Protein 2JQ6 (pdb70)

Radius of gyration: 27.89 Å; Cα contacts (8 Å, |Δi|>4): 117; chains: 1; bounding box: 76×50×39 Å

CATH classification: 1.10.238.10

Secondary structure (DSSP, 8-state):
--SSS----SS----TT-------S--------------S----GGGGTHHHHHHHHHHS--SSSEEEHHHHHHHHHHTT--HHHHHHHHHHH-SS--SEEEHHHHHHHHHHHHHHHTTS---S---TTSS-GGG----

Nearest PDB structures (foldseek):
  2jq6-assembly1_A  TM=6.817E-01  e=1.083E-19  Homo sapiens
  2kff-assembly1_A  TM=9.132E-01  e=2.568E-14  Homo sapiens
  4cid-assembly1_A-2  TM=9.019E-01  e=3.971E-10  Mus musculus
  2qpt-assembly1_A-2  TM=9.000E-01  e=1.420E-09  Mus musculus
  3fia-assembly1_A  TM=8.430E-01  e=4.004E-07  Homo sapiens

GO terms:
  GO:0055038 recycling endosome membrane (C, IDA)
  GO:0005929 cilium (C, IDA)
  GO:0020018 ciliary pocket membrane (C, IDA)
  GO:0060271 cilium assembly (P, IDA)
  GO:0060271 cilium assembly (P, IMP)
  GO:0006897 endocytosis (P, IMP)
  GO:0061512 protein localization to cilium (P, IMP)
  GO:0005515 protein binding (F, IPI)
  GO:0031267 small GTPase binding (F, IPI)
  GO:0051260 protein homooligomerization (P, IPI)
  GO:0010008 endosome membrane (C, TAS)
  GO:0042802 identical protein binding (F, IPI)
  GO:0045296 cadherin binding (F, HDA)
  GO:0035869 ciliary transition zone (C, IDA)
  GO:0005886 plasma membrane (C, IDA)
  GO:0031901 early endosome membrane (C, IDA)
  GO:0032456 endocytic recycling (P, IGI)
  GO:0070062 extracellular exosome (C, HDA)
  GO:0016020 membrane (C, HDA)
  GO:0032456 endocytic recycling (P, IMP)

Organism: Homo sapiens (NCBI:txid9606)

Solvent-accessible surface area: 10424 Å² total; per-residue (Å²): 98,108,164,78,66,144,85,139,129,140,75,142,102,141,112,71,78,58,200,85,70,92,169,134,81,113,210,63,178,77,173,84,140,85,99,77,143,81,117,154,112,152,123,27,85,1,58,129,34,40,93,54,0,31,96,41,1,138,98,43,74,30,77,133,41,57,0,70,4,69,21,3,73,118,21,1,76,109,21,180,43,74,123,104,28,12,22,44,0,31,108,12,0,0,55,72,132,76,46,60,0,33,44,27,2,3,0,0,3,17,19,10,14,72,30,32,129,142,72,95,113,0,94,73,88,52,28,97,119,20,22,1,74,72,14,177,159,166,184

InterPro domains:
  IPR000261 EH domain [PF12763] (444-531)
  IPR000261 EH domain [PS50031] (444-532)
  IPR000261 EH domain [SM00027] (438-531)
  IPR000261 EH domain [cd00052] (448-513)
  IPR002048 EF-hand domain [PS50222] (476-511)
  IPR011992 EF-hand domain pair [SSF47473] (443-531)
  IPR018247 EF-Hand 1, calcium-binding site [PS00018] (489-501)
  IPR027417 P-loop containing nucleoside triphosphate hydrolase [G3DSA:3.40.50.300] (61-285)
  IPR027417 P-loop containing nucleoside triphosphate hydrolase [SSF52540] (53-307)
  IPR030381 Dynamin-type guanine nucleotide-binding (G) domain [PS51718] (55-286)
  IPR031692 EH domain-containing protein, N-terminal [PF16880] (24-56)
  IPR040990 Domain of unknown function DUF5600 [PF18150] (288-394)
  IPR045063 Dynamin, N-terminal [PF00350] (61-221)

Foldseek 3Di:
DDDPDDDDDPDDDPDPPDDDDDDPDPDDDDDDDDDDDDDPPAAAPLVVCLVVLLVVQVVLPPDPAWRQQVSLLVVLVVLPDDVVLSVLLQCQLDVPNDRIAGSVSSSSSVVQSVVCVVVDGDPSDHDPNRDGPVPPDDD

Sequence (139 aa):
GPLGSESLMPSQVVKGGAFDGTMNGPFGHGYGEGAGEGIDDVEWVVGKDKPTYDEIFYTLSPVNGKITGANAKKEMVKSKLPNTVLGKIWKLADVDKDGLLDDEEFALANHLIKVKLEGHELPADLPPHLVPPSKRRHEGPLGSESLMPSQVVKGGAFDGTMNGPFGHGYGEGAGEGIDDVEWVVGKDKPTYDEIFYTLSPVNGKITGANAKKEMVKSKLPNTVLGKIWKLADVDKDGLLDDEEFALANHLIKVKLEGHELPADLPPHLVPPSKRRHEGPLGSESLMPSQVVKGGAFDGTMNGPFGHGYGEGAGEGIDDVEWVVGKDKPTYDEIFYTLSPVNGKITGANAKKEMVKSKLPNTVLGKIWKLADVDKDGLLDDEEFALANHLIKVKLEGHELPADLPPHLVPPSKRRHEGPLGSESLMPSQVVKGGAFDGTMNGPFGHGYGEGAGEGIDDVEWVVGKDKPTYDEIFYTLSPVNGKITGANAKKEMVKSKLPNTVLGKIWKLADVDKDGLLDDEEFALANHLIKVKLEGHELPADLPPHLVPPSKRRHEGPLGSESLMPSQVVKGGAFDGTMNGPFGHGYGEGAGEGIDDVEWVVGKDKPTYDEIFYTLSPVNGKITGANAKKEMVKSKLPNTVLGKIWKLADVDKDGLLDDEEFALANHLIKVKLEGHELPADLPPHLVPPSKRRHEGPLGSESLMPSQVVKGGAFDGTMNGPFGHGYGEGAGEGIDDVEWVVGKDKPTYDEIFYTLSPVNGKITGANAKKEMVKSKLPNTVLGKIWKLADVDKDGLLDDEEFALANHLIKVKLEGHELPADLPPHLVPPSKRRHEGPLGSESLMPSQVVKGGAFDGTMNGPFGHGYGEGAGEGIDDVEWVVGKDKPTYDEIFYTLSPVNGKITGANAKKEMVKSKLPNTVLGKIWKLADVDKDGLLDDEEFALANHLIKVKLEGHELPADLPPHLVPPSKRRHEGPLGSESLMPSQVVKGGAFDGTMNGPFGHGYGEGAGEGIDDVEWVVGKDKPTYDEIFYTLSPVNGKITGANAKKEMVKSKLPNTVLGKIWKLADVDKDGLLDDEEFALANHLIKVKLEGHELPADLPPHLVPPSKRRHEGPLGSESLMPSQVVKGGAFDGTMNGPFGHGYGEGAGEGIDDVEWVVGKDKPTYDEIFYTLSPVNGKITGANAKKEMVKSKLPNTVLGKIWKLADVDKDGLLDDEEFALANHLIKVKLEGHELPADLPPHLVPPSKRRHEGPLGSESLMPSQVVKGGAFDGTMNGPFGHGYGEGAGEGIDDVEWVVGKDKPTYDEIFYTLSPVNGKITGANAKKEMVKSKLPNTVLGKIWKLADVDKDGLLDDEEFALANHLIKVKLEGHELPADLPPHLVPPSKRRHE

Structure (mmCIF, N/CA/C/O backbone):
data_2JQ6
#
_entry.id   2JQ6
#
loop_
_entity.id
_entity.type
_entity.pdbx_description
1 polymer 'EH domain-containing protein 1'
2 non-polymer 'CALCIUM ION'
#
loop_
_atom_site.group_PDB
_atom_site.id
_atom_site.type_symbol
_atom_site.label_atom_id
_atom_site.label_alt_id
_atom_site.label_comp_id
_atom_site.label_asym_id
_atom_site.label_entity_id
_atom_site.label_seq_id
_atom_site.pdbx_PDB_ins_code
_atom_site.Cartn_x
_atom_site.Cartn_y
_atom_site.Cartn_z
_atom_site.occupancy
_atom_site.B_iso_or_equiv
_atom_site.auth_seq_id
_atom_site.auth_comp_id
_atom_site.auth_asym_id
_atom_site.auth_atom_id
_atom_site.pdbx_PDB_model_num
ATOM 1 N N . GLY A 1 1 ? -50.477 32.791 27.432 1.00 42.19 1 GLY A N 1
ATOM 2 C CA . GLY A 1 1 ? -50.575 31.851 26.289 1.00 42.07 1 GLY A CA 1
ATOM 3 C C . GLY A 1 1 ? -50.768 32.563 24.964 1.00 41.76 1 GLY A C 1
ATOM 4 O O . GLY A 1 1 ? -50.239 33.655 24.760 1.00 41.66 1 GLY A O 1
ATOM 10 N N . PRO A 1 2 ? -51.534 31.968 24.039 1.00 41.67 2 PRO A N 1
ATOM 11 C CA . PRO A 1 2 ? -51.729 32.503 22.697 1.00 41.44 2 PRO A CA 1
ATOM 12 C C . PRO A 1 2 ? -52.903 33.476 22.611 1.00 41.34 2 PRO A C 1
ATOM 13 O O . PRO A 1 2 ? -53.301 33.891 21.523 1.00 40.87 2 PRO A O 1
ATOM 24 N N . LEU A 1 3 ? -53.460 33.821 23.758 1.00 41.84 3 LEU A N 1
ATOM 25 C CA . LEU A 1 3 ? -54.533 34.803 23.820 1.00 41.87 3 LEU A CA 1
ATOM 26 C C . LEU A 1 3 ? -53.982 36.090 24.422 1.00 41.68 3 LEU A C 1
ATOM 27 O O . LEU A 1 3 ? -53.400 36.075 25.509 1.00 41.95 3 LEU A O 1
ATOM 43 N N . GLY A 1 4 ? -54.133 37.190 23.700 1.00 41.27 4 GLY A N 1
ATOM 44 C CA . GLY A 1 4 ? -53.597 38.459 24.160 1.00 41.12 4 GLY A CA 1
ATOM 45 C C . GLY A 1 4 ? -52.164 38.649 23.708 1.00 40.49 4 GLY A C 1
ATOM 46 O O . GLY A 1 4 ? -51.525 39.652 24.016 1.00 40.38 4 GLY A O 1
ATOM 50 N N . SER A 1 5 ? -51.669 37.661 22.983 1.00 40.15 5 SER A N 1
ATOM 51 C CA . SER A 1 5 ? -50.341 37.699 22.404 1.00 39.60 5 SER A CA 1
ATOM 52 C C . SER A 1 5 ? -50.239 36.613 21.344 1.00 38.96 5 SER A C 1
ATOM 53 O O . SER A 1 5 ? -50.617 35.467 21.586 1.00 38.91 5 SER A O 1
ATOM 61 N N . GLU A 1 6 ? -49.743 36.971 20.175 1.00 38.55 6 GLU A N 1
ATOM 62 C CA . GLU A 1 6 ? -49.650 36.024 19.080 1.00 37.99 6 GLU A CA 1
ATOM 63 C C . GLU A 1 6 ? -48.489 35.060 19.288 1.00 37.51 6 GLU A C 1
ATOM 64 O O . GLU A 1 6 ? -47.320 35.454 19.328 1.00 37.44 6 GLU A O 1
ATOM 76 N N . SER A 1 7 ? -48.826 33.790 19.423 1.00 37.24 7 SER A N 1
ATOM 77 C CA . SER A 1 7 ? -47.828 32.752 19.575 1.00 36.83 7 SER A CA 1
ATOM 78 C C . SER A 1 7 ? -47.342 32.318 18.200 1.00 36.34 7 SER A C 1
ATOM 79 O O . SER A 1 7 ? -48.008 31.553 17.501 1.00 36.22 7 SER A O 1
ATOM 87 N N . LEU A 1 8 ? -46.200 32.849 17.802 1.00 36.13 8 LEU A N 1
ATOM 88 C CA . LEU A 1 8 ? -45.638 32.548 16.498 1.00 35.73 8 LEU A CA 1
ATOM 89 C C . LEU A 1 8 ? -44.746 31.316 16.576 1.00 35.30 8 LEU A C 1
ATOM 90 O O . LEU A 1 8 ? -44.022 31.120 17.552 1.00 35.28 8 LEU A O 1
ATOM 106 N N . MET A 1 9 ? -44.822 30.478 15.556 1.00 35.03 9 MET A N 1
ATOM 107 C CA . MET A 1 9 ? -43.967 29.307 15.472 1.00 34.68 9 MET A CA 1
ATOM 108 C C . MET A 1 9 ? -42.541 29.742 15.145 1.00 34.45 9 MET A C 1
ATOM 109 O O . MET A 1 9 ? -42.351 30.706 14.399 1.00 34.50 9 MET A O 1
ATOM 123 N N . PRO A 1 10 ? -41.529 29.048 15.703 1.00 34.29 10 PRO A N 1
ATOM 124 C CA . PRO A 1 10 ? -40.113 29.366 15.478 1.00 34.15 10 PRO A CA 1
ATOM 125 C C . PRO A 1 10 ? -39.794 29.550 13.996 1.00 34.01 10 PRO A C 1
ATOM 126 O O . PRO A 1 10 ? -39.138 30.514 13.601 1.00 34.16 10 PRO A O 1
ATOM 137 N N . SER A 1 11 ? -40.269 28.626 13.179 1.00 33.80 11 SER A N 1
ATOM 138 C CA . SER A 1 11 ? -40.140 28.746 11.744 1.00 33.74 11 SER A CA 1
ATOM 139 C C . SER A 1 11 ? -41.511 29.017 11.142 1.00 33.54 11 SER A C 1
ATOM 140 O O . SER A 1 11 ? -42.402 28.169 11.196 1.00 33.25 11 SER A O 1
ATOM 148 N N . GLN A 1 12 ? -41.694 30.213 10.608 1.00 33.76 12 GLN A N 1
ATOM 149 C CA . GLN A 1 12 ? -42.976 30.595 10.049 1.00 33.69 12 GLN A CA 1
ATOM 150 C C . GLN A 1 12 ? -43.140 30.030 8.642 1.00 33.80 12 GLN A C 1
ATOM 151 O O . GLN A 1 12 ? -42.635 30.593 7.671 1.00 34.18 12 GLN A O 1
ATOM 165 N N . VAL A 1 13 ? -43.826 28.900 8.543 1.00 33.54 13 VAL A N 1
ATOM 166 C CA . VAL A 1 13 ? -44.086 28.275 7.255 1.00 33.70 13 VAL A CA 1
ATOM 167 C C . VAL A 1 13 ? -45.570 28.349 6.912 1.00 33.82 13 VAL A C 1
ATOM 168 O O . VAL A 1 13 ? -46.434 28.202 7.782 1.00 33.61 13 VAL A O 1
ATOM 181 N N . VAL A 1 14 ? -45.860 28.591 5.643 1.00 34.23 14 VAL A N 1
ATOM 182 C CA . VAL A 1 14 ? -47.235 28.728 5.195 1.00 34.47 14 VAL A CA 1
ATOM 183 C C . VAL A 1 14 ? -47.672 27.497 4.401 1.00 34.64 14 VAL A C 1
ATOM 184 O O . VAL A 1 14 ? -47.126 27.195 3.342 1.00 34.98 14 VAL A O 1
ATOM 197 N N . LYS A 1 15 ? -48.639 26.771 4.942 1.00 34.47 15 LYS A N 1
ATOM 198 C CA . LYS A 1 15 ? -49.200 25.616 4.253 1.00 34.70 15 LYS A CA 1
ATOM 199 C C . LYS A 1 15 ? -50.550 25.979 3.634 1.00 35.14 15 LYS A C 1
ATOM 200 O O . LYS A 1 15 ? -51.603 25.800 4.247 1.00 35.00 15 LYS A O 1
ATOM 219 N N . GLY A 1 16 ? -50.497 26.516 2.422 1.00 35.76 16 GLY A N 1
ATOM 220 C CA . GLY A 1 16 ? -51.695 26.988 1.753 1.00 36.30 16 GLY A CA 1
ATOM 221 C C . GLY A 1 16 ? -52.582 25.858 1.281 1.00 36.44 16 GLY A C 1
ATOM 222 O O . GLY A 1 16 ? -52.210 25.097 0.391 1.00 36.61 16 GLY A O 1
ATOM 226 N N . GLY A 1 17 ? -53.758 25.744 1.892 1.00 36.42 17 GLY A N 1
ATOM 227 C CA . GLY A 1 17 ? -54.714 24.725 1.499 1.00 36.64 17 GLY A CA 1
ATOM 228 C C . GLY A 1 17 ? -54.408 23.377 2.118 1.00 36.05 17 GLY A C 1
ATOM 229 O O . GLY A 1 17 ? -55.121 22.400 1.885 1.00 36.21 17 GLY A O 1
ATOM 233 N N . ALA A 1 18 ? -53.357 23.323 2.919 1.00 35.42 18 ALA A N 1
ATOM 234 C CA . ALA A 1 18 ? -52.931 22.079 3.522 1.00 34.89 18 ALA A CA 1
ATOM 235 C C . ALA A 1 18 ? -53.296 22.035 4.995 1.00 34.61 18 ALA A C 1
ATOM 236 O O . ALA A 1 18 ? -52.612 22.623 5.833 1.00 34.46 18 ALA A O 1
ATOM 243 N N . PHE A 1 19 ? -54.395 21.365 5.308 1.00 34.63 19 PHE A N 1
ATOM 244 C CA . PHE A 1 19 ? -54.773 21.127 6.693 1.00 34.46 19 PHE A CA 1
ATOM 245 C C . PHE A 1 19 ? -53.937 19.981 7.255 1.00 33.97 19 PHE A C 1
ATOM 246 O O . PHE A 1 19 ? -54.168 18.808 6.947 1.00 33.93 19 PHE A O 1
ATOM 263 N N . ASP A 1 20 ? -52.951 20.340 8.067 1.00 33.67 20 ASP A N 1
ATOM 264 C CA . ASP A 1 20 ? -51.931 19.402 8.511 1.00 33.27 20 ASP A CA 1
ATOM 265 C C . ASP A 1 20 ? -52.344 18.689 9.791 1.00 33.26 20 ASP A C 1
ATOM 266 O O . ASP A 1 20 ? -52.674 19.325 10.797 1.00 33.32 20 ASP A O 1
ATOM 275 N N . GLY A 1 21 ? -52.320 17.367 9.746 1.00 33.27 21 GLY A N 1
ATOM 276 C CA . GLY A 1 21 ? -52.621 16.581 10.918 1.00 33.35 21 GLY A CA 1
ATOM 277 C C . GLY A 1 21 ? -51.501 15.621 11.253 1.00 32.96 21 GLY A C 1
ATOM 278 O O . GLY A 1 21 ? -51.655 14.404 11.127 1.00 32.93 21 GLY A O 1
ATOM 282 N N . THR A 1 22 ? -50.361 16.170 11.650 1.00 32.73 22 THR A N 1
ATOM 283 C CA . THR A 1 22 ? -49.219 15.362 12.036 1.00 32.43 22 THR A CA 1
ATOM 284 C C . THR A 1 22 ? -49.486 14.642 13.358 1.00 32.62 22 THR A C 1
ATOM 285 O O . THR A 1 22 ? -49.599 15.270 14.414 1.00 32.89 22 THR A O 1
ATOM 296 N N . MET A 1 23 ? -49.601 13.324 13.289 1.00 32.58 23 MET A N 1
ATOM 297 C CA . MET A 1 23 ? -49.767 12.517 14.484 1.00 32.83 23 MET A CA 1
ATOM 298 C C . MET A 1 23 ? -48.435 12.394 15.207 1.00 32.76 23 MET A C 1
ATOM 299 O O . MET A 1 23 ? -47.555 11.641 14.790 1.00 32.54 23 MET A O 1
ATOM 313 N N . ASN A 1 24 ? -48.279 13.161 16.273 1.00 33.04 24 ASN A N 1
ATOM 314 C CA . ASN A 1 24 ? -47.025 13.191 17.012 1.00 33.09 24 ASN A CA 1
ATOM 315 C C . ASN A 1 24 ? -46.928 12.017 17.977 1.00 33.28 24 ASN A C 1
ATOM 316 O O . ASN A 1 24 ? -47.939 11.432 18.370 1.00 33.55 24 ASN A O 1
ATOM 327 N N . GLY A 1 25 ? -45.700 11.684 18.357 1.00 33.20 25 GLY A N 1
ATOM 328 C CA . GLY A 1 25 ? -45.462 10.609 19.301 1.00 33.45 25 GLY A CA 1
ATOM 329 C C . GLY A 1 25 ? -44.590 9.471 18.765 1.00 33.20 25 GLY A C 1
ATOM 330 O O . GLY A 1 25 ? -43.829 8.896 19.540 1.00 33.41 25 GLY A O 1
ATOM 334 N N . PRO A 1 26 ? -44.642 9.109 17.464 1.00 32.82 26 PRO A N 1
ATOM 335 C CA . PRO A 1 26 ? -43.702 8.147 16.898 1.00 32.65 26 PRO A CA 1
ATOM 336 C C . PRO A 1 26 ? -42.410 8.820 16.447 1.00 32.53 26 PRO A C 1
ATOM 337 O O . PRO A 1 26 ? -42.443 9.853 15.779 1.00 32.48 26 PRO A O 1
ATOM 348 N N . PHE A 1 27 ? -41.277 8.239 16.816 1.00 32.56 27 PHE A N 1
ATOM 349 C CA . PHE A 1 27 ? -39.982 8.799 16.450 1.00 32.53 27 PHE A CA 1
ATOM 350 C C . PHE A 1 27 ? -39.101 7.749 15.781 1.00 31.97 27 PHE A C 1
ATOM 351 O O . PHE A 1 27 ? -38.942 6.638 16.292 1.00 31.89 27 PHE A O 1
ATOM 368 N N . GLY A 1 28 ? -38.534 8.106 14.639 1.00 31.66 28 GLY A N 1
ATOM 369 C CA . GLY A 1 28 ? -37.657 7.200 13.915 1.00 31.19 28 GLY A CA 1
ATOM 370 C C . GLY A 1 28 ? -37.182 7.794 12.607 1.00 30.74 28 GLY A C 1
ATOM 371 O O . GLY A 1 28 ? -37.809 8.716 12.078 1.00 30.73 28 GLY A O 1
ATOM 375 N N . HIS A 1 29 ? -36.071 7.288 12.087 1.00 30.45 29 HIS A N 1
ATOM 376 C CA . HIS A 1 29 ? -35.525 7.781 10.833 1.00 30.07 29 HIS A CA 1
ATOM 377 C C . HIS A 1 29 ? -34.482 6.808 10.296 1.00 29.27 29 HIS A C 1
ATOM 378 O O . HIS A 1 29 ? -33.506 6.504 10.980 1.00 29.10 29 HIS A O 1
ATOM 393 N N . GLY A 1 30 ? -34.690 6.332 9.078 1.00 28.86 30 GLY A N 1
ATOM 394 C CA . GLY A 1 30 ? -33.753 5.405 8.472 1.00 28.15 30 GLY A CA 1
ATOM 395 C C . GLY A 1 30 ? -33.766 5.481 6.961 1.00 27.47 30 GLY A C 1
ATOM 396 O O . GLY A 1 30 ? -34.781 5.195 6.325 1.00 27.72 30 GLY A O 1
ATOM 400 N N . TYR A 1 31 ? -32.638 5.874 6.385 1.00 26.68 31 TYR A N 1
ATOM 401 C CA . TYR A 1 31 ? -32.516 5.978 4.937 1.00 26.02 31 TYR A CA 1
ATOM 402 C C . TYR A 1 31 ? -31.896 4.710 4.359 1.00 25.11 31 TYR A C 1
ATOM 403 O O . TYR A 1 31 ? -31.422 3.851 5.104 1.00 24.84 31 TYR A O 1
ATOM 421 N N . GLY A 1 32 ? -31.912 4.590 3.035 1.00 24.74 32 GLY A N 1
ATOM 422 C CA . GLY A 1 32 ? -31.345 3.422 2.391 1.00 23.92 32 GLY A CA 1
ATOM 423 C C . GLY A 1 32 ? -29.832 3.469 2.364 1.00 22.78 32 GLY A C 1
ATOM 424 O O . GLY A 1 32 ? -29.236 4.019 1.436 1.00 22.44 32 GLY A O 1
ATOM 428 N N . GLU A 1 33 ? -29.219 2.890 3.387 1.00 22.28 33 GLU A N 1
ATOM 429 C CA . GLU A 1 33 ? -27.770 2.893 3.527 1.00 21.23 33 GLU A CA 1
ATOM 430 C C . GLU A 1 33 ? -27.135 1.861 2.598 1.00 20.26 33 GLU A C 1
ATOM 431 O O . GLU A 1 33 ? -27.589 0.714 2.525 1.00 20.30 33 GLU A O 1
ATOM 443 N N . GLY A 1 34 ? -26.099 2.277 1.879 1.00 19.49 34 GLY A N 1
ATOM 444 C CA . GLY A 1 34 ? -25.411 1.374 0.978 1.00 18.59 34 GLY A CA 1
ATOM 445 C C . GLY A 1 34 ? -24.456 0.465 1.716 1.00 17.66 34 GLY A C 1
ATOM 446 O O . GLY A 1 34 ? -23.331 0.852 2.038 1.00 17.26 34 GLY A O 1
ATOM 450 N N . ALA A 1 35 ? -24.909 -0.746 1.991 1.00 17.42 35 ALA A N 1
ATOM 451 C CA . ALA A 1 35 ? -24.114 -1.713 2.727 1.00 16.65 35 ALA A CA 1
ATOM 452 C C . ALA A 1 35 ? -23.047 -2.337 1.840 1.00 15.41 35 ALA A C 1
ATOM 453 O O . ALA A 1 35 ? -23.358 -2.977 0.831 1.00 15.13 35 ALA A O 1
ATOM 460 N N . GLY A 1 36 ? -21.793 -2.135 2.211 1.00 14.76 36 GLY A N 1
ATOM 461 C CA . GLY A 1 36 ? -20.700 -2.727 1.475 1.00 13.60 36 GLY A CA 1
ATOM 462 C C . GLY A 1 36 ? -20.084 -3.881 2.231 1.00 12.94 36 GLY A C 1
ATOM 463 O O . GLY A 1 36 ? -19.325 -3.676 3.175 1.00 13.05 36 GLY A O 1
ATOM 467 N N . GLU A 1 37 ? -20.427 -5.096 1.831 1.00 12.42 37 GLU A N 1
ATOM 468 C CA . GLU A 1 37 ? -19.923 -6.287 2.489 1.00 11.86 37 GLU A CA 1
ATOM 469 C C . GLU A 1 37 ? -18.583 -6.709 1.892 1.00 10.71 37 GLU A C 1
ATOM 470 O O . GLU A 1 37 ? -18.052 -6.035 1.009 1.00 10.32 37 GLU A O 1
ATOM 482 N N . GLY A 1 38 ? -18.044 -7.826 2.369 1.00 10.28 38 GLY A N 1
ATOM 483 C CA . GLY A 1 38 ? -16.774 -8.298 1.864 1.00 9.25 38 GLY A CA 1
ATOM 484 C C . GLY A 1 38 ? -16.927 -9.050 0.568 1.00 8.49 38 GLY A C 1
ATOM 485 O O . GLY A 1 38 ? -16.801 -10.278 0.522 1.00 8.21 38 GLY A O 1
ATOM 489 N N . ILE A 1 39 ? -17.227 -8.309 -0.479 1.00 8.38 39 ILE A N 1
ATOM 490 C CA . ILE A 1 39 ? -17.208 -8.841 -1.826 1.00 7.80 39 ILE A CA 1
ATOM 491 C C . ILE A 1 39 ? -15.771 -9.166 -2.189 1.00 6.77 39 ILE A C 1
ATOM 492 O O . ILE A 1 39 ? -14.843 -8.584 -1.617 1.00 6.49 39 ILE A O 1
ATOM 508 N N . ASP A 1 40 ? -15.566 -10.099 -3.104 1.00 6.37 40 ASP A N 1
ATOM 509 C CA . ASP A 1 40 ? -14.215 -10.524 -3.424 1.00 5.59 40 ASP A CA 1
ATOM 510 C C . ASP A 1 40 ? -13.514 -9.485 -4.284 1.00 5.10 40 ASP A C 1
ATOM 511 O O . ASP A 1 40 ? -13.322 -9.669 -5.488 1.00 5.12 40 ASP A O 1
ATOM 520 N N . ASP A 1 41 ? -13.156 -8.380 -3.648 1.00 4.99 41 ASP A N 1
ATOM 521 C CA . ASP A 1 41 ? -12.409 -7.316 -4.303 1.00 4.67 41 ASP A CA 1
ATOM 522 C C . ASP A 1 41 ? -11.180 -6.953 -3.488 1.00 3.91 41 ASP A C 1
ATOM 523 O O . ASP A 1 41 ? -11.258 -6.174 -2.535 1.00 4.07 41 ASP A O 1
ATOM 532 N N . VAL A 1 42 ? -10.051 -7.532 -3.843 1.00 3.33 42 VAL A N 1
ATOM 533 C CA . VAL A 1 42 ? -8.805 -7.217 -3.175 1.00 2.69 42 VAL A CA 1
ATOM 534 C C . VAL A 1 42 ? -7.854 -6.503 -4.136 1.00 2.33 42 VAL A C 1
ATOM 535 O O . VAL A 1 42 ? -7.129 -7.126 -4.919 1.00 2.50 42 VAL A O 1
ATOM 548 N N . GLU A 1 43 ? -7.902 -5.180 -4.104 1.00 2.18 43 GLU A N 1
ATOM 549 C CA . GLU A 1 43 ? -7.061 -4.369 -4.963 1.00 2.01 43 GLU A CA 1
ATOM 550 C C . GLU A 1 43 ? -6.576 -3.122 -4.234 1.00 1.64 43 GLU A C 1
ATOM 551 O O . GLU A 1 43 ? -7.313 -2.146 -4.081 1.00 1.85 43 GLU A O 1
ATOM 563 N N . TRP A 1 44 ? -5.337 -3.174 -3.771 1.00 1.25 44 TRP A N 1
ATOM 564 C CA . TRP A 1 44 ? -4.702 -2.015 -3.171 1.00 0.97 44 TRP A CA 1
ATOM 565 C C . TRP A 1 44 ? -4.337 -1.027 -4.266 1.00 0.84 44 TRP A C 1
ATOM 566 O O . TRP A 1 44 ? -3.917 -1.411 -5.360 1.00 0.86 44 TRP A O 1
ATOM 587 N N . VAL A 1 45 ? -4.535 0.236 -3.941 1.00 0.83 45 VAL A N 1
ATOM 588 C CA . VAL A 1 45 ? -4.345 1.365 -4.841 1.00 0.83 45 VAL A CA 1
ATOM 589 C C . VAL A 1 45 ? -2.952 1.380 -5.512 1.00 0.65 45 VAL A C 1
ATOM 590 O O . VAL A 1 45 ? -2.721 2.124 -6.460 1.00 0.73 45 VAL A O 1
ATOM 603 N N . VAL A 1 46 ? -2.021 0.570 -5.029 1.00 0.48 46 VAL A N 1
ATOM 604 C CA . VAL A 1 46 ? -0.692 0.526 -5.627 1.00 0.34 46 VAL A CA 1
ATOM 605 C C . VAL A 1 46 ? -0.659 -0.324 -6.892 1.00 0.33 46 VAL A C 1
ATOM 606 O O . VAL A 1 46 ? 0.157 -0.080 -7.776 1.00 0.40 46 VAL A O 1
ATOM 619 N N . GLY A 1 47 ? -1.585 -1.261 -7.023 1.00 0.42 47 GLY A N 1
ATOM 620 C CA . GLY A 1 47 ? -1.616 -2.097 -8.213 1.00 0.54 47 GLY A CA 1
ATOM 621 C C . GLY A 1 47 ? -1.803 -1.288 -9.486 1.00 0.56 47 GLY A C 1
ATOM 622 O O . GLY A 1 47 ? -1.609 -1.793 -10.587 1.00 0.72 47 GLY A O 1
ATOM 626 N N . LYS A 1 48 ? -2.181 -0.025 -9.329 1.00 0.49 48 LYS A N 1
ATOM 627 C CA . LYS A 1 48 ? -2.424 0.849 -10.456 1.00 0.60 48 LYS A CA 1
ATOM 628 C C . LYS A 1 48 ? -1.393 1.972 -10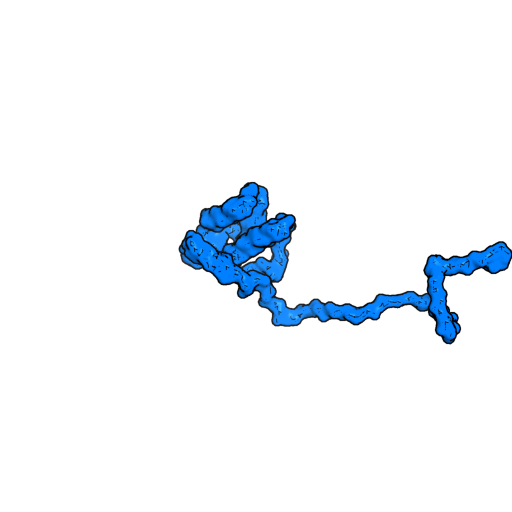.566 1.00 0.54 48 LYS A C 1
ATOM 629 O O . LYS A 1 48 ? -1.463 2.788 -11.488 1.00 0.67 48 LYS A O 1
ATOM 648 N N . ASP A 1 49 ? -0.445 2.021 -9.637 1.00 0.45 49 ASP A N 1
ATOM 649 C CA . ASP A 1 49 ? 0.599 3.050 -9.678 1.00 0.50 49 ASP A CA 1
ATOM 650 C C . ASP A 1 49 ? 1.976 2.431 -9.441 1.00 0.40 49 ASP A C 1
ATOM 651 O O . ASP A 1 49 ? 2.994 3.123 -9.416 1.00 0.40 49 ASP A O 1
ATOM 660 N N . LYS A 1 50 ? 1.996 1.109 -9.290 1.00 0.37 50 LYS A N 1
ATOM 661 C CA . LYS A 1 50 ? 3.231 0.361 -9.109 1.00 0.35 50 LYS A CA 1
ATOM 662 C C . LYS A 1 50 ? 4.219 0.645 -10.240 1.00 0.35 50 LYS A C 1
ATOM 663 O O . LYS A 1 50 ? 5.385 0.882 -9.963 1.00 0.35 50 LYS A O 1
ATOM 682 N N . PRO A 1 51 ? 3.778 0.631 -11.529 1.00 0.39 51 PRO A N 1
ATOM 683 C CA . PRO A 1 51 ? 4.629 0.992 -12.672 1.00 0.43 51 PRO A CA 1
ATOM 684 C C . PRO A 1 51 ? 5.505 2.222 -12.431 1.00 0.37 51 PRO A C 1
ATOM 685 O O . PRO A 1 51 ? 6.624 2.289 -12.928 1.00 0.36 51 PRO A O 1
ATOM 696 N N . THR A 1 52 ? 5.003 3.175 -11.655 1.00 0.36 52 THR A N 1
ATOM 697 C CA . THR A 1 52 ? 5.733 4.402 -11.382 1.00 0.36 52 THR A CA 1
ATOM 698 C C . THR A 1 52 ? 6.878 4.124 -10.412 1.00 0.29 52 THR A C 1
ATOM 699 O O . THR A 1 52 ? 8.034 4.486 -10.642 1.00 0.32 52 THR A O 1
ATOM 710 N N . TYR A 1 53 ? 6.557 3.428 -9.342 1.00 0.25 53 TYR A N 1
ATOM 711 C CA . TYR A 1 53 ? 7.528 3.170 -8.291 1.00 0.24 53 TYR A CA 1
ATOM 712 C C . TYR A 1 53 ? 8.495 2.090 -8.728 1.00 0.22 53 TYR A C 1
ATOM 713 O O . TYR A 1 53 ? 9.634 2.026 -8.275 1.00 0.24 53 TYR A O 1
ATOM 731 N N . ASP A 1 54 ? 8.022 1.266 -9.639 1.00 0.21 54 ASP A N 1
ATOM 732 C CA . ASP A 1 54 ? 8.769 0.118 -10.120 1.00 0.23 54 ASP A CA 1
ATOM 733 C C . ASP A 1 54 ? 9.745 0.559 -11.198 1.00 0.22 54 ASP A C 1
ATOM 734 O O . ASP A 1 54 ? 10.850 0.031 -11.313 1.00 0.23 54 ASP A O 1
ATOM 743 N N . GLU A 1 55 ? 9.346 1.560 -11.971 1.00 0.24 55 GLU A N 1
ATOM 744 C CA . GLU A 1 55 ? 10.233 2.121 -12.970 1.00 0.28 55 GLU A CA 1
ATOM 745 C C . GLU A 1 55 ? 11.361 2.866 -12.279 1.00 0.29 55 GLU A C 1
ATOM 746 O O . GLU A 1 55 ? 12.513 2.757 -12.689 1.00 0.35 55 GLU A O 1
ATOM 758 N N . ILE A 1 56 ? 11.046 3.579 -11.194 1.00 0.27 56 ILE A N 1
ATOM 759 C CA . ILE A 1 56 ? 12.080 4.245 -10.415 1.00 0.30 56 ILE A CA 1
ATOM 760 C C . ILE A 1 56 ? 12.932 3.194 -9.706 1.00 0.27 56 ILE A C 1
ATOM 761 O O . ILE A 1 56 ? 14.134 3.366 -9.523 1.00 0.30 56 ILE A O 1
ATOM 777 N N . PHE A 1 57 ? 12.288 2.089 -9.355 1.00 0.24 57 PHE A N 1
ATOM 778 C CA . PHE A 1 57 ? 12.948 0.937 -8.750 1.00 0.22 57 PHE A CA 1
ATOM 779 C C .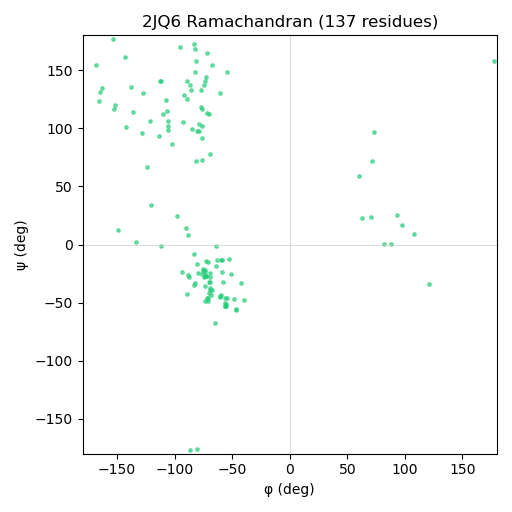 PHE A 1 57 ? 14.096 0.438 -9.632 1.00 0.24 57 PHE A C 1
ATOM 780 O O . PHE A 1 57 ? 15.228 0.297 -9.168 1.00 0.32 57 PHE A O 1
ATOM 797 N N . TYR A 1 58 ? 13.808 0.179 -10.906 1.00 0.26 58 TYR A N 1
ATOM 798 C CA . TYR A 1 58 ? 14.846 -0.242 -11.843 1.00 0.29 58 TYR A CA 1
ATOM 799 C C . TYR A 1 58 ? 15.728 0.941 -12.249 1.00 0.33 58 TYR A C 1
ATOM 800 O O . TYR A 1 58 ? 16.875 0.763 -12.667 1.00 0.37 58 TYR A O 1
ATOM 818 N N . THR A 1 59 ? 15.191 2.145 -12.108 1.00 0.33 59 THR A N 1
ATOM 819 C CA . THR A 1 59 ? 15.926 3.368 -12.409 1.00 0.38 59 THR A CA 1
ATOM 820 C C . THR A 1 59 ? 17.032 3.614 -11.376 1.00 0.38 59 THR A C 1
ATOM 821 O O . THR A 1 59 ? 18.107 4.129 -11.707 1.00 0.44 59 THR A O 1
ATOM 832 N N . LEU A 1 60 ? 16.789 3.209 -10.138 1.00 0.33 60 LEU A N 1
ATOM 833 C CA . LEU A 1 60 ? 17.794 3.318 -9.086 1.00 0.35 60 LEU A CA 1
ATOM 834 C C . LEU A 1 60 ? 18.744 2.126 -9.139 1.00 0.36 60 LEU A C 1
ATOM 835 O O . LEU A 1 60 ? 19.765 2.108 -8.457 1.00 0.45 60 LEU A O 1
ATOM 851 N N . SER A 1 61 ? 18.393 1.149 -9.979 1.00 0.33 61 SER A N 1
ATOM 852 C CA . SER A 1 61 ? 19.193 -0.058 -10.193 1.00 0.36 61 SER A CA 1
ATOM 853 C C . SER A 1 61 ? 19.108 -0.999 -8.994 1.00 0.33 61 SER A C 1
ATOM 854 O O . SER A 1 61 ? 19.822 -0.842 -8.003 1.00 0.37 61 SER A O 1
ATOM 862 N N . PRO A 1 62 ? 18.216 -1.995 -9.079 1.00 0.29 62 PRO A N 1
ATOM 863 C CA . PRO A 1 62 ? 18.050 -2.988 -8.032 1.00 0.31 62 PRO A CA 1
ATOM 864 C C . PRO A 1 62 ? 19.063 -4.124 -8.146 1.00 0.32 62 PRO A C 1
ATOM 865 O O . PRO A 1 62 ? 19.807 -4.215 -9.124 1.00 0.46 62 PRO A O 1
ATOM 876 N N . VAL A 1 63 ? 19.080 -4.984 -7.139 1.00 0.33 63 VAL A N 1
ATOM 877 C CA . VAL A 1 63 ? 19.974 -6.125 -7.107 1.00 0.42 63 VAL A CA 1
ATOM 878 C C . VAL A 1 63 ? 19.205 -7.351 -6.640 1.00 0.44 63 VAL A C 1
ATOM 879 O O . VAL A 1 63 ? 18.720 -7.382 -5.515 1.00 0.45 63 VAL A O 1
ATOM 892 N N . ASN A 1 64 ? 19.056 -8.328 -7.525 1.00 0.54 64 ASN A N 1
ATOM 893 C CA . ASN A 1 64 ? 18.436 -9.616 -7.194 1.00 0.63 64 ASN A CA 1
ATOM 894 C C . ASN A 1 64 ? 16.936 -9.472 -6.956 1.00 0.55 64 ASN A C 1
ATOM 895 O O . ASN A 1 64 ? 16.319 -10.287 -6.268 1.00 0.60 64 ASN A O 1
ATOM 906 N N . GLY A 1 65 ? 16.355 -8.429 -7.528 1.00 0.49 65 GLY A N 1
ATOM 907 C CA . GLY A 1 65 ? 14.915 -8.271 -7.502 1.00 0.50 65 GLY A CA 1
ATOM 908 C C . GLY A 1 65 ? 14.443 -7.426 -6.342 1.00 0.39 65 GLY A C 1
ATOM 909 O O . GLY A 1 65 ? 13.316 -7.578 -5.873 1.00 0.49 65 GLY A O 1
ATOM 913 N N . LYS A 1 66 ? 15.320 -6.562 -5.859 1.00 0.33 66 LYS A N 1
ATOM 914 C CA . LYS A 1 66 ? 14.986 -5.619 -4.800 1.00 0.26 66 LYS A CA 1
ATOM 915 C C . LYS A 1 66 ? 16.108 -4.601 -4.686 1.00 0.21 66 LYS A C 1
ATOM 916 O O . LYS A 1 66 ? 17.239 -4.879 -5.083 1.00 0.27 66 LYS A O 1
ATOM 935 N N . ILE A 1 67 ? 15.801 -3.414 -4.196 1.00 0.18 67 ILE A N 1
ATOM 936 C CA . ILE A 1 67 ? 16.829 -2.410 -4.014 1.00 0.20 67 ILE A CA 1
ATOM 937 C C . ILE A 1 67 ? 17.491 -2.581 -2.674 1.00 0.19 67 ILE A C 1
ATOM 938 O O . ILE A 1 67 ? 16.829 -2.855 -1.674 1.00 0.21 67 ILE A O 1
ATOM 954 N N . THR A 1 68 ? 18.801 -2.462 -2.668 1.00 0.24 68 THR A N 1
ATOM 955 C CA . THR A 1 68 ? 19.531 -2.378 -1.436 1.00 0.30 68 THR A CA 1
ATOM 956 C C . THR A 1 68 ? 19.034 -1.151 -0.699 1.00 0.36 68 THR A C 1
ATOM 957 O O . THR A 1 68 ? 18.912 -0.081 -1.296 1.00 0.70 68 THR A O 1
ATOM 968 N N . GLY A 1 69 ? 18.702 -1.309 0.570 1.00 0.29 69 GLY A N 1
ATOM 969 C CA . GLY A 1 69 ? 18.070 -0.236 1.307 1.00 0.31 69 GLY A CA 1
ATOM 970 C C . GLY A 1 69 ? 18.800 1.087 1.206 1.00 0.31 69 GLY A C 1
ATOM 971 O O . GLY A 1 69 ? 18.184 2.131 1.345 1.00 0.38 69 GLY A O 1
ATOM 975 N N . ALA A 1 70 ? 20.106 1.042 0.956 1.00 0.33 70 ALA A N 1
ATOM 976 C CA . ALA A 1 70 ? 20.894 2.247 0.702 1.00 0.37 70 ALA A CA 1
ATOM 977 C C . ALA A 1 70 ? 20.201 3.167 -0.302 1.00 0.35 70 ALA A C 1
ATOM 978 O O . ALA A 1 70 ? 19.923 4.320 0.012 1.00 0.39 70 ALA A O 1
ATOM 985 N N . ASN A 1 71 ? 19.880 2.644 -1.486 1.00 0.35 71 ASN A N 1
ATOM 986 C CA . ASN A 1 71 ? 19.313 3.469 -2.551 1.00 0.37 71 ASN A CA 1
ATOM 987 C C . ASN A 1 71 ? 17.866 3.837 -2.231 1.00 0.34 71 ASN A C 1
ATOM 988 O O . ASN A 1 71 ? 17.373 4.885 -2.650 1.00 0.34 71 ASN A O 1
ATOM 999 N N . ALA A 1 72 ? 17.206 2.986 -1.455 1.00 0.35 72 ALA A N 1
ATOM 1000 C CA . ALA A 1 72 ? 15.845 3.249 -1.018 1.00 0.35 72 ALA A CA 1
ATOM 1001 C C . ALA A 1 72 ? 15.845 4.408 -0.043 1.00 0.31 72 ALA A C 1
ATOM 1002 O O . ALA A 1 72 ? 14.947 5.247 -0.051 1.00 0.30 72 ALA A O 1
ATOM 1009 N N . LYS A 1 73 ? 16.881 4.449 0.785 1.00 0.31 73 LYS A N 1
ATOM 1010 C CA . LYS A 1 73 ? 17.055 5.524 1.746 1.00 0.31 73 LYS A CA 1
ATOM 1011 C C . LYS A 1 73 ? 17.346 6.822 1.019 1.00 0.29 73 LYS A C 1
ATOM 1012 O O . LYS A 1 73 ? 16.854 7.869 1.405 1.00 0.30 73 LYS A O 1
ATOM 1031 N N . LYS A 1 74 ? 18.136 6.735 -0.046 1.00 0.31 74 LYS A N 1
ATOM 1032 C CA . LYS A 1 74 ? 18.421 7.895 -0.884 1.00 0.34 74 LYS A CA 1
ATOM 1033 C C . LYS A 1 74 ? 17.122 8.492 -1.387 1.00 0.31 74 LYS A C 1
ATOM 1034 O O . LYS A 1 74 ? 16.882 9.693 -1.285 1.00 0.33 74 LYS A O 1
ATOM 1053 N N . GLU A 1 75 ? 16.307 7.614 -1.939 1.00 0.34 75 GLU A N 1
ATOM 1054 C CA . GLU A 1 75 ? 15.009 7.971 -2.513 1.00 0.38 75 GLU A CA 1
ATOM 1055 C C . GLU A 1 75 ? 14.121 8.693 -1.488 1.00 0.34 75 GLU A C 1
ATOM 1056 O O . GLU A 1 75 ? 13.635 9.804 -1.729 1.00 0.38 75 GLU A O 1
ATOM 1068 N N . MET A 1 76 ? 13.947 8.087 -0.326 1.00 0.31 76 MET A N 1
ATOM 1069 C CA . MET A 1 76 ? 13.110 8.681 0.710 1.00 0.32 76 MET A CA 1
ATOM 1070 C C . MET A 1 76 ? 13.795 9.883 1.375 1.00 0.31 76 MET A C 1
ATOM 1071 O O . MET A 1 76 ? 13.127 10.744 1.945 1.00 0.36 76 MET A O 1
ATOM 1085 N N . VAL A 1 77 ? 15.121 9.952 1.288 1.00 0.30 77 VAL A N 1
ATOM 1086 C CA . VAL A 1 77 ? 15.866 11.112 1.786 1.00 0.34 77 VAL A CA 1
ATOM 1087 C C . VAL A 1 77 ? 15.636 12.321 0.884 1.00 0.37 77 VAL A C 1
ATOM 1088 O O . VAL A 1 77 ? 15.366 13.422 1.363 1.00 0.41 77 VAL A O 1
ATOM 1101 N N . LYS A 1 78 ? 15.719 12.109 -0.427 1.00 0.39 78 LYS A N 1
ATOM 1102 C CA . LYS A 1 78 ? 15.526 13.191 -1.385 1.00 0.45 78 LYS A CA 1
ATOM 1103 C C . LYS A 1 78 ? 14.060 13.609 -1.415 1.00 0.48 78 LYS A C 1
ATOM 1104 O O . LYS A 1 78 ? 13.707 14.662 -1.945 1.00 0.59 78 LYS A O 1
ATOM 1123 N N . SER A 1 79 ? 13.212 12.763 -0.846 1.00 0.44 79 SER A N 1
ATOM 1124 C CA . SER A 1 79 ? 11.803 13.092 -0.633 1.00 0.51 79 SER A CA 1
ATOM 1125 C C . SER A 1 79 ? 11.638 14.272 0.343 1.00 0.55 79 SER A C 1
ATOM 1126 O O . SER A 1 79 ? 10.508 14.681 0.639 1.00 0.64 79 SER A O 1
ATOM 1134 N N . LYS A 1 80 ? 12.769 14.779 0.858 1.00 0.54 80 LYS A N 1
ATOM 1135 C CA . LYS A 1 80 ? 12.818 16.008 1.657 1.00 0.61 80 LYS A CA 1
ATOM 1136 C C . LYS A 1 80 ? 12.201 15.803 3.028 1.00 0.62 80 LYS A C 1
ATOM 1137 O O . LYS A 1 80 ? 11.099 16.281 3.305 1.00 0.75 80 LYS A O 1
ATOM 1156 N N . LEU A 1 81 ? 12.905 15.069 3.876 1.00 0.66 81 LEU A N 1
ATOM 1157 C CA . LEU A 1 81 ? 12.404 14.759 5.204 1.00 0.69 81 LEU A CA 1
ATOM 1158 C C . LEU A 1 81 ? 13.511 14.762 6.237 1.00 0.73 81 LEU A C 1
ATOM 1159 O O . LEU A 1 81 ? 14.693 14.670 5.903 1.00 0.75 81 LEU A O 1
ATOM 1175 N N . PRO A 1 82 ? 13.127 14.874 7.511 1.00 0.78 82 PRO A N 1
ATOM 1176 C CA . PRO A 1 82 ? 14.012 14.605 8.634 1.00 0.84 82 PRO A CA 1
ATOM 1177 C C . PRO A 1 82 ? 14.061 13.107 8.919 1.00 0.75 82 PRO A C 1
ATOM 1178 O O . PRO A 1 82 ? 13.234 12.352 8.401 1.00 0.70 82 PRO A O 1
ATOM 1189 N N . ASN A 1 83 ? 14.995 12.683 9.754 1.00 0.79 83 ASN A N 1
ATOM 1190 C CA . ASN A 1 83 ? 15.143 11.263 10.093 1.00 0.72 83 ASN A CA 1
ATOM 1191 C C . ASN A 1 83 ? 13.913 10.731 10.821 1.00 0.65 83 ASN A C 1
ATOM 1192 O O . ASN A 1 83 ? 13.698 9.522 10.895 1.00 0.61 83 ASN A O 1
ATOM 1203 N N . THR A 1 84 ? 13.115 11.644 11.355 1.00 0.67 84 THR A N 1
ATOM 1204 C CA . THR A 1 84 ? 11.872 11.291 12.028 1.00 0.67 84 THR A CA 1
ATOM 1205 C C . THR A 1 84 ? 10.876 10.665 11.043 1.00 0.58 84 THR A C 1
ATOM 1206 O O . THR A 1 84 ? 10.567 9.468 11.118 1.00 0.53 84 THR A O 1
ATOM 1217 N N . VAL A 1 85 ? 10.391 11.484 10.108 1.00 0.59 85 VAL A N 1
ATOM 1218 C CA . VAL A 1 85 ? 9.440 11.042 9.093 1.00 0.55 85 VAL A CA 1
ATOM 1219 C C . VAL A 1 85 ? 10.050 9.936 8.244 1.00 0.49 85 VAL A C 1
ATOM 1220 O O . VAL A 1 85 ? 9.419 8.920 7.985 1.00 0.45 85 VAL A O 1
ATOM 1233 N N . LEU A 1 86 ? 11.298 10.146 7.851 1.00 0.50 86 LEU A N 1
ATOM 1234 C CA . LEU A 1 86 ? 12.042 9.190 7.046 1.00 0.50 86 LEU A CA 1
ATOM 1235 C C . LEU A 1 86 ? 12.085 7.821 7.707 1.00 0.40 86 LEU A C 1
ATOM 1236 O O . LEU A 1 86 ? 11.759 6.810 7.085 1.00 0.38 86 LEU A O 1
ATOM 1252 N N . GLY A 1 87 ? 12.486 7.803 8.974 1.00 0.39 87 GLY A N 1
ATOM 1253 C CA . GLY A 1 87 ? 12.599 6.563 9.702 1.00 0.39 87 GLY A CA 1
ATOM 1254 C C . GLY A 1 87 ? 11.286 5.830 9.773 1.00 0.33 87 GLY A C 1
ATOM 1255 O O . GLY A 1 87 ? 11.234 4.611 9.571 1.00 0.37 87 GLY A O 1
ATOM 1259 N N . LYS A 1 88 ? 10.206 6.559 10.037 1.00 0.34 88 LYS A N 1
ATOM 1260 C CA . LYS A 1 88 ? 8.917 5.909 10.158 1.00 0.37 88 LYS A CA 1
ATOM 1261 C C . LYS A 1 88 ? 8.299 5.621 8.794 1.00 0.34 88 LYS A C 1
ATOM 1262 O O . LYS A 1 88 ? 7.396 4.797 8.690 1.00 0.41 88 LYS A O 1
ATOM 1281 N N . ILE A 1 89 ? 8.798 6.263 7.740 1.00 0.30 89 ILE A N 1
ATOM 1282 C CA . ILE A 1 89 ? 8.373 5.906 6.395 1.00 0.31 89 ILE A CA 1
ATOM 1283 C C . ILE A 1 89 ? 8.969 4.560 6.034 1.00 0.26 89 ILE A C 1
ATOM 1284 O O . ILE A 1 89 ? 8.276 3.678 5.538 1.00 0.28 89 ILE A O 1
ATOM 1300 N N . TRP A 1 90 ? 10.259 4.407 6.311 1.00 0.24 90 TRP A N 1
ATOM 1301 C CA . TRP A 1 90 ? 10.940 3.136 6.084 1.00 0.22 90 TRP A CA 1
ATOM 1302 C C . TRP A 1 90 ? 10.243 1.995 6.825 1.00 0.23 90 TRP A C 1
ATOM 1303 O O . TRP A 1 90 ? 9.884 0.984 6.229 1.00 0.25 90 TRP A O 1
ATOM 1324 N N . LYS A 1 91 ? 10.044 2.178 8.129 1.00 0.26 91 LYS A N 1
ATOM 1325 C CA . LYS A 1 91 ? 9.495 1.123 8.972 1.00 0.30 91 LYS A CA 1
ATOM 1326 C C . LYS A 1 91 ? 8.004 0.905 8.723 1.00 0.31 91 LYS A C 1
ATOM 1327 O O . LYS A 1 91 ? 7.440 -0.097 9.165 1.00 0.42 91 LYS A O 1
ATOM 1346 N N . LEU A 1 92 ? 7.358 1.840 8.041 1.00 0.27 92 LEU A N 1
ATOM 1347 C CA . LEU A 1 92 ? 5.956 1.667 7.689 1.00 0.33 92 LEU A CA 1
ATOM 1348 C C . LEU A 1 92 ? 5.826 1.051 6.294 1.00 0.34 92 LEU A C 1
ATOM 1349 O O . LEU A 1 92 ? 4.814 0.431 5.974 1.00 0.47 92 LEU A O 1
ATOM 1365 N N . ALA A 1 93 ? 6.857 1.227 5.464 1.00 0.30 93 ALA A N 1
ATOM 1366 C CA . ALA A 1 93 ? 6.845 0.699 4.104 1.00 0.37 93 ALA A CA 1
ATOM 1367 C C . ALA A 1 93 ? 7.400 -0.723 4.054 1.00 0.37 93 ALA A C 1
ATOM 1368 O O . ALA A 1 93 ? 6.846 -1.594 3.378 1.00 0.45 93 ALA A O 1
ATOM 1375 N N . ASP A 1 94 ? 8.490 -0.958 4.774 1.00 0.32 94 ASP A N 1
ATOM 1376 C CA . ASP A 1 94 ? 9.104 -2.279 4.802 1.00 0.38 94 ASP A CA 1
ATOM 1377 C C . ASP A 1 94 ? 8.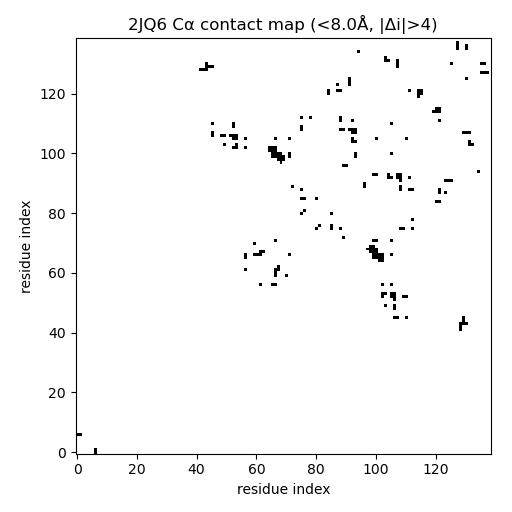552 -3.076 5.967 1.00 0.45 94 ASP A C 1
ATOM 1378 O O . ASP A 1 94 ? 8.887 -2.825 7.121 1.00 0.49 94 ASP A O 1
ATOM 1387 N N . VAL A 1 95 ? 7.691 -4.027 5.651 1.00 0.64 95 VAL A N 1
ATOM 1388 C CA . VAL A 1 95 ? 7.022 -4.819 6.668 1.00 0.79 95 VAL A CA 1
ATOM 1389 C C . VAL A 1 95 ? 7.977 -5.812 7.310 1.00 0.74 95 VAL A C 1
ATOM 1390 O O . VAL A 1 95 ? 7.816 -6.191 8.468 1.00 0.88 95 VAL A O 1
ATOM 1403 N N . ASP A 1 96 ? 8.985 -6.214 6.562 1.00 0.68 96 ASP A N 1
ATOM 1404 C CA . ASP A 1 96 ? 9.959 -7.161 7.073 1.00 0.73 96 ASP A CA 1
ATOM 1405 C C . ASP A 1 96 ? 11.075 -6.414 7.783 1.00 0.60 96 ASP A C 1
ATOM 1406 O O . ASP A 1 96 ? 11.717 -6.945 8.692 1.00 0.68 96 ASP A O 1
ATOM 1415 N N . LYS A 1 97 ? 11.275 -5.166 7.359 1.00 0.48 97 LYS A N 1
ATOM 1416 C CA . LYS A 1 97 ? 12.325 -4.306 7.891 1.00 0.46 97 LYS A CA 1
ATOM 1417 C C . LYS A 1 97 ? 13.681 -4.953 7.644 1.00 0.46 97 LYS A C 1
ATOM 1418 O O . LYS A 1 97 ? 14.465 -5.199 8.563 1.00 0.70 97 LYS A O 1
ATOM 1437 N N . ASP A 1 98 ? 13.945 -5.183 6.363 1.00 0.35 98 ASP A N 1
ATOM 1438 C CA . ASP A 1 98 ? 15.078 -5.976 5.911 1.00 0.43 98 ASP A CA 1
ATOM 1439 C C . ASP A 1 98 ? 16.346 -5.150 5.843 1.00 0.39 98 ASP A C 1
ATOM 1440 O O . ASP A 1 98 ? 17.444 -5.646 6.101 1.00 0.63 98 ASP A O 1
ATOM 1449 N N . GLY A 1 99 ? 16.185 -3.894 5.475 1.00 0.29 99 GLY A N 1
ATOM 1450 C CA . GLY A 1 99 ? 17.321 -3.100 5.057 1.00 0.29 99 GLY A CA 1
ATOM 1451 C C . GLY A 1 99 ? 17.410 -3.084 3.547 1.00 0.24 99 GLY A C 1
ATOM 1452 O O . GLY A 1 99 ? 18.457 -2.784 2.969 1.00 0.27 99 GLY A O 1
ATOM 1456 N N . LEU A 1 100 ? 16.304 -3.471 2.919 1.00 0.23 100 LEU A N 1
ATOM 1457 C CA . LEU A 1 100 ? 16.144 -3.434 1.476 1.00 0.21 100 LEU A CA 1
ATOM 1458 C C . LEU A 1 100 ? 14.657 -3.291 1.160 1.00 0.24 100 LEU A C 1
ATOM 1459 O O . LEU A 1 100 ? 13.837 -3.311 2.076 1.00 0.38 100 LEU A O 1
ATOM 1475 N N . LEU A 1 101 ? 14.303 -3.177 -0.115 1.00 0.20 101 LEU A N 1
ATOM 1476 C CA . LEU A 1 101 ? 12.932 -2.948 -0.516 1.00 0.20 101 LEU A CA 1
ATOM 1477 C C . LEU A 1 101 ? 12.762 -3.548 -1.888 1.00 0.17 101 LEU A C 1
ATOM 1478 O O . LEU A 1 101 ? 13.468 -3.173 -2.814 1.00 0.18 101 LEU A O 1
ATOM 1494 N N . ASP A 1 102 ? 11.873 -4.486 -2.038 1.00 0.16 102 ASP A N 1
ATOM 1495 C CA . ASP A 1 102 ? 11.679 -5.081 -3.341 1.00 0.17 102 ASP A CA 1
ATOM 1496 C C . ASP A 1 102 ? 10.789 -4.188 -4.200 1.00 0.16 102 ASP A C 1
ATOM 1497 O O . ASP A 1 102 ? 10.443 -3.088 -3.786 1.00 0.16 102 ASP A O 1
ATOM 1506 N N . ASP A 1 103 ? 10.445 -4.637 -5.398 1.00 0.18 103 ASP A N 1
ATOM 1507 C CA . ASP A 1 103 ? 9.691 -3.806 -6.340 1.00 0.19 103 ASP A CA 1
ATOM 1508 C C . ASP A 1 103 ? 8.358 -3.344 -5.747 1.00 0.16 103 ASP A C 1
ATOM 1509 O O . ASP A 1 103 ? 7.905 -2.225 -6.012 1.00 0.17 103 ASP A O 1
ATOM 1518 N N . GLU A 1 104 ? 7.760 -4.170 -4.904 1.00 0.18 104 GLU A N 1
ATOM 1519 C CA . GLU A 1 104 ? 6.496 -3.824 -4.283 1.00 0.23 104 GLU A CA 1
ATOM 1520 C C . GLU A 1 104 ? 6.742 -3.037 -3.003 1.00 0.19 104 GLU A C 1
ATOM 1521 O O . GLU A 1 104 ? 5.914 -2.228 -2.579 1.00 0.22 104 GLU A O 1
ATOM 1533 N N . GLU A 1 105 ? 7.882 -3.280 -2.383 1.00 0.18 105 GLU A N 1
ATOM 1534 C CA . GLU A 1 105 ? 8.242 -2.566 -1.175 1.00 0.17 105 GLU A CA 1
ATOM 1535 C C . GLU A 1 105 ? 8.672 -1.140 -1.501 1.00 0.17 105 GLU A C 1
ATOM 1536 O O . GLU A 1 105 ? 8.512 -0.234 -0.685 1.00 0.22 105 GLU A O 1
ATOM 1548 N N . PHE A 1 106 ? 9.198 -0.941 -2.704 1.00 0.16 106 PHE A N 1
ATOM 1549 C CA . PHE A 1 106 ? 9.430 0.399 -3.216 1.00 0.16 106 PHE A CA 1
ATOM 1550 C C . PHE A 1 106 ? 8.079 0.985 -3.586 1.00 0.16 106 PHE A C 1
ATOM 1551 O O . PHE A 1 106 ? 7.822 2.167 -3.373 1.00 0.18 106 PHE A O 1
ATOM 1568 N N . ALA A 1 107 ? 7.193 0.133 -4.096 1.00 0.16 107 ALA A N 1
ATOM 1569 C CA . ALA A 1 107 ? 5.857 0.569 -4.452 1.00 0.16 107 ALA A CA 1
ATOM 1570 C C . ALA A 1 107 ? 5.168 1.199 -3.247 1.00 0.16 107 ALA A C 1
ATOM 1571 O O . ALA A 1 107 ? 4.580 2.275 -3.342 1.00 0.18 107 ALA A O 1
ATOM 1578 N N . LEU A 1 108 ? 5.275 0.535 -2.106 1.00 0.18 108 LEU A N 1
ATOM 1579 C CA . LEU A 1 108 ? 4.715 1.052 -0.870 1.00 0.22 108 LEU A CA 1
ATOM 1580 C C . LEU A 1 108 ? 5.526 2.250 -0.382 1.00 0.19 108 LEU A C 1
ATOM 1581 O O . LEU A 1 108 ? 4.955 3.290 -0.050 1.00 0.20 108 LEU A O 1
ATOM 1597 N N . ALA A 1 109 ? 6.850 2.093 -0.347 1.00 0.19 109 ALA A N 1
ATOM 1598 C CA . ALA A 1 109 ? 7.755 3.158 0.096 1.00 0.19 109 ALA A CA 1
ATOM 1599 C C . ALA A 1 109 ? 7.394 4.491 -0.551 1.00 0.19 109 ALA A C 1
ATOM 1600 O O . ALA A 1 109 ? 7.107 5.475 0.135 1.00 0.20 109 ALA A O 1
ATOM 1607 N N . ASN A 1 110 ? 7.368 4.496 -1.876 1.00 0.19 110 ASN A N 1
ATOM 1608 C CA . ASN A 1 110 ? 7.103 5.703 -2.637 1.00 0.19 110 ASN A CA 1
ATOM 1609 C C . ASN A 1 110 ? 5.629 6.078 -2.541 1.00 0.20 110 ASN A C 1
ATOM 1610 O O . ASN A 1 110 ? 5.267 7.246 -2.686 1.00 0.23 110 ASN A O 1
ATOM 1621 N N . HIS A 1 111 ? 4.770 5.094 -2.261 1.00 0.23 111 HIS A N 1
ATOM 1622 C CA . HIS A 1 111 ? 3.347 5.370 -2.171 1.00 0.25 111 HIS A CA 1
ATOM 1623 C C . HIS A 1 111 ? 3.073 6.200 -0.930 1.00 0.24 111 HIS A C 1
ATOM 1624 O O . HIS A 1 111 ? 2.295 7.144 -0.966 1.00 0.26 111 HIS A O 1
ATOM 1639 N N . LEU A 1 112 ? 3.728 5.846 0.167 1.00 0.25 112 LEU A N 1
ATOM 1640 C CA . LEU A 1 112 ? 3.593 6.590 1.407 1.00 0.28 112 LEU A CA 1
ATOM 1641 C C . LEU A 1 112 ? 4.339 7.920 1.315 1.00 0.25 112 LEU A C 1
ATOM 1642 O O . LEU A 1 112 ? 3.976 8.890 1.981 1.00 0.27 112 LEU A O 1
ATOM 1658 N N . ILE A 1 113 ? 5.377 7.961 0.485 1.00 0.26 113 ILE A N 1
ATOM 1659 C CA . ILE A 1 113 ? 6.060 9.213 0.182 1.00 0.26 113 ILE A CA 1
ATOM 1660 C C . ILE A 1 113 ? 5.108 10.212 -0.472 1.00 0.26 113 ILE A C 1
ATOM 1661 O O . ILE A 1 113 ? 5.086 11.388 -0.107 1.00 0.32 113 ILE A O 1
ATOM 1677 N N . LYS A 1 114 ? 4.324 9.762 -1.442 1.00 0.25 114 LYS A N 1
ATOM 1678 C CA . LYS A 1 114 ? 3.325 10.650 -2.037 1.00 0.31 114 LYS A CA 1
ATOM 1679 C C . LYS A 1 114 ? 2.122 10.845 -1.107 1.00 0.32 114 LYS A C 1
ATOM 1680 O O . LYS A 1 114 ? 1.402 11.832 -1.228 1.00 0.41 114 LYS A O 1
ATOM 1699 N N . VAL A 1 115 ? 1.920 9.920 -0.170 1.00 0.30 115 VAL A N 1
ATOM 1700 C CA . VAL A 1 115 ? 0.883 10.075 0.856 1.00 0.35 115 VAL A CA 1
ATOM 1701 C C . VAL A 1 115 ? 1.240 11.206 1.818 1.00 0.35 115 VAL A C 1
ATOM 1702 O O . VAL A 1 115 ? 0.388 12.024 2.163 1.00 0.42 115 VAL A O 1
ATOM 1715 N N . LYS A 1 116 ? 2.497 11.276 2.239 1.00 0.35 116 LYS A N 1
ATOM 1716 C CA . LYS A 1 116 ? 2.933 12.391 3.070 1.00 0.45 116 LYS A CA 1
ATOM 1717 C C . LYS A 1 116 ? 2.942 13.669 2.235 1.00 0.48 116 LYS A C 1
ATOM 1718 O O . LYS A 1 116 ? 2.752 14.772 2.750 1.00 0.63 116 LYS A O 1
ATOM 1737 N N . LEU A 1 117 ? 3.152 13.501 0.931 1.00 0.43 117 LEU A N 1
ATOM 1738 C CA . LEU A 1 117 ? 3.204 14.615 -0.002 1.00 0.53 117 LEU A CA 1
ATOM 1739 C C . LEU A 1 117 ? 1.819 15.232 -0.165 1.00 0.60 117 LEU A C 1
ATOM 1740 O O . LEU A 1 117 ? 1.684 16.411 -0.494 1.00 0.73 117 LEU A O 1
ATOM 1756 N N . GLU A 1 118 ? 0.796 14.426 0.105 1.00 0.57 118 GLU A N 1
ATOM 1757 C CA . GLU A 1 118 ? -0.591 14.879 0.090 1.00 0.70 118 GLU A CA 1
ATOM 1758 C C . GLU A 1 118 ? -0.814 16.017 1.085 1.00 0.79 118 GLU A C 1
ATOM 1759 O O . GLU A 1 118 ? -1.850 16.682 1.062 1.00 0.95 118 GLU A O 1
ATOM 1771 N N . GLY A 1 119 ? 0.154 16.225 1.969 1.00 0.75 119 GLY A N 1
ATOM 1772 C CA . GLY A 1 119 ? 0.060 17.294 2.934 1.00 0.86 119 GLY A CA 1
ATOM 1773 C C . GLY A 1 119 ? -0.199 16.776 4.323 1.00 0.87 119 GLY A C 1
ATOM 1774 O O . GLY A 1 119 ? -0.465 17.550 5.244 1.00 1.01 119 GLY A O 1
ATOM 1778 N N . HIS A 1 120 ? -0.119 15.465 4.480 1.00 0.80 120 HIS A N 1
ATOM 1779 C CA . HIS A 1 120 ? -0.332 14.845 5.773 1.00 0.84 120 HIS A CA 1
ATOM 1780 C C . HIS A 1 120 ? 0.700 13.745 6.001 1.00 0.81 120 HIS A C 1
ATOM 1781 O O . HIS A 1 120 ? 0.984 12.955 5.106 1.00 0.84 120 HIS A O 1
ATOM 1796 N N . GLU A 1 121 ? 1.270 13.719 7.189 1.00 0.93 121 GLU A N 1
ATOM 1797 C CA . GLU A 1 121 ? 2.277 12.725 7.541 1.00 1.01 121 GLU A CA 1
ATOM 1798 C C . GLU A 1 121 ? 1.654 11.343 7.719 1.00 0.79 121 GLU A C 1
ATOM 1799 O O . GLU A 1 121 ? 0.437 11.207 7.844 1.00 0.71 121 GLU A O 1
ATOM 1811 N N . LEU A 1 122 ? 2.500 10.322 7.723 1.00 0.92 122 LEU A N 1
ATOM 1812 C CA . LEU A 1 122 ? 2.048 8.951 7.911 1.00 0.87 122 LEU A CA 1
ATOM 1813 C C . LEU A 1 122 ? 1.682 8.711 9.372 1.00 0.82 122 LEU A C 1
ATOM 1814 O O . LEU A 1 122 ? 2.419 9.121 10.272 1.00 0.95 122 LEU A O 1
ATOM 1830 N N . PRO A 1 123 ? 0.560 8.017 9.620 1.00 0.77 123 PRO A N 1
ATOM 1831 C CA . PRO A 1 123 ? 0.003 7.850 10.960 1.00 0.88 123 PRO A CA 1
ATOM 1832 C C . PRO A 1 123 ? 0.527 6.614 11.684 1.00 0.92 123 PRO A C 1
ATOM 1833 O O . PRO A 1 123 ? -0.030 6.203 12.700 1.00 1.10 123 PRO A O 1
ATOM 1844 N N . ALA A 1 124 ? 1.596 6.030 11.152 1.00 0.89 124 ALA A N 1
ATOM 1845 C CA . ALA A 1 124 ? 2.223 4.851 11.748 1.00 1.09 124 ALA A CA 1
ATOM 1846 C C . ALA A 1 124 ? 1.258 3.660 11.765 1.00 1.10 124 ALA A C 1
ATOM 1847 O O . ALA A 1 124 ? 1.414 2.730 12.556 1.00 1.27 124 ALA A O 1
ATOM 1854 N N . ASP A 1 125 ? 0.266 3.690 10.882 1.00 1.00 125 ASP A N 1
ATOM 1855 C CA . ASP A 1 125 ? -0.674 2.584 10.741 1.00 1.03 125 ASP A CA 1
ATOM 1856 C C . ASP A 1 125 ? -0.473 1.923 9.394 1.00 0.87 125 ASP A C 1
ATOM 1857 O O . ASP A 1 125 ? -0.233 2.606 8.395 1.00 0.90 125 ASP A O 1
ATOM 1866 N N . LEU A 1 126 ? -0.560 0.609 9.366 1.00 0.81 126 LEU A N 1
ATOM 1867 C CA . LEU A 1 126 ? -0.409 -0.137 8.132 1.00 0.73 126 LEU A CA 1
ATOM 1868 C C . LEU A 1 126 ? -1.675 -0.952 7.888 1.00 0.76 126 LEU A C 1
ATOM 1869 O O . LEU A 1 126 ? -1.927 -1.942 8.578 1.00 0.86 126 LEU A O 1
ATOM 1885 N N . PRO A 1 127 ? -2.505 -0.526 6.924 1.00 0.77 127 PRO A N 1
ATOM 1886 C CA . PRO A 1 127 ? -3.786 -1.160 6.642 1.00 0.89 127 PRO A CA 1
ATOM 1887 C C . PRO A 1 127 ? -3.641 -2.390 5.749 1.00 0.85 127 PRO A C 1
ATOM 1888 O O . PRO A 1 127 ? -2.768 -2.438 4.884 1.00 0.77 127 PRO A O 1
ATOM 1899 N N . PRO A 1 128 ? -4.519 -3.392 5.932 1.00 0.99 128 PRO A N 1
ATOM 1900 C CA . PRO A 1 128 ? -4.497 -4.626 5.132 1.00 1.06 128 PRO A CA 1
ATOM 1901 C C . PRO A 1 128 ? -4.774 -4.370 3.650 1.00 1.01 128 PRO A C 1
ATOM 1902 O O . PRO A 1 128 ? -4.542 -5.233 2.808 1.00 1.15 128 PRO A O 1
ATOM 1913 N N . HIS A 1 129 ? -5.262 -3.174 3.327 1.00 0.95 129 HIS A N 1
ATOM 1914 C CA . HIS A 1 129 ? -5.479 -2.797 1.936 1.00 0.96 129 HIS A CA 1
ATOM 1915 C C . HIS A 1 129 ? -4.307 -1.962 1.427 1.00 0.94 129 HIS A C 1
ATOM 1916 O O . HIS A 1 129 ? -4.459 -1.179 0.493 1.00 1.22 129 HIS A O 1
ATOM 1931 N N . LEU A 1 130 ? -3.145 -2.123 2.052 1.00 0.73 130 LEU A N 1
ATOM 1932 C CA . LEU A 1 130 ? -1.941 -1.424 1.615 1.00 0.69 130 LEU A CA 1
ATOM 1933 C C . LEU A 1 130 ? -0.703 -2.256 1.917 1.00 0.69 130 LEU A C 1
ATOM 1934 O O . LEU A 1 130 ? 0.420 -1.766 1.842 1.00 0.72 130 LEU A O 1
ATOM 1950 N N . VAL A 1 131 ? -0.910 -3.513 2.252 1.00 0.76 131 VAL A N 1
ATOM 1951 C CA . VAL A 1 131 ? 0.202 -4.411 2.500 1.00 0.84 131 VAL A CA 1
ATOM 1952 C C . VAL A 1 131 ? 0.573 -5.132 1.212 1.00 0.76 131 VAL A C 1
ATOM 1953 O O . VAL A 1 131 ? -0.297 -5.673 0.527 1.00 0.76 131 VAL A O 1
ATOM 1966 N N . PRO A 1 132 ? 1.863 -5.102 0.836 1.00 0.78 132 PRO A N 1
ATOM 1967 C CA . PRO A 1 132 ? 2.346 -5.772 -0.367 1.00 0.79 132 PRO A CA 1
ATOM 1968 C C . PRO A 1 132 ? 1.961 -7.258 -0.361 1.00 0.83 132 PRO A C 1
ATOM 1969 O O . PRO A 1 132 ? 1.884 -7.867 0.708 1.00 0.85 132 PRO A O 1
ATOM 1980 N N . PRO A 1 133 ? 1.718 -7.854 -1.544 1.00 0.93 133 PRO A N 1
ATOM 1981 C CA . PRO A 1 133 ? 1.281 -9.257 -1.686 1.00 1.05 133 PRO A CA 1
ATOM 1982 C C . PRO A 1 133 ? 1.963 -10.234 -0.718 1.00 1.15 133 PRO A C 1
ATOM 1983 O O . PRO A 1 133 ? 1.300 -11.034 -0.067 1.00 1.44 133 PRO A O 1
ATOM 1994 N N . SER A 1 134 ? 3.280 -10.143 -0.614 1.00 1.15 134 SER A N 1
ATOM 1995 C CA . SER A 1 134 ? 4.068 -11.047 0.229 1.00 1.40 134 SER A CA 1
ATOM 1996 C C . SER A 1 134 ? 3.642 -10.999 1.706 1.00 1.40 134 SER A C 1
ATOM 1997 O O . SER A 1 134 ? 3.833 -11.963 2.450 1.00 1.65 134 SER A O 1
ATOM 2005 N N . LYS A 1 135 ? 3.042 -9.893 2.120 1.00 1.23 135 LYS A N 1
ATOM 2006 C CA . LYS A 1 135 ? 2.721 -9.680 3.526 1.00 1.34 135 LYS A CA 1
ATOM 2007 C C . LYS A 1 135 ? 1.226 -9.474 3.736 1.00 1.50 135 LYS A C 1
ATOM 2008 O O . LYS A 1 135 ? 0.808 -8.731 4.620 1.00 1.73 135 LYS A O 1
ATOM 2027 N N . ARG A 1 136 ? 0.434 -10.162 2.927 1.00 1.53 136 ARG A N 1
ATOM 2028 C CA . ARG A 1 136 ? -1.017 -10.155 3.053 1.00 1.89 136 ARG A CA 1
ATOM 2029 C C . ARG A 1 136 ? -1.462 -10.897 4.324 1.00 2.31 136 ARG A C 1
ATOM 2030 O O . ARG A 1 136 ? -1.882 -12.055 4.285 1.00 2.51 136 ARG A O 1
ATOM 2051 N N . ARG A 1 137 ? -1.342 -10.234 5.466 1.00 2.57 137 ARG A N 1
ATOM 2052 C CA . ARG A 1 137 ? -1.587 -10.884 6.746 1.00 3.09 137 ARG A CA 1
ATOM 2053 C C . ARG A 1 137 ? -1.808 -9.869 7.865 1.00 3.55 137 ARG A C 1
ATOM 2054 O O . ARG A 1 137 ? -1.075 -8.891 7.983 1.00 3.60 137 ARG A O 1
ATOM 2075 N N . HIS A 1 138 ? -2.833 -10.107 8.674 1.00 4.04 138 HIS A N 1
ATOM 2076 C CA . HIS A 1 138 ? -3.090 -9.281 9.848 1.00 4.60 138 HIS A CA 1
ATOM 2077 C C . HIS A 1 138 ? -2.703 -10.049 11.105 1.00 5.04 138 HIS A C 1
ATOM 2078 O O . HIS A 1 138 ? -3.392 -10.984 11.506 1.00 5.32 138 HIS A O 1
ATOM 2093 N N . GLU A 1 139 ? -1.593 -9.662 11.705 1.00 5.24 139 GLU A N 1
ATOM 2094 C CA . GLU A 1 139 ? -1.094 -10.323 12.897 1.00 5.77 139 GLU A CA 1
ATOM 2095 C C . GLU A 1 139 ? -1.002 -9.328 14.044 1.00 6.32 139 GLU A C 1
ATOM 2096 O O . GLU A 1 139 ? -1.684 -9.532 15.070 1.00 6.61 139 GLU A O 1
ATOM 2110 N N . GLY A 1 1 ? -26.830 33.592 17.983 1.00 42.19 1 GLY A N 2
ATOM 2111 C CA . GLY A 1 1 ? -27.147 32.154 17.806 1.00 42.07 1 GLY A CA 2
ATOM 2112 C C . GLY A 1 1 ? -26.564 31.570 16.528 1.00 41.76 1 GLY A C 2
ATOM 2113 O O . GLY A 1 1 ? -25.603 30.802 16.586 1.00 41.66 1 GLY A O 2
ATOM 2119 N N . PRO A 1 2 ? -27.138 31.910 15.351 1.00 41.67 2 PRO A N 2
ATOM 2120 C CA . PRO A 1 2 ? -26.705 31.356 14.057 1.00 41.44 2 PRO A CA 2
ATOM 2121 C C . PRO A 1 2 ? -25.244 31.662 13.727 1.00 41.34 2 PRO A C 2
ATOM 2122 O O . PRO A 1 2 ? -24.475 30.758 13.387 1.00 40.87 2 PRO A O 2
ATOM 2133 N N . LEU A 1 3 ? -24.857 32.928 13.835 1.00 41.84 3 LEU A N 2
ATOM 2134 C CA . LEU A 1 3 ? -23.495 33.335 13.517 1.00 41.87 3 LEU A CA 2
ATOM 2135 C C . LEU A 1 3 ? -22.508 32.710 14.492 1.00 41.68 3 LEU A C 2
ATOM 2136 O O . LEU A 1 3 ? -22.815 32.518 15.672 1.00 41.95 3 LEU A O 2
ATOM 2152 N N . GLY A 1 4 ? -21.344 32.354 13.981 1.00 41.27 4 GLY A N 2
ATOM 2153 C CA . GLY A 1 4 ? -20.384 31.609 14.763 1.00 41.12 4 GLY A CA 2
ATOM 2154 C C . GLY A 1 4 ? -20.268 30.197 14.241 1.00 40.49 4 GLY A C 2
ATOM 2155 O O . GLY A 1 4 ? -19.221 29.558 14.356 1.00 40.38 4 GLY A O 2
ATOM 2159 N N . SER A 1 5 ? -21.356 29.722 13.653 1.00 40.15 5 SER A N 2
ATOM 2160 C CA . SER A 1 5 ? -21.389 28.408 13.038 1.00 39.60 5 SER A CA 2
ATOM 2161 C C . SER A 1 5 ? -20.982 28.514 11.572 1.00 38.96 5 SER A C 2
ATOM 2162 O O . SER A 1 5 ? -21.659 29.169 10.776 1.00 38.91 5 SER A O 2
ATOM 2170 N N . GLU A 1 6 ? -19.865 27.895 11.222 1.00 38.55 6 GLU A N 2
ATOM 2171 C CA . GLU A 1 6 ? -19.354 27.970 9.861 1.00 37.99 6 GLU A CA 2
ATOM 2172 C C . GLU A 1 6 ? -19.890 26.836 8.994 1.00 37.51 6 GLU A C 2
ATOM 2173 O O . GLU A 1 6 ? -19.850 25.666 9.386 1.00 37.44 6 GLU A O 2
ATOM 2185 N N . SER A 1 7 ? -20.412 27.193 7.829 1.00 37.24 7 SER A N 2
ATOM 2186 C CA . SER A 1 7 ? -20.881 26.212 6.871 1.00 36.83 7 SER A CA 2
ATOM 2187 C C . SER A 1 7 ? -19.725 25.798 5.973 1.00 36.34 7 SER A C 2
ATOM 2188 O O . SER A 1 7 ? -19.231 26.596 5.175 1.00 36.22 7 SER A O 2
ATOM 2196 N N . LEU A 1 8 ? -19.277 24.560 6.129 1.00 36.13 8 LEU A N 2
ATOM 2197 C CA . LEU A 1 8 ? -18.130 24.063 5.388 1.00 35.73 8 LEU A CA 2
ATOM 2198 C C . LEU A 1 8 ? -18.573 23.232 4.186 1.00 35.30 8 LEU A C 2
ATOM 2199 O O . LEU A 1 8 ? -19.061 22.109 4.342 1.00 35.28 8 LEU A O 2
ATOM 2215 N N . MET A 1 9 ? -18.411 23.795 2.997 1.00 35.03 9 MET A N 2
ATOM 2216 C CA . MET A 1 9 ? -18.715 23.089 1.757 1.00 34.68 9 MET A CA 2
ATOM 2217 C C . MET A 1 9 ? -17.449 22.456 1.193 1.00 34.45 9 MET A C 2
ATOM 2218 O O . MET A 1 9 ? -16.503 23.156 0.837 1.00 34.50 9 MET A O 2
ATOM 2232 N N . PRO A 1 10 ? -17.415 21.117 1.120 1.00 34.29 10 PRO A N 2
ATOM 2233 C CA . PRO A 1 10 ? -16.242 20.375 0.647 1.00 34.15 10 PRO A CA 2
ATOM 2234 C C . PRO A 1 10 ? -15.885 20.692 -0.802 1.00 34.01 10 PRO A C 2
ATOM 2235 O O . PRO A 1 10 ? -14.712 20.676 -1.178 1.00 34.16 10 PRO A O 2
ATOM 2246 N N . SER A 1 11 ? -16.896 20.981 -1.611 1.00 33.80 11 SER A N 2
ATOM 2247 C CA . SER A 1 11 ? -16.685 21.244 -3.023 1.00 33.74 11 SER A CA 2
ATOM 2248 C C . SER A 1 11 ? -17.115 22.665 -3.378 1.00 33.54 11 SER A C 2
ATOM 2249 O O . SER A 1 11 ? -18.298 22.939 -3.586 1.00 33.25 11 SER A O 2
ATOM 2257 N N . GLN A 1 12 ? -16.149 23.570 -3.394 1.00 33.76 12 GLN A N 2
ATOM 2258 C CA . GLN A 1 12 ? -16.386 24.952 -3.772 1.00 33.69 12 GLN A CA 2
ATOM 2259 C C . GLN A 1 12 ? -15.214 25.446 -4.617 1.00 33.80 12 GLN A C 2
ATOM 2260 O O . GLN A 1 12 ? -14.195 25.895 -4.088 1.00 34.18 12 GLN A O 2
ATOM 2274 N N . VAL A 1 13 ? -15.348 25.327 -5.932 1.00 33.54 13 VAL A N 2
ATOM 2275 C CA . VAL A 1 13 ? -14.260 25.660 -6.843 1.00 33.70 13 VAL A CA 2
ATOM 2276 C C . VAL A 1 13 ? -14.336 27.124 -7.247 1.00 33.82 13 VAL A C 2
ATOM 2277 O O . VAL A 1 13 ? -15.195 27.519 -8.039 1.00 33.61 13 VAL A O 2
ATOM 2290 N N . VAL A 1 14 ? -13.450 27.931 -6.685 1.00 34.23 14 VAL A N 2
ATOM 2291 C CA . VAL A 1 14 ? -13.455 29.363 -6.942 1.00 34.47 14 VAL A CA 2
ATOM 2292 C C . VAL A 1 14 ? -12.212 29.799 -7.712 1.00 34.64 14 VAL A C 2
ATOM 2293 O O . VAL A 1 14 ? -11.100 29.785 -7.180 1.00 34.98 14 VAL A O 2
ATOM 2306 N N . LYS A 1 15 ? -12.412 30.157 -8.971 1.00 34.47 15 LYS A N 2
ATOM 2307 C CA . LYS A 1 15 ? -11.368 30.768 -9.779 1.00 34.70 15 LYS A CA 2
ATOM 2308 C C . LYS A 1 15 ? -11.899 32.069 -10.374 1.00 35.14 15 LYS A C 2
ATOM 2309 O O . LYS A 1 15 ? -12.815 32.059 -11.197 1.00 35.00 15 LYS A O 2
ATOM 2328 N N . GLY A 1 16 ? -11.340 33.184 -9.933 1.00 35.76 16 GLY A N 2
ATOM 2329 C CA . GLY A 1 16 ? -11.834 34.478 -10.354 1.00 36.30 16 GLY A CA 2
ATOM 2330 C C . GLY A 1 16 ? -11.116 35.001 -11.577 1.00 36.44 16 GLY A C 2
ATOM 2331 O O . GLY A 1 16 ? -9.964 35.430 -11.493 1.00 36.61 16 GLY A O 2
ATOM 2335 N N . GLY A 1 17 ? -11.793 34.942 -12.715 1.00 36.42 17 GLY A N 2
ATOM 2336 C CA . GLY A 1 17 ? -11.228 35.455 -13.951 1.00 36.64 17 GLY A CA 2
ATOM 2337 C C . GLY A 1 17 ? -10.211 34.509 -14.564 1.00 36.05 17 GLY A C 2
ATOM 2338 O O . GLY A 1 17 ? -9.571 34.842 -15.561 1.00 36.21 17 GLY A O 2
ATOM 2342 N N . ALA A 1 18 ? -10.072 33.332 -13.976 1.00 35.42 18 ALA A N 2
ATOM 2343 C CA . ALA A 1 18 ? -9.082 32.366 -14.426 1.00 34.89 18 ALA A CA 2
ATOM 2344 C C . ALA A 1 18 ? -9.640 31.476 -15.531 1.00 34.61 18 ALA A C 2
ATOM 2345 O O . ALA A 1 18 ? -10.448 30.582 -15.273 1.00 34.46 18 ALA A O 2
ATOM 2352 N N . PHE A 1 19 ? -9.219 31.742 -16.760 1.00 34.63 19 PHE A N 2
ATOM 2353 C CA . PHE A 1 19 ? -9.661 30.964 -17.912 1.00 34.46 19 PHE A CA 2
ATOM 2354 C C . PHE A 1 19 ? -8.869 29.670 -18.014 1.00 33.97 19 PHE A C 2
ATOM 2355 O O . PHE A 1 19 ? -7.669 29.642 -17.737 1.00 33.93 19 PHE A O 2
ATOM 2372 N N . ASP A 1 20 ? -9.545 28.595 -18.400 1.00 33.67 20 ASP A N 2
ATOM 2373 C CA . ASP A 1 20 ? -8.908 27.286 -18.485 1.00 33.27 20 ASP A CA 2
ATOM 2374 C C . ASP A 1 20 ? -9.026 26.735 -19.901 1.00 33.26 20 ASP A C 2
ATOM 2375 O O . ASP A 1 20 ? -10.001 27.015 -20.601 1.00 33.32 20 ASP A O 2
ATOM 2384 N N . GLY A 1 21 ? -8.044 25.950 -20.313 1.00 33.27 21 GLY A N 2
ATOM 2385 C CA . GLY A 1 21 ? -8.012 25.462 -21.676 1.00 33.35 21 GLY A CA 2
ATOM 2386 C C . GLY A 1 21 ? -8.614 24.078 -21.813 1.00 32.96 21 GLY A C 2
ATOM 2387 O O . GLY A 1 21 ? -8.096 23.112 -21.254 1.00 32.93 21 GLY A O 2
ATOM 2391 N N . THR A 1 22 ? -9.705 23.985 -22.555 1.00 32.73 22 THR A N 2
ATOM 2392 C CA . THR A 1 22 ? -10.383 22.717 -22.774 1.00 32.43 22 THR A CA 2
ATOM 2393 C C . THR A 1 22 ? -9.815 21.996 -23.998 1.00 32.62 22 THR A C 2
ATOM 2394 O O . THR A 1 22 ? -9.983 22.444 -25.135 1.00 32.89 22 THR A O 2
ATOM 2405 N N . MET A 1 23 ? -9.133 20.879 -23.758 1.00 32.58 23 MET A N 2
ATOM 2406 C CA . MET A 1 23 ? -8.486 20.125 -24.829 1.00 32.83 23 MET A CA 2
ATOM 2407 C C . MET A 1 23 ? -9.502 19.526 -25.792 1.00 32.76 23 MET A C 2
ATOM 2408 O O . MET A 1 23 ? -10.477 18.900 -25.376 1.00 32.54 23 MET A O 2
ATOM 2422 N N . ASN A 1 24 ? -9.272 19.725 -27.077 1.00 33.04 24 ASN A N 2
ATOM 2423 C CA . ASN A 1 24 ? -10.095 19.111 -28.107 1.00 33.09 24 ASN A CA 2
ATOM 2424 C C . ASN A 1 24 ? -9.232 18.196 -28.968 1.00 33.28 24 ASN A C 2
ATOM 2425 O O . ASN A 1 24 ? -8.075 18.509 -29.261 1.00 33.55 24 ASN A O 2
ATOM 2436 N N . GLY A 1 25 ? -9.779 17.047 -29.334 1.00 33.20 25 GLY A N 2
ATOM 2437 C CA . GLY A 1 25 ? -9.030 16.085 -30.122 1.00 33.45 25 GLY A CA 2
ATOM 2438 C C . GLY A 1 25 ? -8.846 14.725 -29.442 1.00 33.20 25 GLY A C 2
ATOM 2439 O O . GLY A 1 25 ? -8.785 13.713 -30.141 1.00 33.41 25 GLY A O 2
ATOM 2443 N N . PRO A 1 26 ? -8.737 14.637 -28.094 1.00 32.82 26 PRO A N 2
ATOM 2444 C CA . PRO A 1 26 ? -8.799 13.349 -27.400 1.00 32.65 26 PRO A CA 2
ATOM 2445 C C . PRO A 1 26 ? -10.209 12.771 -27.431 1.00 32.53 26 PRO A C 2
ATOM 2446 O O . PRO A 1 26 ? -11.173 13.436 -27.037 1.00 32.48 26 PRO A O 2
ATOM 2457 N N . PHE A 1 27 ? -10.334 11.550 -27.927 1.00 32.56 27 PHE A N 2
ATOM 2458 C CA . PHE A 1 27 ? -11.619 10.874 -27.968 1.00 32.53 27 PHE A CA 2
ATOM 2459 C C . PHE A 1 27 ? -11.726 9.891 -26.812 1.00 31.97 27 PHE A C 2
ATOM 2460 O O . PHE A 1 27 ? -11.013 8.886 -26.769 1.00 31.89 27 PHE A O 2
ATOM 2477 N N . GLY A 1 28 ? -12.604 10.196 -25.868 1.00 31.66 28 GLY A N 2
ATOM 2478 C CA . GLY A 1 28 ? -12.782 9.328 -24.728 1.00 31.19 28 GLY A CA 2
ATOM 2479 C C . GLY A 1 28 ? -13.622 8.115 -25.065 1.00 30.74 28 GLY A C 2
ATOM 2480 O O . GLY A 1 28 ? -14.433 8.153 -25.992 1.00 30.73 28 GLY A O 2
ATOM 2484 N N . HIS A 1 29 ? -13.417 7.035 -24.328 1.00 30.45 29 HIS A N 2
ATOM 2485 C CA . HIS A 1 29 ? -14.202 5.826 -24.521 1.00 30.07 29 HIS A CA 2
ATOM 2486 C C . HIS A 1 29 ? -15.519 5.946 -23.773 1.00 29.27 29 HIS A C 2
ATOM 2487 O O . HIS A 1 29 ? -15.536 6.221 -22.569 1.00 29.10 29 HIS A O 2
ATOM 2502 N N . GLY A 1 30 ? -16.617 5.757 -24.484 1.00 28.86 30 GLY A N 2
ATOM 2503 C CA . GLY A 1 30 ? -17.914 5.920 -23.872 1.00 28.15 30 GLY A CA 2
ATOM 2504 C C . GLY A 1 30 ? -18.973 5.040 -24.496 1.00 27.47 30 GLY A C 2
ATOM 2505 O O . GLY A 1 30 ? -19.233 5.119 -25.697 1.00 27.72 30 GLY A O 2
ATOM 2509 N N . TYR A 1 31 ? -19.574 4.199 -23.677 1.00 26.68 31 TYR A N 2
ATOM 2510 C CA . TYR A 1 31 ? -20.679 3.362 -24.108 1.00 26.02 31 TYR A CA 2
ATOM 2511 C C . TYR A 1 31 ? -21.809 3.471 -23.098 1.00 25.11 31 TYR A C 2
ATOM 2512 O O . TYR A 1 31 ? -21.620 4.033 -22.018 1.00 24.84 31 TYR A O 2
ATOM 2530 N N . GLY A 1 32 ? -22.978 2.961 -23.457 1.00 24.74 32 GLY A N 2
ATOM 2531 C CA . GLY A 1 32 ? -24.105 2.957 -22.544 1.00 23.92 32 GLY A CA 2
ATOM 2532 C C . GLY A 1 32 ? -23.840 2.096 -21.327 1.00 22.78 32 GLY A C 2
ATOM 2533 O O . GLY A 1 32 ? -24.058 0.883 -21.351 1.00 22.44 32 GLY A O 2
ATOM 2537 N N . GLU A 1 33 ? -23.352 2.721 -20.272 1.00 22.28 33 GLU A N 2
ATOM 2538 C CA . GLU A 1 33 ? -22.987 2.014 -19.060 1.00 21.23 33 GLU A CA 2
ATOM 2539 C C . GLU A 1 33 ? -24.124 2.018 -18.051 1.00 20.26 33 GLU A C 2
ATOM 2540 O O . GLU A 1 33 ? -25.097 2.758 -18.193 1.00 20.30 33 GLU A O 2
ATOM 2552 N N . GLY A 1 34 ? -24.021 1.139 -17.072 1.00 19.49 34 GLY A N 2
ATOM 2553 C CA . GLY A 1 34 ? -24.944 1.148 -15.962 1.00 18.59 34 GLY A CA 2
ATOM 2554 C C . GLY A 1 34 ? -24.220 1.473 -14.677 1.00 17.66 34 GLY A C 2
ATOM 2555 O O . GLY A 1 34 ? -23.498 0.627 -14.149 1.00 17.26 34 GLY A O 2
ATOM 2559 N N . ALA A 1 35 ? -24.395 2.708 -14.202 1.00 17.42 35 ALA A N 2
ATOM 2560 C CA . ALA A 1 35 ? -23.716 3.209 -13.002 1.00 16.65 35 ALA A CA 2
ATOM 2561 C C . ALA A 1 35 ? -23.622 2.159 -11.904 1.00 15.41 35 ALA A C 2
ATOM 2562 O O . ALA A 1 35 ? -24.636 1.690 -11.378 1.00 15.13 35 ALA A O 2
ATOM 2569 N N . GLY A 1 36 ? -22.393 1.802 -11.558 1.00 14.76 36 GLY A N 2
ATOM 2570 C CA . GLY A 1 36 ? -22.162 0.796 -10.550 1.00 13.60 36 GLY A CA 2
ATOM 2571 C C . GLY A 1 36 ? -21.907 1.414 -9.199 1.00 12.94 36 GLY A C 2
ATOM 2572 O O . GLY A 1 36 ? -21.241 2.443 -9.098 1.00 13.05 36 GLY A O 2
ATOM 2576 N N . GLU A 1 37 ? -22.460 0.807 -8.169 1.00 12.42 37 GLU A N 2
ATOM 2577 C CA . GLU A 1 37 ? -22.299 1.310 -6.818 1.00 11.86 37 GLU A CA 2
ATOM 2578 C C . GLU A 1 37 ? -21.141 0.598 -6.121 1.00 10.71 37 GLU A C 2
ATOM 2579 O O . GLU A 1 37 ? -20.422 -0.175 -6.755 1.00 10.32 37 GLU A O 2
ATOM 2591 N N . GLY A 1 38 ? -20.947 0.866 -4.832 1.00 10.28 38 GLY A N 2
ATOM 2592 C CA . GLY A 1 38 ? -19.768 0.376 -4.144 1.00 9.25 38 GLY A CA 2
ATOM 2593 C C . GLY A 1 38 ? -19.843 -1.089 -3.816 1.00 8.49 38 GLY A C 2
ATOM 2594 O O . GLY A 1 38 ? -20.022 -1.469 -2.657 1.00 8.21 38 GLY A O 2
ATOM 2598 N N . ILE A 1 39 ? -19.724 -1.905 -4.844 1.00 8.38 39 ILE A N 2
ATOM 2599 C CA . ILE A 1 39 ? -19.554 -3.327 -4.671 1.00 7.80 39 ILE A CA 2
ATOM 2600 C C . ILE A 1 39 ? -18.308 -3.586 -3.834 1.00 6.77 39 ILE A C 2
ATOM 2601 O O . ILE A 1 39 ? -17.319 -2.852 -3.939 1.00 6.49 39 ILE A O 2
ATOM 2617 N N . ASP A 1 40 ? -18.345 -4.618 -3.000 1.00 6.37 40 ASP A N 2
ATOM 2618 C CA . ASP A 1 40 ? -17.271 -4.848 -2.043 1.00 5.59 40 ASP A CA 2
ATOM 2619 C C . ASP A 1 40 ? -16.037 -5.414 -2.718 1.00 5.10 40 ASP A C 2
ATOM 2620 O O . ASP A 1 40 ? -15.802 -6.622 -2.704 1.00 5.12 40 ASP A O 2
ATOM 2629 N N . ASP A 1 41 ? -15.278 -4.534 -3.354 1.00 4.99 41 ASP A N 2
ATOM 2630 C CA . ASP A 1 41 ? -13.987 -4.904 -3.915 1.00 4.67 41 ASP A CA 2
ATOM 2631 C C . ASP A 1 41 ? -12.897 -4.040 -3.306 1.00 3.91 41 ASP A C 2
ATOM 2632 O O . ASP A 1 41 ? -12.816 -2.841 -3.575 1.00 4.07 41 ASP A O 2
ATOM 2641 N N . VAL A 1 42 ? -12.088 -4.644 -2.448 1.00 3.33 42 VAL A N 2
ATOM 2642 C CA . VAL A 1 42 ? -10.987 -3.932 -1.818 1.00 2.69 42 VAL A CA 2
ATOM 2643 C C . VAL A 1 42 ? -9.827 -3.790 -2.804 1.00 2.33 42 VAL A C 2
ATOM 2644 O O . VAL A 1 42 ? -9.449 -4.747 -3.489 1.00 2.50 42 VAL A O 2
ATOM 2657 N N . GLU A 1 43 ? -9.275 -2.593 -2.871 1.00 2.18 43 GLU A N 2
ATOM 2658 C CA . GLU A 1 43 ? -8.260 -2.264 -3.840 1.00 2.01 43 GLU A CA 2
ATOM 2659 C C . GLU A 1 43 ? -7.286 -1.269 -3.237 1.00 1.64 43 GLU A C 2
ATOM 2660 O O . GLU A 1 43 ? -7.688 -0.211 -2.741 1.00 1.85 43 GLU A O 2
ATOM 2672 N N . TRP A 1 44 ? -6.024 -1.622 -3.252 1.00 1.25 44 TRP A N 2
ATOM 2673 C CA . TRP A 1 44 ? -4.991 -0.722 -2.805 1.00 0.97 44 TRP A CA 2
ATOM 2674 C C . TRP A 1 44 ? -4.513 0.121 -3.977 1.00 0.84 44 TRP A C 2
ATOM 2675 O O . TRP A 1 44 ? -4.294 -0.376 -5.083 1.00 0.86 44 TRP A O 2
ATOM 2696 N N . VAL A 1 45 ? -4.330 1.395 -3.701 1.00 0.83 45 VAL A N 2
ATOM 2697 C CA . VAL A 1 45 ? -4.006 2.397 -4.704 1.00 0.83 45 VAL A CA 2
ATOM 2698 C C . VAL A 1 45 ? -2.653 2.122 -5.382 1.00 0.65 45 VAL A C 2
ATOM 2699 O O . VAL A 1 45 ? -2.309 2.742 -6.387 1.00 0.73 45 VAL A O 2
ATOM 2712 N N . VAL A 1 46 ? -1.883 1.193 -4.846 1.00 0.48 46 VAL A N 2
ATOM 2713 C CA . VAL A 1 46 ? -0.573 0.900 -5.410 1.00 0.34 46 VAL A CA 2
ATOM 2714 C C . VAL A 1 46 ? -0.662 -0.159 -6.499 1.00 0.33 46 VAL A C 2
ATOM 2715 O O . VAL A 1 46 ? 0.254 -0.309 -7.291 1.00 0.40 46 VAL A O 2
ATOM 2728 N N . GLY A 1 47 ? -1.786 -0.842 -6.591 1.00 0.42 47 GLY A N 2
ATOM 2729 C CA . GLY A 1 47 ? -1.944 -1.815 -7.654 1.00 0.54 47 GLY A CA 2
ATOM 2730 C C . GLY A 1 47 ? -2.081 -1.151 -9.011 1.00 0.56 47 GLY A C 2
ATOM 2731 O O . GLY A 1 47 ? -1.978 -1.805 -10.046 1.00 0.72 47 GLY A O 2
ATOM 2735 N N . LYS A 1 48 ? -2.298 0.160 -8.994 1.00 0.49 48 LYS A N 2
ATOM 2736 C CA . LYS A 1 48 ? -2.489 0.927 -10.210 1.00 0.60 48 LYS A CA 2
ATOM 2737 C C . LYS A 1 48 ? -1.336 1.883 -10.485 1.00 0.54 48 LYS A C 2
ATOM 2738 O O . LYS A 1 48 ? -1.059 2.208 -11.637 1.00 0.67 48 LYS A O 2
ATOM 2757 N N . ASP A 1 49 ? -0.666 2.335 -9.437 1.00 0.45 49 ASP A N 2
ATOM 2758 C CA . ASP A 1 49 ? 0.408 3.307 -9.600 1.00 0.50 49 ASP A CA 2
ATOM 2759 C C . ASP A 1 49 ? 1.756 2.641 -9.343 1.00 0.40 49 ASP A C 2
ATOM 2760 O O . ASP A 1 49 ? 2.796 3.295 -9.293 1.00 0.40 49 ASP A O 2
ATOM 2769 N N . LYS A 1 50 ? 1.722 1.318 -9.203 1.00 0.37 50 LYS A N 2
ATOM 2770 C CA . LYS A 1 50 ? 2.909 0.520 -8.951 1.00 0.35 50 LYS A CA 2
ATOM 2771 C C . LYS A 1 50 ? 3.972 0.712 -10.030 1.00 0.35 50 LYS A C 2
ATOM 2772 O O . LYS A 1 50 ? 5.132 0.882 -9.692 1.00 0.35 50 LYS A O 2
ATOM 2791 N N . PRO A 1 51 ? 3.608 0.675 -11.342 1.00 0.39 51 PRO A N 2
ATOM 2792 C CA . PRO A 1 51 ? 4.572 0.855 -12.435 1.00 0.43 51 PRO A CA 2
ATOM 2793 C C . PRO A 1 51 ? 5.449 2.088 -12.252 1.00 0.37 51 PRO A C 2
ATOM 2794 O O . PRO A 1 51 ? 6.590 2.107 -12.698 1.00 0.36 51 PRO A O 2
ATOM 2805 N N . THR A 1 52 ? 4.922 3.095 -11.567 1.00 0.36 52 THR A N 2
ATOM 2806 C CA . THR A 1 52 ? 5.661 4.320 -11.314 1.00 0.36 52 THR A CA 2
ATOM 2807 C C . THR A 1 52 ? 6.756 4.063 -10.279 1.00 0.29 52 THR A C 2
ATOM 2808 O O . THR A 1 52 ? 7.909 4.491 -10.416 1.00 0.32 52 THR A O 2
ATOM 2819 N N . TYR A 1 53 ? 6.396 3.313 -9.260 1.00 0.25 53 TYR A N 2
ATOM 2820 C CA . TYR A 1 53 ? 7.311 3.028 -8.174 1.00 0.24 53 TYR A CA 2
ATOM 2821 C C . TYR A 1 53 ? 8.274 1.922 -8.589 1.00 0.22 53 TYR A C 2
ATOM 2822 O O . TYR A 1 53 ? 9.398 1.841 -8.095 1.00 0.24 53 TYR A O 2
ATOM 2840 N N . ASP A 1 54 ? 7.834 1.110 -9.541 1.00 0.21 54 ASP A N 2
ATOM 2841 C CA . ASP A 1 54 ? 8.648 0.018 -10.073 1.00 0.23 54 ASP A CA 2
ATOM 2842 C C . ASP A 1 54 ? 9.629 0.540 -11.126 1.00 0.22 54 ASP A C 2
ATOM 2843 O O . ASP A 1 54 ? 10.759 0.059 -11.236 1.00 0.23 54 ASP A O 2
ATOM 2852 N N . GLU A 1 55 ? 9.209 1.544 -11.891 1.00 0.24 55 GLU A N 2
ATOM 2853 C CA . GLU A 1 55 ? 10.099 2.148 -12.874 1.00 0.28 55 GLU A CA 2
ATOM 2854 C C . GLU A 1 55 ? 11.242 2.851 -12.169 1.00 0.29 55 GLU A C 2
ATOM 2855 O O . GLU A 1 55 ? 12.386 2.753 -12.597 1.00 0.35 55 GLU A O 2
ATOM 2867 N N . ILE A 1 56 ? 10.947 3.532 -11.068 1.00 0.27 56 ILE A N 2
ATOM 2868 C CA . ILE A 1 56 ? 12.009 4.134 -10.275 1.00 0.30 56 ILE A CA 2
ATOM 2869 C C . ILE A 1 56 ? 12.827 3.033 -9.590 1.00 0.27 56 ILE A C 2
ATOM 2870 O O . ILE A 1 56 ? 14.027 3.178 -9.366 1.00 0.30 56 ILE A O 2
ATOM 2886 N N . PHE A 1 57 ? 12.160 1.920 -9.307 1.00 0.24 57 PHE A N 2
ATOM 2887 C CA . PHE A 1 57 ? 12.785 0.753 -8.684 1.00 0.22 57 PHE A CA 2
ATOM 2888 C C . PHE A 1 57 ? 13.945 0.222 -9.528 1.00 0.24 57 PHE A C 2
ATOM 2889 O O . PHE A 1 57 ? 15.082 0.158 -9.059 1.00 0.32 57 PHE A O 2
ATOM 2906 N N . TYR A 1 58 ? 13.665 -0.144 -10.777 1.00 0.26 58 TYR A N 2
ATOM 2907 C CA . TYR A 1 58 ? 14.704 -0.654 -11.678 1.00 0.29 58 TYR A CA 2
ATOM 2908 C C . TYR A 1 58 ? 15.709 0.439 -12.019 1.00 0.33 58 TYR A C 2
ATOM 2909 O O . TYR A 1 58 ? 16.857 0.159 -12.359 1.00 0.37 58 TYR A O 2
ATOM 2927 N N . THR A 1 59 ? 15.280 1.681 -11.890 1.00 0.33 59 THR A N 2
ATOM 2928 C CA . THR A 1 59 ? 16.135 2.824 -12.146 1.00 0.38 59 THR A CA 2
ATOM 2929 C C . THR A 1 59 ? 17.205 2.966 -11.053 1.00 0.38 59 THR A C 2
ATOM 2930 O O . THR A 1 59 ? 18.294 3.481 -11.301 1.00 0.44 59 THR A O 2
ATOM 2941 N N . LEU A 1 60 ? 16.909 2.468 -9.857 1.00 0.33 60 LEU A N 2
ATOM 2942 C CA . LEU A 1 60 ? 17.858 2.542 -8.745 1.00 0.35 60 LEU A CA 2
ATOM 2943 C C . LEU A 1 60 ? 18.813 1.350 -8.727 1.00 0.36 60 LEU A C 2
ATOM 2944 O O . LEU A 1 60 ? 19.629 1.215 -7.813 1.00 0.45 60 LEU A O 2
ATOM 2960 N N . SER A 1 61 ? 18.702 0.498 -9.742 1.00 0.33 61 SER A N 2
ATOM 2961 C CA . SER A 1 61 ? 19.554 -0.681 -9.884 1.00 0.36 61 SER A CA 2
ATOM 2962 C C . SER A 1 61 ? 19.297 -1.682 -8.750 1.00 0.33 61 SER A C 2
ATOM 2963 O O . SER A 1 61 ? 20.013 -1.707 -7.746 1.00 0.37 61 SER A O 2
ATOM 2971 N N . PRO A 1 62 ? 18.239 -2.497 -8.887 1.00 0.29 62 PRO A N 2
ATOM 2972 C CA . PRO A 1 62 ? 17.892 -3.513 -7.898 1.00 0.31 62 PRO A CA 2
ATOM 2973 C C . PRO A 1 62 ? 18.708 -4.795 -8.042 1.00 0.32 62 PRO A C 2
ATOM 2974 O O . PRO A 1 62 ? 19.178 -5.132 -9.128 1.00 0.46 62 PRO A O 2
ATOM 2985 N N . VAL A 1 63 ? 18.872 -5.503 -6.936 1.00 0.33 63 VAL A N 2
ATOM 2986 C CA . VAL A 1 63 ? 19.547 -6.781 -6.927 1.00 0.42 63 VAL A CA 2
ATOM 2987 C C . VAL A 1 63 ? 18.612 -7.868 -6.408 1.00 0.44 63 VAL A C 2
ATOM 2988 O O . VAL A 1 63 ? 18.001 -7.719 -5.352 1.00 0.45 63 VAL A O 2
ATOM 3001 N N . ASN A 1 64 ? 18.476 -8.932 -7.190 1.00 0.54 64 ASN A N 2
ATOM 3002 C CA . ASN A 1 64 ? 17.644 -10.083 -6.830 1.00 0.63 64 ASN A CA 2
ATOM 3003 C C . ASN A 1 64 ? 16.182 -9.685 -6.647 1.00 0.55 64 ASN A C 2
ATOM 3004 O O . ASN A 1 64 ? 15.422 -10.374 -5.967 1.00 0.60 64 ASN A O 2
ATOM 3015 N N . GLY A 1 65 ? 15.786 -8.580 -7.268 1.00 0.49 65 GLY A N 2
ATOM 3016 C CA . GLY A 1 65 ? 14.406 -8.151 -7.207 1.00 0.50 65 GLY A CA 2
ATOM 3017 C C . GLY A 1 65 ? 14.122 -7.243 -6.026 1.00 0.39 65 GLY A C 2
ATOM 3018 O O . GLY A 1 65 ? 13.008 -7.219 -5.516 1.00 0.49 65 GLY A O 2
ATOM 3022 N N . LYS A 1 66 ? 15.145 -6.535 -5.561 1.00 0.33 66 LYS A N 2
ATOM 3023 C CA . LYS A 1 66 ? 14.982 -5.522 -4.522 1.00 0.26 66 LYS A CA 2
ATOM 3024 C C . LYS A 1 66 ? 16.158 -4.573 -4.535 1.00 0.21 66 LYS A C 2
ATOM 3025 O O . LYS A 1 66 ? 17.273 -4.955 -4.876 1.00 0.27 66 LYS A O 2
ATOM 3044 N N . ILE A 1 67 ? 15.903 -3.338 -4.174 1.00 0.18 67 ILE A N 2
ATOM 3045 C CA . ILE A 1 67 ? 16.955 -2.348 -4.110 1.00 0.20 67 ILE A CA 2
ATOM 3046 C C . ILE A 1 67 ? 17.642 -2.410 -2.762 1.00 0.19 67 ILE A C 2
ATOM 3047 O O . ILE A 1 67 ? 16.979 -2.461 -1.727 1.00 0.21 67 ILE A O 2
ATOM 3063 N N . THR A 1 68 ? 18.968 -2.444 -2.781 1.00 0.24 68 THR A N 2
ATOM 3064 C CA . THR A 1 68 ? 19.742 -2.391 -1.557 1.00 0.30 68 THR A CA 2
ATOM 3065 C C . THR A 1 68 ? 19.420 -1.095 -0.831 1.00 0.36 68 THR A C 2
ATOM 3066 O O . THR A 1 68 ? 19.780 -0.022 -1.299 1.00 0.70 68 THR A O 2
ATOM 3077 N N . GLY A 1 69 ? 18.761 -1.235 0.320 1.00 0.29 69 GLY A N 2
ATOM 3078 C CA . GLY A 1 69 ? 18.012 -0.152 0.949 1.00 0.31 69 GLY A CA 2
ATOM 3079 C C . GLY A 1 69 ? 18.663 1.215 0.948 1.00 0.31 69 GLY A C 2
ATOM 3080 O O . GLY A 1 69 ? 17.958 2.207 0.988 1.00 0.38 69 GLY A O 2
ATOM 3084 N N . ALA A 1 70 ? 19.981 1.279 0.914 1.00 0.33 70 ALA A N 2
ATOM 3085 C CA . ALA A 1 70 ? 20.686 2.559 0.817 1.00 0.37 70 ALA A CA 2
ATOM 3086 C C . ALA A 1 70 ? 20.135 3.448 -0.317 1.00 0.35 70 ALA A C 2
ATOM 3087 O O . ALA A 1 70 ? 20.148 4.675 -0.214 1.00 0.39 70 ALA A O 2
ATOM 3094 N N . ASN A 1 71 ? 19.638 2.823 -1.383 1.00 0.35 71 ASN A N 2
ATOM 3095 C CA . ASN A 1 71 ? 19.101 3.554 -2.536 1.00 0.37 71 ASN A CA 2
ATOM 3096 C C . ASN A 1 71 ? 17.671 4.025 -2.285 1.00 0.34 71 ASN A C 2
ATOM 3097 O O . ASN A 1 71 ? 17.291 5.123 -2.681 1.00 0.34 71 ASN A O 2
ATOM 3108 N N . ALA A 1 72 ? 16.882 3.195 -1.622 1.00 0.35 72 ALA A N 2
ATOM 3109 C CA . ALA A 1 72 ? 15.522 3.560 -1.266 1.00 0.35 72 ALA A CA 2
ATOM 3110 C C . ALA A 1 72 ? 15.557 4.638 -0.209 1.00 0.31 72 ALA A C 2
ATOM 3111 O O . ALA A 1 72 ? 14.720 5.539 -0.182 1.00 0.30 72 ALA A O 2
ATOM 3118 N N . LYS A 1 73 ? 16.559 4.539 0.651 1.00 0.31 73 LYS A N 2
ATOM 3119 C CA . LYS A 1 73 ? 16.803 5.558 1.658 1.00 0.31 73 LYS A CA 2
ATOM 3120 C C . LYS A 1 73 ? 17.161 6.857 0.964 1.00 0.29 73 LYS A C 2
ATOM 3121 O O . LYS A 1 73 ? 16.717 7.926 1.362 1.00 0.30 73 LYS A O 2
ATOM 3140 N N . LYS A 1 74 ? 17.939 6.735 -0.104 1.00 0.31 74 LYS A N 2
ATOM 3141 C CA . LYS A 1 74 ? 18.337 7.874 -0.916 1.00 0.34 74 LYS A CA 2
ATOM 3142 C C . LYS A 1 74 ? 17.103 8.614 -1.400 1.00 0.31 74 LYS A C 2
ATOM 3143 O O . LYS A 1 74 ? 17.007 9.835 -1.277 1.00 0.33 74 LYS A O 2
ATOM 3162 N N . GLU A 1 75 ? 16.161 7.847 -1.934 1.00 0.34 75 GLU A N 2
ATOM 3163 C CA . GLU A 1 75 ? 14.910 8.404 -2.459 1.00 0.38 75 GLU A CA 2
ATOM 3164 C C . GLU A 1 75 ? 14.107 9.130 -1.379 1.00 0.34 75 GLU A C 2
ATOM 3165 O O . GLU A 1 75 ? 13.727 10.297 -1.546 1.00 0.38 75 GLU A O 2
ATOM 3177 N N . MET A 1 76 ? 13.864 8.460 -0.262 1.00 0.31 76 MET A N 2
ATOM 3178 C CA . MET A 1 76 ? 13.070 9.054 0.811 1.00 0.32 76 MET A CA 2
ATOM 3179 C C . MET A 1 76 ? 13.820 10.205 1.494 1.00 0.31 76 MET A C 2
ATOM 3180 O O . MET A 1 76 ? 13.196 11.100 2.061 1.00 0.36 76 MET A O 2
ATOM 3194 N N . VAL A 1 77 ? 15.148 10.196 1.417 1.00 0.30 77 VAL A N 2
ATOM 3195 C CA . VAL A 1 77 ? 15.951 11.313 1.930 1.00 0.34 77 VAL A CA 2
ATOM 3196 C C . VAL A 1 77 ? 15.832 12.528 1.012 1.00 0.37 77 VAL A C 2
ATOM 3197 O O . VAL A 1 77 ? 15.562 13.639 1.472 1.00 0.41 77 VAL A O 2
ATOM 3210 N N . LYS A 1 78 ? 16.015 12.304 -0.288 1.00 0.39 78 LYS A N 2
ATOM 3211 C CA . LYS A 1 78 ? 15.987 13.387 -1.269 1.00 0.45 78 LYS A CA 2
ATOM 3212 C C . LYS A 1 78 ? 14.577 13.957 -1.386 1.00 0.48 78 LYS A C 2
ATOM 3213 O O . LYS A 1 78 ? 14.362 15.005 -1.993 1.00 0.59 78 LYS A O 2
ATOM 3232 N N . SER A 1 79 ? 13.610 13.246 -0.804 1.00 0.44 79 SER A N 2
ATOM 3233 C CA . SER A 1 79 ? 12.245 13.734 -0.728 1.00 0.51 79 SER A CA 2
ATOM 3234 C C . SER A 1 79 ? 12.170 14.943 0.217 1.00 0.55 79 SER A C 2
ATOM 3235 O O . SER A 1 79 ? 11.145 15.629 0.286 1.00 0.64 79 SER A O 2
ATOM 3243 N N . LYS A 1 80 ? 13.278 15.196 0.929 1.00 0.54 80 LYS A N 2
ATOM 3244 C CA . LYS A 1 80 ? 13.422 16.352 1.817 1.00 0.61 80 LYS A CA 2
ATOM 3245 C C . LYS A 1 80 ? 12.605 16.169 3.086 1.00 0.62 80 LYS A C 2
ATOM 3246 O O . LYS A 1 80 ? 11.548 16.778 3.255 1.00 0.75 80 LYS A O 2
ATOM 3265 N N . LEU A 1 81 ? 13.088 15.290 3.957 1.00 0.66 81 LEU A N 2
ATOM 3266 C CA . LEU A 1 81 ? 12.388 14.962 5.196 1.00 0.69 81 LEU A CA 2
ATOM 3267 C C . LEU A 1 81 ? 13.355 14.902 6.369 1.00 0.73 81 LEU A C 2
ATOM 3268 O O . LEU A 1 81 ? 14.569 14.823 6.179 1.00 0.75 81 LEU A O 2
ATOM 3284 N N . PRO A 1 82 ? 12.821 14.949 7.600 1.00 0.78 82 PRO A N 2
ATOM 3285 C CA . PRO A 1 82 ? 13.587 14.634 8.803 1.00 0.84 82 PRO A CA 2
ATOM 3286 C C . PRO A 1 82 ? 13.707 13.122 9.009 1.00 0.75 82 PRO A C 2
ATOM 3287 O O . PRO A 1 82 ? 13.012 12.343 8.353 1.00 0.70 82 PRO A O 2
ATOM 3298 N N . ASN A 1 83 ? 14.567 12.712 9.930 1.00 0.79 83 ASN A N 2
ATOM 3299 C CA . ASN A 1 83 ? 14.810 11.292 10.183 1.00 0.72 83 ASN A CA 2
ATOM 3300 C C . ASN A 1 83 ? 13.574 10.595 10.721 1.00 0.65 83 ASN A C 2
ATOM 3301 O O . ASN A 1 83 ? 13.408 9.393 10.544 1.00 0.61 83 ASN A O 2
ATOM 3312 N N . THR A 1 84 ? 12.716 11.353 11.381 1.00 0.67 84 THR A N 2
ATOM 3313 C CA . THR A 1 84 ? 11.498 10.808 11.952 1.00 0.67 84 THR A CA 2
ATOM 3314 C C . THR A 1 84 ? 10.584 10.261 10.862 1.00 0.58 84 THR A C 2
ATOM 3315 O O . THR A 1 84 ? 10.130 9.113 10.930 1.00 0.53 84 THR A O 2
ATOM 3326 N N . VAL A 1 85 ? 10.335 11.080 9.849 1.00 0.59 85 VAL A N 2
ATOM 3327 C CA . VAL A 1 85 ? 9.516 10.670 8.722 1.00 0.55 85 VAL A CA 2
ATOM 3328 C C . VAL A 1 85 ? 10.227 9.575 7.934 1.00 0.49 85 VAL A C 2
ATOM 3329 O O . VAL A 1 85 ? 9.612 8.582 7.565 1.00 0.45 85 VAL A O 2
ATOM 3342 N N . LEU A 1 86 ? 11.526 9.760 7.708 1.00 0.50 86 LEU A N 2
ATOM 3343 C CA . LEU A 1 86 ? 12.374 8.728 7.101 1.00 0.50 86 LEU A CA 2
ATOM 3344 C C . LEU A 1 86 ? 12.161 7.385 7.784 1.00 0.40 86 LEU A C 2
ATOM 3345 O O . LEU A 1 86 ? 11.866 6.377 7.137 1.00 0.38 86 LEU A O 2
ATOM 3361 N N . GLY A 1 87 ? 12.305 7.399 9.105 1.00 0.39 87 GLY A N 2
ATOM 3362 C CA . GLY A 1 87 ? 12.214 6.195 9.892 1.00 0.39 87 GLY A CA 2
ATOM 3363 C C . GLY A 1 87 ? 10.881 5.499 9.753 1.00 0.33 87 GLY A C 2
ATOM 3364 O O . GLY A 1 87 ? 10.834 4.286 9.558 1.00 0.37 87 GLY A O 2
ATOM 3368 N N . LYS A 1 88 ? 9.790 6.252 9.831 1.00 0.34 88 LYS A N 2
ATOM 3369 C CA . LYS A 1 88 ? 8.482 5.626 9.804 1.00 0.37 88 LYS A CA 2
ATOM 3370 C C . LYS A 1 88 ? 8.008 5.338 8.385 1.00 0.34 88 LYS A C 2
ATOM 3371 O O . LYS A 1 88 ? 7.159 4.477 8.192 1.00 0.41 88 LYS A O 2
ATOM 3390 N N . ILE A 1 89 ? 8.555 6.035 7.394 1.00 0.30 89 ILE A N 2
ATOM 3391 C CA . ILE A 1 89 ? 8.281 5.681 6.009 1.00 0.31 89 ILE A CA 2
ATOM 3392 C C . ILE A 1 89 ? 8.907 4.329 5.715 1.00 0.26 89 ILE A C 2
ATOM 3393 O O . ILE A 1 89 ? 8.274 3.452 5.128 1.00 0.28 89 ILE A O 2
ATOM 3409 N N . TRP A 1 90 ? 10.147 4.160 6.161 1.00 0.24 90 TRP A N 2
ATOM 3410 C CA . TRP A 1 90 ? 10.850 2.898 5.987 1.00 0.22 90 TRP A CA 2
ATOM 3411 C C . TRP A 1 90 ? 10.151 1.766 6.727 1.00 0.23 90 TRP A C 2
ATOM 3412 O O . TRP A 1 90 ? 9.816 0.754 6.134 1.00 0.25 90 TRP A O 2
ATOM 3433 N N . LYS A 1 91 ? 9.930 1.951 8.023 1.00 0.26 91 LYS A N 2
ATOM 3434 C CA . LYS A 1 91 ? 9.394 0.884 8.859 1.00 0.30 91 LYS A CA 2
ATOM 3435 C C . LYS A 1 91 ? 7.921 0.617 8.559 1.00 0.31 91 LYS A C 2
ATOM 3436 O O . LYS A 1 91 ? 7.357 -0.356 9.051 1.00 0.42 91 LYS A O 2
ATOM 3455 N N . LEU A 1 92 ? 7.295 1.487 7.775 1.00 0.27 92 LEU A N 2
ATOM 3456 C CA . LEU A 1 92 ? 5.938 1.235 7.314 1.00 0.33 92 LEU A CA 2
ATOM 3457 C C . LEU A 1 92 ? 5.976 0.525 5.962 1.00 0.34 92 LEU A C 2
ATOM 3458 O O . LEU A 1 92 ? 5.114 -0.303 5.664 1.00 0.47 92 LEU A O 2
ATOM 3474 N N . ALA A 1 93 ? 6.976 0.857 5.141 1.00 0.30 93 ALA A N 2
ATOM 3475 C CA . ALA A 1 93 ? 7.106 0.243 3.826 1.00 0.37 93 ALA A CA 2
ATOM 3476 C C . ALA A 1 93 ? 7.807 -1.112 3.894 1.00 0.37 93 ALA A C 2
ATOM 3477 O O . ALA A 1 93 ? 7.368 -2.083 3.276 1.00 0.45 93 ALA A O 2
ATOM 3484 N N . ASP A 1 94 ? 8.887 -1.180 4.657 1.00 0.32 94 ASP A N 2
ATOM 3485 C CA . ASP A 1 94 ? 9.624 -2.423 4.823 1.00 0.38 94 ASP A CA 2
ATOM 3486 C C . ASP A 1 94 ? 9.087 -3.150 6.035 1.00 0.45 94 ASP A C 2
ATOM 3487 O O . ASP A 1 94 ? 9.676 -3.120 7.108 1.00 0.49 94 ASP A O 2
ATOM 3496 N N . VAL A 1 95 ? 7.927 -3.760 5.859 1.00 0.64 95 VAL A N 2
ATOM 3497 C CA . VAL A 1 95 ? 7.282 -4.516 6.924 1.00 0.79 95 VAL A CA 2
ATOM 3498 C C . VAL A 1 95 ? 8.131 -5.721 7.293 1.00 0.74 95 VAL A C 2
ATOM 3499 O O . VAL A 1 95 ? 8.074 -6.232 8.410 1.00 0.88 95 VAL A O 2
ATOM 3512 N N . ASP A 1 96 ? 8.923 -6.151 6.329 1.00 0.68 96 ASP A N 2
ATOM 3513 C CA . ASP A 1 96 ? 9.806 -7.289 6.493 1.00 0.73 96 ASP A CA 2
ATOM 3514 C C . ASP A 1 96 ? 11.065 -6.877 7.255 1.00 0.60 96 ASP A C 2
ATOM 3515 O O . ASP A 1 96 ? 11.683 -7.691 7.945 1.00 0.68 96 ASP A O 2
ATOM 3524 N N . LYS A 1 97 ? 11.400 -5.589 7.156 1.00 0.48 97 LYS A N 2
ATOM 3525 C CA . LYS A 1 97 ? 12.500 -4.987 7.913 1.00 0.46 97 LYS A CA 2
ATOM 3526 C C . LYS A 1 97 ? 13.811 -5.722 7.673 1.00 0.46 97 LYS A C 2
ATOM 3527 O O . LYS A 1 97 ? 14.303 -6.471 8.529 1.00 0.70 97 LYS A O 2
ATOM 3546 N N . ASP A 1 98 ? 14.353 -5.498 6.492 1.00 0.35 98 ASP A N 2
ATOM 3547 C CA . ASP A 1 98 ? 15.475 -6.265 5.992 1.00 0.43 98 ASP A CA 2
ATOM 3548 C C . ASP A 1 98 ? 16.668 -5.381 5.623 1.00 0.39 98 ASP A C 2
ATOM 3549 O O . ASP A 1 98 ? 17.807 -5.849 5.619 1.00 0.63 98 ASP A O 2
ATOM 3558 N N . GLY A 1 99 ? 16.418 -4.113 5.320 1.00 0.29 99 GLY A N 2
ATOM 3559 C CA . GLY A 1 99 ? 17.502 -3.234 4.917 1.00 0.29 99 GLY A CA 2
ATOM 3560 C C . GLY A 1 99 ? 17.562 -3.067 3.411 1.00 0.24 99 GLY A C 2
ATOM 3561 O O . GLY A 1 99 ? 18.581 -2.642 2.859 1.00 0.27 99 GLY A O 2
ATOM 3565 N N . LEU A 1 100 ? 16.472 -3.435 2.754 1.00 0.23 100 LEU A N 2
ATOM 3566 C CA . LEU A 1 100 ? 16.305 -3.262 1.323 1.00 0.21 100 LEU A CA 2
ATOM 3567 C C . LEU A 1 100 ? 14.819 -3.106 1.021 1.00 0.24 100 LEU A C 2
ATOM 3568 O O . LEU A 1 100 ? 14.017 -3.037 1.943 1.00 0.38 100 LEU A O 2
ATOM 3584 N N . LEU A 1 101 ? 14.448 -3.046 -0.250 1.00 0.20 101 LEU A N 2
ATOM 3585 C CA . LEU A 1 101 ? 13.044 -2.895 -0.619 1.00 0.20 101 LEU A CA 2
ATOM 3586 C C . LEU A 1 101 ? 12.805 -3.565 -1.959 1.00 0.17 101 LEU A C 2
ATOM 3587 O O . LEU A 1 101 ? 13.439 -3.212 -2.948 1.00 0.18 101 LEU A O 2
ATOM 3603 N N . ASP A 1 102 ? 11.919 -4.541 -2.001 1.00 0.16 102 ASP A N 2
ATOM 3604 C CA . ASP A 1 102 ? 11.599 -5.199 -3.262 1.00 0.17 102 ASP A CA 2
ATOM 3605 C C . ASP A 1 102 ? 10.719 -4.283 -4.110 1.00 0.16 102 ASP A C 2
ATOM 3606 O O . ASP A 1 102 ? 10.470 -3.145 -3.731 1.00 0.16 102 ASP A O 2
ATOM 3615 N N . ASP A 1 103 ? 10.268 -4.773 -5.252 1.00 0.18 103 ASP A N 2
ATOM 3616 C CA . ASP A 1 103 ? 9.465 -3.968 -6.179 1.00 0.19 103 ASP A CA 2
ATOM 3617 C C . ASP A 1 103 ? 8.165 -3.486 -5.514 1.00 0.16 103 ASP A C 2
ATOM 3618 O O . ASP A 1 103 ? 7.717 -2.360 -5.750 1.00 0.17 103 ASP A O 2
ATOM 3627 N N . GLU A 1 104 ? 7.606 -4.304 -4.630 1.00 0.18 104 GLU A N 2
ATOM 3628 C CA . GLU A 1 104 ? 6.409 -3.925 -3.882 1.00 0.23 104 GLU A CA 2
ATOM 3629 C C . GLU A 1 104 ? 6.769 -3.088 -2.662 1.00 0.19 104 GLU A C 2
ATOM 3630 O O . GLU A 1 104 ? 6.051 -2.153 -2.316 1.00 0.22 104 GLU A O 2
ATOM 3642 N N . GLU A 1 105 ? 7.878 -3.419 -2.012 1.00 0.18 105 GLU A N 2
ATOM 3643 C CA . GLU A 1 105 ? 8.336 -2.652 -0.862 1.00 0.17 105 GLU A CA 2
ATOM 3644 C C . GLU A 1 105 ? 8.662 -1.211 -1.259 1.00 0.17 105 GLU A C 2
ATOM 3645 O O . GLU A 1 105 ? 8.371 -0.276 -0.512 1.00 0.22 105 GLU A O 2
ATOM 3657 N N . PHE A 1 106 ? 9.247 -1.038 -2.441 1.00 0.16 106 PHE A N 2
ATOM 3658 C CA . PHE A 1 106 ? 9.471 0.293 -2.998 1.00 0.16 106 PHE A CA 2
ATOM 3659 C C . PHE A 1 106 ? 8.128 0.894 -3.365 1.00 0.16 106 PHE A C 2
ATOM 3660 O O . PHE A 1 106 ? 7.880 2.075 -3.138 1.00 0.18 106 PHE A O 2
ATOM 3677 N N . ALA A 1 107 ? 7.256 0.057 -3.916 1.00 0.16 107 ALA A N 2
ATOM 3678 C CA . ALA A 1 107 ? 5.936 0.489 -4.336 1.00 0.16 107 ALA A CA 2
ATOM 3679 C C . ALA A 1 107 ? 5.236 1.284 -3.241 1.00 0.16 107 ALA A C 2
ATOM 3680 O O . ALA A 1 107 ? 4.772 2.397 -3.485 1.00 0.18 107 ALA A O 2
ATOM 3687 N N . LEU A 1 108 ? 5.187 0.755 -2.022 1.00 0.18 108 LEU A N 2
ATOM 3688 C CA . LEU A 1 108 ? 4.525 1.495 -0.958 1.00 0.22 108 LEU A CA 2
ATOM 3689 C C . LEU A 1 108 ? 5.441 2.526 -0.327 1.00 0.19 108 LEU A C 2
ATOM 3690 O O . LEU A 1 108 ? 4.974 3.572 0.094 1.00 0.20 108 LEU A O 2
ATOM 3706 N N . ALA A 1 109 ? 6.731 2.231 -0.253 1.00 0.19 109 ALA A N 2
ATOM 3707 C CA . ALA A 1 109 ? 7.726 3.237 0.158 1.00 0.19 109 ALA A CA 2
ATOM 3708 C C . ALA A 1 109 ? 7.502 4.569 -0.572 1.00 0.19 109 ALA A C 2
ATOM 3709 O O . ALA A 1 109 ? 7.337 5.621 0.050 1.00 0.20 109 ALA A O 2
ATOM 3716 N N . ASN A 1 110 ? 7.460 4.505 -1.898 1.00 0.19 110 ASN A N 2
ATOM 3717 C CA . ASN A 1 110 ? 7.332 5.696 -2.731 1.00 0.19 110 ASN A CA 2
ATOM 3718 C C . ASN A 1 110 ? 5.903 6.219 -2.706 1.00 0.20 110 ASN A C 2
ATOM 3719 O O . ASN A 1 110 ? 5.667 7.425 -2.760 1.00 0.23 110 ASN A O 2
ATOM 3730 N N . HIS A 1 111 ? 4.947 5.301 -2.609 1.00 0.23 111 HIS A N 2
ATOM 3731 C CA . HIS A 1 111 ? 3.541 5.675 -2.548 1.00 0.25 111 HIS A CA 2
ATOM 3732 C C . HIS A 1 111 ? 3.259 6.423 -1.255 1.00 0.24 111 HIS A C 2
ATOM 3733 O O . HIS A 1 111 ? 2.444 7.337 -1.217 1.00 0.26 111 HIS A O 2
ATOM 3748 N N . LEU A 1 112 ? 3.946 6.024 -0.201 1.00 0.25 112 LEU A N 2
ATOM 3749 C CA . LEU A 1 112 ? 3.841 6.690 1.086 1.00 0.28 112 LEU A CA 2
ATOM 3750 C C . LEU A 1 112 ? 4.527 8.052 1.027 1.00 0.25 112 LEU A C 2
ATOM 3751 O O . LEU A 1 112 ? 4.119 8.998 1.702 1.00 0.27 112 LEU A O 2
ATOM 3767 N N . ILE A 1 113 ? 5.575 8.137 0.208 1.00 0.26 113 ILE A N 2
ATOM 3768 C CA . ILE A 1 113 ? 6.226 9.408 -0.094 1.00 0.26 113 ILE A CA 2
ATOM 3769 C C . ILE A 1 113 ? 5.248 10.371 -0.765 1.00 0.26 113 ILE A C 2
ATOM 3770 O O . ILE A 1 113 ? 5.219 11.564 -0.456 1.00 0.32 113 ILE A O 2
ATOM 3786 N N . LYS A 1 114 ? 4.460 9.853 -1.698 1.00 0.25 114 LYS A N 2
ATOM 3787 C CA . LYS A 1 114 ? 3.422 10.662 -2.340 1.00 0.31 114 LYS A CA 2
ATOM 3788 C C . LYS A 1 114 ? 2.312 11.001 -1.335 1.00 0.32 114 LYS A C 2
ATOM 3789 O O . LYS A 1 114 ? 1.767 12.100 -1.356 1.00 0.41 114 LYS A O 2
ATOM 3808 N N . VAL A 1 115 ? 2.024 10.062 -0.437 1.00 0.30 115 VAL A N 2
ATOM 3809 C CA . VAL A 1 115 ? 1.020 10.250 0.611 1.00 0.35 115 VAL A CA 2
ATOM 3810 C C . VAL A 1 115 ? 1.367 11.439 1.516 1.00 0.35 115 VAL A C 2
ATOM 3811 O O . VAL A 1 115 ? 0.526 12.309 1.758 1.00 0.42 115 VAL A O 2
ATOM 3824 N N . LYS A 1 116 ? 2.605 11.492 1.994 1.00 0.35 116 LYS A N 2
ATOM 3825 C CA . LYS A 1 116 ? 3.041 12.612 2.825 1.00 0.45 116 LYS A CA 2
ATOM 3826 C C . LYS A 1 116 ? 3.104 13.896 1.995 1.00 0.48 116 LYS A C 2
ATOM 3827 O O . LYS A 1 116 ? 2.921 15.000 2.516 1.00 0.63 116 LYS A O 2
ATOM 3846 N N . LEU A 1 117 ? 3.360 13.737 0.699 1.00 0.43 117 LEU A N 2
ATOM 3847 C CA . LEU A 1 117 ? 3.493 14.865 -0.212 1.00 0.53 117 LEU A CA 2
ATOM 3848 C C . LEU A 1 117 ? 2.141 15.537 -0.446 1.00 0.60 117 LEU A C 2
ATOM 3849 O O . LEU A 1 117 ? 2.070 16.703 -0.850 1.00 0.73 117 LEU A O 2
ATOM 3865 N N . GLU A 1 118 ? 1.067 14.794 -0.176 1.00 0.57 118 GLU A N 2
ATOM 3866 C CA . GLU A 1 118 ? -0.288 15.322 -0.317 1.00 0.70 118 GLU A CA 2
ATOM 3867 C C . GLU A 1 118 ? -0.596 16.341 0.778 1.00 0.79 118 GLU A C 2
ATOM 3868 O O . GLU A 1 118 ? -1.610 17.036 0.725 1.00 0.95 118 GLU A O 2
ATOM 3880 N N . GLY A 1 119 ? 0.287 16.436 1.768 1.00 0.75 119 GLY A N 2
ATOM 3881 C CA . GLY A 1 119 ? 0.120 17.437 2.798 1.00 0.86 119 GLY A CA 2
ATOM 3882 C C . GLY A 1 119 ? -0.172 16.842 4.156 1.00 0.87 119 GLY A C 2
ATOM 3883 O O . GLY A 1 119 ? -0.353 17.571 5.129 1.00 1.01 119 GLY A O 2
ATOM 3887 N N . HIS A 1 120 ? -0.212 15.519 4.236 1.00 0.80 120 HIS A N 2
ATOM 3888 C CA . HIS A 1 120 ? -0.444 14.860 5.510 1.00 0.84 120 HIS A CA 2
ATOM 3889 C C . HIS A 1 120 ? 0.619 13.791 5.742 1.00 0.81 120 HIS A C 2
ATOM 3890 O O . HIS A 1 120 ? 0.942 13.026 4.836 1.00 0.84 120 HIS A O 2
ATOM 3905 N N . GLU A 1 121 ? 1.178 13.763 6.940 1.00 0.93 121 GLU A N 2
ATOM 3906 C CA . GLU A 1 121 ? 2.216 12.797 7.268 1.00 1.01 121 GLU A CA 2
ATOM 3907 C C . GLU A 1 121 ? 1.639 11.393 7.410 1.00 0.79 121 GLU A C 2
ATOM 3908 O O . GLU A 1 121 ? 0.424 11.208 7.514 1.00 0.71 121 GLU A O 2
ATOM 3920 N N . LEU A 1 122 ? 2.519 10.404 7.392 1.00 0.92 122 LEU A N 2
ATOM 3921 C CA . LEU A 1 122 ? 2.111 9.018 7.534 1.00 0.87 122 LEU A CA 2
ATOM 3922 C C . LEU A 1 122 ? 1.605 8.754 8.946 1.00 0.82 122 LEU A C 2
ATOM 3923 O O . LEU A 1 122 ? 2.172 9.251 9.922 1.00 0.95 122 LEU A O 2
ATOM 3939 N N . PRO A 1 123 ? 0.554 7.940 9.058 1.00 0.77 123 PRO A N 2
ATOM 3940 C CA . PRO A 1 123 ? -0.126 7.674 10.319 1.00 0.88 123 PRO A CA 2
ATOM 3941 C C . PRO A 1 123 ? 0.441 6.462 11.046 1.00 0.92 123 PRO A C 2
ATOM 3942 O O . PRO A 1 123 ? 0.059 6.176 12.181 1.00 1.10 123 PRO A O 2
ATOM 3953 N N . ALA A 1 124 ? 1.344 5.758 10.374 1.00 0.89 124 ALA A N 2
ATOM 3954 C CA . ALA A 1 124 ? 1.955 4.547 10.909 1.00 1.09 124 ALA A CA 2
ATOM 3955 C C . ALA A 1 124 ? 0.916 3.474 11.169 1.00 1.10 124 ALA A C 2
ATOM 3956 O O . ALA A 1 124 ? 1.007 2.723 12.141 1.00 1.27 124 ALA A O 2
ATOM 3963 N N . ASP A 1 125 ? -0.064 3.393 10.288 1.00 1.00 125 ASP A N 2
ATOM 3964 C CA . ASP A 1 125 ? -0.984 2.283 10.312 1.00 1.03 125 ASP A CA 2
ATOM 3965 C C . ASP A 1 125 ? -0.772 1.416 9.088 1.00 0.87 125 ASP A C 2
ATOM 3966 O O . ASP A 1 125 ? -0.586 1.914 7.978 1.00 0.90 125 ASP A O 2
ATOM 3975 N N . LEU A 1 126 ? -0.752 0.121 9.316 1.00 0.81 126 LEU A N 2
ATOM 3976 C CA . LEU A 1 126 ? -0.588 -0.847 8.249 1.00 0.73 126 LEU A CA 2
ATOM 3977 C C . LEU A 1 126 ? -1.848 -1.701 8.123 1.00 0.76 126 LEU A C 2
ATOM 3978 O O . LEU A 1 126 ? -2.007 -2.715 8.811 1.00 0.86 126 LEU A O 2
ATOM 3994 N N . PRO A 1 127 ? -2.779 -1.266 7.272 1.00 0.77 127 PRO A N 2
ATOM 3995 C CA . PRO A 1 127 ? -4.074 -1.900 7.105 1.00 0.89 127 PRO A CA 2
ATOM 3996 C C . PRO A 1 127 ? -4.131 -2.845 5.906 1.00 0.85 127 PRO A C 2
ATOM 3997 O O . PRO A 1 127 ? -3.211 -2.880 5.088 1.00 0.77 127 PRO A O 2
ATOM 4008 N N . PRO A 1 128 ? -5.230 -3.614 5.778 1.00 0.99 128 PRO A N 2
ATOM 4009 C CA . PRO A 1 128 ? -5.436 -4.529 4.651 1.00 1.06 128 PRO A CA 2
ATOM 4010 C C . PRO A 1 128 ? -5.328 -3.836 3.291 1.00 1.01 128 PRO A C 2
ATOM 4011 O O . PRO A 1 128 ? -4.915 -4.445 2.301 1.00 1.15 128 PRO A O 2
ATOM 4022 N N . HIS A 1 129 ? -5.670 -2.554 3.246 1.00 0.95 129 HIS A N 2
ATOM 4023 C CA . HIS A 1 129 ? -5.635 -1.809 1.991 1.00 0.96 129 HIS A CA 2
ATOM 4024 C C . HIS A 1 129 ? -4.239 -1.254 1.692 1.00 0.94 129 HIS A C 2
ATOM 4025 O O . HIS A 1 129 ? -4.117 -0.289 0.949 1.00 1.22 129 HIS A O 2
ATOM 4040 N N . LEU A 1 130 ? -3.199 -1.851 2.284 1.00 0.73 130 LEU A N 2
ATOM 4041 C CA . LEU A 1 130 ? -1.802 -1.560 1.916 1.00 0.69 130 LEU A CA 2
ATOM 4042 C C . LEU A 1 130 ? -0.914 -2.778 2.130 1.00 0.69 130 LEU A C 2
ATOM 4043 O O . LEU A 1 130 ? 0.304 -2.646 2.205 1.00 0.72 130 LEU A O 2
ATOM 4059 N N . VAL A 1 131 ? -1.507 -3.962 2.228 1.00 0.76 131 VAL A N 2
ATOM 4060 C CA . VAL A 1 131 ? -0.724 -5.164 2.503 1.00 0.84 131 VAL A CA 2
ATOM 4061 C C . VAL A 1 131 ? 0.140 -5.541 1.300 1.00 0.76 131 VAL A C 2
ATOM 4062 O O . VAL A 1 131 ? -0.385 -5.915 0.248 1.00 0.76 131 VAL A O 2
ATOM 4075 N N . PRO A 1 132 ? 1.474 -5.432 1.433 1.00 0.78 132 PRO A N 2
ATOM 4076 C CA . PRO A 1 132 ? 2.405 -5.782 0.360 1.00 0.79 132 PRO A CA 2
ATOM 4077 C C . PRO A 1 132 ? 2.382 -7.274 0.054 1.00 0.83 132 PRO A C 2
ATOM 4078 O O . PRO A 1 132 ? 2.615 -8.107 0.938 1.00 0.85 132 PRO A O 2
ATOM 4089 N N . PRO A 1 133 ? 2.101 -7.635 -1.206 1.00 0.93 133 PRO A N 2
ATOM 4090 C CA . PRO A 1 133 ? 2.066 -9.028 -1.651 1.00 1.05 133 PRO A CA 2
ATOM 4091 C C . PRO A 1 133 ? 3.452 -9.676 -1.649 1.00 1.15 133 PRO A C 2
ATOM 4092 O O . PRO A 1 133 ? 3.606 -10.834 -2.033 1.00 1.44 133 PRO A O 2
ATOM 4103 N N . SER A 1 134 ? 4.455 -8.934 -1.208 1.00 1.15 134 SER A N 2
ATOM 4104 C CA . SER A 1 134 ? 5.806 -9.457 -1.113 1.00 1.40 134 SER A CA 2
ATOM 4105 C C . SER A 1 134 ? 6.124 -9.923 0.308 1.00 1.40 134 SER A C 2
ATOM 4106 O O . SER A 1 134 ? 6.895 -10.864 0.502 1.00 1.65 134 SER A O 2
ATOM 4114 N N . LYS A 1 135 ? 5.514 -9.284 1.308 1.00 1.23 135 LYS A N 2
ATOM 4115 C CA . LYS A 1 135 ? 5.823 -9.609 2.699 1.00 1.34 135 LYS A CA 2
ATOM 4116 C C . LYS A 1 135 ? 4.902 -10.691 3.245 1.00 1.50 135 LYS A C 2
ATOM 4117 O O . LYS A 1 135 ? 4.984 -11.043 4.421 1.00 1.73 135 LYS A O 2
ATOM 4136 N N . ARG A 1 136 ? 4.014 -11.204 2.404 1.00 1.53 136 ARG A N 2
ATOM 4137 C CA . ARG A 1 136 ? 3.201 -12.351 2.779 1.00 1.89 136 ARG A CA 2
ATOM 4138 C C . ARG A 1 136 ? 4.077 -13.594 2.825 1.00 2.31 136 ARG A C 2
ATOM 4139 O O . ARG A 1 136 ? 4.169 -14.344 1.857 1.00 2.51 136 ARG A O 2
ATOM 4160 N N . ARG A 1 137 ? 4.765 -13.768 3.939 1.00 2.57 137 ARG A N 2
ATOM 4161 C CA . ARG A 1 137 ? 5.698 -14.869 4.098 1.00 3.09 137 ARG A CA 2
ATOM 4162 C C . ARG A 1 137 ? 5.721 -15.333 5.548 1.00 3.55 137 ARG A C 2
ATOM 4163 O O . ARG A 1 137 ? 5.791 -14.523 6.474 1.00 3.60 137 ARG A O 2
ATOM 4184 N N . HIS A 1 138 ? 5.627 -16.635 5.742 1.00 4.04 138 HIS A N 2
ATOM 4185 C CA . HIS A 1 138 ? 5.673 -17.213 7.072 1.00 4.60 138 HIS A CA 2
ATOM 4186 C C . HIS A 1 138 ? 6.618 -18.412 7.072 1.00 5.04 138 HIS A C 2
ATOM 4187 O O . HIS A 1 138 ? 6.251 -19.499 6.624 1.00 5.32 138 HIS A O 2
ATOM 4202 N N . GLU A 1 139 ? 7.829 -18.210 7.563 1.00 5.24 139 GLU A N 2
ATOM 4203 C CA . GLU A 1 139 ? 8.844 -19.253 7.544 1.00 5.77 139 GLU A CA 2
ATOM 4204 C C . GLU A 1 139 ? 8.676 -20.172 8.749 1.00 6.32 139 GLU A C 2
ATOM 4205 O O . GLU A 1 139 ? 8.429 -19.649 9.854 1.00 6.61 139 GLU A O 2
ATOM 4219 N N . GLY A 1 1 ? 12.164 17.071 20.584 1.00 42.19 1 GLY A N 3
ATOM 4220 C CA . GLY A 1 1 ? 12.066 18.314 21.381 1.00 42.07 1 GLY A CA 3
ATOM 4221 C C . GLY A 1 1 ? 10.675 18.910 21.329 1.00 41.76 1 GLY A C 3
ATOM 4222 O O . GLY A 1 1 ? 9.698 18.181 21.179 1.00 41.66 1 GLY A O 3
ATOM 4228 N N . PRO A 1 2 ? 10.560 20.243 21.440 1.00 41.67 2 PRO A N 3
ATOM 4229 C CA . PRO A 1 2 ? 9.266 20.937 21.409 1.00 41.44 2 PRO A CA 3
ATOM 4230 C C . PRO A 1 2 ? 8.639 20.982 20.012 1.00 41.34 2 PRO A C 3
ATOM 4231 O O . PRO A 1 2 ? 7.441 21.226 19.868 1.00 40.87 2 PRO A O 3
ATOM 4242 N N . LEU A 1 3 ? 9.448 20.756 18.987 1.00 41.84 3 LEU A N 3
ATOM 4243 C CA . LEU A 1 3 ? 8.954 20.727 17.617 1.00 41.87 3 LEU A CA 3
ATOM 4244 C C . LEU A 1 3 ? 8.970 19.293 17.098 1.00 41.68 3 LEU A C 3
ATOM 4245 O O . LEU A 1 3 ? 9.946 18.566 17.298 1.00 41.95 3 LEU A O 3
ATOM 4261 N N . GLY A 1 4 ? 7.893 18.889 16.443 1.00 41.27 4 GLY A N 3
ATOM 4262 C CA . GLY A 1 4 ? 7.758 17.509 16.030 1.00 41.12 4 GLY A CA 3
ATOM 4263 C C . GLY A 1 4 ? 6.998 16.715 17.066 1.00 40.49 4 GLY A C 3
ATOM 4264 O O . GLY A 1 4 ? 7.223 15.518 17.250 1.00 40.38 4 GLY A O 3
ATOM 4268 N N . SER A 1 5 ? 6.099 17.403 17.751 1.00 40.15 5 SER A N 3
ATOM 4269 C CA . SER A 1 5 ? 5.327 16.815 18.827 1.00 39.60 5 SER A CA 3
ATOM 4270 C C . SER A 1 5 ? 4.134 16.036 18.290 1.00 38.96 5 SER A C 3
ATOM 4271 O O . SER A 1 5 ? 3.383 16.526 17.441 1.00 38.91 5 SER A O 3
ATOM 4279 N N . GLU A 1 6 ? 3.985 14.815 18.7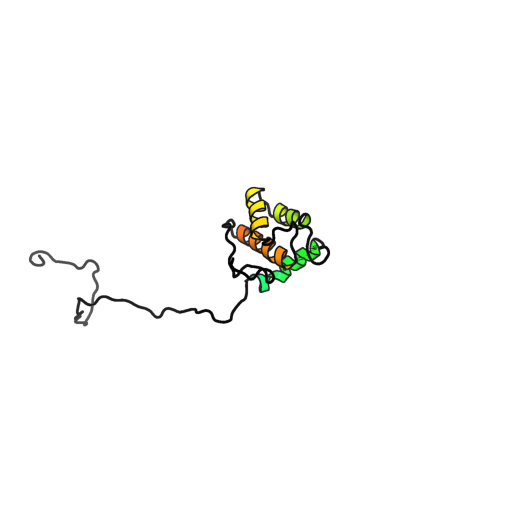73 1.00 38.55 6 GLU A N 3
ATOM 4280 C CA . GLU A 1 6 ? 2.879 13.963 18.378 1.00 37.99 6 GLU A CA 3
ATOM 4281 C C . GLU A 1 6 ? 1.729 14.084 19.373 1.00 37.51 6 GLU A C 3
ATOM 4282 O O . GLU A 1 6 ? 1.933 14.031 20.587 1.00 37.44 6 GLU A O 3
ATOM 4294 N N . SER A 1 7 ? 0.530 14.272 18.854 1.00 37.24 7 SER A N 3
ATOM 4295 C CA . SER A 1 7 ? -0.649 14.414 19.684 1.00 36.83 7 SER A CA 3
ATOM 4296 C C . SER A 1 7 ? -1.164 13.043 20.109 1.00 36.34 7 SER A C 3
ATOM 4297 O O . SER A 1 7 ? -1.840 12.353 19.344 1.00 36.22 7 SER A O 3
ATOM 4305 N N . LEU A 1 8 ? -0.815 12.647 21.323 1.00 36.13 8 LEU A N 3
ATOM 4306 C CA . LEU A 1 8 ? -1.240 11.363 21.858 1.00 35.73 8 LEU A CA 3
ATOM 4307 C C . LEU A 1 8 ? -2.638 11.477 22.450 1.00 35.30 8 LEU A C 3
ATOM 4308 O O . LEU A 1 8 ? -2.809 11.907 23.590 1.00 35.28 8 LEU A O 3
ATOM 4324 N N . MET A 1 9 ? -3.633 11.119 21.657 1.00 35.03 9 MET A N 3
ATOM 4325 C CA . MET A 1 9 ? -5.020 11.184 22.098 1.00 34.68 9 MET A CA 3
ATOM 4326 C C . MET A 1 9 ? -5.395 9.948 22.904 1.00 34.45 9 MET A C 3
ATOM 4327 O O . MET A 1 9 ? -5.089 8.820 22.511 1.00 34.50 9 MET A O 3
ATOM 4341 N N . PRO A 1 10 ? -6.060 10.145 24.054 1.00 34.29 10 PRO A N 3
ATOM 4342 C CA . PRO A 1 10 ? -6.532 9.042 24.896 1.00 34.15 10 PRO A CA 3
ATOM 4343 C C . PRO A 1 10 ? -7.558 8.176 24.170 1.00 34.01 10 PRO A C 3
ATOM 4344 O O . PRO A 1 10 ? -7.701 6.980 24.448 1.00 34.16 10 PRO A O 3
ATOM 4355 N N . SER A 1 11 ? -8.269 8.795 23.239 1.00 33.80 11 SER A N 3
ATOM 4356 C CA . SER A 1 11 ? -9.276 8.107 22.460 1.00 33.74 11 SER A CA 3
ATOM 4357 C C . SER A 1 11 ? -8.642 7.386 21.270 1.00 33.54 11 SER A C 3
ATOM 4358 O O . SER A 1 11 ? -8.468 7.958 20.192 1.00 33.25 11 SER A O 3
ATOM 4366 N N . GLN A 1 12 ? -8.260 6.139 21.494 1.00 33.76 12 GLN A N 3
ATOM 4367 C CA . GLN A 1 12 ? -7.701 5.304 20.442 1.00 33.69 12 GLN A CA 3
ATOM 4368 C C . GLN A 1 12 ? -8.499 4.014 20.324 1.00 33.80 12 GLN A C 3
ATOM 4369 O O . GLN A 1 12 ? -8.142 2.991 20.913 1.00 34.18 12 GLN A O 3
ATOM 4383 N N . VAL A 1 13 ? -9.593 4.075 19.581 1.00 33.54 13 VAL A N 3
ATOM 4384 C CA . VAL A 1 13 ? -10.497 2.943 19.462 1.00 33.70 13 VAL A CA 3
ATOM 4385 C C . VAL A 1 13 ? -10.035 1.993 18.356 1.00 33.82 13 VAL A C 3
ATOM 4386 O O . VAL A 1 13 ? -9.704 2.417 17.245 1.00 33.61 13 VAL A O 3
ATOM 4399 N N . VAL A 1 14 ? -9.975 0.710 18.686 1.00 34.23 14 VAL A N 3
ATOM 4400 C CA . VAL A 1 14 ? -9.575 -0.308 17.730 1.00 34.47 14 VAL A CA 3
ATOM 4401 C C . VAL A 1 14 ? -10.671 -1.356 17.582 1.00 34.64 14 VAL A C 3
ATOM 4402 O O . VAL A 1 14 ? -11.250 -1.805 18.571 1.00 34.98 14 VAL A O 3
ATOM 4415 N N . LYS A 1 15 ? -10.972 -1.718 16.345 1.00 34.47 15 LYS A N 3
ATOM 4416 C CA . LYS A 1 15 ? -11.985 -2.731 16.071 1.00 34.70 15 LYS A CA 3
ATOM 4417 C C . LYS A 1 15 ? -11.359 -3.954 15.417 1.00 35.14 15 LYS A C 3
ATOM 4418 O O . LYS A 1 15 ? -11.321 -4.073 14.190 1.00 35.00 15 LYS A O 3
ATOM 4437 N N . GLY A 1 16 ? -10.849 -4.858 16.238 1.00 35.76 16 GLY A N 3
ATOM 4438 C CA . GLY A 1 16 ? -10.230 -6.057 15.721 1.00 36.30 16 GLY A CA 3
ATOM 4439 C C . GLY A 1 16 ? -11.257 -7.086 15.294 1.00 36.44 16 GLY A C 3
ATOM 4440 O O . GLY A 1 16 ? -11.892 -7.721 16.132 1.00 36.61 16 GLY A O 3
ATOM 4444 N N . GLY A 1 17 ? -11.432 -7.235 13.986 1.00 36.42 17 GLY A N 3
ATOM 4445 C CA . GLY A 1 17 ? -12.408 -8.174 13.470 1.00 36.64 17 GLY A CA 3
ATOM 4446 C C . GLY A 1 17 ? -13.828 -7.669 13.635 1.00 36.05 17 GLY A C 3
ATOM 4447 O O . GLY A 1 17 ? -14.772 -8.459 13.730 1.00 36.21 17 GLY A O 3
ATOM 4451 N N . ALA A 1 18 ? -13.975 -6.355 13.700 1.00 35.42 18 ALA A N 3
ATOM 4452 C CA . ALA A 1 18 ? -15.283 -5.732 13.827 1.00 34.89 18 ALA A CA 3
ATOM 4453 C C . ALA A 1 18 ? -15.481 -4.685 12.743 1.00 34.61 18 ALA A C 3
ATOM 4454 O O . ALA A 1 18 ? -14.867 -3.618 12.777 1.00 34.46 18 ALA A O 3
ATOM 4461 N N . PHE A 1 19 ? -16.321 -4.998 11.774 1.00 34.63 19 PHE A N 3
ATOM 4462 C CA . PHE A 1 19 ? -16.568 -4.098 10.662 1.00 34.46 19 PHE A CA 3
ATOM 4463 C C . PHE A 1 19 ? -18.031 -3.691 10.612 1.00 33.97 19 PHE A C 3
ATOM 4464 O O . PHE A 1 19 ? -18.895 -4.487 10.241 1.00 33.93 19 PHE A O 3
ATOM 4481 N N . ASP A 1 20 ? -18.310 -2.460 11.011 1.00 33.67 20 ASP A N 3
ATOM 4482 C CA . ASP A 1 20 ? -19.661 -1.926 10.920 1.00 33.27 20 ASP A CA 3
ATOM 4483 C C . ASP A 1 20 ? -19.980 -1.572 9.480 1.00 33.26 20 ASP A C 3
ATOM 4484 O O . ASP A 1 20 ? -19.714 -0.458 9.021 1.00 33.32 20 ASP A O 3
ATOM 4493 N N . GLY A 1 21 ? -20.541 -2.530 8.764 1.00 33.27 21 GLY A N 3
ATOM 4494 C CA . GLY A 1 21 ? -20.899 -2.312 7.382 1.00 33.35 21 GLY A CA 3
ATOM 4495 C C . GLY A 1 21 ? -22.300 -1.765 7.239 1.00 32.96 21 GLY A C 3
ATOM 4496 O O . GLY A 1 21 ? -23.206 -2.460 6.778 1.00 32.93 21 GLY A O 3
ATOM 4500 N N . THR A 1 22 ? -22.484 -0.522 7.649 1.00 32.73 22 THR A N 3
ATOM 4501 C CA . THR A 1 22 ? -23.774 0.132 7.537 1.00 32.43 22 THR A CA 3
ATOM 4502 C C . THR A 1 22 ? -23.999 0.603 6.104 1.00 32.62 22 THR A C 3
ATOM 4503 O O . THR A 1 22 ? -23.471 1.636 5.684 1.00 32.89 22 THR A O 3
ATOM 4514 N N . MET A 1 23 ? -24.755 -0.178 5.349 1.00 32.58 23 MET A N 3
ATOM 4515 C CA . MET A 1 23 ? -25.024 0.142 3.959 1.00 32.83 23 MET A CA 3
ATOM 4516 C C . MET A 1 23 ? -26.453 -0.232 3.598 1.00 32.76 23 MET A C 3
ATOM 4517 O O . MET A 1 23 ? -26.949 -1.289 3.990 1.00 32.54 23 MET A O 3
ATOM 4531 N N . ASN A 1 24 ? -27.113 0.651 2.865 1.00 33.04 24 ASN A N 3
ATOM 4532 C CA . ASN A 1 24 ? -28.480 0.421 2.432 1.00 33.09 24 ASN A CA 3
ATOM 4533 C C . ASN A 1 24 ? -28.501 0.167 0.930 1.00 33.28 24 ASN A C 3
ATOM 4534 O O . ASN A 1 24 ? -27.536 0.469 0.229 1.00 33.55 24 ASN A O 3
ATOM 4545 N N . GLY A 1 25 ? -29.589 -0.408 0.443 1.00 33.20 25 GLY A N 3
ATOM 4546 C CA . GLY A 1 25 ? -29.686 -0.755 -0.959 1.00 33.45 25 GLY A CA 3
ATOM 4547 C C . GLY A 1 25 ? -29.907 -2.245 -1.209 1.00 33.20 25 GLY A C 3
ATOM 4548 O O . GLY A 1 25 ? -30.607 -2.596 -2.157 1.00 33.41 25 GLY A O 3
ATOM 4552 N N . PRO A 1 26 ? -29.364 -3.170 -0.377 1.00 32.82 26 PRO A N 3
ATOM 4553 C CA . PRO A 1 26 ? -29.743 -4.585 -0.432 1.00 32.65 26 PRO A CA 3
ATOM 4554 C C . PRO A 1 26 ? -31.032 -4.848 0.342 1.00 32.53 26 PRO A C 3
ATOM 4555 O O . PRO A 1 26 ? -31.330 -5.981 0.719 1.00 32.48 26 PRO A O 3
ATOM 4566 N N . PHE A 1 27 ? -31.786 -3.785 0.580 1.00 32.56 27 PHE A N 3
ATOM 4567 C CA . PHE A 1 27 ? -33.040 -3.881 1.303 1.00 32.53 27 PHE A CA 3
ATOM 4568 C C . PHE A 1 27 ? -34.188 -4.109 0.330 1.00 31.97 27 PHE A C 3
ATOM 4569 O O . PHE A 1 27 ? -34.502 -3.248 -0.492 1.00 31.89 27 PHE A O 3
ATOM 4586 N N . GLY A 1 28 ? -34.788 -5.281 0.411 1.00 31.66 28 GLY A N 3
ATOM 4587 C CA . GLY A 1 28 ? -35.883 -5.618 -0.466 1.00 31.19 28 GLY A CA 3
ATOM 4588 C C . GLY A 1 28 ? -36.344 -7.040 -0.244 1.00 30.74 28 GLY A C 3
ATOM 4589 O O . GLY A 1 28 ? -35.812 -7.733 0.626 1.00 30.73 28 GLY A O 3
ATOM 4593 N N . HIS A 1 29 ? -37.330 -7.478 -1.008 1.00 30.45 29 HIS A N 3
ATOM 4594 C CA . HIS A 1 29 ? -37.838 -8.834 -0.871 1.00 30.07 29 HIS A CA 3
ATOM 4595 C C . HIS A 1 29 ? -37.240 -9.714 -1.959 1.00 29.27 29 HIS A C 3
ATOM 4596 O O . HIS A 1 29 ? -37.354 -9.417 -3.150 1.00 29.10 29 HIS A O 3
ATOM 4611 N N . GLY A 1 30 ? -36.587 -10.784 -1.542 1.00 28.86 30 GLY A N 3
ATOM 4612 C CA . GLY A 1 30 ? -35.878 -11.635 -2.471 1.00 28.15 30 GLY A CA 3
ATOM 4613 C C . GLY A 1 30 ? -35.044 -12.664 -1.742 1.00 27.47 30 GLY A C 3
ATOM 4614 O O . GLY A 1 30 ? -35.161 -12.799 -0.521 1.00 27.72 30 GLY A O 3
ATOM 4618 N N . TYR A 1 31 ? -34.224 -13.406 -2.476 1.00 26.68 31 TYR A N 3
ATOM 4619 C CA . TYR A 1 31 ? -33.374 -14.423 -1.867 1.00 26.02 31 TYR A CA 3
ATOM 4620 C C . TYR A 1 31 ? -32.245 -13.769 -1.077 1.00 25.11 31 TYR A C 3
ATOM 4621 O O . TYR A 1 31 ? -31.517 -12.921 -1.603 1.00 24.84 31 TYR A O 3
ATOM 4639 N N . GLY A 1 32 ? -32.105 -14.165 0.181 1.00 24.74 32 GLY A N 3
ATOM 4640 C CA . GLY A 1 32 ? -31.042 -13.639 1.018 1.00 23.92 32 GLY A CA 3
ATOM 4641 C C . GLY A 1 32 ? -29.692 -14.219 0.655 1.00 22.78 32 GLY A C 3
ATOM 4642 O O . GLY A 1 32 ? -29.614 -15.296 0.058 1.00 22.44 32 GLY A O 3
ATOM 4646 N N . GLU A 1 33 ? -28.634 -13.502 1.003 1.00 22.28 33 GLU A N 3
ATOM 4647 C CA . GLU A 1 33 ? -27.279 -13.924 0.677 1.00 21.23 33 GLU A CA 3
ATOM 4648 C C . GLU A 1 33 ? -26.866 -15.139 1.501 1.00 20.26 33 GLU A C 3
ATOM 4649 O O . GLU A 1 33 ? -27.082 -15.182 2.711 1.00 20.30 33 GLU A O 3
ATOM 4661 N N . GLY A 1 34 ? -26.275 -16.118 0.832 1.00 19.49 34 GLY A N 3
ATOM 4662 C CA . GLY A 1 34 ? -25.739 -17.276 1.518 1.00 18.59 34 GLY A CA 3
ATOM 4663 C C . GLY A 1 34 ? -24.457 -16.936 2.250 1.00 17.66 34 GLY A C 3
ATOM 4664 O O . GLY A 1 34 ? -23.658 -16.148 1.743 1.00 17.26 34 GLY A O 3
ATOM 4668 N N . ALA A 1 35 ? -24.271 -17.504 3.445 1.00 17.42 35 ALA A N 3
ATOM 4669 C CA . ALA A 1 35 ? -23.114 -17.193 4.293 1.00 16.65 35 ALA A CA 3
ATOM 4670 C C . ALA A 1 35 ? -21.796 -17.257 3.521 1.00 15.41 35 ALA A C 3
ATOM 4671 O O . ALA A 1 35 ? -21.485 -18.260 2.872 1.00 15.13 35 ALA A O 3
ATOM 4678 N N . GLY A 1 36 ? -21.024 -16.183 3.610 1.00 14.76 36 GLY A N 3
ATOM 4679 C CA . GLY A 1 36 ? -19.764 -16.108 2.914 1.00 13.60 36 GLY A CA 3
ATOM 4680 C C . GLY A 1 36 ? -18.612 -16.035 3.881 1.00 12.94 36 GLY A C 3
ATOM 4681 O O . GLY A 1 36 ? -18.700 -15.369 4.914 1.00 13.05 36 GLY A O 3
ATOM 4685 N N . GLU A 1 37 ? -17.543 -16.735 3.557 1.00 12.42 37 GLU A N 3
ATOM 4686 C CA . GLU A 1 37 ? -16.370 -16.770 4.412 1.00 11.86 37 GLU A CA 3
ATOM 4687 C C . GLU A 1 37 ? -15.451 -15.595 4.108 1.00 10.71 37 GLU A C 3
ATOM 4688 O O . GLU A 1 37 ? -15.458 -15.064 2.994 1.00 10.32 37 GLU A O 3
ATOM 4700 N N . GLY A 1 38 ? -14.664 -15.190 5.100 1.00 10.28 38 GLY A N 3
ATOM 4701 C CA . GLY A 1 38 ? -13.758 -14.080 4.916 1.00 9.25 38 GLY A CA 3
ATOM 4702 C C . GLY A 1 38 ? -12.546 -14.485 4.122 1.00 8.49 38 GLY A C 3
ATOM 4703 O O . GLY A 1 38 ? -11.451 -14.633 4.665 1.00 8.21 38 GLY A O 3
ATOM 4707 N N . ILE A 1 39 ? -12.766 -14.707 2.844 1.00 8.38 39 ILE A N 3
ATOM 4708 C CA . ILE A 1 39 ? -11.689 -14.921 1.905 1.00 7.80 39 ILE A CA 3
ATOM 4709 C C . ILE A 1 39 ? -10.820 -13.674 1.854 1.00 6.77 39 ILE A C 3
ATOM 4710 O O . ILE A 1 39 ? -11.301 -12.574 2.140 1.00 6.49 39 ILE A O 3
ATOM 4726 N N . ASP A 1 40 ? -9.555 -13.839 1.511 1.00 6.37 40 ASP A N 3
ATOM 4727 C CA . ASP A 1 40 ? -8.610 -12.740 1.588 1.00 5.59 40 ASP A CA 3
ATOM 4728 C C . ASP A 1 40 ? -8.805 -11.754 0.439 1.00 5.10 40 ASP A C 3
ATOM 4729 O O . ASP A 1 40 ? -8.080 -11.759 -0.555 1.00 5.12 40 ASP A O 3
ATOM 4738 N N . ASP A 1 41 ? -9.834 -10.924 0.580 1.00 4.99 41 ASP A N 3
ATOM 4739 C CA . ASP A 1 41 ? -10.102 -9.854 -0.377 1.00 4.67 41 ASP A CA 3
ATOM 4740 C C . ASP A 1 41 ? -8.967 -8.838 -0.355 1.00 3.91 41 ASP A C 3
ATOM 4741 O O . ASP A 1 41 ? -8.819 -8.075 0.600 1.00 4.07 41 ASP A O 3
ATOM 4750 N N . VAL A 1 42 ? -8.143 -8.871 -1.388 1.00 3.33 42 VAL A N 3
ATOM 4751 C CA . VAL A 1 42 ? -6.973 -8.015 -1.462 1.00 2.69 42 VAL A CA 3
ATOM 4752 C C . VAL A 1 42 ? -7.044 -7.066 -2.658 1.00 2.33 42 VAL A C 3
ATOM 4753 O O . VAL A 1 42 ? -7.006 -7.487 -3.820 1.00 2.50 42 VAL A O 3
ATOM 4766 N N . GLU A 1 43 ? -7.189 -5.784 -2.363 1.00 2.18 43 GLU A N 3
ATOM 4767 C CA . GLU A 1 43 ? -7.134 -4.750 -3.386 1.00 2.01 43 GLU A CA 3
ATOM 4768 C C . GLU A 1 43 ? -6.544 -3.467 -2.812 1.00 1.64 43 GLU A C 3
ATOM 4769 O O . GLU A 1 43 ? -7.174 -2.781 -2.004 1.00 1.85 43 GLU A O 3
ATOM 4781 N N . TRP A 1 44 ? -5.323 -3.166 -3.218 1.00 1.25 44 TRP A N 3
ATOM 4782 C CA . TRP A 1 44 ? -4.651 -1.952 -2.794 1.00 0.97 44 TRP A CA 3
ATOM 4783 C C . TRP A 1 44 ? -4.384 -1.065 -3.997 1.00 0.84 44 TRP A C 3
ATOM 4784 O O . TRP A 1 44 ? -4.024 -1.534 -5.080 1.00 0.86 44 TRP A O 3
ATOM 4805 N N . VAL A 1 45 ? -4.579 0.220 -3.775 1.00 0.83 45 VAL A N 3
ATOM 4806 C CA . VAL A 1 45 ? -4.446 1.251 -4.791 1.00 0.83 45 VAL A CA 3
ATOM 4807 C C . VAL A 1 45 ? -3.086 1.209 -5.497 1.00 0.65 45 VAL A C 3
ATOM 4808 O O . VAL A 1 45 ? -2.986 1.605 -6.650 1.00 0.73 45 VAL A O 3
ATOM 4821 N N . VAL A 1 46 ? -2.049 0.688 -4.835 1.00 0.48 46 VAL A N 3
ATOM 4822 C CA . VAL A 1 46 ? -0.697 0.718 -5.412 1.00 0.34 46 VAL A CA 3
ATOM 4823 C C . VAL A 1 46 ? -0.607 -0.087 -6.705 1.00 0.33 46 VAL A C 3
ATOM 4824 O O . VAL A 1 46 ? 0.347 0.056 -7.469 1.00 0.40 46 VAL A O 3
ATOM 4837 N N . GLY A 1 47 ? -1.616 -0.898 -6.980 1.00 0.42 47 GLY A N 3
ATOM 4838 C CA . GLY A 1 47 ? -1.652 -1.618 -8.236 1.00 0.54 47 GLY A CA 3
ATOM 4839 C C . GLY A 1 47 ? -1.843 -0.684 -9.421 1.00 0.56 47 GLY A C 3
ATOM 4840 O O . GLY A 1 47 ? -1.807 -1.121 -10.574 1.00 0.72 47 GLY A O 3
ATOM 4844 N N . LYS A 1 48 ? -2.041 0.606 -9.142 1.00 0.49 48 LYS A N 3
ATOM 4845 C CA . LYS A 1 48 ? -2.259 1.589 -10.191 1.00 0.60 48 LYS A CA 3
ATOM 4846 C C . LYS A 1 48 ? -1.026 2.466 -10.414 1.00 0.54 48 LYS A C 3
ATOM 4847 O O . LYS A 1 48 ? -0.800 2.962 -11.515 1.00 0.67 48 LYS A O 3
ATOM 4866 N N . ASP A 1 49 ? -0.232 2.653 -9.371 1.00 0.45 49 ASP A N 3
ATOM 4867 C CA . ASP A 1 49 ? 0.918 3.550 -9.433 1.00 0.50 49 ASP A CA 3
ATOM 4868 C C . ASP A 1 49 ? 2.229 2.780 -9.284 1.00 0.40 49 ASP A C 3
ATOM 4869 O O . ASP A 1 49 ? 3.316 3.358 -9.343 1.00 0.40 49 ASP A O 3
ATOM 4878 N N . LYS A 1 50 ? 2.106 1.462 -9.156 1.00 0.37 50 LYS A N 3
ATOM 4879 C CA . LYS A 1 50 ? 3.240 0.556 -9.063 1.00 0.35 50 LYS A CA 3
ATOM 4880 C C . LYS A 1 50 ? 4.188 0.687 -10.259 1.00 0.35 50 LYS A C 3
ATOM 4881 O O . LYS A 1 50 ? 5.392 0.744 -10.054 1.00 0.35 50 LYS A O 3
ATOM 4900 N N . PRO A 1 51 ? 3.678 0.725 -11.519 1.00 0.39 51 PRO A N 3
ATOM 4901 C CA . PRO A 1 51 ? 4.522 0.833 -12.719 1.00 0.43 51 PRO A CA 3
ATOM 4902 C C . PRO A 1 51 ? 5.603 1.905 -12.603 1.00 0.37 51 PRO A C 3
ATOM 4903 O O . PRO A 1 51 ? 6.712 1.731 -13.103 1.00 0.36 51 PRO A O 3
ATOM 4914 N N . THR A 1 52 ? 5.281 3.000 -11.923 1.00 0.36 52 THR A N 3
ATOM 4915 C CA . THR A 1 52 ? 6.205 4.110 -11.765 1.00 0.36 52 THR A CA 3
ATOM 4916 C C . THR A 1 52 ? 7.275 3.788 -10.720 1.00 0.29 52 THR A C 3
ATOM 4917 O O . THR A 1 52 ? 8.439 4.141 -10.869 1.00 0.32 52 THR A O 3
ATOM 4928 N N . TYR A 1 53 ? 6.890 3.083 -9.682 1.00 0.25 53 TYR A N 3
ATOM 4929 C CA . TYR A 1 53 ? 7.821 2.775 -8.612 1.00 0.24 53 TYR A CA 3
ATOM 4930 C C . TYR A 1 53 ? 8.673 1.580 -8.987 1.00 0.22 53 TYR A C 3
ATOM 4931 O O . TYR A 1 53 ? 9.785 1.415 -8.499 1.00 0.24 53 TYR A O 3
ATOM 4949 N N . ASP A 1 54 ? 8.139 0.773 -9.885 1.00 0.21 54 ASP A N 3
ATOM 4950 C CA . ASP A 1 54 ? 8.857 -0.372 -10.429 1.00 0.23 54 ASP A CA 3
ATOM 4951 C C . ASP A 1 54 ? 9.902 0.104 -11.436 1.00 0.22 54 ASP A C 3
ATOM 4952 O O . ASP A 1 54 ? 11.029 -0.395 -11.469 1.00 0.23 54 ASP A O 3
ATOM 4961 N N . GLU A 1 55 ? 9.543 1.103 -12.236 1.00 0.24 55 GLU A N 3
ATOM 4962 C CA . GLU A 1 55 ? 10.475 1.651 -13.215 1.00 0.28 55 GLU A CA 3
ATOM 4963 C C . GLU A 1 55 ? 11.613 2.384 -12.523 1.00 0.29 55 GLU A C 3
ATOM 4964 O O . GLU A 1 55 ? 12.758 2.277 -12.948 1.00 0.35 55 GLU A O 3
ATOM 4976 N N . ILE A 1 56 ? 11.312 3.103 -11.444 1.00 0.27 56 ILE A N 3
ATOM 4977 C CA . ILE A 1 56 ? 12.362 3.744 -10.664 1.00 0.30 56 ILE A CA 3
ATOM 4978 C C . ILE A 1 56 ? 13.157 2.679 -9.914 1.00 0.27 56 ILE A C 3
ATOM 4979 O O . ILE A 1 56 ? 14.347 2.830 -9.672 1.00 0.30 56 ILE A O 3
ATOM 4995 N N . PHE A 1 57 ? 12.486 1.583 -9.589 1.00 0.24 57 PHE A N 3
ATOM 4996 C CA . PHE A 1 57 ? 13.111 0.442 -8.931 1.00 0.22 57 PHE A CA 3
ATOM 4997 C C . PHE A 1 57 ? 14.280 -0.099 -9.754 1.00 0.24 57 PHE A C 3
ATOM 4998 O O . PHE A 1 57 ? 15.402 -0.200 -9.257 1.00 0.32 57 PHE A O 3
ATOM 5015 N N . TYR A 1 58 ? 14.023 -0.424 -11.017 1.00 0.26 58 TYR A N 3
ATOM 5016 C CA . TYR A 1 58 ? 15.078 -0.914 -11.903 1.00 0.29 58 TYR A CA 3
ATOM 5017 C C . TYR A 1 58 ? 16.033 0.216 -12.272 1.00 0.33 58 TYR A C 3
ATOM 5018 O O . TYR A 1 58 ? 17.189 -0.016 -12.619 1.00 0.37 58 TYR A O 3
ATOM 5036 N N . THR A 1 59 ? 15.543 1.439 -12.169 1.00 0.33 59 THR A N 3
ATOM 5037 C CA . THR A 1 59 ? 16.345 2.621 -12.424 1.00 0.38 59 THR A CA 3
ATOM 5038 C C . THR A 1 59 ? 17.362 2.847 -11.294 1.00 0.38 59 THR A C 3
ATOM 5039 O O . THR A 1 59 ? 18.465 3.346 -11.522 1.00 0.44 59 THR A O 3
ATOM 5050 N N . LEU A 1 60 ? 16.997 2.433 -10.084 1.00 0.33 60 LEU A N 3
ATOM 5051 C CA . LEU A 1 60 ? 17.872 2.560 -8.926 1.00 0.35 60 LEU A CA 3
ATOM 5052 C C . LEU A 1 60 ? 18.839 1.378 -8.838 1.00 0.36 60 LEU A C 3
ATOM 5053 O O . LEU A 1 60 ? 19.658 1.298 -7.921 1.00 0.45 60 LEU A O 3
ATOM 5069 N N . SER A 1 61 ? 18.733 0.476 -9.813 1.00 0.33 61 SER A N 3
ATOM 5070 C CA . SER A 1 61 ? 19.592 -0.705 -9.913 1.00 0.36 61 SER A CA 3
ATOM 5071 C C . SER A 1 61 ? 19.344 -1.677 -8.758 1.00 0.33 61 SER A C 3
ATOM 5072 O O . SER A 1 61 ? 19.982 -1.594 -7.707 1.00 0.37 61 SER A O 3
ATOM 5080 N N . PRO A 1 62 ? 18.388 -2.600 -8.933 1.00 0.29 62 PRO A N 3
ATOM 5081 C CA . PRO A 1 62 ? 18.084 -3.610 -7.930 1.00 0.31 62 PRO A CA 3
ATOM 5082 C C . PRO A 1 62 ? 18.980 -4.843 -8.025 1.00 0.32 62 PRO A C 3
ATOM 5083 O O . PRO A 1 62 ? 19.594 -5.109 -9.063 1.00 0.46 62 PRO A O 3
ATOM 5094 N N . VAL A 1 63 ? 19.051 -5.593 -6.935 1.00 0.33 63 VAL A N 3
ATOM 5095 C CA . VAL A 1 63 ? 19.830 -6.814 -6.889 1.00 0.42 63 VAL A CA 3
ATOM 5096 C C . VAL A 1 63 ? 19.091 -7.872 -6.080 1.00 0.44 63 VAL A C 3
ATOM 5097 O O . VAL A 1 63 ? 18.532 -7.582 -5.019 1.00 0.45 63 VAL A O 3
ATOM 5110 N N . ASN A 1 64 ? 19.051 -9.082 -6.624 1.00 0.54 64 ASN A N 3
ATOM 5111 C CA . ASN A 1 64 ? 18.353 -10.208 -6.009 1.00 0.63 64 ASN A CA 3
ATOM 5112 C C . ASN A 1 64 ? 16.863 -9.914 -5.943 1.00 0.55 64 ASN A C 3
ATOM 5113 O O . ASN A 1 64 ? 16.119 -10.538 -5.187 1.00 0.60 64 ASN A O 3
ATOM 5124 N N . GLY A 1 65 ? 16.435 -8.982 -6.783 1.00 0.49 65 GLY A N 3
ATOM 5125 C CA . GLY A 1 65 ? 15.027 -8.667 -6.901 1.00 0.50 65 GLY A CA 3
ATOM 5126 C C . GLY A 1 65 ? 14.584 -7.515 -6.013 1.00 0.39 65 GLY A C 3
ATOM 5127 O O . GLY A 1 65 ? 13.407 -7.163 -6.013 1.00 0.49 65 GLY A O 3
ATOM 5131 N N . LYS A 1 66 ? 15.505 -6.930 -5.239 1.00 0.33 66 LYS A N 3
ATOM 5132 C CA . LYS A 1 66 ? 15.164 -5.784 -4.396 1.00 0.26 66 LYS A CA 3
ATOM 5133 C C . LYS A 1 66 ? 16.221 -4.700 -4.520 1.00 0.21 66 LYS A C 3
ATOM 5134 O O . LYS A 1 66 ? 17.323 -4.957 -4.996 1.00 0.27 66 LYS A O 3
ATOM 5153 N N . ILE A 1 67 ? 15.889 -3.494 -4.086 1.00 0.18 67 ILE A N 3
ATOM 5154 C CA . ILE A 1 67 ? 16.890 -2.445 -3.974 1.00 0.20 67 ILE A CA 3
ATOM 5155 C C . ILE A 1 67 ? 17.509 -2.469 -2.602 1.00 0.19 67 ILE A C 3
ATOM 5156 O O . ILE A 1 67 ? 16.803 -2.600 -1.598 1.00 0.21 67 ILE A O 3
ATOM 5172 N N . THR A 1 68 ? 18.825 -2.361 -2.556 1.00 0.24 68 THR A N 3
ATOM 5173 C CA . THR A 1 68 ? 19.510 -2.188 -1.300 1.00 0.30 68 THR A CA 3
ATOM 5174 C C . THR A 1 68 ? 18.994 -0.920 -0.652 1.00 0.36 68 THR A C 3
ATOM 5175 O O . THR A 1 68 ? 18.963 0.138 -1.277 1.00 0.70 68 THR A O 3
ATOM 5186 N N . GLY A 1 69 ? 18.554 -1.051 0.587 1.00 0.29 69 GLY A N 3
ATOM 5187 C CA . GLY A 1 69 ? 17.782 -0.016 1.227 1.00 0.31 69 GLY A CA 3
ATOM 5188 C C . GLY A 1 69 ? 18.376 1.373 1.128 1.00 0.31 69 GLY A C 3
ATOM 5189 O O . GLY A 1 69 ? 17.633 2.340 1.060 1.00 0.38 69 GLY A O 3
ATOM 5193 N N . ALA A 1 70 ? 19.700 1.470 1.099 1.00 0.33 70 ALA A N 3
ATOM 5194 C CA . ALA A 1 70 ? 20.387 2.760 0.969 1.00 0.37 70 ALA A CA 3
ATOM 5195 C C . ALA A 1 70 ? 19.849 3.594 -0.204 1.00 0.35 70 ALA A C 3
ATOM 5196 O O . ALA A 1 70 ? 19.797 4.819 -0.127 1.00 0.39 70 ALA A O 3
ATOM 5203 N N . ASN A 1 71 ? 19.429 2.923 -1.273 1.00 0.35 71 ASN A N 3
ATOM 5204 C CA . ASN A 1 71 ? 18.963 3.608 -2.478 1.00 0.37 71 ASN A CA 3
ATOM 5205 C C . ASN A 1 71 ? 17.544 4.106 -2.274 1.00 0.34 71 ASN A C 3
ATOM 5206 O O . ASN A 1 71 ? 17.185 5.202 -2.694 1.00 0.34 71 ASN A O 3
ATOM 5217 N N . ALA A 1 72 ? 16.743 3.300 -1.597 1.00 0.35 72 ALA A N 3
ATOM 5218 C CA . ALA A 1 72 ? 15.371 3.663 -1.316 1.00 0.35 72 ALA A CA 3
ATOM 5219 C C . ALA A 1 72 ? 15.346 4.756 -0.260 1.00 0.31 72 ALA A C 3
ATOM 5220 O O . ALA A 1 72 ? 14.489 5.641 -0.272 1.00 0.30 72 ALA A O 3
ATOM 5227 N N . LYS A 1 73 ? 16.319 4.687 0.641 1.00 0.31 73 LYS A N 3
ATOM 5228 C CA . LYS A 1 73 ? 16.510 5.720 1.645 1.00 0.31 73 LYS A CA 3
ATOM 5229 C C . LYS A 1 73 ? 16.902 7.008 0.951 1.00 0.29 73 LYS A C 3
ATOM 5230 O O . LYS A 1 73 ? 16.468 8.087 1.325 1.00 0.30 73 LYS A O 3
ATOM 5249 N N . LYS A 1 74 ? 17.710 6.859 -0.089 1.00 0.31 74 LYS A N 3
ATOM 5250 C CA . LYS A 1 74 ? 18.138 7.978 -0.918 1.00 0.34 74 LYS A CA 3
ATOM 5251 C C . LYS A 1 74 ? 16.929 8.714 -1.483 1.00 0.31 74 LYS A C 3
ATOM 5252 O O . LYS A 1 74 ? 16.872 9.950 -1.491 1.00 0.33 74 LYS A O 3
ATOM 5271 N N . GLU A 1 75 ? 15.972 7.936 -1.967 1.00 0.34 75 GLU A N 3
ATOM 5272 C CA . GLU A 1 75 ? 14.733 8.490 -2.522 1.00 0.38 75 GLU A CA 3
ATOM 5273 C C . GLU A 1 75 ? 13.915 9.228 -1.458 1.00 0.34 75 GLU A C 3
ATOM 5274 O O . GLU A 1 75 ? 13.554 10.397 -1.631 1.00 0.38 75 GLU A O 3
ATOM 5286 N N . MET A 1 76 ? 13.642 8.566 -0.350 1.00 0.31 76 MET A N 3
ATOM 5287 C CA . MET A 1 76 ? 12.868 9.191 0.716 1.00 0.32 76 MET A CA 3
ATOM 5288 C C . MET A 1 76 ? 13.646 10.355 1.344 1.00 0.31 76 MET A C 3
ATOM 5289 O O . MET A 1 76 ? 13.063 11.253 1.945 1.00 0.36 76 MET A O 3
ATOM 5303 N N . VAL A 1 77 ? 14.965 10.344 1.173 1.00 0.30 77 VAL A N 3
ATOM 5304 C CA . VAL A 1 77 ? 15.805 11.471 1.567 1.00 0.34 77 VAL A CA 3
ATOM 5305 C C . VAL A 1 77 ? 15.547 12.687 0.673 1.00 0.37 77 VAL A C 3
ATOM 5306 O O . VAL A 1 77 ? 15.364 13.795 1.172 1.00 0.41 77 VAL A O 3
ATOM 5319 N N . LYS A 1 78 ? 15.500 12.487 -0.647 1.00 0.39 78 LYS A N 3
ATOM 5320 C CA . LYS A 1 78 ? 15.334 13.605 -1.561 1.00 0.45 78 LYS A CA 3
ATOM 5321 C C . LYS A 1 78 ? 13.924 14.167 -1.447 1.00 0.48 78 LYS A C 3
ATOM 5322 O O . LYS A 1 78 ? 13.641 15.275 -1.906 1.00 0.59 78 LYS A O 3
ATOM 5341 N N . SER A 1 79 ? 13.039 13.374 -0.841 1.00 0.44 79 SER A N 3
ATOM 5342 C CA . SER A 1 79 ? 11.668 13.794 -0.571 1.00 0.51 79 SER A CA 3
ATOM 5343 C C . SER A 1 79 ? 11.617 14.956 0.427 1.00 0.55 79 SER A C 3
ATOM 5344 O O . SER A 1 79 ? 10.540 15.507 0.677 1.00 0.64 79 SER A O 3
ATOM 5352 N N . LYS A 1 80 ? 12.777 15.307 0.995 1.00 0.54 80 LYS A N 3
ATOM 5353 C CA . LYS A 1 80 ? 12.895 16.455 1.894 1.00 0.61 80 LYS A CA 3
ATOM 5354 C C . LYS A 1 80 ? 12.137 16.201 3.189 1.00 0.62 80 LYS A C 3
ATOM 5355 O O . LYS A 1 80 ? 11.110 16.827 3.466 1.00 0.75 80 LYS A O 3
ATOM 5374 N N . LEU A 1 81 ? 12.643 15.264 3.972 1.00 0.66 81 LEU A N 3
ATOM 5375 C CA . LEU A 1 81 ? 11.994 14.866 5.209 1.00 0.69 81 LEU A CA 3
ATOM 5376 C C . LEU A 1 81 ? 12.979 14.894 6.365 1.00 0.73 81 LEU A C 3
ATOM 5377 O O . LEU A 1 81 ? 14.194 14.813 6.162 1.00 0.75 81 LEU A O 3
ATOM 5393 N N . PRO A 1 82 ? 12.468 15.023 7.593 1.00 0.78 82 PRO A N 3
ATOM 5394 C CA . PRO A 1 82 ? 13.266 14.816 8.789 1.00 0.84 82 PRO A CA 3
ATOM 5395 C C . PRO A 1 82 ? 13.549 13.332 8.993 1.00 0.75 82 PRO A C 3
ATOM 5396 O O . PRO A 1 82 ? 12.873 12.474 8.417 1.00 0.70 82 PRO A O 3
ATOM 5407 N N . ASN A 1 83 ? 14.532 13.032 9.820 1.00 0.79 83 ASN A N 3
ATOM 5408 C CA . ASN A 1 83 ? 14.977 11.652 10.030 1.00 0.72 83 ASN A CA 3
ATOM 5409 C C . ASN A 1 83 ? 13.870 10.792 10.636 1.00 0.65 83 ASN A C 3
ATOM 5410 O O . ASN A 1 83 ? 13.827 9.579 10.427 1.00 0.61 83 ASN A O 3
ATOM 5421 N N . THR A 1 84 ? 12.969 11.426 11.376 1.00 0.67 84 THR A N 3
ATOM 5422 C CA . THR A 1 84 ? 11.848 10.729 11.985 1.00 0.67 84 THR A CA 3
ATOM 5423 C C . THR A 1 84 ? 10.879 10.222 10.914 1.00 0.58 84 THR A C 3
ATOM 5424 O O . THR A 1 84 ? 10.444 9.070 10.941 1.00 0.53 84 THR A O 3
ATOM 5435 N N . VAL A 1 85 ? 10.565 11.090 9.957 1.00 0.59 85 VAL A N 3
ATOM 5436 C CA . VAL A 1 85 ? 9.712 10.721 8.835 1.00 0.55 85 VAL A CA 3
ATOM 5437 C C . VAL A 1 85 ? 10.424 9.707 7.949 1.00 0.49 85 VAL A C 3
ATOM 5438 O O . VAL A 1 85 ? 9.820 8.732 7.526 1.00 0.45 85 VAL A O 3
ATOM 5451 N N . LEU A 1 86 ? 11.708 9.941 7.696 1.00 0.50 86 LEU A N 3
ATOM 5452 C CA . LEU A 1 86 ? 12.560 8.966 7.008 1.00 0.50 86 LEU A CA 3
ATOM 5453 C C . LEU A 1 86 ? 12.406 7.588 7.631 1.00 0.40 86 LEU A C 3
ATOM 5454 O O . LEU A 1 86 ? 12.084 6.608 6.953 1.00 0.38 86 LEU A O 3
ATOM 5470 N N . GLY A 1 87 ? 12.636 7.537 8.939 1.00 0.39 87 GLY A N 3
ATOM 5471 C CA . GLY A 1 87 ? 12.579 6.294 9.670 1.00 0.39 87 GLY A CA 3
ATOM 5472 C C . GLY A 1 87 ? 11.253 5.584 9.536 1.00 0.33 87 GLY A C 3
ATOM 5473 O O . GLY A 1 87 ? 11.211 4.415 9.158 1.00 0.37 87 GLY A O 3
ATOM 5477 N N . LYS A 1 88 ? 10.160 6.276 9.825 1.00 0.34 88 LYS A N 3
ATOM 5478 C CA . LYS A 1 88 ? 8.872 5.604 9.846 1.00 0.37 88 LYS A CA 3
ATOM 5479 C C . LYS A 1 88 ? 8.275 5.435 8.453 1.00 0.34 88 LYS A C 3
ATOM 5480 O O . LYS A 1 88 ? 7.378 4.618 8.275 1.00 0.41 88 LYS A O 3
ATOM 5499 N N . ILE A 1 89 ? 8.759 6.183 7.461 1.00 0.30 89 ILE A N 3
ATOM 5500 C CA . ILE A 1 89 ? 8.380 5.899 6.081 1.00 0.31 89 ILE A CA 3
ATOM 5501 C C . ILE A 1 89 ? 9.021 4.592 5.660 1.00 0.26 89 ILE A C 3
ATOM 5502 O O . ILE A 1 89 ? 8.358 3.702 5.125 1.00 0.28 89 ILE A O 3
ATOM 5518 N N . TRP A 1 90 ? 10.317 4.477 5.931 1.00 0.24 90 TRP A N 3
ATOM 5519 C CA . TRP A 1 90 ? 11.032 3.242 5.663 1.00 0.22 90 TRP A CA 3
ATOM 5520 C C . TRP A 1 90 ? 10.340 2.052 6.313 1.00 0.23 90 TRP A C 3
ATOM 5521 O O . TRP A 1 90 ? 10.007 1.076 5.649 1.00 0.25 90 TRP A O 3
ATOM 5542 N N . LYS A 1 91 ? 10.140 2.155 7.617 1.00 0.26 91 LYS A N 3
ATOM 5543 C CA . LYS A 1 91 ? 9.613 1.060 8.419 1.00 0.30 91 LYS A CA 3
ATOM 5544 C C . LYS A 1 91 ? 8.196 0.687 8.033 1.00 0.31 91 LYS A C 3
ATOM 5545 O O . LYS A 1 91 ? 7.793 -0.467 8.170 1.00 0.42 91 LYS A O 3
ATOM 5564 N N . LEU A 1 92 ? 7.440 1.662 7.563 1.00 0.27 92 LEU A N 3
ATOM 5565 C CA . LEU A 1 92 ? 6.062 1.421 7.179 1.00 0.33 92 LEU A CA 3
ATOM 5566 C C . LEU A 1 92 ? 6.014 0.884 5.757 1.00 0.34 92 LEU A C 3
ATOM 5567 O O . LEU A 1 92 ? 4.982 0.387 5.305 1.00 0.47 92 LEU A O 3
ATOM 5583 N N . ALA A 1 93 ? 7.137 0.985 5.050 1.00 0.30 93 ALA A N 3
ATOM 5584 C CA . ALA A 1 93 ? 7.207 0.496 3.680 1.00 0.37 93 ALA A CA 3
ATOM 5585 C C . ALA A 1 93 ? 7.912 -0.853 3.607 1.00 0.37 93 ALA A C 3
ATOM 5586 O O . ALA A 1 93 ? 7.479 -1.750 2.886 1.00 0.45 93 ALA A O 3
ATOM 5593 N N . ASP A 1 94 ? 9.007 -0.983 4.345 1.00 0.32 94 ASP A N 3
ATOM 5594 C CA . ASP A 1 94 ? 9.744 -2.236 4.413 1.00 0.38 94 ASP A CA 3
ATOM 5595 C C . ASP A 1 94 ? 9.054 -3.171 5.385 1.00 0.45 94 ASP A C 3
ATOM 5596 O O . ASP A 1 94 ? 9.239 -3.075 6.596 1.00 0.49 94 ASP A O 3
ATOM 5605 N N . VAL A 1 95 ? 8.253 -4.067 4.850 1.00 0.64 95 VAL A N 3
ATOM 5606 C CA . VAL A 1 95 ? 7.441 -4.937 5.669 1.00 0.79 95 VAL A CA 3
ATOM 5607 C C . VAL A 1 95 ? 8.308 -5.974 6.356 1.00 0.74 95 VAL A C 3
ATOM 5608 O O . VAL A 1 95 ? 7.996 -6.441 7.455 1.00 0.88 95 VAL A O 3
ATOM 5621 N N . ASP A 1 96 ? 9.415 -6.317 5.719 1.00 0.68 96 ASP A N 3
ATOM 5622 C CA . ASP A 1 96 ? 10.357 -7.240 6.323 1.00 0.73 96 ASP A CA 3
ATOM 5623 C C . ASP A 1 96 ? 11.206 -6.505 7.345 1.00 0.60 96 ASP A C 3
ATOM 5624 O O . ASP A 1 96 ? 11.711 -7.108 8.296 1.00 0.68 96 ASP A O 3
ATOM 5633 N N . LYS A 1 97 ? 11.359 -5.195 7.127 1.00 0.48 97 LYS A N 3
ATOM 5634 C CA . LYS A 1 97 ? 12.253 -4.364 7.935 1.00 0.46 97 LYS A CA 3
ATOM 5635 C C . LYS A 1 97 ? 13.658 -4.951 7.885 1.00 0.46 97 LYS A C 3
ATOM 5636 O O . LYS A 1 97 ? 14.372 -5.024 8.890 1.00 0.70 97 LYS A O 3
ATOM 5655 N N . ASP A 1 98 ? 14.051 -5.315 6.674 1.00 0.35 98 ASP A N 3
ATOM 5656 C CA . ASP A 1 98 ? 15.223 -6.139 6.445 1.00 0.43 98 ASP A CA 3
ATOM 5657 C C . ASP A 1 98 ? 16.369 -5.349 5.822 1.00 0.39 98 ASP A C 3
ATOM 5658 O O . ASP A 1 98 ? 17.444 -5.899 5.572 1.00 0.63 98 ASP A O 3
ATOM 5667 N N . GLY A 1 99 ? 16.149 -4.065 5.579 1.00 0.29 99 GLY A N 3
ATOM 5668 C CA . GLY A 1 99 ? 17.221 -3.219 5.078 1.00 0.29 99 GLY A CA 3
ATOM 5669 C C . GLY A 1 99 ? 17.233 -3.133 3.569 1.00 0.24 99 GLY A C 3
ATOM 5670 O O . GLY A 1 99 ? 18.186 -2.625 2.975 1.00 0.27 99 GLY A O 3
ATOM 5674 N N . LEU A 1 100 ? 16.181 -3.640 2.946 1.00 0.23 100 LEU A N 3
ATOM 5675 C CA . LEU A 1 100 ? 16.021 -3.536 1.508 1.00 0.21 100 LEU A CA 3
ATOM 5676 C C . LEU A 1 100 ? 14.553 -3.564 1.141 1.00 0.24 100 LEU A C 3
ATOM 5677 O O . LEU A 1 100 ? 13.713 -4.087 1.889 1.00 0.38 100 LEU A O 3
ATOM 5693 N N . LEU A 1 101 ? 14.255 -3.004 -0.010 1.00 0.20 101 LEU A N 3
ATOM 5694 C CA . LEU A 1 101 ? 12.897 -2.921 -0.495 1.00 0.20 101 LEU A CA 3
ATOM 5695 C C . LEU A 1 101 ? 12.798 -3.610 -1.838 1.00 0.17 101 LEU A C 3
ATOM 5696 O O . LEU A 1 101 ? 13.473 -3.219 -2.781 1.00 0.18 101 LEU A O 3
ATOM 5712 N N . ASP A 1 102 ? 11.984 -4.643 -1.932 1.00 0.16 102 ASP A N 3
ATOM 5713 C CA . ASP A 1 102 ? 11.754 -5.287 -3.218 1.00 0.17 102 ASP A CA 3
ATOM 5714 C C . ASP A 1 102 ? 10.918 -4.363 -4.111 1.00 0.16 102 ASP A C 3
ATOM 5715 O O . ASP A 1 102 ? 10.591 -3.254 -3.708 1.00 0.16 102 ASP A O 3
ATOM 5724 N N . ASP A 1 103 ? 10.586 -4.813 -5.317 1.00 0.18 103 ASP A N 3
ATOM 5725 C CA . ASP A 1 103 ? 9.820 -3.994 -6.271 1.00 0.19 103 ASP A CA 3
ATOM 5726 C C . ASP A 1 103 ? 8.488 -3.544 -5.665 1.00 0.16 103 ASP A C 3
ATOM 5727 O O . ASP A 1 103 ? 8.042 -2.407 -5.858 1.00 0.17 103 ASP A O 3
ATOM 5736 N N . GLU A 1 104 ? 7.912 -4.401 -4.848 1.00 0.18 104 GLU A N 3
ATOM 5737 C CA . GLU A 1 104 ? 6.618 -4.137 -4.255 1.00 0.23 104 GLU A CA 3
ATOM 5738 C C . GLU A 1 104 ? 6.798 -3.278 -3.004 1.00 0.19 104 GLU A C 3
ATOM 5739 O O . GLU A 1 104 ? 5.956 -2.435 -2.671 1.00 0.22 104 GLU A O 3
ATOM 5751 N N . GLU A 1 105 ? 7.922 -3.472 -2.335 1.00 0.18 105 GLU A N 3
ATOM 5752 C CA . GLU A 1 105 ? 8.266 -2.684 -1.166 1.00 0.17 105 GLU A CA 3
ATOM 5753 C C . GLU A 1 105 ? 8.671 -1.261 -1.553 1.00 0.17 105 GLU A C 3
ATOM 5754 O O . GLU A 1 105 ? 8.455 -0.319 -0.788 1.00 0.22 105 GLU A O 3
ATOM 5766 N N . PHE A 1 106 ? 9.246 -1.100 -2.743 1.00 0.16 106 PHE A N 3
ATOM 5767 C CA . PHE A 1 106 ? 9.500 0.230 -3.285 1.00 0.16 106 PHE A CA 3
ATOM 5768 C C . PHE A 1 106 ? 8.158 0.868 -3.619 1.00 0.16 106 PHE A C 3
ATOM 5769 O O . PHE A 1 106 ? 7.914 2.030 -3.291 1.00 0.18 106 PHE A O 3
ATOM 5786 N N . ALA A 1 107 ? 7.285 0.084 -4.240 1.00 0.16 107 ALA A N 3
ATOM 5787 C CA . ALA A 1 107 ? 5.937 0.533 -4.550 1.00 0.16 107 ALA A CA 3
ATOM 5788 C C . ALA A 1 107 ? 5.297 1.190 -3.333 1.00 0.16 107 ALA A C 3
ATOM 5789 O O . ALA A 1 107 ? 4.733 2.280 -3.425 1.00 0.18 107 ALA A O 3
ATOM 5796 N N . LEU A 1 108 ? 5.420 0.537 -2.184 1.00 0.18 108 LEU A N 3
ATOM 5797 C CA . LEU A 1 108 ? 4.876 1.080 -0.949 1.00 0.22 108 LEU A CA 3
ATOM 5798 C C . LEU A 1 108 ? 5.673 2.304 -0.509 1.00 0.19 108 LEU A C 3
ATOM 5799 O O . LEU A 1 108 ? 5.093 3.329 -0.163 1.00 0.20 108 LEU A O 3
ATOM 5815 N N . ALA A 1 109 ? 6.997 2.192 -0.532 1.00 0.19 109 ALA A N 3
ATOM 5816 C CA . ALA A 1 109 ? 7.875 3.281 -0.107 1.00 0.19 109 ALA A CA 3
ATOM 5817 C C . ALA A 1 109 ? 7.497 4.599 -0.777 1.00 0.19 109 ALA A C 3
ATOM 5818 O O . ALA A 1 109 ? 7.229 5.601 -0.107 1.00 0.20 109 ALA A O 3
ATOM 5825 N N . ASN A 1 110 ? 7.427 4.578 -2.101 1.00 0.19 110 ASN A N 3
ATOM 5826 C CA . ASN A 1 110 ? 7.140 5.771 -2.869 1.00 0.19 110 ASN A CA 3
ATOM 5827 C C . ASN A 1 110 ? 5.667 6.145 -2.693 1.00 0.20 110 ASN A C 3
ATOM 5828 O O . ASN A 1 110 ? 5.297 7.318 -2.802 1.00 0.23 110 ASN A O 3
ATOM 5839 N N . HIS A 1 111 ? 4.825 5.149 -2.378 1.00 0.23 111 HIS A N 3
ATOM 5840 C CA . HIS A 1 111 ? 3.406 5.406 -2.175 1.00 0.25 111 HIS A CA 3
ATOM 5841 C C . HIS A 1 111 ? 3.208 6.191 -0.881 1.00 0.24 111 HIS A C 3
ATOM 5842 O O . HIS A 1 111 ? 2.394 7.099 -0.822 1.00 0.26 111 HIS A O 3
ATOM 5857 N N . LEU A 1 112 ? 3.970 5.839 0.146 1.00 0.25 112 LEU A N 3
ATOM 5858 C CA . LEU A 1 112 ? 3.911 6.545 1.423 1.00 0.28 112 LEU A CA 3
ATOM 5859 C C . LEU A 1 112 ? 4.473 7.947 1.284 1.00 0.25 112 LEU A C 3
ATOM 5860 O O . LEU A 1 112 ? 3.985 8.889 1.913 1.00 0.27 112 LEU A O 3
ATOM 5876 N N . ILE A 1 113 ? 5.509 8.078 0.467 1.00 0.26 113 ILE A N 3
ATOM 5877 C CA . ILE A 1 113 ? 6.082 9.380 0.170 1.00 0.26 113 ILE A CA 3
ATOM 5878 C C . ILE A 1 113 ? 5.023 10.310 -0.413 1.00 0.26 113 ILE A C 3
ATOM 5879 O O . ILE A 1 113 ? 4.856 11.442 0.050 1.00 0.32 113 ILE A O 3
ATOM 5895 N N . LYS A 1 114 ? 4.285 9.828 -1.407 1.00 0.25 114 LYS A N 3
ATOM 5896 C CA . LYS A 1 114 ? 3.227 10.645 -1.998 1.00 0.31 114 LYS A CA 3
ATOM 5897 C C . LYS A 1 114 ? 2.063 10.810 -1.014 1.00 0.32 114 LYS A C 3
ATOM 5898 O O . LYS A 1 114 ? 1.365 11.821 -1.039 1.00 0.41 114 LYS A O 3
ATOM 5917 N N . VAL A 1 115 ? 1.877 9.826 -0.138 1.00 0.30 115 VAL A N 3
ATOM 5918 C CA . VAL A 1 115 ? 0.855 9.901 0.906 1.00 0.35 115 VAL A CA 3
ATOM 5919 C C . VAL A 1 115 ? 1.126 11.065 1.853 1.00 0.35 115 VAL A C 3
ATOM 5920 O O . VAL A 1 115 ? 0.219 11.832 2.175 1.00 0.42 115 VAL A O 3
ATOM 5933 N N . LYS A 1 116 ? 2.373 11.233 2.286 1.00 0.35 116 LYS A N 3
ATOM 5934 C CA . LYS A 1 116 ? 2.687 12.346 3.151 1.00 0.45 116 LYS A CA 3
ATOM 5935 C C . LYS A 1 116 ? 2.950 13.607 2.338 1.00 0.48 116 LYS A C 3
ATOM 5936 O O . LYS A 1 116 ? 3.208 14.675 2.893 1.00 0.63 116 LYS A O 3
ATOM 5955 N N . LEU A 1 117 ? 2.902 13.477 1.021 1.00 0.43 117 LEU A N 3
ATOM 5956 C CA . LEU A 1 117 ? 2.934 14.632 0.137 1.00 0.53 117 LEU A CA 3
ATOM 5957 C C . LEU A 1 117 ? 1.524 15.207 -0.001 1.00 0.60 117 LEU A C 3
ATOM 5958 O O . LEU A 1 117 ? 1.353 16.381 -0.321 1.00 0.73 117 LEU A O 3
ATOM 5974 N N . GLU A 1 118 ? 0.521 14.364 0.252 1.00 0.57 118 GLU A N 3
ATOM 5975 C CA . GLU A 1 118 ? -0.879 14.786 0.208 1.00 0.70 118 GLU A CA 3
ATOM 5976 C C . GLU A 1 118 ? -1.193 15.787 1.317 1.00 0.79 118 GLU A C 3
ATOM 5977 O O . GLU A 1 118 ? -2.246 16.431 1.307 1.00 0.95 118 GLU A O 3
ATOM 5989 N N . GLY A 1 119 ? -0.298 15.897 2.288 1.00 0.75 119 GLY A N 3
ATOM 5990 C CA . GLY A 1 119 ? -0.451 16.897 3.321 1.00 0.86 119 GLY A CA 3
ATOM 5991 C C . GLY A 1 119 ? -0.716 16.294 4.675 1.00 0.87 119 GLY A C 3
ATOM 5992 O O . GLY A 1 119 ? -1.013 17.009 5.631 1.00 1.01 119 GLY A O 3
ATOM 5996 N N . HIS A 1 120 ? -0.608 14.979 4.772 1.00 0.80 120 HIS A N 3
ATOM 5997 C CA . HIS A 1 120 ? -0.794 14.313 6.045 1.00 0.84 120 HIS A CA 3
ATOM 5998 C C . HIS A 1 120 ? 0.335 13.317 6.281 1.00 0.81 120 HIS A C 3
ATOM 5999 O O . HIS A 1 120 ? 0.785 12.641 5.357 1.00 0.84 120 HIS A O 3
ATOM 6014 N N . GLU A 1 121 ? 0.796 13.254 7.509 1.00 0.93 121 GLU A N 3
ATOM 6015 C CA . GLU A 1 121 ? 1.864 12.337 7.885 1.00 1.01 121 GLU A CA 3
ATOM 6016 C C . GLU A 1 121 ? 1.334 10.910 8.030 1.00 0.79 121 GLU A C 3
ATOM 6017 O O . GLU A 1 121 ? 0.126 10.688 8.090 1.00 0.71 121 GLU A O 3
ATOM 6029 N N . LEU A 1 122 ? 2.246 9.948 8.063 1.00 0.92 122 LEU A N 3
ATOM 6030 C CA . LEU A 1 122 ? 1.876 8.546 8.213 1.00 0.87 122 LEU A CA 3
ATOM 6031 C C . LEU A 1 122 ? 1.368 8.281 9.628 1.00 0.82 122 LEU A C 3
ATOM 6032 O O . LEU A 1 122 ? 1.909 8.821 10.595 1.00 0.95 122 LEU A O 3
ATOM 6048 N N . PRO A 1 123 ? 0.339 7.431 9.773 1.00 0.77 123 PRO A N 3
ATOM 6049 C CA . PRO A 1 123 ? -0.273 7.136 11.064 1.00 0.88 123 PRO A CA 3
ATOM 6050 C C . PRO A 1 123 ? 0.340 5.924 11.753 1.00 0.92 123 PRO A C 3
ATOM 6051 O O . PRO A 1 123 ? -0.215 5.405 12.724 1.00 1.10 123 PRO A O 3
ATOM 6062 N N . ALA A 1 124 ? 1.485 5.482 11.236 1.00 0.89 124 ALA A N 3
ATOM 6063 C CA . ALA A 1 124 ? 2.194 4.316 11.765 1.00 1.09 124 ALA A CA 3
ATOM 6064 C C . ALA A 1 124 ? 1.325 3.060 11.691 1.00 1.10 124 ALA A C 3
ATOM 6065 O O . ALA A 1 124 ? 1.560 2.080 12.396 1.00 1.27 124 ALA A O 3
ATOM 6072 N N . ASP A 1 125 ? 0.338 3.093 10.806 1.00 1.00 125 ASP A N 3
ATOM 6073 C CA . ASP A 1 125 ? -0.554 1.961 10.595 1.00 1.03 125 ASP A CA 3
ATOM 6074 C C . ASP A 1 125 ? -0.301 1.380 9.215 1.00 0.87 125 ASP A C 3
ATOM 6075 O O . ASP A 1 125 ? -0.072 2.125 8.260 1.00 0.90 125 ASP A O 3
ATOM 6084 N N . LEU A 1 126 ? -0.316 0.063 9.111 1.00 0.81 126 LEU A N 3
ATOM 6085 C CA . LEU A 1 126 ? -0.157 -0.597 7.825 1.00 0.73 126 LEU A CA 3
ATOM 6086 C C . LEU A 1 126 ? -1.405 -1.431 7.550 1.00 0.76 126 LEU A C 3
ATOM 6087 O O . LEU A 1 126 ? -1.520 -2.568 8.012 1.00 0.86 126 LEU A O 3
ATOM 6103 N N . PRO A 1 127 ? -2.383 -0.851 6.837 1.00 0.77 127 PRO A N 3
ATOM 6104 C CA . PRO A 1 127 ? -3.674 -1.488 6.601 1.00 0.89 127 PRO A CA 3
ATOM 6105 C C . PRO A 1 127 ? -3.585 -2.633 5.596 1.00 0.85 127 PRO A C 3
ATOM 6106 O O . PRO A 1 127 ? -2.721 -2.636 4.727 1.00 0.77 127 PRO A O 3
ATOM 6117 N N . PRO A 1 128 ? -4.503 -3.612 5.691 1.00 0.99 128 PRO A N 3
ATOM 6118 C CA . PRO A 1 128 ? -4.524 -4.782 4.802 1.00 1.06 128 PRO A CA 3
ATOM 6119 C C . PRO A 1 128 ? -4.869 -4.412 3.364 1.00 1.01 128 PRO A C 3
ATOM 6120 O O . PRO A 1 128 ? -4.804 -5.244 2.462 1.00 1.15 128 PRO A O 3
ATOM 6131 N N . HIS A 1 129 ? -5.236 -3.158 3.164 1.00 0.95 129 HIS A N 3
ATOM 6132 C CA . HIS A 1 129 ? -5.502 -2.644 1.825 1.00 0.96 129 HIS A CA 3
ATOM 6133 C C . HIS A 1 129 ? -4.358 -1.748 1.387 1.00 0.94 129 HIS A C 3
ATOM 6134 O O . HIS A 1 129 ? -4.493 -0.970 0.452 1.00 1.22 129 HIS A O 3
ATOM 6149 N N . LEU A 1 130 ? -3.259 -1.829 2.125 1.00 0.73 130 LEU A N 3
ATOM 6150 C CA . LEU A 1 130 ? -1.984 -1.222 1.713 1.00 0.69 130 LEU A CA 3
ATOM 6151 C C . LEU A 1 130 ? -0.838 -2.190 1.925 1.00 0.69 130 LEU A C 3
ATOM 6152 O O . LEU A 1 130 ? 0.308 -1.880 1.615 1.00 0.72 130 LEU A O 3
ATOM 6168 N N . VAL A 1 131 ? -1.138 -3.336 2.509 1.00 0.76 131 VAL A N 3
ATOM 6169 C CA . VAL A 1 131 ? -0.151 -4.375 2.653 1.00 0.84 131 VAL A CA 3
ATOM 6170 C C . VAL A 1 131 ? 0.231 -4.896 1.282 1.00 0.76 131 VAL A C 3
ATOM 6171 O O . VAL A 1 131 ? -0.637 -5.354 0.528 1.00 0.76 131 VAL A O 3
ATOM 6184 N N . PRO A 1 132 ? 1.521 -4.797 0.923 1.00 0.78 132 PRO A N 3
ATOM 6185 C CA . PRO A 1 132 ? 2.018 -5.364 -0.319 1.00 0.79 132 PRO A CA 3
ATOM 6186 C C . PRO A 1 132 ? 1.624 -6.835 -0.398 1.00 0.83 132 PRO A C 3
ATOM 6187 O O . PRO A 1 132 ? 1.922 -7.608 0.516 1.00 0.85 132 PRO A O 3
ATOM 6198 N N . PRO A 1 133 ? 0.902 -7.223 -1.458 1.00 0.93 133 PRO A N 3
ATOM 6199 C CA . PRO A 1 133 ? 0.320 -8.563 -1.590 1.00 1.05 133 PRO A CA 3
ATOM 6200 C C . PRO A 1 133 ? 1.310 -9.694 -1.308 1.00 1.15 133 PRO A C 3
ATOM 6201 O O . PRO A 1 133 ? 0.930 -10.732 -0.770 1.00 1.44 133 PRO A O 3
ATOM 6212 N N . SER A 1 134 ? 2.577 -9.485 -1.641 1.00 1.15 134 SER A N 3
ATOM 6213 C CA . SER A 1 134 ? 3.588 -10.521 -1.486 1.00 1.40 134 SER A CA 3
ATOM 6214 C C . SER A 1 134 ? 4.081 -10.618 -0.036 1.00 1.40 134 SER A C 3
ATOM 6215 O O . SER A 1 134 ? 4.898 -11.481 0.289 1.00 1.65 134 SER A O 3
ATOM 6223 N N . LYS A 1 135 ? 3.581 -9.744 0.836 1.00 1.23 135 LYS A N 3
ATOM 6224 C CA . LYS A 1 135 ? 3.965 -9.782 2.240 1.00 1.34 135 LYS A CA 3
ATOM 6225 C C . LYS A 1 135 ? 2.857 -10.424 3.068 1.00 1.50 135 LYS A C 3
ATOM 6226 O O . LYS A 1 135 ? 2.923 -10.451 4.296 1.00 1.73 135 LYS A O 3
ATOM 6245 N N . ARG A 1 136 ? 1.826 -10.920 2.390 1.00 1.53 136 ARG A N 3
ATOM 6246 C CA . ARG A 1 136 ? 0.762 -11.659 3.054 1.00 1.89 136 ARG A CA 3
ATOM 6247 C C . ARG A 1 136 ? 1.212 -13.070 3.420 1.00 2.31 136 ARG A C 3
ATOM 6248 O O . ARG A 1 136 ? 1.274 -13.958 2.565 1.00 2.51 136 ARG A O 3
ATOM 6269 N N . ARG A 1 137 ? 1.542 -13.261 4.687 1.00 2.57 137 ARG A N 3
ATOM 6270 C CA . ARG A 1 137 ? 1.829 -14.590 5.216 1.00 3.09 137 ARG A CA 3
ATOM 6271 C C . ARG A 1 137 ? 1.410 -14.687 6.679 1.00 3.55 137 ARG A C 3
ATOM 6272 O O . ARG A 1 137 ? 1.859 -13.907 7.519 1.00 3.60 137 ARG A O 3
ATOM 6293 N N . HIS A 1 138 ? 0.530 -15.627 6.971 1.00 4.04 138 HIS A N 3
ATOM 6294 C CA . HIS A 1 138 ? 0.066 -15.840 8.334 1.00 4.60 138 HIS A CA 3
ATOM 6295 C C . HIS A 1 138 ? 0.832 -16.987 8.981 1.00 5.04 138 HIS A C 3
ATOM 6296 O O . HIS A 1 138 ? 0.664 -18.144 8.599 1.00 5.32 138 HIS A O 3
ATOM 6311 N N . GLU A 1 139 ? 1.677 -16.660 9.946 1.00 5.24 139 GLU A N 3
ATOM 6312 C CA . GLU A 1 139 ? 2.388 -17.675 10.708 1.00 5.77 139 GLU A CA 3
ATOM 6313 C C . GLU A 1 139 ? 1.581 -18.044 11.955 1.00 6.32 139 GLU A C 3
ATOM 6314 O O . GLU A 1 139 ? 1.962 -17.610 13.062 1.00 6.61 139 GLU A O 3
ATOM 6328 N N . GLY A 1 1 ? -10.767 -13.742 -32.916 1.00 42.19 1 GLY A N 4
ATOM 6329 C CA . GLY A 1 1 ? -10.860 -12.330 -33.359 1.00 42.07 1 GLY A CA 4
ATOM 6330 C C . GLY A 1 1 ? -11.473 -11.444 -32.299 1.00 41.76 1 GLY A C 4
ATOM 6331 O O . GLY A 1 1 ? -11.635 -11.873 -31.155 1.00 41.66 1 GLY A O 4
ATOM 6337 N N . PRO A 1 2 ? -11.820 -10.190 -32.643 1.00 41.67 2 PRO A N 4
ATOM 6338 C CA . PRO A 1 2 ? -12.410 -9.240 -31.693 1.00 41.44 2 PRO A CA 4
ATOM 6339 C C . PRO A 1 2 ? -13.788 -9.683 -31.208 1.00 41.34 2 PRO A C 4
ATOM 6340 O O . PRO A 1 2 ? -14.238 -9.291 -30.129 1.00 40.87 2 PRO A O 4
ATOM 6351 N N . LEU A 1 3 ? -14.447 -10.509 -32.007 1.00 41.84 3 LEU A N 4
ATOM 6352 C CA . LEU A 1 3 ? -15.749 -11.046 -31.645 1.00 41.87 3 LEU A CA 4
ATOM 6353 C C . LEU A 1 3 ? -15.564 -12.236 -30.714 1.00 41.68 3 LEU A C 4
ATOM 6354 O O . LEU A 1 3 ? -14.728 -13.104 -30.961 1.00 41.95 3 LEU A O 4
ATOM 6370 N N . GLY A 1 4 ? -16.339 -12.267 -29.640 1.00 41.27 4 GLY A N 4
ATOM 6371 C CA . GLY A 1 4 ? -16.182 -13.312 -28.652 1.00 41.12 4 GLY A CA 4
ATOM 6372 C C . GLY A 1 4 ? -14.971 -13.073 -27.773 1.00 40.49 4 GLY A C 4
ATOM 6373 O O . GLY A 1 4 ? -14.348 -14.017 -27.290 1.00 40.38 4 GLY A O 4
ATOM 6377 N N . SER A 1 5 ? -14.628 -11.805 -27.582 1.00 40.15 5 SER A N 4
ATOM 6378 C CA . SER A 1 5 ? -13.482 -11.437 -26.769 1.00 39.60 5 SER A CA 4
ATOM 6379 C C . SER A 1 5 ? -13.814 -11.562 -25.284 1.00 38.96 5 SER A C 4
ATOM 6380 O O . SER A 1 5 ? -14.993 -11.607 -24.901 1.00 38.91 5 SER A O 4
ATOM 6388 N N . GLU A 1 6 ? -12.772 -11.622 -24.455 1.00 38.55 6 GLU A N 4
ATOM 6389 C CA . GLU A 1 6 ? -12.926 -11.782 -23.012 1.00 37.99 6 GLU A CA 4
ATOM 6390 C C . GLU A 1 6 ? -13.824 -10.699 -22.435 1.00 37.51 6 GLU A C 4
ATOM 6391 O O . GLU A 1 6 ? -13.515 -9.510 -22.513 1.00 37.44 6 GLU A O 4
ATOM 6403 N N . SER A 1 7 ? -14.936 -11.119 -21.863 1.00 37.24 7 SER A N 4
ATOM 6404 C CA . SER A 1 7 ? -15.908 -10.192 -21.323 1.00 36.83 7 SER A CA 4
ATOM 6405 C C . SER A 1 7 ? -15.955 -10.295 -19.803 1.00 36.34 7 SER A C 4
ATOM 6406 O O . SER A 1 7 ? -16.229 -11.363 -19.251 1.00 36.22 7 SER A O 4
ATOM 6414 N N . LEU A 1 8 ? -15.655 -9.189 -19.138 1.00 36.13 8 LEU A N 4
ATOM 6415 C CA . LEU A 1 8 ? -15.709 -9.128 -17.685 1.00 35.73 8 LEU A CA 4
ATOM 6416 C C . LEU A 1 8 ? -16.998 -8.438 -17.239 1.00 35.30 8 LEU A C 4
ATOM 6417 O O . LEU A 1 8 ? -17.478 -7.517 -17.901 1.00 35.28 8 LEU A O 4
ATOM 6433 N N . MET A 1 9 ? -17.559 -8.899 -16.129 1.00 35.03 9 MET A N 4
ATOM 6434 C CA . MET A 1 9 ? -18.786 -8.321 -15.590 1.00 34.68 9 MET A CA 4
ATOM 6435 C C . MET A 1 9 ? -18.521 -6.931 -15.009 1.00 34.45 9 MET A C 4
ATOM 6436 O O . MET A 1 9 ? -17.389 -6.623 -14.617 1.00 34.50 9 MET A O 4
ATOM 6450 N N . PRO A 1 10 ? -19.552 -6.064 -14.984 1.00 34.29 10 PRO A N 4
ATOM 6451 C CA . PRO A 1 10 ? -19.429 -4.689 -14.481 1.00 34.15 10 PRO A CA 4
ATOM 6452 C C . PRO A 1 10 ? -18.961 -4.625 -13.029 1.00 34.01 10 PRO A C 4
ATOM 6453 O O . PRO A 1 10 ? -19.051 -5.604 -12.284 1.00 34.16 10 PRO A O 4
ATOM 6464 N N . SER A 1 11 ? -18.485 -3.459 -12.631 1.00 33.80 11 SER A N 4
ATOM 6465 C CA . SER A 1 11 ? -17.985 -3.252 -11.288 1.00 33.74 11 SER A CA 4
ATOM 6466 C C . SER A 1 11 ? -19.048 -2.559 -10.441 1.00 33.54 11 SER A C 4
ATOM 6467 O O . SER A 1 11 ? -19.282 -1.358 -10.585 1.00 33.25 11 SER A O 4
ATOM 6475 N N . GLN A 1 12 ? -19.709 -3.324 -9.581 1.00 33.76 12 GLN A N 4
ATOM 6476 C CA . GLN A 1 12 ? -20.746 -2.781 -8.714 1.00 33.69 12 GLN A CA 4
ATOM 6477 C C . GLN A 1 12 ? -20.145 -1.965 -7.576 1.00 33.80 12 GLN A C 4
ATOM 6478 O O . GLN A 1 12 ? -18.933 -1.967 -7.368 1.00 34.18 12 GLN A O 4
ATOM 6492 N N . VAL A 1 13 ? -21.005 -1.267 -6.845 1.00 33.54 13 VAL A N 4
ATOM 6493 C CA . VAL A 1 13 ? -20.567 -0.432 -5.737 1.00 33.70 13 VAL A CA 4
ATOM 6494 C C . VAL A 1 13 ? -20.295 -1.286 -4.499 1.00 33.82 13 VAL A C 4
ATOM 6495 O O . VAL A 1 13 ? -21.207 -1.910 -3.953 1.00 33.61 13 VAL A O 4
ATOM 6508 N N . VAL A 1 14 ? -19.045 -1.310 -4.065 1.00 34.23 14 VAL A N 4
ATOM 6509 C CA . VAL A 1 14 ? -18.648 -2.110 -2.917 1.00 34.47 14 VAL A CA 4
ATOM 6510 C C . VAL A 1 14 ? -18.022 -1.232 -1.836 1.00 34.64 14 VAL A C 4
ATOM 6511 O O . VAL A 1 14 ? -17.308 -0.273 -2.135 1.00 34.98 14 VAL A O 4
ATOM 6524 N N . LYS A 1 15 ? -18.320 -1.544 -0.580 1.00 34.47 15 LYS A N 4
ATOM 6525 C CA . LYS A 1 15 ? -17.693 -0.868 0.545 1.00 34.70 15 LYS A CA 4
ATOM 6526 C C . LYS A 1 15 ? -17.605 -1.822 1.732 1.00 35.14 15 LYS A C 4
ATOM 6527 O O . LYS A 1 15 ? -18.580 -2.013 2.460 1.00 35.00 15 LYS A O 4
ATOM 6546 N N . GLY A 1 16 ? -16.448 -2.445 1.894 1.00 35.76 16 GLY A N 4
ATOM 6547 C CA . GLY A 1 16 ? -16.265 -3.415 2.955 1.00 36.30 16 GLY A CA 4
ATOM 6548 C C . GLY A 1 16 ? -15.354 -2.909 4.055 1.00 36.44 16 GLY A C 4
ATOM 6549 O O . GLY A 1 16 ? -14.436 -2.128 3.791 1.00 36.61 16 GLY A O 4
ATOM 6553 N N . GLY A 1 17 ? -15.616 -3.332 5.286 1.00 36.42 17 GLY A N 4
ATOM 6554 C CA . GLY A 1 17 ? -14.767 -2.955 6.401 1.00 36.64 17 GLY A CA 4
ATOM 6555 C C . GLY A 1 17 ? -15.206 -1.665 7.062 1.00 36.05 17 GLY A C 4
ATOM 6556 O O . GLY A 1 17 ? -14.523 -1.149 7.948 1.00 36.21 17 GLY A O 4
ATOM 6560 N N . ALA A 1 18 ? -16.350 -1.145 6.639 1.00 35.42 18 ALA A N 4
ATOM 6561 C CA . ALA A 1 18 ? -16.858 0.110 7.170 1.00 34.89 18 ALA A CA 4
ATOM 6562 C C . ALA A 1 18 ? -17.586 -0.105 8.492 1.00 34.61 18 ALA A C 4
ATOM 6563 O O . ALA A 1 18 ? -18.787 -0.378 8.518 1.00 34.46 18 ALA A O 4
ATOM 6570 N N . PHE A 1 19 ? -16.844 -0.011 9.584 1.00 34.63 19 PHE A N 4
ATOM 6571 C CA . PHE A 1 19 ? -17.421 -0.129 10.914 1.00 34.46 19 PHE A CA 4
ATOM 6572 C C . PHE A 1 19 ? -17.181 1.141 11.717 1.00 33.97 19 PHE A C 4
ATOM 6573 O O . PHE A 1 19 ? -16.037 1.568 11.889 1.00 33.93 19 PHE A O 4
ATOM 6590 N N . ASP A 1 20 ? -18.256 1.750 12.192 1.00 33.67 20 ASP A N 4
ATOM 6591 C CA . ASP A 1 20 ? -18.149 2.912 13.060 1.00 33.27 20 ASP A CA 4
ATOM 6592 C C . ASP A 1 20 ? -18.703 2.577 14.436 1.00 33.26 20 ASP A C 4
ATOM 6593 O O . ASP A 1 20 ? -19.668 1.822 14.559 1.00 33.32 20 ASP A O 4
ATOM 6602 N N . GLY A 1 21 ? -18.081 3.123 15.466 1.00 33.27 21 GLY A N 4
ATOM 6603 C CA . GLY A 1 21 ? -18.505 2.835 16.820 1.00 33.35 21 GLY A CA 4
ATOM 6604 C C . GLY A 1 21 ? -19.421 3.908 17.356 1.00 32.96 21 GLY A C 4
ATOM 6605 O O . GLY A 1 21 ? -19.057 4.648 18.267 1.00 32.93 21 GLY A O 4
ATOM 6609 N N . THR A 1 22 ? -20.606 4.008 16.779 1.00 32.73 22 THR A N 4
ATOM 6610 C CA . THR A 1 22 ? -21.577 4.996 17.213 1.00 32.43 22 THR A CA 4
ATOM 6611 C C . THR A 1 22 ? -22.823 4.305 17.749 1.00 32.62 22 THR A C 4
ATOM 6612 O O . THR A 1 22 ? -23.635 3.790 16.979 1.00 32.89 22 THR A O 4
ATOM 6623 N N . MET A 1 23 ? -22.973 4.279 19.065 1.00 32.58 23 MET A N 4
ATOM 6624 C CA . MET A 1 23 ? -24.106 3.606 19.680 1.00 32.83 23 MET A CA 4
ATOM 6625 C C . MET A 1 23 ? -24.751 4.484 20.747 1.00 32.76 23 MET A C 4
ATOM 6626 O O . MET A 1 23 ? -24.182 4.721 21.814 1.00 32.54 23 MET A O 4
ATOM 6640 N N . ASN A 1 24 ? -25.938 4.983 20.435 1.00 33.04 24 ASN A N 4
ATOM 6641 C CA . ASN A 1 24 ? -26.694 5.810 21.365 1.00 33.09 24 ASN A CA 4
ATOM 6642 C C . ASN A 1 24 ? -28.061 5.194 21.613 1.00 33.28 24 ASN A C 4
ATOM 6643 O O . ASN A 1 24 ? -28.883 5.094 20.700 1.00 33.55 24 ASN A O 4
ATOM 6654 N N . GLY A 1 25 ? -28.288 4.748 22.843 1.00 33.20 25 GLY A N 4
ATOM 6655 C CA . GLY A 1 25 ? -29.542 4.105 23.184 1.00 33.45 25 GLY A CA 4
ATOM 6656 C C . GLY A 1 25 ? -29.402 2.655 23.664 1.00 33.20 25 GLY A C 4
ATOM 6657 O O . GLY A 1 25 ? -30.196 2.225 24.499 1.00 33.41 25 GLY A O 4
ATOM 6661 N N . PRO A 1 26 ? -28.417 1.852 23.179 1.00 32.82 26 PRO A N 4
ATOM 6662 C CA . PRO A 1 26 ? -28.190 0.510 23.719 1.00 32.65 26 PRO A CA 4
ATOM 6663 C C . PRO A 1 26 ? -27.512 0.549 25.085 1.00 32.53 26 PRO A C 4
ATOM 6664 O O . PRO A 1 26 ? -26.322 0.851 25.192 1.00 32.48 26 PRO A O 4
ATOM 6675 N N . PHE A 1 27 ? -28.274 0.247 26.128 1.00 32.56 27 PHE A N 4
ATOM 6676 C CA . PHE A 1 27 ? -27.741 0.219 27.487 1.00 32.53 27 PHE A CA 4
ATOM 6677 C C . PHE A 1 27 ? -27.155 -1.153 27.802 1.00 31.97 27 PHE A C 4
ATOM 6678 O O . PHE A 1 27 ? -27.442 -1.745 28.841 1.00 31.89 27 PHE A O 4
ATOM 6695 N N . GLY A 1 28 ? -26.327 -1.641 26.894 1.00 31.66 28 GLY A N 4
ATOM 6696 C CA . GLY A 1 28 ? -25.712 -2.940 27.060 1.00 31.19 28 GLY A CA 4
ATOM 6697 C C . GLY A 1 28 ? -24.933 -3.353 25.831 1.00 30.74 28 GLY A C 4
ATOM 6698 O O . GLY A 1 28 ? -25.502 -3.494 24.748 1.00 30.73 28 GLY A O 4
ATOM 6702 N N . HIS A 1 29 ? -23.631 -3.526 25.985 1.00 30.45 29 HIS A N 4
ATOM 6703 C CA . HIS A 1 29 ? -22.795 -3.942 24.876 1.00 30.07 29 HIS A CA 4
ATOM 6704 C C . HIS A 1 29 ? -22.431 -5.410 25.020 1.00 29.27 29 HIS A C 4
ATOM 6705 O O . HIS A 1 29 ? -21.851 -5.820 26.028 1.00 29.10 29 HIS A O 4
ATOM 6720 N N . GLY A 1 30 ? -22.764 -6.199 24.013 1.00 28.86 30 GLY A N 4
ATOM 6721 C CA . GLY A 1 30 ? -22.440 -7.606 24.043 1.00 28.15 30 GLY A CA 4
ATOM 6722 C C . GLY A 1 30 ? -22.831 -8.289 22.759 1.00 27.47 30 GLY A C 4
ATOM 6723 O O . GLY A 1 30 ? -23.983 -8.664 22.575 1.00 27.72 30 GLY A O 4
ATOM 6727 N N . TYR A 1 31 ? -21.876 -8.433 21.861 1.00 26.68 31 TYR A N 4
ATOM 6728 C CA . TYR A 1 31 ? -22.137 -9.062 20.580 1.00 26.02 31 TYR A CA 4
ATOM 6729 C C . TYR A 1 31 ? -21.099 -10.130 20.274 1.00 25.11 31 TYR A C 4
ATOM 6730 O O . TYR A 1 31 ? -19.917 -9.979 20.602 1.00 24.84 31 TYR A O 4
ATOM 6748 N N . GLY A 1 32 ? -21.556 -11.215 19.664 1.00 24.74 32 GLY A N 4
ATOM 6749 C CA . GLY A 1 32 ? -20.647 -12.238 19.196 1.00 23.92 32 GLY A CA 4
ATOM 6750 C C . GLY A 1 32 ? -19.954 -11.810 17.923 1.00 22.78 32 GLY A C 4
ATOM 6751 O O . GLY A 1 32 ? -20.532 -11.876 16.837 1.00 22.44 32 GLY A O 4
ATOM 6755 N N . GLU A 1 33 ? -18.728 -11.333 18.065 1.00 22.28 33 GLU A N 4
ATOM 6756 C CA . GLU A 1 33 ? -17.960 -10.859 16.939 1.00 21.23 33 GLU A CA 4
ATOM 6757 C C . GLU A 1 33 ? -17.495 -12.038 16.096 1.00 20.26 33 GLU A C 4
ATOM 6758 O O . GLU A 1 33 ? -16.760 -12.906 16.575 1.00 20.30 33 GLU A O 4
ATOM 6770 N N . GLY A 1 34 ? -17.942 -12.067 14.851 1.00 19.49 34 GLY A N 4
ATOM 6771 C CA . GLY A 1 34 ? -17.625 -13.171 13.975 1.00 18.59 34 GLY A CA 4
ATOM 6772 C C . GLY A 1 34 ? -16.349 -12.944 13.193 1.00 17.66 34 GLY A C 4
ATOM 6773 O O . GLY A 1 34 ? -16.097 -11.840 12.713 1.00 17.26 34 GLY A O 4
ATOM 6777 N N . ALA A 1 35 ? -15.541 -13.987 13.070 1.00 17.42 35 ALA A N 4
ATOM 6778 C CA . ALA A 1 35 ? -14.309 -13.908 12.305 1.00 16.65 35 ALA A CA 4
ATOM 6779 C C . ALA A 1 35 ? -14.617 -13.851 10.814 1.00 15.41 35 ALA A C 4
ATOM 6780 O O . ALA A 1 35 ? -15.522 -14.536 10.328 1.00 15.13 35 ALA A O 4
ATOM 6787 N N . GLY A 1 36 ? -13.874 -13.023 10.096 1.00 14.76 36 GLY A N 4
ATOM 6788 C CA . GLY A 1 36 ? -14.079 -12.883 8.674 1.00 13.60 36 GLY A CA 4
ATOM 6789 C C . GLY A 1 36 ? -12.938 -13.476 7.887 1.00 12.94 36 GLY A C 4
ATOM 6790 O O . GLY A 1 36 ? -11.770 -13.242 8.206 1.00 13.05 36 GLY A O 4
ATOM 6794 N N . GLU A 1 37 ? -13.273 -14.246 6.868 1.00 12.42 37 GLU A N 4
ATOM 6795 C CA . GLU A 1 37 ? -12.271 -14.855 6.012 1.00 11.86 37 GLU A CA 4
ATOM 6796 C C . GLU A 1 37 ? -11.920 -13.895 4.877 1.00 10.71 37 GLU A C 4
ATOM 6797 O O . GLU A 1 37 ? -12.563 -12.851 4.715 1.00 10.32 37 GLU A O 4
ATOM 6809 N N . GLY A 1 38 ? -10.908 -14.244 4.093 1.00 10.28 38 GLY A N 4
ATOM 6810 C CA . GLY A 1 38 ? -10.445 -13.360 3.049 1.00 9.25 38 GLY A CA 4
ATOM 6811 C C . GLY A 1 38 ? -11.329 -13.408 1.837 1.00 8.49 38 GLY A C 4
ATOM 6812 O O . GLY A 1 38 ? -11.115 -14.208 0.928 1.00 8.21 38 GLY A O 4
ATOM 6816 N N . ILE A 1 39 ? -12.354 -12.582 1.849 1.00 8.38 39 ILE A N 4
ATOM 6817 C CA . ILE A 1 39 ? -13.144 -12.366 0.661 1.00 7.80 39 ILE A CA 4
ATOM 6818 C C . ILE A 1 39 ? -12.299 -11.619 -0.360 1.00 6.77 39 ILE A C 4
ATOM 6819 O O . ILE A 1 39 ? -11.396 -10.862 0.014 1.00 6.49 39 ILE A O 4
ATOM 6835 N N . ASP A 1 40 ? -12.552 -11.847 -1.637 1.00 6.37 40 ASP A N 4
ATOM 6836 C CA . ASP A 1 40 ? -11.751 -11.210 -2.674 1.00 5.59 40 ASP A CA 4
ATOM 6837 C C . ASP A 1 40 ? -12.146 -9.758 -2.848 1.00 5.10 40 ASP A C 4
ATOM 6838 O O . ASP A 1 40 ? -12.802 -9.382 -3.823 1.00 5.12 40 ASP A O 4
ATOM 6847 N N . ASP A 1 41 ? -11.758 -8.949 -1.873 1.00 4.99 41 ASP A N 4
ATOM 6848 C CA . ASP A 1 41 ? -11.999 -7.515 -1.908 1.00 4.67 41 ASP A CA 4
ATOM 6849 C C . ASP A 1 41 ? -10.735 -6.778 -1.497 1.00 3.91 41 ASP A C 4
ATOM 6850 O O . ASP A 1 41 ? -10.451 -6.624 -0.310 1.00 4.07 41 ASP A O 4
ATOM 6859 N N . VAL A 1 42 ? -9.957 -6.354 -2.482 1.00 3.33 42 VAL A N 4
ATOM 6860 C CA . VAL A 1 42 ? -8.683 -5.700 -2.212 1.00 2.69 42 VAL A CA 4
ATOM 6861 C C . VAL A 1 42 ? -8.652 -4.302 -2.820 1.00 2.33 42 VAL A C 4
ATOM 6862 O O . VAL A 1 42 ? -8.797 -4.136 -4.030 1.00 2.50 42 VAL A O 4
ATOM 6875 N N . GLU A 1 43 ? -8.473 -3.299 -1.972 1.00 2.18 43 GLU A N 4
ATOM 6876 C CA . GLU A 1 43 ? -8.432 -1.919 -2.428 1.00 2.01 43 GLU A CA 4
ATOM 6877 C C . GLU A 1 43 ? -7.104 -1.260 -2.060 1.00 1.64 43 GLU A C 4
ATOM 6878 O O . GLU A 1 43 ? -6.924 -0.794 -0.932 1.00 1.85 43 GLU A O 4
ATOM 6890 N N . TRP A 1 44 ? -6.157 -1.272 -2.993 1.00 1.25 44 TRP A N 4
ATOM 6891 C CA . TRP A 1 44 ? -4.932 -0.503 -2.835 1.00 0.97 44 TRP A CA 4
ATOM 6892 C C . TRP A 1 44 ? -4.724 0.389 -4.048 1.00 0.84 44 TRP A C 4
ATOM 6893 O O . TRP A 1 44 ? -4.903 -0.035 -5.190 1.00 0.86 44 TRP A O 4
ATOM 6914 N N . VAL A 1 45 ? -4.326 1.617 -3.784 1.00 0.83 45 VAL A N 4
ATOM 6915 C CA . VAL A 1 45 ? -4.088 2.603 -4.823 1.00 0.83 45 VAL A CA 4
ATOM 6916 C C . VAL A 1 45 ? -2.731 2.371 -5.504 1.00 0.65 45 VAL A C 4
ATOM 6917 O O . VAL A 1 45 ? -2.385 3.047 -6.467 1.00 0.73 45 VAL A O 4
ATOM 6930 N N . VAL A 1 46 ? -1.956 1.410 -5.012 1.00 0.48 46 VAL A N 4
ATOM 6931 C CA . VAL A 1 46 ? -0.637 1.157 -5.587 1.00 0.34 46 VAL A CA 4
ATOM 6932 C C . VAL A 1 46 ? -0.699 0.148 -6.727 1.00 0.33 46 VAL A C 4
ATOM 6933 O O . VAL A 1 46 ? 0.168 0.132 -7.588 1.00 0.40 46 VAL A O 4
ATOM 6946 N N . GLY A 1 47 ? -1.757 -0.644 -6.784 1.00 0.42 47 GLY A N 4
ATOM 6947 C CA . GLY A 1 47 ? -1.891 -1.584 -7.882 1.00 0.54 47 GLY A CA 4
ATOM 6948 C C . GLY A 1 47 ? -2.092 -0.886 -9.214 1.00 0.56 47 GLY A C 4
ATOM 6949 O O . GLY A 1 47 ? -2.005 -1.505 -10.274 1.00 0.72 47 GLY A O 4
ATOM 6953 N N . LYS A 1 48 ? -2.353 0.414 -9.152 1.00 0.49 48 LYS A N 4
ATOM 6954 C CA . LYS A 1 48 ? -2.547 1.215 -10.346 1.00 0.60 48 LYS A CA 4
ATOM 6955 C C . LYS A 1 48 ? -1.388 2.182 -10.591 1.00 0.54 48 LYS A C 4
ATOM 6956 O O . LYS A 1 48 ? -1.110 2.549 -11.731 1.00 0.67 48 LYS A O 4
ATOM 6975 N N . ASP A 1 49 ? -0.717 2.590 -9.525 1.00 0.45 49 ASP A N 4
ATOM 6976 C CA . ASP A 1 49 ? 0.315 3.621 -9.624 1.00 0.50 49 ASP A CA 4
ATOM 6977 C C . ASP A 1 49 ? 1.698 3.007 -9.431 1.00 0.40 49 ASP A C 4
ATOM 6978 O O . ASP A 1 49 ? 2.714 3.699 -9.370 1.00 0.40 49 ASP A O 4
ATOM 6987 N N . LYS A 1 50 ? 1.711 1.682 -9.364 1.00 0.37 50 LYS A N 4
ATOM 6988 C CA . LYS A 1 50 ? 2.924 0.914 -9.161 1.00 0.35 50 LYS A CA 4
ATOM 6989 C C . LYS A 1 50 ? 3.944 1.109 -10.283 1.00 0.35 50 LYS A C 4
ATOM 6990 O O . LYS A 1 50 ? 5.129 1.170 -9.994 1.00 0.35 50 LYS A O 4
ATOM 7009 N N . PRO A 1 51 ? 3.526 1.177 -11.575 1.00 0.39 51 PRO A N 4
ATOM 7010 C CA . PRO A 1 51 ? 4.448 1.402 -12.696 1.00 0.43 51 PRO A CA 4
ATOM 7011 C C . PRO A 1 51 ? 5.438 2.533 -12.431 1.00 0.37 51 PRO A C 4
ATOM 7012 O O . PRO A 1 51 ? 6.568 2.492 -12.903 1.00 0.36 51 PRO A O 4
ATOM 7023 N N . THR A 1 52 ? 5.016 3.524 -11.652 1.00 0.36 52 THR A N 4
ATOM 7024 C CA . THR A 1 52 ? 5.877 4.640 -11.303 1.00 0.36 52 THR A CA 4
ATOM 7025 C C . THR A 1 52 ? 6.906 4.217 -10.253 1.00 0.29 52 THR A C 4
ATOM 7026 O O . THR A 1 52 ? 8.090 4.557 -10.329 1.00 0.32 52 THR A O 4
ATOM 7037 N N . TYR A 1 53 ? 6.465 3.433 -9.295 1.00 0.25 53 TYR A N 4
ATOM 7038 C CA . TYR A 1 53 ? 7.320 3.067 -8.186 1.00 0.24 53 TYR A CA 4
ATOM 7039 C C . TYR A 1 53 ? 8.269 1.955 -8.589 1.00 0.22 53 TYR A C 4
ATOM 7040 O O . TYR A 1 53 ? 9.383 1.861 -8.079 1.00 0.24 53 TYR A O 4
ATOM 7058 N N . ASP A 1 54 ? 7.834 1.143 -9.534 1.00 0.21 54 ASP A N 4
ATOM 7059 C CA . ASP A 1 54 ? 8.641 0.026 -9.994 1.00 0.23 54 ASP A CA 4
ATOM 7060 C C . ASP A 1 54 ? 9.599 0.485 -11.094 1.00 0.22 54 ASP A C 4
ATOM 7061 O O . ASP A 1 54 ? 10.684 -0.077 -11.265 1.00 0.23 54 ASP A O 4
ATOM 7070 N N . GLU A 1 55 ? 9.215 1.529 -11.834 1.00 0.24 55 GLU A N 4
ATOM 7071 C CA . GLU A 1 55 ? 10.125 2.115 -12.813 1.00 0.28 55 GLU A CA 4
ATOM 7072 C C . GLU A 1 55 ? 11.299 2.747 -12.092 1.00 0.29 55 GLU A C 4
ATOM 7073 O O . GLU A 1 55 ? 12.444 2.554 -12.492 1.00 0.35 55 GLU A O 4
ATOM 7085 N N . ILE A 1 56 ? 11.028 3.460 -10.998 1.00 0.27 56 ILE A N 4
ATOM 7086 C CA . ILE A 1 56 ? 12.110 4.032 -10.207 1.00 0.30 56 ILE A CA 4
ATOM 7087 C C . ILE A 1 56 ? 12.901 2.909 -9.536 1.00 0.27 56 ILE A C 4
ATOM 7088 O O . ILE A 1 56 ? 14.114 3.001 -9.375 1.00 0.30 56 ILE A O 4
ATOM 7104 N N . PHE A 1 57 ? 12.193 1.838 -9.191 1.00 0.24 57 PHE A N 4
ATOM 7105 C CA . PHE A 1 57 ? 12.799 0.634 -8.624 1.00 0.22 57 PHE A CA 4
ATOM 7106 C C . PHE A 1 57 ? 13.904 0.087 -9.533 1.00 0.24 57 PHE A C 4
ATOM 7107 O O . PHE A 1 57 ? 15.034 -0.127 -9.093 1.00 0.32 57 PHE A O 4
ATOM 7124 N N . TYR A 1 58 ? 13.577 -0.128 -10.803 1.00 0.26 58 TYR A N 4
ATOM 7125 C CA . TYR A 1 58 ? 14.563 -0.611 -11.768 1.00 0.29 58 TYR A CA 4
ATOM 7126 C C . TYR A 1 58 ? 15.543 0.488 -12.155 1.00 0.33 58 TYR A C 4
ATOM 7127 O O . TYR A 1 58 ? 16.662 0.211 -12.575 1.00 0.37 58 TYR A O 4
ATOM 7145 N N . THR A 1 59 ? 15.117 1.733 -11.990 1.00 0.33 59 THR A N 4
ATOM 7146 C CA . THR A 1 59 ? 15.957 2.884 -12.288 1.00 0.38 59 THR A CA 4
ATOM 7147 C C . THR A 1 59 ? 17.139 2.958 -11.320 1.00 0.38 59 THR A C 4
ATOM 7148 O O . THR A 1 59 ? 18.250 3.337 -11.705 1.00 0.44 59 THR A O 4
ATOM 7159 N N . LEU A 1 60 ? 16.900 2.566 -10.075 1.00 0.33 60 LEU A N 4
ATOM 7160 C CA . LEU A 1 60 ? 17.936 2.580 -9.050 1.00 0.35 60 LEU A CA 4
ATOM 7161 C C . LEU A 1 60 ? 18.768 1.302 -9.082 1.00 0.36 60 LEU A C 4
ATOM 7162 O O . LEU A 1 60 ? 19.747 1.182 -8.350 1.00 0.45 60 LEU A O 4
ATOM 7178 N N . SER A 1 61 ? 18.370 0.369 -9.946 1.00 0.33 61 SER A N 4
ATOM 7179 C CA . SER A 1 61 ? 19.043 -0.923 -10.095 1.00 0.36 61 SER A CA 4
ATOM 7180 C C . SER A 1 61 ? 18.878 -1.785 -8.839 1.00 0.33 61 SER A C 4
ATOM 7181 O O . SER A 1 61 ? 19.622 -1.657 -7.867 1.00 0.37 61 SER A O 4
ATOM 7189 N N . PRO A 1 62 ? 17.872 -2.670 -8.847 1.00 0.29 62 PRO A N 4
ATOM 7190 C CA . PRO A 1 62 ? 17.621 -3.589 -7.746 1.00 0.31 62 PRO A CA 4
ATOM 7191 C C . PRO A 1 62 ? 18.528 -4.814 -7.794 1.00 0.32 62 PRO A C 4
ATOM 7192 O O . PRO A 1 62 ? 18.765 -5.382 -8.859 1.00 0.46 62 PRO A O 4
ATOM 7203 N N . VAL A 1 63 ? 19.020 -5.221 -6.630 1.00 0.33 63 VAL A N 4
ATOM 7204 C CA . VAL A 1 63 ? 19.880 -6.385 -6.519 1.00 0.42 63 VAL A CA 4
ATOM 7205 C C . VAL 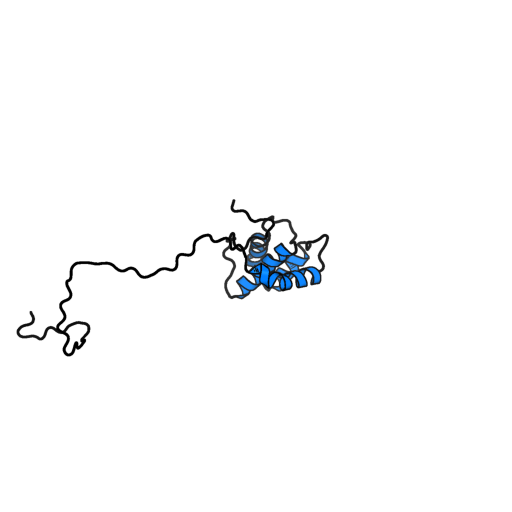A 1 63 ? 19.093 -7.597 -6.044 1.00 0.44 63 VAL A C 4
ATOM 7206 O O . VAL A 1 63 ? 18.457 -7.567 -4.991 1.00 0.45 63 VAL A O 4
ATOM 7219 N N . ASN A 1 64 ? 19.118 -8.652 -6.852 1.00 0.54 64 ASN A N 4
ATOM 7220 C CA . ASN A 1 64 ? 18.466 -9.918 -6.513 1.00 0.63 64 ASN A CA 4
ATOM 7221 C C . ASN A 1 64 ? 16.954 -9.743 -6.378 1.00 0.55 64 ASN A C 4
ATOM 7222 O O . ASN A 1 64 ? 16.288 -10.526 -5.702 1.00 0.60 64 ASN A O 4
ATOM 7233 N N . GLY A 1 65 ? 16.413 -8.720 -7.030 1.00 0.49 65 GLY A N 4
ATOM 7234 C CA . GLY A 1 65 ? 14.974 -8.513 -7.035 1.00 0.50 65 GLY A CA 4
ATOM 7235 C C . GLY A 1 65 ? 14.489 -7.569 -5.950 1.00 0.39 65 GLY A C 4
ATOM 7236 O O . GLY A 1 65 ? 13.296 -7.518 -5.660 1.00 0.49 65 GLY A O 4
ATOM 7240 N N . LYS A 1 66 ? 15.404 -6.834 -5.337 1.00 0.33 66 LYS A N 4
ATOM 7241 C CA . LYS A 1 66 ? 15.035 -5.814 -4.359 1.00 0.26 66 LYS A CA 4
ATOM 7242 C C . LYS A 1 66 ? 16.120 -4.759 -4.285 1.00 0.21 66 LYS A C 4
ATOM 7243 O O . LYS A 1 66 ? 17.281 -5.045 -4.557 1.00 0.27 66 LYS A O 4
ATOM 7262 N N . ILE A 1 67 ? 15.751 -3.544 -3.937 1.00 0.18 67 ILE A N 4
ATOM 7263 C CA . ILE A 1 67 ? 16.737 -2.499 -3.747 1.00 0.20 67 ILE A CA 4
ATOM 7264 C C . ILE A 1 67 ? 17.381 -2.619 -2.384 1.00 0.19 67 ILE A C 4
ATOM 7265 O O . ILE A 1 67 ? 16.705 -2.870 -1.382 1.00 0.21 67 ILE A O 4
ATOM 7281 N N . THR A 1 68 ? 18.690 -2.473 -2.361 1.00 0.24 68 THR A N 4
ATOM 7282 C CA . THR A 1 68 ? 19.397 -2.304 -1.120 1.00 0.30 68 THR A CA 4
ATOM 7283 C C . THR A 1 68 ? 18.866 -1.051 -0.448 1.00 0.36 68 THR A C 4
ATOM 7284 O O . THR A 1 68 ? 18.784 0.003 -1.077 1.00 0.70 68 THR A O 4
ATOM 7295 N N . GLY A 1 69 ? 18.485 -1.172 0.813 1.00 0.29 69 GLY A N 4
ATOM 7296 C CA . GLY A 1 69 ? 17.763 -0.109 1.484 1.00 0.31 69 GLY A CA 4
ATOM 7297 C C . GLY A 1 69 ? 18.409 1.260 1.342 1.00 0.31 69 GLY A C 4
ATOM 7298 O O . GLY A 1 69 ? 17.715 2.268 1.342 1.00 0.38 69 GLY A O 4
ATOM 7302 N N . ALA A 1 70 ? 19.731 1.283 1.205 1.00 0.33 70 ALA A N 4
ATOM 7303 C CA . ALA A 1 70 ? 20.484 2.529 1.027 1.00 0.37 70 ALA A CA 4
ATOM 7304 C C . ALA A 1 70 ? 19.928 3.401 -0.108 1.00 0.35 70 ALA A C 4
ATOM 7305 O O . ALA A 1 70 ? 19.907 4.628 0.005 1.00 0.39 70 ALA A O 4
ATOM 7312 N N . ASN A 1 71 ? 19.459 2.780 -1.191 1.00 0.35 71 ASN A N 4
ATOM 7313 C CA . ASN A 1 71 ? 18.981 3.544 -2.343 1.00 0.37 71 ASN A CA 4
ATOM 7314 C C . ASN A 1 71 ? 17.546 4.010 -2.118 1.00 0.34 71 ASN A C 4
ATOM 7315 O O . ASN A 1 71 ? 17.155 5.092 -2.551 1.00 0.34 71 ASN A O 4
ATOM 7326 N N . ALA A 1 72 ? 16.776 3.198 -1.409 1.00 0.35 72 ALA A N 4
ATOM 7327 C CA . ALA A 1 72 ? 15.408 3.553 -1.073 1.00 0.35 72 ALA A CA 4
ATOM 7328 C C . ALA A 1 72 ? 15.415 4.680 -0.066 1.00 0.31 72 ALA A C 4
ATOM 7329 O O . ALA A 1 72 ? 14.561 5.570 -0.092 1.00 0.30 72 ALA A O 4
ATOM 7336 N N . LYS A 1 73 ? 16.395 4.635 0.822 1.00 0.31 73 LYS A N 4
ATOM 7337 C CA . LYS A 1 73 ? 16.595 5.697 1.790 1.00 0.31 73 LYS A CA 4
ATOM 7338 C C . LYS A 1 73 ? 16.999 6.962 1.058 1.00 0.29 73 LYS A C 4
ATOM 7339 O O . LYS A 1 73 ? 16.567 8.050 1.411 1.00 0.30 73 LYS A O 4
ATOM 7358 N N . LYS A 1 74 ? 17.808 6.792 0.018 1.00 0.31 74 LYS A N 4
ATOM 7359 C CA . LYS A 1 74 ? 18.226 7.900 -0.827 1.00 0.34 74 LYS A CA 4
ATOM 7360 C C . LYS A 1 74 ? 17.008 8.635 -1.358 1.00 0.31 74 LYS A C 4
ATOM 7361 O O . LYS A 1 74 ? 16.921 9.864 -1.279 1.00 0.33 74 LYS A O 4
ATOM 7380 N N . GLU A 1 75 ? 16.067 7.860 -1.875 1.00 0.34 75 GLU A N 4
ATOM 7381 C CA . GLU A 1 75 ? 14.848 8.410 -2.456 1.00 0.38 75 GLU A CA 4
ATOM 7382 C C . GLU A 1 75 ? 14.004 9.146 -1.420 1.00 0.34 75 GLU A C 4
ATOM 7383 O O . GLU A 1 75 ? 13.632 10.307 -1.617 1.00 0.38 75 GLU A O 4
ATOM 7395 N N . MET A 1 76 ? 13.718 8.489 -0.307 1.00 0.31 76 MET A N 4
ATOM 7396 C CA . MET A 1 76 ? 12.892 9.106 0.725 1.00 0.32 76 MET A CA 4
ATOM 7397 C C . MET A 1 76 ? 13.617 10.283 1.394 1.00 0.31 76 MET A C 4
ATOM 7398 O O . MET A 1 76 ? 12.976 11.172 1.950 1.00 0.36 76 MET A O 4
ATOM 7412 N N . VAL A 1 77 ? 14.948 10.291 1.331 1.00 0.30 77 VAL A N 4
ATOM 7413 C CA . VAL A 1 77 ? 15.735 11.435 1.818 1.00 0.34 77 VAL A CA 4
ATOM 7414 C C . VAL A 1 77 ? 15.594 12.641 0.885 1.00 0.37 77 VAL A C 4
ATOM 7415 O O . VAL A 1 77 ? 15.303 13.751 1.337 1.00 0.41 77 VAL A O 4
ATOM 7428 N N . LYS A 1 78 ? 15.780 12.425 -0.421 1.00 0.39 78 LYS A N 4
ATOM 7429 C CA . LYS A 1 78 ? 15.697 13.523 -1.391 1.00 0.45 78 LYS A CA 4
ATOM 7430 C C . LYS A 1 78 ? 14.251 14.004 -1.526 1.00 0.48 78 LYS A C 4
ATOM 7431 O O . LYS A 1 78 ? 13.972 15.028 -2.160 1.00 0.59 78 LYS A O 4
ATOM 7450 N N . SER A 1 79 ? 13.339 13.250 -0.919 1.00 0.44 79 SER A N 4
ATOM 7451 C CA . SER A 1 79 ? 11.940 13.636 -0.835 1.00 0.51 79 SER A CA 4
ATOM 7452 C C . SER A 1 79 ? 11.747 14.774 0.171 1.00 0.55 79 SER A C 4
ATOM 7453 O O . SER A 1 79 ? 10.621 15.215 0.414 1.00 0.64 79 SER A O 4
ATOM 7461 N N . LYS A 1 80 ? 12.857 15.216 0.774 1.00 0.54 80 LYS A N 4
ATOM 7462 C CA . LYS A 1 80 ? 12.888 16.419 1.602 1.00 0.61 80 LYS A CA 4
ATOM 7463 C C . LYS A 1 80 ? 12.196 16.176 2.940 1.00 0.62 80 LYS A C 4
ATOM 7464 O O . LYS A 1 80 ? 11.120 16.714 3.210 1.00 0.75 80 LYS A O 4
ATOM 7483 N N . LEU A 1 81 ? 12.814 15.336 3.762 1.00 0.66 81 LEU A N 4
ATOM 7484 C CA . LEU A 1 81 ? 12.263 14.995 5.067 1.00 0.69 81 LEU A CA 4
ATOM 7485 C C . LEU A 1 81 ? 13.348 14.945 6.130 1.00 0.73 81 LEU A C 4
ATOM 7486 O O . LEU A 1 81 ? 14.530 14.798 5.814 1.00 0.75 81 LEU A O 4
ATOM 7502 N N . PRO A 1 82 ? 12.949 15.061 7.404 1.00 0.78 82 PRO A N 4
ATOM 7503 C CA . PRO A 1 82 ? 13.823 14.773 8.536 1.00 0.84 82 PRO A CA 4
ATOM 7504 C C . PRO A 1 82 ? 13.955 13.266 8.770 1.00 0.75 82 PRO A C 4
ATOM 7505 O O . PRO A 1 82 ? 13.197 12.467 8.210 1.00 0.70 82 PRO A O 4
ATOM 7516 N N . ASN A 1 83 ? 14.902 12.887 9.616 1.00 0.79 83 ASN A N 4
ATOM 7517 C CA . ASN A 1 83 ? 15.204 11.475 9.869 1.00 0.72 83 ASN A CA 4
ATOM 7518 C C . ASN A 1 83 ? 14.024 10.741 10.501 1.00 0.65 83 ASN A C 4
ATOM 7519 O O . ASN A 1 83 ? 13.874 9.533 10.323 1.00 0.61 83 ASN A O 4
ATOM 7530 N N . THR A 1 84 ? 13.193 11.472 11.228 1.00 0.67 84 THR A N 4
ATOM 7531 C CA . THR A 1 84 ? 12.013 10.908 11.867 1.00 0.67 84 THR A CA 4
ATOM 7532 C C . THR A 1 84 ? 11.039 10.345 10.830 1.00 0.58 84 THR A C 4
ATOM 7533 O O . THR A 1 84 ? 10.623 9.182 10.910 1.00 0.53 84 THR A O 4
ATOM 7544 N N . VAL A 1 85 ? 10.690 11.177 9.850 1.00 0.59 85 VAL A N 4
ATOM 7545 C CA . VAL A 1 85 ? 9.814 10.761 8.760 1.00 0.55 85 VAL A CA 4
ATOM 7546 C C . VAL A 1 85 ? 10.477 9.640 7.966 1.00 0.49 85 VAL A C 4
ATOM 7547 O O . VAL A 1 85 ? 9.834 8.658 7.609 1.00 0.45 85 VAL A O 4
ATOM 7560 N N . LEU A 1 86 ? 11.775 9.791 7.724 1.00 0.50 86 LEU A N 4
ATOM 7561 C CA . LEU A 1 86 ? 12.584 8.753 7.094 1.00 0.50 86 LEU A CA 4
ATOM 7562 C C . LEU A 1 86 ? 12.380 7.406 7.768 1.00 0.40 86 LEU A C 4
ATOM 7563 O O . LEU A 1 86 ? 12.141 6.394 7.102 1.00 0.38 86 LEU A O 4
ATOM 7579 N N . GLY A 1 87 ? 12.492 7.399 9.091 1.00 0.39 87 GLY A N 4
ATOM 7580 C CA . GLY A 1 87 ? 12.412 6.164 9.837 1.00 0.39 87 GLY A CA 4
ATOM 7581 C C . GLY A 1 87 ? 11.042 5.529 9.791 1.00 0.33 87 GLY A C 4
ATOM 7582 O O . GLY A 1 87 ? 10.927 4.321 9.572 1.00 0.37 87 GLY A O 4
ATOM 7586 N N . LYS A 1 88 ? 9.995 6.325 9.972 1.00 0.34 88 LYS A N 4
ATOM 7587 C CA . LYS A 1 88 ? 8.654 5.761 10.029 1.00 0.37 88 LYS A CA 4
ATOM 7588 C C . LYS A 1 88 ? 8.146 5.395 8.639 1.00 0.34 88 LYS A C 4
ATOM 7589 O O . LYS A 1 88 ? 7.386 4.444 8.493 1.00 0.41 88 LYS A O 4
ATOM 7608 N N . ILE A 1 89 ? 8.572 6.137 7.621 1.00 0.30 89 ILE A N 4
ATOM 7609 C CA . ILE A 1 89 ? 8.238 5.783 6.246 1.00 0.31 89 ILE A CA 4
ATOM 7610 C C . ILE A 1 89 ? 8.888 4.461 5.897 1.00 0.26 89 ILE A C 4
ATOM 7611 O O . ILE A 1 89 ? 8.249 3.564 5.342 1.00 0.28 89 ILE A O 4
ATOM 7627 N N . TRP A 1 90 ? 10.163 4.351 6.252 1.00 0.24 90 TRP A N 4
ATOM 7628 C CA . TRP A 1 90 ? 10.909 3.128 6.038 1.00 0.22 90 TRP A CA 4
ATOM 7629 C C . TRP A 1 90 ? 10.182 1.934 6.632 1.00 0.23 90 TRP A C 4
ATOM 7630 O O . TRP A 1 90 ? 9.859 0.993 5.929 1.00 0.25 90 TRP A O 4
ATOM 7651 N N . LYS A 1 91 ? 9.904 2.006 7.923 1.00 0.26 91 LYS A N 4
ATOM 7652 C CA . LYS A 1 91 ? 9.375 0.865 8.653 1.00 0.30 91 LYS A CA 4
ATOM 7653 C C . LYS A 1 91 ? 7.895 0.647 8.392 1.00 0.31 91 LYS A C 4
ATOM 7654 O O . LYS A 1 91 ? 7.327 -0.370 8.801 1.00 0.42 91 LYS A O 4
ATOM 7673 N N . LEU A 1 92 ? 7.267 1.599 7.725 1.00 0.27 92 LEU A N 4
ATOM 7674 C CA . LEU A 1 92 ? 5.872 1.446 7.351 1.00 0.33 92 LEU A CA 4
ATOM 7675 C C . LEU A 1 92 ? 5.769 0.754 6.001 1.00 0.34 92 LEU A C 4
ATOM 7676 O O . LEU A 1 92 ? 4.747 0.151 5.681 1.00 0.47 92 LEU A O 4
ATOM 7692 N N . ALA A 1 93 ? 6.831 0.844 5.206 1.00 0.30 93 ALA A N 4
ATOM 7693 C CA . ALA A 1 93 ? 6.850 0.180 3.908 1.00 0.37 93 ALA A CA 4
ATOM 7694 C C . ALA A 1 93 ? 7.706 -1.087 3.956 1.00 0.37 93 ALA A C 4
ATOM 7695 O O . ALA A 1 93 ? 7.356 -2.112 3.371 1.00 0.45 93 ALA A O 4
ATOM 7702 N N . ASP A 1 94 ? 8.822 -1.010 4.668 1.00 0.32 94 ASP A N 4
ATOM 7703 C CA . ASP A 1 94 ? 9.704 -2.155 4.854 1.00 0.38 94 ASP A CA 4
ATOM 7704 C C . ASP A 1 94 ? 9.181 -3.011 6.005 1.00 0.45 94 ASP A C 4
ATOM 7705 O O . ASP A 1 94 ? 9.646 -2.911 7.137 1.00 0.49 94 ASP A O 4
ATOM 7714 N N . VAL A 1 95 ? 8.167 -3.811 5.699 1.00 0.64 95 VAL A N 4
ATOM 7715 C CA . VAL A 1 95 ? 7.512 -4.687 6.672 1.00 0.79 95 VAL A CA 4
ATOM 7716 C C . VAL A 1 95 ? 8.491 -5.704 7.247 1.00 0.74 95 VAL A C 4
ATOM 7717 O O . VAL A 1 95 ? 8.422 -6.082 8.419 1.00 0.88 95 VAL A O 4
ATOM 7730 N N . ASP A 1 96 ? 9.417 -6.100 6.405 1.00 0.68 96 ASP A N 4
ATOM 7731 C CA . ASP A 1 96 ? 10.395 -7.13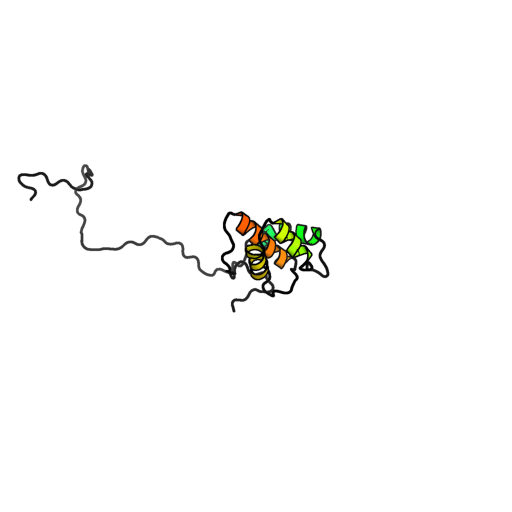0 6.700 1.00 0.73 96 ASP A CA 4
ATOM 7732 C C . ASP A 1 96 ? 11.518 -6.596 7.567 1.00 0.60 96 ASP A C 4
ATOM 7733 O O . ASP A 1 96 ? 12.175 -7.358 8.284 1.00 0.68 96 ASP A O 4
ATOM 7742 N N . LYS A 1 97 ? 11.724 -5.291 7.486 1.00 0.48 97 LYS A N 4
ATOM 7743 C CA . LYS A 1 97 ? 12.701 -4.580 8.301 1.00 0.46 97 LYS A CA 4
ATOM 7744 C C . LYS A 1 97 ? 14.057 -5.266 8.320 1.00 0.46 97 LYS A C 4
ATOM 7745 O O . LYS A 1 97 ? 14.634 -5.506 9.383 1.00 0.70 97 LYS A O 4
ATOM 7764 N N . ASP A 1 98 ? 14.557 -5.575 7.136 1.00 0.35 98 ASP A N 4
ATOM 7765 C CA . ASP A 1 98 ? 15.861 -6.201 6.990 1.00 0.43 98 ASP A CA 4
ATOM 7766 C C . ASP A 1 98 ? 16.846 -5.227 6.363 1.00 0.39 98 ASP A C 4
ATOM 7767 O O . ASP A 1 98 ? 18.053 -5.475 6.349 1.00 0.63 98 ASP A O 4
ATOM 7776 N N . GLY A 1 99 ? 16.333 -4.109 5.863 1.00 0.29 99 GLY A N 4
ATOM 7777 C CA . GLY A 1 99 ? 17.199 -3.122 5.245 1.00 0.29 99 GLY A CA 4
ATOM 7778 C C . GLY A 1 99 ? 17.159 -3.164 3.729 1.00 0.24 99 GLY A C 4
ATOM 7779 O O . GLY A 1 99 ? 18.112 -2.743 3.072 1.00 0.27 99 GLY A O 4
ATOM 7783 N N . LEU A 1 100 ? 16.078 -3.695 3.167 1.00 0.23 100 LEU A N 4
ATOM 7784 C CA . LEU A 1 100 ? 15.887 -3.672 1.718 1.00 0.21 100 LEU A CA 4
ATOM 7785 C C . LEU A 1 100 ? 14.405 -3.699 1.356 1.00 0.24 100 LEU A C 4
ATOM 7786 O O . LEU A 1 100 ? 13.556 -4.018 2.193 1.00 0.38 100 LEU A O 4
ATOM 7802 N N . LEU A 1 101 ? 14.104 -3.441 0.089 1.00 0.20 101 LEU A N 4
ATOM 7803 C CA . LEU A 1 101 ? 12.749 -3.158 -0.340 1.00 0.20 101 LEU A CA 4
ATOM 7804 C C . LEU A 1 101 ? 12.569 -3.745 -1.722 1.00 0.17 101 LEU A C 4
ATOM 7805 O O . LEU A 1 101 ? 13.278 -3.377 -2.654 1.00 0.18 101 LEU A O 4
ATOM 7821 N N . ASP A 1 102 ? 11.657 -4.664 -1.860 1.00 0.16 102 ASP A N 4
ATOM 7822 C CA . ASP A 1 102 ? 11.435 -5.290 -3.142 1.00 0.17 102 ASP A CA 4
ATOM 7823 C C . ASP A 1 102 ? 10.538 -4.414 -4.027 1.00 0.16 102 ASP A C 4
ATOM 7824 O O . ASP A 1 102 ? 10.236 -3.281 -3.672 1.00 0.16 102 ASP A O 4
ATOM 7833 N N . ASP A 1 103 ? 10.148 -4.943 -5.177 1.00 0.18 103 ASP A N 4
ATOM 7834 C CA . ASP A 1 103 ? 9.400 -4.197 -6.199 1.00 0.19 103 ASP A CA 4
ATOM 7835 C C . ASP A 1 103 ? 8.106 -3.586 -5.642 1.00 0.16 103 ASP A C 4
ATOM 7836 O O . ASP A 1 103 ? 7.753 -2.449 -5.971 1.00 0.17 103 ASP A O 4
ATOM 7845 N N . GLU A 1 104 ? 7.436 -4.299 -4.747 1.00 0.18 104 GLU A N 4
ATOM 7846 C CA . GLU A 1 104 ? 6.207 -3.787 -4.148 1.00 0.23 104 GLU A CA 4
ATOM 7847 C C . GLU A 1 104 ? 6.517 -3.014 -2.876 1.00 0.19 104 GLU A C 4
ATOM 7848 O O . GLU A 1 104 ? 5.730 -2.182 -2.422 1.00 0.22 104 GLU A O 4
ATOM 7860 N N . GLU A 1 105 ? 7.665 -3.296 -2.294 1.00 0.18 105 GLU A N 4
ATOM 7861 C CA . GLU A 1 105 ? 8.096 -2.592 -1.104 1.00 0.17 105 GLU A CA 4
ATOM 7862 C C . GLU A 1 105 ? 8.541 -1.179 -1.465 1.00 0.17 105 GLU A C 4
ATOM 7863 O O . GLU A 1 105 ? 8.406 -0.256 -0.667 1.00 0.22 105 GLU A O 4
ATOM 7875 N N . PHE A 1 106 ? 9.063 -1.017 -2.681 1.00 0.16 106 PHE A N 4
ATOM 7876 C CA . PHE A 1 106 ? 9.339 0.300 -3.236 1.00 0.16 106 PHE A CA 4
ATOM 7877 C C . PHE A 1 106 ? 8.020 0.898 -3.703 1.00 0.16 106 PHE A C 4
ATOM 7878 O O . PHE A 1 106 ? 7.797 2.104 -3.598 1.00 0.18 106 PHE A O 4
ATOM 7895 N N . ALA A 1 107 ? 7.128 0.037 -4.189 1.00 0.16 107 ALA A N 4
ATOM 7896 C CA . ALA A 1 107 ? 5.790 0.470 -4.559 1.00 0.16 107 ALA A CA 4
ATOM 7897 C C . ALA A 1 107 ? 5.137 1.204 -3.395 1.00 0.16 107 ALA A C 4
ATOM 7898 O O . ALA A 1 107 ? 4.626 2.317 -3.543 1.00 0.18 107 ALA A O 4
ATOM 7905 N N . LEU A 1 108 ? 5.201 0.595 -2.225 1.00 0.18 108 LEU A N 4
ATOM 7906 C CA . LEU A 1 108 ? 4.655 1.206 -1.031 1.00 0.22 108 LEU A CA 4
ATOM 7907 C C . LEU A 1 108 ? 5.561 2.319 -0.512 1.00 0.19 108 LEU A C 4
ATOM 7908 O O . LEU A 1 108 ? 5.066 3.345 -0.060 1.00 0.20 108 LEU A O 4
ATOM 7924 N N . ALA A 1 109 ? 6.876 2.119 -0.573 1.00 0.19 109 ALA A N 4
ATOM 7925 C CA . ALA A 1 109 ? 7.834 3.142 -0.143 1.00 0.19 109 ALA A CA 4
ATOM 7926 C C . ALA A 1 109 ? 7.535 4.490 -0.801 1.00 0.19 109 ALA A C 4
ATOM 7927 O O . ALA A 1 109 ? 7.302 5.495 -0.119 1.00 0.20 109 ALA A O 4
ATOM 7934 N N . ASN A 1 110 ? 7.506 4.492 -2.129 1.00 0.19 110 ASN A N 4
ATOM 7935 C CA . ASN A 1 110 ? 7.294 5.711 -2.894 1.00 0.19 110 ASN A CA 4
ATOM 7936 C C . ASN A 1 110 ? 5.838 6.145 -2.799 1.00 0.20 110 ASN A C 4
ATOM 7937 O O . ASN A 1 110 ? 5.518 7.324 -2.956 1.00 0.23 110 ASN A O 4
ATOM 7948 N N . HIS A 1 111 ? 4.946 5.189 -2.525 1.00 0.23 111 HIS A N 4
ATOM 7949 C CA . HIS A 1 111 ? 3.537 5.522 -2.371 1.00 0.25 111 HIS A CA 4
ATOM 7950 C C . HIS A 1 111 ? 3.330 6.302 -1.086 1.00 0.24 111 HIS A C 4
ATOM 7951 O O . HIS A 1 111 ? 2.598 7.285 -1.060 1.00 0.26 111 HIS A O 4
ATOM 7966 N N . LEU A 1 112 ? 3.985 5.854 -0.032 1.00 0.25 112 LEU A N 4
ATOM 7967 C CA . LEU A 1 112 ? 3.899 6.503 1.261 1.00 0.28 112 LEU A CA 4
ATOM 7968 C C . LEU A 1 112 ? 4.550 7.884 1.191 1.00 0.25 112 LEU A C 4
ATOM 7969 O O . LEU A 1 112 ? 4.134 8.817 1.877 1.00 0.27 112 LEU A O 4
ATOM 7985 N N . ILE A 1 113 ? 5.565 7.996 0.340 1.00 0.26 113 ILE A N 4
ATOM 7986 C CA . ILE A 1 113 ? 6.167 9.285 0.017 1.00 0.26 113 ILE A CA 4
ATOM 7987 C C . ILE A 1 113 ? 5.134 10.221 -0.614 1.00 0.26 113 ILE A C 4
ATOM 7988 O O . ILE A 1 113 ? 5.035 11.396 -0.247 1.00 0.32 113 ILE A O 4
ATOM 8004 N N . LYS A 1 114 ? 4.360 9.703 -1.560 1.00 0.25 114 LYS A N 4
ATOM 8005 C CA . LYS A 1 114 ? 3.299 10.497 -2.157 1.00 0.31 114 LYS A CA 4
ATOM 8006 C C . LYS A 1 114 ? 2.230 10.828 -1.116 1.00 0.32 114 LYS A C 4
ATOM 8007 O O . LYS A 1 114 ? 1.728 11.946 -1.078 1.00 0.41 114 LYS A O 4
ATOM 8026 N N . VAL A 1 115 ? 1.915 9.863 -0.256 1.00 0.30 115 VAL A N 4
ATOM 8027 C CA . VAL A 1 115 ? 0.921 10.053 0.800 1.00 0.35 115 VAL A CA 4
ATOM 8028 C C . VAL A 1 115 ? 1.282 11.235 1.698 1.00 0.35 115 VAL A C 4
ATOM 8029 O O . VAL A 1 115 ? 0.436 12.084 1.983 1.00 0.42 115 VAL A O 4
ATOM 8042 N N . LYS A 1 116 ? 2.543 11.306 2.118 1.00 0.35 116 LYS A N 4
ATOM 8043 C CA . LYS A 1 116 ? 2.998 12.404 2.965 1.00 0.45 116 LYS A CA 4
ATOM 8044 C C . LYS A 1 116 ? 2.964 13.718 2.179 1.00 0.48 116 LYS A C 4
ATOM 8045 O O . LYS A 1 116 ? 2.785 14.797 2.749 1.00 0.63 116 LYS A O 4
ATOM 8064 N N . LEU A 1 117 ? 3.125 13.611 0.859 1.00 0.43 117 LEU A N 4
ATOM 8065 C CA . LEU A 1 117 ? 3.148 14.780 -0.014 1.00 0.53 117 LEU A CA 4
ATOM 8066 C C . LEU A 1 117 ? 1.729 15.259 -0.325 1.00 0.60 117 LEU A C 4
ATOM 8067 O O . LEU A 1 117 ? 1.529 16.398 -0.754 1.00 0.73 117 LEU A O 4
ATOM 8083 N N . GLU A 1 118 ? 0.744 14.395 -0.092 1.00 0.57 118 GLU A N 4
ATOM 8084 C CA . GLU A 1 118 ? -0.653 14.750 -0.327 1.00 0.70 118 GLU A CA 4
ATOM 8085 C C . GLU A 1 118 ? -1.168 15.671 0.774 1.00 0.79 118 GLU A C 4
ATOM 8086 O O . GLU A 1 118 ? -2.328 16.076 0.770 1.00 0.95 118 GLU A O 4
ATOM 8098 N N . GLY A 1 119 ? -0.299 15.998 1.722 1.00 0.75 119 GLY A N 4
ATOM 8099 C CA . GLY A 1 119 ? -0.628 17.009 2.698 1.00 0.86 119 GLY A CA 4
ATOM 8100 C C . GLY A 1 119 ? -0.847 16.443 4.078 1.00 0.87 119 GLY A C 4
ATOM 8101 O O . GLY A 1 119 ? -1.202 17.174 5.001 1.00 1.01 119 GLY A O 4
ATOM 8105 N N . HIS A 1 120 ? -0.637 15.147 4.237 1.00 0.80 120 HIS A N 4
ATOM 8106 C CA . HIS A 1 120 ? -0.812 14.531 5.534 1.00 0.84 120 HIS A CA 4
ATOM 8107 C C . HIS A 1 120 ? 0.277 13.496 5.773 1.00 0.81 120 HIS A C 4
ATOM 8108 O O . HIS A 1 120 ? 0.614 12.714 4.885 1.00 0.84 120 HIS A O 4
ATOM 8123 N N . GLU A 1 121 ? 0.845 13.531 6.968 1.00 0.93 121 GLU A N 4
ATOM 8124 C CA . GLU A 1 121 ? 1.906 12.609 7.352 1.00 1.01 121 GLU A CA 4
ATOM 8125 C C . GLU A 1 121 ? 1.359 11.198 7.552 1.00 0.79 121 GLU A C 4
ATOM 8126 O O . GLU A 1 121 ? 0.148 11.002 7.682 1.00 0.71 121 GLU A O 4
ATOM 8138 N N . LEU A 1 122 ? 2.255 10.215 7.574 1.00 0.92 122 LEU A N 4
ATOM 8139 C CA . LEU A 1 122 ? 1.858 8.834 7.811 1.00 0.87 122 LEU A CA 4
ATOM 8140 C C . LEU A 1 122 ? 1.411 8.661 9.256 1.00 0.82 122 LEU A C 4
ATOM 8141 O O . LEU A 1 122 ? 2.095 9.115 10.176 1.00 0.95 122 LEU A O 4
ATOM 8157 N N . PRO A 1 123 ? 0.285 7.981 9.477 1.00 0.77 123 PRO A N 4
ATOM 8158 C CA . PRO A 1 123 ? -0.304 7.838 10.797 1.00 0.88 123 PRO A CA 4
ATOM 8159 C C . PRO A 1 123 ? 0.141 6.569 11.517 1.00 0.92 123 PRO A C 4
ATOM 8160 O O . PRO A 1 123 ? -0.469 6.171 12.508 1.00 1.10 123 PRO A O 4
ATOM 8171 N N . ALA A 1 124 ? 1.205 5.941 11.008 1.00 0.89 124 ALA A N 4
ATOM 8172 C CA . ALA A 1 124 ? 1.744 4.703 11.579 1.00 1.09 124 ALA A CA 4
ATOM 8173 C C . ALA A 1 124 ? 0.710 3.576 11.526 1.00 1.10 124 ALA A C 4
ATOM 8174 O O . ALA A 1 124 ? 0.819 2.577 12.236 1.00 1.27 124 ALA A O 4
ATOM 8181 N N . ASP A 1 125 ? -0.279 3.745 10.661 1.00 1.00 125 ASP A N 4
ATOM 8182 C CA . ASP A 1 125 ? -1.333 2.759 10.488 1.00 1.03 125 ASP A CA 4
ATOM 8183 C C . ASP A 1 125 ? -1.103 1.989 9.200 1.00 0.87 125 ASP A C 4
ATOM 8184 O O . ASP A 1 125 ? -1.179 2.551 8.107 1.00 0.90 125 ASP A O 4
ATOM 8193 N N . LEU A 1 126 ? -0.775 0.717 9.335 1.00 0.81 126 LEU A N 4
ATOM 8194 C CA . LEU A 1 126 ? -0.569 -0.143 8.182 1.00 0.73 126 LEU A CA 4
ATOM 8195 C C . LEU A 1 126 ? -1.666 -1.194 8.115 1.00 0.76 126 LEU A C 4
ATOM 8196 O O . LEU A 1 126 ? -1.630 -2.192 8.840 1.00 0.86 126 LEU A O 4
ATOM 8212 N N . PRO A 1 127 ? -2.678 -0.984 7.263 1.00 0.77 127 PRO A N 4
ATOM 8213 C CA . PRO A 1 127 ? -3.795 -1.890 7.127 1.00 0.89 127 PRO A CA 4
ATOM 8214 C C . PRO A 1 127 ? -3.511 -2.964 6.083 1.00 0.85 127 PRO A C 4
ATOM 8215 O O . PRO A 1 127 ? -2.655 -2.776 5.213 1.00 0.77 127 PRO A O 4
ATOM 8226 N N . PRO A 1 128 ? -4.236 -4.091 6.128 1.00 0.99 128 PRO A N 4
ATOM 8227 C CA . PRO A 1 128 ? -4.066 -5.187 5.164 1.00 1.06 128 PRO A CA 4
ATOM 8228 C C . PRO A 1 128 ? -4.519 -4.816 3.743 1.00 1.01 128 PRO A C 4
ATOM 8229 O O . PRO A 1 128 ? -4.920 -5.680 2.967 1.00 1.15 128 PRO A O 4
ATOM 8240 N N . HIS A 1 129 ? -4.438 -3.529 3.401 1.00 0.95 129 HIS A N 4
ATOM 8241 C CA . HIS A 1 129 ? -4.723 -3.086 2.041 1.00 0.96 129 HIS A CA 4
ATOM 8242 C C . HIS A 1 129 ? -3.412 -2.870 1.311 1.00 0.94 129 HIS A C 4
ATOM 8243 O O . HIS A 1 129 ? -3.349 -2.966 0.092 1.00 1.22 129 HIS A O 4
ATOM 8258 N N . LEU A 1 130 ? -2.355 -2.597 2.077 1.00 0.73 130 LEU A N 4
ATOM 8259 C CA . LEU A 1 130 ? -1.113 -2.104 1.493 1.00 0.69 130 LEU A CA 4
ATOM 8260 C C . LEU A 1 130 ? 0.073 -2.938 1.930 1.00 0.69 130 LEU A C 4
ATOM 8261 O O . LEU A 1 130 ? 1.216 -2.580 1.662 1.00 0.72 130 LEU A O 4
ATOM 8277 N N . VAL A 1 131 ? -0.175 -4.032 2.623 1.00 0.76 131 VAL A N 4
ATOM 8278 C CA . VAL A 1 131 ? 0.915 -4.897 3.004 1.00 0.84 131 VAL A CA 4
ATOM 8279 C C . VAL A 1 131 ? 1.399 -5.639 1.753 1.00 0.76 131 VAL A C 4
ATOM 8280 O O . VAL A 1 131 ? 0.610 -6.289 1.064 1.00 0.76 131 VAL A O 4
ATOM 8293 N N . PRO A 1 132 ? 2.686 -5.473 1.397 1.00 0.78 132 PRO A N 4
ATOM 8294 C CA . PRO A 1 132 ? 3.253 -6.058 0.180 1.00 0.79 132 PRO A CA 4
ATOM 8295 C C . PRO A 1 132 ? 2.900 -7.552 0.005 1.00 0.83 132 PRO A C 4
ATOM 8296 O O . PRO A 1 132 ? 2.668 -8.255 0.986 1.00 0.85 132 PRO A O 4
ATOM 8307 N N . PRO A 1 133 ? 2.851 -8.050 -1.253 1.00 0.93 133 PRO A N 4
ATOM 8308 C CA . PRO A 1 133 ? 2.385 -9.409 -1.588 1.00 1.05 133 PRO A CA 4
ATOM 8309 C C . PRO A 1 133 ? 2.905 -10.500 -0.657 1.00 1.15 133 PRO A C 4
ATOM 8310 O O . PRO A 1 133 ? 2.129 -11.214 -0.037 1.00 1.44 133 PRO A O 4
ATOM 8321 N N . SER A 1 134 ? 4.215 -10.605 -0.533 1.00 1.15 134 SER A N 4
ATOM 8322 C CA . SER A 1 134 ? 4.830 -11.674 0.241 1.00 1.40 134 SER A CA 4
ATOM 8323 C C . SER A 1 134 ? 4.543 -11.546 1.744 1.00 1.40 134 SER A C 4
ATOM 8324 O O . SER A 1 134 ? 4.913 -12.419 2.528 1.00 1.65 134 SER A O 4
ATOM 8332 N N . LYS A 1 135 ? 3.880 -10.465 2.144 1.00 1.23 135 LYS A N 4
ATOM 8333 C CA . LYS A 1 135 ? 3.718 -10.170 3.564 1.00 1.34 135 LYS A CA 4
ATOM 8334 C C . LYS A 1 135 ? 2.252 -10.094 3.986 1.00 1.50 135 LYS A C 4
ATOM 8335 O O . LYS A 1 135 ? 1.955 -9.684 5.108 1.00 1.73 135 LYS A O 4
ATOM 8354 N N . ARG A 1 136 ? 1.339 -10.504 3.115 1.00 1.53 136 ARG A N 4
ATOM 8355 C CA . ARG A 1 136 ? -0.085 -10.483 3.463 1.00 1.89 136 ARG A CA 4
ATOM 8356 C C . ARG A 1 136 ? -0.462 -11.763 4.205 1.00 2.31 136 ARG A C 4
ATOM 8357 O O . ARG A 1 136 ? -1.070 -12.664 3.624 1.00 2.51 136 ARG A O 4
ATOM 8378 N N . ARG A 1 137 ? -0.067 -11.865 5.470 1.00 2.57 137 ARG A N 4
ATOM 8379 C CA . ARG A 1 137 ? -0.392 -13.042 6.266 1.00 3.09 137 ARG A CA 4
ATOM 8380 C C . ARG A 1 137 ? -0.156 -12.803 7.751 1.00 3.55 137 ARG A C 4
ATOM 8381 O O . ARG A 1 137 ? 0.790 -12.113 8.147 1.00 3.60 137 ARG A O 4
ATOM 8402 N N . HIS A 1 138 ? -1.051 -13.348 8.554 1.00 4.04 138 HIS A N 4
ATOM 8403 C CA . HIS A 1 138 ? -0.871 -13.425 9.991 1.00 4.60 138 HIS A CA 4
ATOM 8404 C C . HIS A 1 138 ? -0.815 -14.897 10.393 1.00 5.04 138 HIS A C 4
ATOM 8405 O O . HIS A 1 138 ? -1.814 -15.609 10.278 1.00 5.32 138 HIS A O 4
ATOM 8420 N N . GLU A 1 139 ? 0.351 -15.332 10.864 1.00 5.24 139 GLU A N 4
ATOM 8421 C CA . GLU A 1 139 ? 0.641 -16.752 11.054 1.00 5.77 139 GLU A CA 4
ATOM 8422 C C . GLU A 1 139 ? 0.588 -17.477 9.710 1.00 6.32 139 GLU A C 4
ATOM 8423 O O . GLU A 1 139 ? -0.314 -18.316 9.507 1.00 6.61 139 GLU A O 4
ATOM 8437 N N . GLY A 1 1 ? 5.990 -40.140 -36.616 1.00 42.19 1 GLY A N 5
ATOM 8438 C CA . GLY A 1 1 ? 7.205 -40.727 -36.007 1.00 42.07 1 GLY A CA 5
ATOM 8439 C C . GLY A 1 1 ? 7.914 -39.740 -35.106 1.00 41.76 1 GLY A C 5
ATOM 8440 O O . GLY A 1 1 ? 8.049 -38.572 -35.468 1.00 41.66 1 GLY A O 5
ATOM 8446 N N . PRO A 1 2 ? 8.358 -40.173 -33.914 1.00 41.67 2 PRO A N 5
ATOM 8447 C CA . PRO A 1 2 ? 9.062 -39.304 -32.966 1.00 41.44 2 PRO A CA 5
ATOM 8448 C C . PRO A 1 2 ? 10.484 -38.990 -33.425 1.00 41.34 2 PRO A C 5
ATOM 8449 O O . PRO A 1 2 ? 10.949 -37.854 -33.324 1.00 40.87 2 PRO A O 5
ATOM 8460 N N . LEU A 1 3 ? 11.165 -40.005 -33.938 1.00 41.84 3 LEU A N 5
ATOM 8461 C CA . LEU A 1 3 ? 12.544 -39.861 -34.371 1.00 41.87 3 LEU A CA 5
ATOM 8462 C C . LEU A 1 3 ? 12.619 -39.040 -35.658 1.00 41.68 3 LEU A C 5
ATOM 8463 O O . LEU A 1 3 ? 11.861 -39.272 -36.601 1.00 41.95 3 LEU A O 5
ATOM 8479 N N . GLY A 1 4 ? 13.529 -38.076 -35.688 1.00 41.27 4 GLY A N 5
ATOM 8480 C CA . GLY A 1 4 ? 13.669 -37.221 -36.847 1.00 41.12 4 GLY A CA 5
ATOM 8481 C C . GLY A 1 4 ? 12.891 -35.932 -36.707 1.00 40.49 4 GLY A C 5
ATOM 8482 O O . GLY A 1 4 ? 12.925 -35.076 -37.590 1.00 40.38 4 GLY A O 5
ATOM 8486 N N . SER A 1 5 ? 12.180 -35.797 -35.600 1.00 40.15 5 SER A N 5
ATOM 8487 C CA . SER A 1 5 ? 11.402 -34.602 -35.341 1.00 39.60 5 SER A CA 5
ATOM 8488 C C . SER A 1 5 ? 12.181 -33.641 -34.456 1.00 38.96 5 SER A C 5
ATOM 8489 O O . SER A 1 5 ? 12.741 -34.038 -33.433 1.00 38.91 5 SER A O 5
ATOM 8497 N N . GLU A 1 6 ? 12.228 -32.384 -34.865 1.00 38.55 6 GLU A N 5
ATOM 8498 C CA . GLU A 1 6 ? 12.835 -31.341 -34.055 1.00 37.99 6 GLU A CA 5
ATOM 8499 C C . GLU A 1 6 ? 11.877 -30.930 -32.950 1.00 37.51 6 GLU A C 5
ATOM 8500 O O . GLU A 1 6 ? 10.736 -30.548 -33.217 1.00 37.44 6 GLU A O 5
ATOM 8512 N N . SER A 1 7 ? 12.325 -31.048 -31.714 1.00 37.24 7 SER A N 5
ATOM 8513 C CA . SER A 1 7 ? 11.501 -30.693 -30.571 1.00 36.83 7 SER A CA 5
ATOM 8514 C C . SER A 1 7 ? 11.465 -29.180 -30.381 1.00 36.34 7 SER A C 5
ATOM 8515 O O . SER A 1 7 ? 12.464 -28.565 -30.000 1.00 36.22 7 SER A O 5
ATOM 8523 N N . LEU A 1 8 ? 10.311 -28.590 -30.673 1.00 36.13 8 LEU A N 5
ATOM 8524 C CA . LEU A 1 8 ? 10.132 -27.147 -30.560 1.00 35.73 8 LEU A CA 5
ATOM 8525 C C . LEU A 1 8 ? 10.186 -26.707 -29.102 1.00 35.30 8 LEU A C 5
ATOM 8526 O O . LEU A 1 8 ? 9.526 -27.289 -28.242 1.00 35.28 8 LEU A O 5
ATOM 8542 N N . MET A 1 9 ? 10.975 -25.682 -28.833 1.00 35.03 9 MET A N 5
ATOM 8543 C CA . MET A 1 9 ? 11.099 -25.149 -27.488 1.00 34.68 9 MET A CA 5
ATOM 8544 C C . MET A 1 9 ? 10.413 -23.790 -27.398 1.00 34.45 9 MET A C 5
ATOM 8545 O O . MET A 1 9 ? 10.737 -22.880 -28.164 1.00 34.50 9 MET A O 5
ATOM 8559 N N . PRO A 1 10 ? 9.457 -23.638 -26.465 1.00 34.29 10 PRO A N 5
ATOM 8560 C CA . PRO A 1 10 ? 8.727 -22.381 -26.259 1.00 34.15 10 PRO A CA 5
ATOM 8561 C C . PRO A 1 10 ? 9.658 -21.216 -25.929 1.00 34.01 10 PRO A C 5
ATOM 8562 O O . PRO A 1 10 ? 9.400 -20.074 -26.303 1.00 34.16 10 PRO A O 5
ATOM 8573 N N . SER A 1 11 ? 10.737 -21.506 -25.221 1.00 33.80 11 SER A N 5
ATOM 8574 C CA . SER A 1 11 ? 11.731 -20.498 -24.914 1.00 33.74 11 SER A CA 5
ATOM 8575 C C . SER A 1 11 ? 12.995 -20.733 -25.731 1.00 33.54 11 SER A C 5
ATOM 8576 O O . SER A 1 11 ? 13.904 -21.445 -25.311 1.00 33.25 11 SER A O 5
ATOM 8584 N N . GLN A 1 12 ? 13.030 -20.146 -26.916 1.00 33.76 12 GLN A N 5
ATOM 8585 C CA . GLN A 1 12 ? 14.182 -20.278 -27.792 1.00 33.69 12 GLN A CA 5
ATOM 8586 C C . GLN A 1 12 ? 15.044 -19.022 -27.729 1.00 33.80 12 GLN A C 5
ATOM 8587 O O . GLN A 1 12 ? 15.262 -18.343 -28.733 1.00 34.18 12 GLN A O 5
ATOM 8601 N N . VAL A 1 13 ? 15.530 -18.717 -26.536 1.00 33.54 13 VAL A N 5
ATOM 8602 C CA . VAL A 1 13 ? 16.367 -17.548 -26.329 1.00 33.70 13 VAL A CA 5
ATOM 8603 C C . VAL A 1 13 ? 17.733 -17.967 -25.812 1.00 33.82 13 VAL A C 5
ATOM 8604 O O . VAL A 1 13 ? 17.879 -18.341 -24.647 1.00 33.61 13 VAL A O 5
ATOM 8617 N N . VAL A 1 14 ? 18.725 -17.915 -26.686 1.00 34.23 14 VAL A N 5
ATOM 8618 C CA . VAL A 1 14 ? 20.076 -18.309 -26.332 1.00 34.47 14 VAL A CA 5
ATOM 8619 C C . VAL A 1 14 ? 20.858 -17.127 -25.769 1.00 34.64 14 VAL A C 5
ATOM 8620 O O . VAL A 1 14 ? 21.297 -16.237 -26.500 1.00 34.98 14 VAL A O 5
ATOM 8633 N N . LYS A 1 15 ? 21.001 -17.107 -24.453 1.00 34.47 15 LYS A N 5
ATOM 8634 C CA . LYS A 1 15 ? 21.765 -16.068 -23.785 1.00 34.70 15 LYS A CA 5
ATOM 8635 C C . LYS A 1 15 ? 23.244 -16.440 -23.746 1.00 35.14 15 LYS A C 5
ATOM 8636 O O . LYS A 1 15 ? 23.733 -16.987 -22.755 1.00 35.00 15 LYS A O 5
ATOM 8655 N N . GLY A 1 16 ? 23.942 -16.161 -24.839 1.00 35.76 16 GLY A N 5
ATOM 8656 C CA . GLY A 1 16 ? 25.340 -16.516 -24.939 1.00 36.30 16 GLY A CA 5
ATOM 8657 C C . GLY A 1 16 ? 26.217 -15.624 -24.088 1.00 36.44 16 GLY A C 5
ATOM 8658 O O . GLY A 1 16 ? 26.385 -14.443 -24.388 1.00 36.61 16 GLY A O 5
ATOM 8662 N N . GLY A 1 17 ? 26.760 -16.182 -23.015 1.00 36.42 17 GLY A N 5
ATOM 8663 C CA . GLY A 1 17 ? 27.647 -15.427 -22.148 1.00 36.64 17 GLY A CA 5
ATOM 8664 C C . GLY A 1 17 ? 26.892 -14.567 -21.152 1.00 36.05 17 GLY A C 5
ATOM 8665 O O . GLY A 1 17 ? 27.493 -13.804 -20.395 1.00 36.21 17 GLY A O 5
ATOM 8669 N N . ALA A 1 18 ? 25.572 -14.694 -21.147 1.00 35.42 18 ALA A N 5
ATOM 8670 C CA . ALA A 1 18 ? 24.736 -13.918 -20.243 1.00 34.89 18 ALA A CA 5
ATOM 8671 C C . ALA A 1 18 ? 24.440 -14.709 -18.973 1.00 34.61 18 ALA A C 5
ATOM 8672 O O . ALA A 1 18 ? 23.551 -15.565 -18.950 1.00 34.46 18 ALA A O 5
ATOM 8679 N N . PHE A 1 19 ? 25.203 -14.434 -17.930 1.00 34.63 19 PHE A N 5
ATOM 8680 C CA . PHE A 1 19 ? 25.010 -15.102 -16.655 1.00 34.46 19 PHE A CA 5
ATOM 8681 C C . PHE A 1 19 ? 23.985 -14.356 -15.812 1.00 33.97 19 PHE A C 5
ATOM 8682 O O . PHE A 1 19 ? 24.178 -13.189 -15.461 1.00 33.93 19 PHE A O 5
ATOM 8699 N N . ASP A 1 20 ? 22.880 -15.021 -15.512 1.00 33.67 20 ASP A N 5
ATOM 8700 C CA . ASP A 1 20 ? 21.843 -14.428 -14.686 1.00 33.27 20 ASP A CA 5
ATOM 8701 C C . ASP A 1 20 ? 21.901 -15.002 -13.279 1.00 33.26 20 ASP A C 5
ATOM 8702 O O . ASP A 1 20 ? 22.153 -16.194 -13.087 1.00 33.32 20 ASP A O 5
ATOM 8711 N N . GLY A 1 21 ? 21.719 -14.136 -12.300 1.00 33.27 21 GLY A N 5
ATOM 8712 C CA . GLY A 1 21 ? 21.711 -14.566 -10.922 1.00 33.35 21 GLY A CA 5
ATOM 8713 C C . GLY A 1 21 ? 20.344 -14.419 -10.305 1.00 32.96 21 GLY A C 5
ATOM 8714 O O . GLY A 1 21 ? 20.042 -13.407 -9.673 1.00 32.93 21 GLY A O 5
ATOM 8718 N N . THR A 1 22 ? 19.501 -15.412 -10.519 1.00 32.73 22 THR A N 5
ATOM 8719 C CA . THR A 1 22 ? 18.148 -15.390 -9.996 1.00 32.43 22 THR A CA 5
ATOM 8720 C C . THR A 1 22 ? 17.686 -16.807 -9.656 1.00 32.62 22 THR A C 5
ATOM 8721 O O . THR A 1 22 ? 18.040 -17.762 -10.347 1.00 32.89 22 THR A O 5
ATOM 8732 N N . MET A 1 23 ? 16.919 -16.934 -8.576 1.00 32.58 23 MET A N 5
ATOM 8733 C CA . MET A 1 23 ? 16.430 -18.230 -8.110 1.00 32.83 23 MET A CA 5
ATOM 8734 C C . MET A 1 23 ? 15.563 -18.916 -9.162 1.00 32.76 23 MET A C 5
ATOM 8735 O O . MET A 1 23 ? 14.740 -18.282 -9.824 1.00 32.54 23 MET A O 5
ATOM 8749 N N . ASN A 1 24 ? 15.762 -20.219 -9.312 1.00 33.04 24 ASN A N 5
ATOM 8750 C CA . ASN A 1 24 ? 15.015 -21.003 -10.283 1.00 33.09 24 ASN A CA 5
ATOM 8751 C C . ASN A 1 24 ? 13.756 -21.570 -9.642 1.00 33.28 24 ASN A C 5
ATOM 8752 O O . ASN A 1 24 ? 13.729 -21.842 -8.442 1.00 33.55 24 ASN A O 5
ATOM 8763 N N . GLY A 1 25 ? 12.713 -21.752 -10.439 1.00 33.20 25 GLY A N 5
ATOM 8764 C CA . GLY A 1 25 ? 11.465 -22.266 -9.913 1.00 33.45 25 GLY A CA 5
ATOM 8765 C C . GLY A 1 25 ? 10.266 -21.330 -10.083 1.00 33.20 25 GLY A C 5
ATOM 8766 O O . GLY A 1 25 ? 9.156 -21.821 -10.251 1.00 33.41 25 GLY A O 5
ATOM 8770 N N . PRO A 1 26 ? 10.423 -19.980 -10.059 1.00 32.82 26 PRO A N 5
ATOM 8771 C CA . PRO A 1 26 ? 9.313 -19.064 -10.368 1.00 32.65 26 PRO A CA 5
ATOM 8772 C C . PRO A 1 26 ? 8.980 -19.039 -11.859 1.00 32.53 26 PRO A C 5
ATOM 8773 O O . PRO A 1 26 ? 8.094 -18.307 -12.299 1.00 32.48 26 PRO A O 5
ATOM 8784 N N . PHE A 1 27 ? 9.698 -19.841 -12.634 1.00 32.56 27 PHE A N 5
ATOM 8785 C CA . PHE A 1 27 ? 9.475 -19.921 -14.068 1.00 32.53 27 PHE A CA 5
ATOM 8786 C C . PHE A 1 27 ? 8.318 -20.866 -14.364 1.00 31.97 27 PHE A C 5
ATOM 8787 O O . PHE A 1 27 ? 8.327 -22.029 -13.952 1.00 31.89 27 PHE A O 5
ATOM 8804 N N . GLY A 1 28 ? 7.318 -20.355 -15.067 1.00 31.66 28 GLY A N 5
ATOM 8805 C CA . GLY A 1 28 ? 6.132 -21.137 -15.342 1.00 31.19 28 GLY A CA 5
ATOM 8806 C C . GLY A 1 28 ? 6.312 -22.087 -16.510 1.00 30.74 28 GLY A C 5
ATOM 8807 O O . GLY A 1 28 ? 7.319 -22.039 -17.214 1.00 30.73 28 GLY A O 5
ATOM 8811 N N . HIS A 1 29 ? 5.337 -22.961 -16.707 1.00 30.45 29 HIS A N 5
ATOM 8812 C CA . HIS A 1 29 ? 5.360 -23.923 -17.801 1.00 30.07 29 HIS A CA 5
ATOM 8813 C C . HIS A 1 29 ? 4.014 -23.917 -18.505 1.00 29.27 29 HIS A C 5
ATOM 8814 O O . HIS A 1 29 ? 3.036 -23.399 -17.968 1.00 29.10 29 HIS A O 5
ATOM 8829 N N . GLY A 1 30 ? 3.959 -24.495 -19.694 1.00 28.86 30 GLY A N 5
ATOM 8830 C CA . GLY A 1 30 ? 2.717 -24.534 -20.432 1.00 28.15 30 GLY A CA 5
ATOM 8831 C C . GLY A 1 30 ? 1.792 -25.622 -19.927 1.00 27.47 30 GLY A C 5
ATOM 8832 O O . GLY A 1 30 ? 1.920 -26.785 -20.315 1.00 27.72 30 GLY A O 5
ATOM 8836 N N . TYR A 1 31 ? 0.868 -25.248 -19.053 1.00 26.68 31 TYR A N 5
ATOM 8837 C CA . TYR A 1 31 ? -0.112 -26.189 -18.525 1.00 26.02 31 TYR A CA 5
ATOM 8838 C C . TYR A 1 31 ? -1.493 -25.857 -19.068 1.00 25.11 31 TYR A C 5
ATOM 8839 O O . TYR A 1 31 ? -1.687 -24.815 -19.700 1.00 24.84 31 TYR A O 5
ATOM 8857 N N . GLY A 1 32 ? -2.444 -26.750 -18.836 1.00 24.74 32 GLY A N 5
ATOM 8858 C CA . GLY A 1 32 ? -3.834 -26.446 -19.109 1.00 23.92 32 GLY A CA 5
ATOM 8859 C C . GLY A 1 32 ? -4.343 -25.361 -18.181 1.00 22.78 32 GLY A C 5
ATOM 8860 O O . GLY A 1 32 ? -3.756 -25.137 -17.119 1.00 22.44 32 GLY A O 5
ATOM 8864 N N . GLU A 1 33 ? -5.412 -24.680 -18.584 1.00 22.28 33 GLU A N 5
ATOM 8865 C CA . GLU A 1 33 ? -5.959 -23.558 -17.816 1.00 21.23 33 GLU A CA 5
ATOM 8866 C C . GLU A 1 33 ? -6.103 -23.880 -16.335 1.00 20.26 33 GLU A C 5
ATOM 8867 O O . GLU A 1 33 ? -6.625 -24.931 -15.957 1.00 20.30 33 GLU A O 5
ATOM 8879 N N . GLY A 1 34 ? -5.640 -22.962 -15.509 1.00 19.49 34 GLY A N 5
ATOM 8880 C CA . GLY A 1 34 ? -5.781 -23.107 -14.082 1.00 18.59 34 GLY A CA 5
ATOM 8881 C C . GLY A 1 34 ? -6.816 -22.141 -13.552 1.00 17.66 34 GLY A C 5
ATOM 8882 O O . GLY A 1 34 ? -6.584 -20.932 -13.537 1.00 17.26 34 GLY A O 5
ATOM 8886 N N . ALA A 1 35 ? -7.974 -22.665 -13.157 1.00 17.42 35 ALA A N 5
ATOM 8887 C CA . ALA A 1 35 ? -9.049 -21.831 -12.638 1.00 16.65 3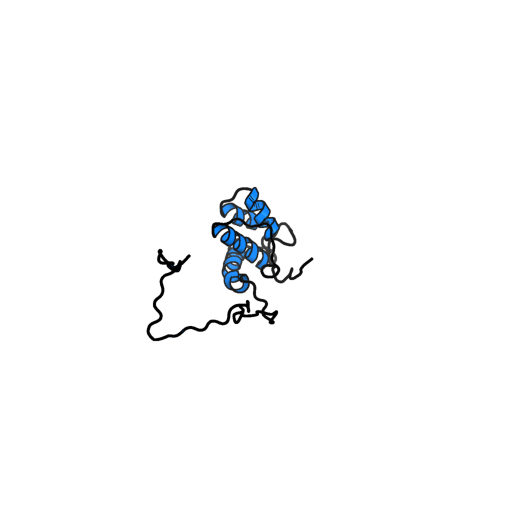5 ALA A CA 5
ATOM 8888 C C . ALA A 1 35 ? -8.608 -21.133 -11.362 1.00 15.41 35 ALA A C 5
ATOM 8889 O O . ALA A 1 35 ? -7.913 -21.719 -10.531 1.00 15.13 35 ALA A O 5
ATOM 8896 N N . GLY A 1 36 ? -9.012 -19.881 -11.212 1.00 14.76 36 GLY A N 5
ATOM 8897 C CA . GLY A 1 36 ? -8.580 -19.097 -10.080 1.00 13.60 36 GLY A CA 5
ATOM 8898 C C . GLY A 1 36 ? -9.680 -18.900 -9.068 1.00 12.94 36 GLY A C 5
ATOM 8899 O O . GLY A 1 36 ? -10.657 -18.189 -9.324 1.00 13.05 36 GLY A O 5
ATOM 8903 N N . GLU A 1 37 ? -9.538 -19.542 -7.922 1.00 12.42 37 GLU A N 5
ATOM 8904 C CA . GLU A 1 37 ? -10.482 -19.372 -6.836 1.00 11.86 37 GLU A CA 5
ATOM 8905 C C . GLU A 1 37 ? -10.205 -18.071 -6.092 1.00 10.71 37 GLU A C 5
ATOM 8906 O O . GLU A 1 37 ? -9.324 -17.301 -6.482 1.00 10.32 37 GLU A O 5
ATOM 8918 N N . GLY A 1 38 ? -10.943 -17.826 -5.017 1.00 10.28 38 GLY A N 5
ATOM 8919 C CA . GLY A 1 38 ? -10.853 -16.549 -4.343 1.00 9.25 38 GLY A CA 5
ATOM 8920 C C . GLY A 1 38 ? -9.662 -16.457 -3.425 1.00 8.49 38 GLY A C 5
ATOM 8921 O O . GLY A 1 38 ? -9.803 -16.486 -2.206 1.00 8.21 38 GLY A O 5
ATOM 8925 N N . ILE A 1 39 ? -8.485 -16.361 -4.016 1.00 8.38 39 ILE A N 5
ATOM 8926 C CA . ILE A 1 39 ? -7.298 -16.020 -3.265 1.00 7.80 39 ILE A CA 5
ATOM 8927 C C . ILE A 1 39 ? -7.421 -14.590 -2.761 1.00 6.77 39 ILE A C 5
ATOM 8928 O O . ILE A 1 39 ? -8.161 -13.791 -3.336 1.00 6.49 39 ILE A O 5
ATOM 8944 N N . ASP A 1 40 ? -6.731 -14.270 -1.681 1.00 6.37 40 ASP A N 5
ATOM 8945 C CA . ASP A 1 40 ? -6.867 -12.954 -1.072 1.00 5.59 40 ASP A CA 5
ATOM 8946 C C . ASP A 1 40 ? -6.148 -11.899 -1.895 1.00 5.10 40 ASP A C 5
ATOM 8947 O O . ASP A 1 40 ? -5.051 -11.461 -1.558 1.00 5.12 40 ASP A O 5
ATOM 8956 N N . ASP A 1 41 ? -6.765 -11.530 -3.009 1.00 4.99 41 ASP A N 5
ATOM 8957 C CA . ASP A 1 41 ? -6.235 -10.473 -3.862 1.00 4.67 41 ASP A CA 5
ATOM 8958 C C . ASP A 1 41 ? -6.882 -9.148 -3.483 1.00 3.91 41 ASP A C 5
ATOM 8959 O O . ASP A 1 41 ? -7.931 -8.777 -4.016 1.00 4.07 41 ASP A O 5
ATOM 8968 N N . VAL A 1 42 ? -6.286 -8.469 -2.516 1.00 3.33 42 VAL A N 5
ATOM 8969 C CA . VAL A 1 42 ? -6.826 -7.217 -2.011 1.00 2.69 42 VAL A CA 5
ATOM 8970 C C . VAL A 1 42 ? -6.473 -6.057 -2.938 1.00 2.33 42 VAL A C 5
ATOM 8971 O O . VAL A 1 42 ? -5.344 -5.946 -3.419 1.00 2.50 42 VAL A O 5
ATOM 8984 N N . GLU A 1 43 ? -7.456 -5.208 -3.204 1.00 2.18 43 GLU A N 5
ATOM 8985 C CA . GLU A 1 43 ? -7.247 -4.063 -4.070 1.00 2.01 43 GLU A CA 5
ATOM 8986 C C . GLU A 1 43 ? -6.619 -2.908 -3.296 1.00 1.64 43 GLU A C 5
ATOM 8987 O O . GLU A 1 43 ? -7.242 -2.302 -2.422 1.00 1.85 43 GLU A O 5
ATOM 8999 N N . TRP A 1 44 ? -5.368 -2.633 -3.616 1.00 1.25 44 TRP A N 5
ATOM 9000 C CA . TRP A 1 44 ? -4.650 -1.505 -3.055 1.00 0.97 44 TRP A CA 5
ATOM 9001 C C . TRP A 1 44 ? -4.216 -0.578 -4.182 1.00 0.84 44 TRP A C 5
ATOM 9002 O O . TRP A 1 44 ? -3.838 -1.030 -5.262 1.00 0.86 44 TRP A O 5
ATOM 9023 N N . VAL A 1 45 ? -4.303 0.714 -3.908 1.00 0.83 45 VAL A N 5
ATOM 9024 C CA . VAL A 1 45 ? -3.959 1.773 -4.850 1.00 0.83 45 VAL A CA 5
ATOM 9025 C C . VAL A 1 45 ? -2.578 1.565 -5.493 1.00 0.65 45 VAL A C 5
ATOM 9026 O O . VAL A 1 45 ? -2.280 2.129 -6.529 1.00 0.73 45 VAL A O 5
ATOM 9039 N N . VAL A 1 46 ? -1.728 0.747 -4.899 1.00 0.48 46 VAL A N 5
ATOM 9040 C CA . VAL A 1 46 ? -0.415 0.511 -5.479 1.00 0.34 46 VAL A CA 5
ATOM 9041 C C . VAL A 1 46 ? -0.496 -0.402 -6.700 1.00 0.33 46 VAL A C 5
ATOM 9042 O O . VAL A 1 46 ? 0.416 -0.425 -7.516 1.00 0.40 46 VAL A O 5
ATOM 9055 N N . GLY A 1 47 ? -1.604 -1.093 -6.876 1.00 0.42 47 GLY A N 5
ATOM 9056 C CA . GLY A 1 47 ? -1.757 -1.903 -8.063 1.00 0.54 47 GLY A CA 5
ATOM 9057 C C . GLY A 1 47 ? -1.834 -1.051 -9.319 1.00 0.56 47 GLY A C 5
ATOM 9058 O O . GLY A 1 47 ? -1.705 -1.558 -10.432 1.00 0.72 47 GLY A O 5
ATOM 9062 N N . LYS A 1 48 ? -2.045 0.251 -9.135 1.00 0.49 48 LYS A N 5
ATOM 9063 C CA . LYS A 1 48 ? -2.067 1.190 -10.243 1.00 0.60 48 LYS A CA 5
ATOM 9064 C C . LYS A 1 48 ? -0.846 2.101 -10.207 1.00 0.54 48 LYS A C 5
ATOM 9065 O O . LYS A 1 48 ? -0.387 2.587 -11.241 1.00 0.67 48 LYS A O 5
ATOM 9084 N N . ASP A 1 49 ? -0.331 2.317 -9.007 1.00 0.45 49 ASP A N 5
ATOM 9085 C CA . ASP A 1 49 ? 0.804 3.204 -8.792 1.00 0.50 49 ASP A CA 5
ATOM 9086 C C . ASP A 1 49 ? 2.130 2.460 -8.985 1.00 0.40 49 ASP A C 5
ATOM 9087 O O . ASP A 1 49 ? 3.175 3.078 -9.199 1.00 0.40 49 ASP A O 5
ATOM 9096 N N . LYS A 1 50 ? 2.072 1.128 -8.922 1.00 0.37 50 LYS A N 5
ATOM 9097 C CA . LYS A 1 50 ? 3.259 0.278 -8.973 1.00 0.35 50 LYS A CA 5
ATOM 9098 C C . LYS A 1 50 ? 4.153 0.587 -10.174 1.00 0.35 50 LYS A C 5
ATOM 9099 O O . LYS A 1 50 ? 5.341 0.773 -9.985 1.00 0.35 50 LYS A O 5
ATOM 9118 N N . PRO A 1 51 ? 3.609 0.638 -11.418 1.00 0.39 51 PRO A N 5
ATOM 9119 C CA . PRO A 1 51 ? 4.408 0.902 -12.628 1.00 0.43 51 PRO A CA 5
ATOM 9120 C C . PRO A 1 51 ? 5.452 2.004 -12.446 1.00 0.37 51 PRO A C 5
ATOM 9121 O O . PRO A 1 51 ? 6.586 1.870 -12.901 1.00 0.36 51 PRO A O 5
ATOM 9132 N N . THR A 1 52 ? 5.078 3.067 -11.743 1.00 0.36 52 THR A N 5
ATOM 9133 C CA . THR A 1 52 ? 5.947 4.215 -11.562 1.00 0.36 52 THR A CA 5
ATOM 9134 C C . THR A 1 52 ? 7.066 3.896 -10.571 1.00 0.29 52 THR A C 5
ATOM 9135 O O . THR A 1 52 ? 8.242 4.188 -10.807 1.00 0.32 52 THR A O 5
ATOM 9146 N N . TYR A 1 53 ? 6.705 3.252 -9.481 1.00 0.25 53 TYR A N 5
ATOM 9147 C CA . TYR A 1 53 ? 7.673 2.923 -8.453 1.00 0.24 53 TYR A CA 5
ATOM 9148 C C . TYR A 1 53 ? 8.548 1.771 -8.910 1.00 0.22 53 TYR A C 5
ATOM 9149 O O . TYR A 1 53 ? 9.679 1.619 -8.466 1.00 0.24 53 TYR A O 5
ATOM 9167 N N . ASP A 1 54 ? 8.004 0.991 -9.824 1.00 0.21 54 ASP A N 5
ATOM 9168 C CA . ASP A 1 54 ? 8.672 -0.195 -10.337 1.00 0.23 54 ASP A CA 5
ATOM 9169 C C . ASP A 1 54 ? 9.688 0.193 -11.413 1.00 0.22 54 ASP A C 5
ATOM 9170 O O . ASP A 1 54 ? 10.778 -0.377 -11.491 1.00 0.23 54 ASP A O 5
ATOM 9179 N N . GLU A 1 55 ? 9.336 1.190 -12.224 1.00 0.24 55 GLU A N 5
ATOM 9180 C CA . GLU A 1 55 ? 10.254 1.710 -13.233 1.00 0.28 55 GLU A CA 5
ATOM 9181 C C . GLU A 1 55 ? 11.429 2.401 -12.559 1.00 0.29 55 GLU A C 5
ATOM 9182 O O . GLU A 1 55 ? 12.574 2.215 -12.966 1.00 0.35 55 GLU A O 5
ATOM 9194 N N . ILE A 1 56 ? 11.153 3.166 -11.505 1.00 0.27 56 ILE A N 5
ATOM 9195 C CA . ILE A 1 56 ? 12.222 3.791 -10.735 1.00 0.30 56 ILE A CA 5
ATOM 9196 C C . ILE A 1 56 ? 12.995 2.720 -9.970 1.00 0.27 56 ILE A C 5
ATOM 9197 O O . ILE A 1 56 ? 14.195 2.842 -9.745 1.00 0.30 56 ILE A O 5
ATOM 9213 N N . PHE A 1 57 ? 12.296 1.656 -9.607 1.00 0.24 57 PHE A N 5
ATOM 9214 C CA . PHE A 1 57 ? 12.893 0.519 -8.923 1.00 0.22 57 PHE A CA 5
ATOM 9215 C C . PHE A 1 57 ? 14.030 -0.083 -9.741 1.00 0.24 57 PHE A C 5
ATOM 9216 O O . PHE A 1 57 ? 15.160 -0.193 -9.262 1.00 0.32 57 PHE A O 5
ATOM 9233 N N . TYR A 1 58 ? 13.741 -0.451 -10.982 1.00 0.26 58 TYR A N 5
ATOM 9234 C CA . TYR A 1 58 ? 14.762 -1.016 -11.858 1.00 0.29 58 TYR A CA 5
ATOM 9235 C C . TYR A 1 58 ? 15.765 0.051 -12.269 1.00 0.33 58 TYR A C 5
ATOM 9236 O O . TYR A 1 58 ? 16.898 -0.249 -12.645 1.00 0.37 58 TYR A O 5
ATOM 9254 N N . THR A 1 59 ? 15.333 1.296 -12.177 1.00 0.33 59 THR A N 5
ATOM 9255 C CA . THR A 1 59 ? 16.186 2.441 -12.440 1.00 0.38 59 THR A CA 5
ATOM 9256 C C . THR A 1 59 ? 17.199 2.647 -11.300 1.00 0.38 59 THR A C 5
ATOM 9257 O O . THR A 1 59 ? 18.274 3.220 -11.501 1.00 0.44 59 THR A O 5
ATOM 9268 N N . LEU A 1 60 ? 16.857 2.160 -10.111 1.00 0.33 60 LEU A N 5
ATOM 9269 C CA . LEU A 1 60 ? 17.748 2.253 -8.957 1.00 0.35 60 LEU A CA 5
ATOM 9270 C C . LEU A 1 60 ? 18.581 0.983 -8.811 1.00 0.36 60 LEU A C 5
ATOM 9271 O O . LEU A 1 60 ? 19.277 0.806 -7.815 1.00 0.45 60 LEU A O 5
ATOM 9287 N N . SER A 1 61 ? 18.487 0.110 -9.813 1.00 0.33 61 SER A N 5
ATOM 9288 C CA . SER A 1 61 ? 19.293 -1.110 -9.880 1.00 0.36 61 SER A CA 5
ATOM 9289 C C . SER A 1 61 ? 18.963 -2.087 -8.743 1.00 0.33 61 SER A C 5
ATOM 9290 O O . SER A 1 61 ? 19.560 -2.034 -7.667 1.00 0.37 61 SER A O 5
ATOM 9298 N N . PRO A 1 62 ? 17.996 -2.993 -8.973 1.00 0.29 62 PRO A N 5
ATOM 9299 C CA . PRO A 1 62 ? 17.637 -4.030 -8.010 1.00 0.31 62 PRO A CA 5
ATOM 9300 C C . PRO A 1 62 ? 18.655 -5.167 -7.957 1.00 0.32 62 PRO A C 5
ATOM 9301 O O . PRO A 1 62 ? 19.212 -5.573 -8.979 1.00 0.46 62 PRO A O 5
ATOM 9312 N N . VAL A 1 63 ? 18.877 -5.681 -6.762 1.00 0.33 63 VAL A N 5
ATOM 9313 C CA . VAL A 1 63 ? 19.746 -6.822 -6.555 1.00 0.42 63 VAL A CA 5
ATOM 9314 C C . VAL A 1 63 ? 18.934 -7.935 -5.902 1.00 0.44 63 VAL A C 5
ATOM 9315 O O . VAL A 1 63 ? 18.394 -7.740 -4.814 1.00 0.45 63 VAL A O 5
ATOM 9328 N N . ASN A 1 64 ? 18.811 -9.067 -6.595 1.00 0.54 64 ASN A N 5
ATOM 9329 C CA . ASN A 1 64 ? 18.060 -10.230 -6.100 1.00 0.63 64 ASN A CA 5
ATOM 9330 C C . ASN A 1 64 ? 16.558 -9.950 -6.052 1.00 0.55 64 ASN A C 5
ATOM 9331 O O . ASN A 1 64 ? 15.810 -10.632 -5.353 1.00 0.60 64 ASN A O 5
ATOM 9342 N N . GLY A 1 65 ? 16.123 -8.965 -6.823 1.00 0.49 65 GLY A N 5
ATOM 9343 C CA . GLY A 1 65 ? 14.707 -8.653 -6.928 1.00 0.50 65 GLY A CA 5
ATOM 9344 C C . GLY A 1 65 ? 14.264 -7.576 -5.952 1.00 0.39 65 GLY A C 5
ATOM 9345 O O . GLY A 1 65 ? 13.088 -7.502 -5.601 1.00 0.49 65 GLY A O 5
ATOM 9349 N N . LYS A 1 66 ? 15.206 -6.760 -5.495 1.00 0.33 66 LYS A N 5
ATOM 9350 C CA . LYS A 1 66 ? 14.905 -5.668 -4.571 1.00 0.26 66 LYS A CA 5
ATOM 9351 C C . LYS A 1 66 ? 16.024 -4.643 -4.587 1.00 0.21 66 LYS A C 5
ATOM 9352 O O . LYS A 1 66 ? 17.154 -4.963 -4.933 1.00 0.27 66 LYS A O 5
ATOM 9371 N N . ILE A 1 67 ? 15.715 -3.417 -4.216 1.00 0.18 67 ILE A N 5
ATOM 9372 C CA . ILE A 1 67 ? 16.737 -2.392 -4.132 1.00 0.20 67 ILE A CA 5
ATOM 9373 C C . ILE A 1 67 ? 17.399 -2.442 -2.780 1.00 0.19 67 ILE A C 5
ATOM 9374 O O . ILE A 1 67 ? 16.730 -2.626 -1.760 1.00 0.21 67 ILE A O 5
ATOM 9390 N N . THR A 1 68 ? 18.709 -2.310 -2.773 1.00 0.24 68 THR A N 5
ATOM 9391 C CA . THR A 1 68 ? 19.428 -2.125 -1.540 1.00 0.30 68 THR A CA 5
ATOM 9392 C C . THR A 1 68 ? 18.909 -0.864 -0.873 1.00 0.36 68 THR A C 5
ATOM 9393 O O . THR A 1 68 ? 18.805 0.188 -1.507 1.00 0.70 68 THR A O 5
ATOM 9404 N N . GLY A 1 69 ? 18.541 -0.990 0.391 1.00 0.29 69 GLY A N 5
ATOM 9405 C CA . GLY A 1 69 ? 17.729 0.012 1.043 1.00 0.31 69 GLY A CA 5
ATOM 9406 C C . GLY A 1 69 ? 18.252 1.423 0.936 1.00 0.31 69 GLY A C 5
ATOM 9407 O O . GLY A 1 69 ? 17.462 2.355 0.860 1.00 0.38 69 GLY A O 5
ATOM 9411 N N . ALA A 1 70 ? 19.567 1.583 0.908 1.00 0.33 70 ALA A N 5
ATOM 9412 C CA . ALA A 1 70 ? 20.185 2.909 0.821 1.00 0.37 70 ALA A CA 5
ATOM 9413 C C . ALA A 1 70 ? 19.652 3.727 -0.363 1.00 0.35 70 ALA A C 5
ATOM 9414 O O . ALA A 1 70 ? 19.622 4.958 -0.311 1.00 0.39 70 ALA A O 5
ATOM 9421 N N . ASN A 1 71 ? 19.216 3.046 -1.420 1.00 0.35 71 ASN A N 5
ATOM 9422 C CA . ASN A 1 71 ? 18.735 3.722 -2.627 1.00 0.37 71 ASN A CA 5
ATOM 9423 C C . ASN A 1 71 ? 17.317 4.221 -2.402 1.00 0.34 71 ASN A C 5
ATOM 9424 O O . ASN A 1 71 ? 16.961 5.334 -2.784 1.00 0.34 71 ASN A O 5
ATOM 9435 N N . ALA A 1 72 ? 16.508 3.391 -1.763 1.00 0.35 72 ALA A N 5
ATOM 9436 C CA . ALA A 1 72 ? 15.146 3.770 -1.427 1.00 0.35 72 ALA A CA 5
ATOM 9437 C C . ALA A 1 72 ? 15.174 4.830 -0.342 1.00 0.31 72 ALA A C 5
ATOM 9438 O O . ALA A 1 72 ? 14.309 5.707 -0.273 1.00 0.30 72 ALA A O 5
ATOM 9445 N N . LYS A 1 73 ? 16.194 4.744 0.496 1.00 0.31 73 LYS A N 5
ATOM 9446 C CA . LYS A 1 73 ? 16.442 5.755 1.509 1.00 0.31 73 LYS A CA 5
ATOM 9447 C C . LYS A 1 73 ? 16.805 7.058 0.827 1.00 0.29 73 LYS A C 5
ATOM 9448 O O . LYS A 1 73 ? 16.399 8.126 1.262 1.00 0.30 73 LYS A O 5
ATOM 9467 N N . LYS A 1 74 ? 17.550 6.943 -0.260 1.00 0.31 74 LYS A N 5
ATOM 9468 C CA . LYS A 1 74 ? 17.924 8.088 -1.072 1.00 0.34 74 LYS A CA 5
ATOM 9469 C C . LYS A 1 74 ? 16.673 8.812 -1.549 1.00 0.31 74 LYS A C 5
ATOM 9470 O O . LYS A 1 74 ? 16.575 10.039 -1.462 1.00 0.33 74 LYS A O 5
ATOM 9489 N N . GLU A 1 75 ? 15.720 8.022 -2.031 1.00 0.34 75 GLU A N 5
ATOM 9490 C CA . GLU A 1 75 ? 14.434 8.545 -2.491 1.00 0.38 75 GLU A CA 5
ATOM 9491 C C . GLU A 1 75 ? 13.731 9.338 -1.392 1.00 0.34 75 GLU A C 5
ATOM 9492 O O . GLU A 1 75 ? 13.352 10.499 -1.584 1.00 0.38 75 GLU A O 5
ATOM 9504 N N . MET A 1 76 ? 13.580 8.722 -0.236 1.00 0.31 76 MET A N 5
ATOM 9505 C CA . MET A 1 76 ? 12.865 9.354 0.868 1.00 0.32 76 MET A CA 5
ATOM 9506 C C . MET A 1 76 ? 13.683 10.490 1.497 1.00 0.31 76 MET A C 5
ATOM 9507 O O . MET A 1 76 ? 13.120 11.402 2.100 1.00 0.36 76 MET A O 5
ATOM 9521 N N . VAL A 1 77 ? 15.005 10.444 1.343 1.00 0.30 77 VAL A N 5
ATOM 9522 C CA . VAL A 1 77 ? 15.878 11.529 1.796 1.00 0.34 77 VAL A CA 5
ATOM 9523 C C . VAL A 1 77 ? 15.650 12.790 0.967 1.00 0.37 77 VAL A C 5
ATOM 9524 O O . VAL A 1 77 ? 15.348 13.853 1.506 1.00 0.41 77 VAL A O 5
ATOM 9537 N N . LYS A 1 78 ? 15.789 12.661 -0.348 1.00 0.39 78 LYS A N 5
ATOM 9538 C CA . LYS A 1 78 ? 15.647 13.795 -1.257 1.00 0.45 78 LYS A CA 5
ATOM 9539 C C . LYS A 1 78 ? 14.205 14.293 -1.288 1.00 0.48 78 LYS A C 5
ATOM 9540 O O . LYS A 1 78 ? 13.918 15.379 -1.786 1.00 0.59 78 LYS A O 5
ATOM 9559 N N . SER A 1 79 ? 13.301 13.476 -0.761 1.00 0.44 79 SER A N 5
ATOM 9560 C CA . SER A 1 79 ? 11.910 13.873 -0.588 1.00 0.51 79 SER A CA 5
ATOM 9561 C C . SER A 1 79 ? 11.784 15.002 0.449 1.00 0.55 79 SER A C 5
ATOM 9562 O O . SER A 1 79 ? 10.698 15.552 0.645 1.00 0.64 79 SER A O 5
ATOM 9570 N N . LYS A 1 80 ? 12.902 15.312 1.113 1.00 0.54 80 LYS A N 5
ATOM 9571 C CA . LYS A 1 80 ? 13.006 16.450 2.031 1.00 0.61 80 LYS A CA 5
ATOM 9572 C C . LYS A 1 80 ? 12.240 16.191 3.324 1.00 0.62 80 LYS A C 5
ATOM 9573 O O . LYS A 1 80 ? 11.178 16.766 3.566 1.00 0.75 80 LYS A O 5
ATOM 9592 N N . LEU A 1 81 ? 12.782 15.301 4.139 1.00 0.66 81 LEU A N 5
ATOM 9593 C CA . LEU A 1 81 ? 12.155 14.928 5.394 1.00 0.69 81 LEU A CA 5
ATOM 9594 C C . LEU A 1 81 ? 13.167 14.965 6.532 1.00 0.73 81 LEU A C 5
ATOM 9595 O O . LEU A 1 81 ? 14.376 14.957 6.295 1.00 0.75 81 LEU A O 5
ATOM 9611 N N . PRO A 1 82 ? 12.682 15.007 7.780 1.00 0.78 82 PRO A N 5
ATOM 9612 C CA . PRO A 1 82 ? 13.511 14.761 8.952 1.00 0.84 82 PRO A CA 5
ATOM 9613 C C . PRO A 1 82 ? 13.779 13.267 9.125 1.00 0.75 82 PRO A C 5
ATOM 9614 O O . PRO A 1 82 ? 13.139 12.434 8.471 1.00 0.70 82 PRO A O 5
ATOM 9625 N N . ASN A 1 83 ? 14.697 12.929 10.014 1.00 0.79 83 ASN A N 5
ATOM 9626 C CA . ASN A 1 83 ? 15.105 11.540 10.203 1.00 0.72 83 ASN A CA 5
ATOM 9627 C C . ASN A 1 83 ? 13.963 10.697 10.763 1.00 0.65 83 ASN A C 5
ATOM 9628 O O . ASN A 1 83 ? 13.849 9.510 10.455 1.00 0.61 83 ASN A O 5
ATOM 9639 N N . THR A 1 84 ? 13.113 11.320 11.572 1.00 0.67 84 THR A N 5
ATOM 9640 C CA . THR A 1 84 ? 11.998 10.621 12.194 1.00 0.67 84 THR A CA 5
ATOM 9641 C C . THR A 1 84 ? 11.016 10.111 11.136 1.00 0.58 84 THR A C 5
ATOM 9642 O O . THR A 1 84 ? 10.659 8.929 11.115 1.00 0.53 84 THR A O 5
ATOM 9653 N N . VAL A 1 85 ? 10.606 11.008 10.241 1.00 0.59 85 VAL A N 5
ATOM 9654 C CA . VAL A 1 85 ? 9.673 10.659 9.172 1.00 0.55 85 VAL A CA 5
ATOM 9655 C C . VAL A 1 85 ? 10.288 9.618 8.246 1.00 0.49 85 VAL A C 5
ATOM 9656 O O . VAL A 1 85 ? 9.614 8.687 7.827 1.00 0.45 85 VAL A O 5
ATOM 9669 N N . LEU A 1 86 ? 11.570 9.770 7.954 1.00 0.50 86 LEU A N 5
ATOM 9670 C CA . LEU A 1 86 ? 12.286 8.815 7.113 1.00 0.50 86 LEU A CA 5
ATOM 9671 C C . LEU A 1 86 ? 12.264 7.423 7.717 1.00 0.40 86 LEU A C 5
ATOM 9672 O O . LEU A 1 86 ? 11.975 6.440 7.031 1.00 0.38 86 LEU A O 5
ATOM 9688 N N . GLY A 1 87 ? 12.602 7.350 8.996 1.00 0.39 87 GLY A N 5
ATOM 9689 C CA . GLY A 1 87 ? 12.645 6.082 9.683 1.00 0.39 87 GLY A CA 5
ATOM 9690 C C . GLY A 1 87 ? 11.308 5.393 9.689 1.00 0.33 87 GLY A C 5
ATOM 9691 O O . GLY A 1 87 ? 11.228 4.174 9.534 1.00 0.37 87 GLY A O 5
ATOM 9695 N N . LYS A 1 88 ? 10.247 6.171 9.829 1.00 0.34 88 LYS A N 5
ATOM 9696 C CA . LYS A 1 88 ? 8.921 5.587 9.943 1.00 0.37 88 LYS A CA 5
ATOM 9697 C C . LYS A 1 88 ? 8.350 5.288 8.561 1.00 0.34 88 LYS A C 5
ATOM 9698 O O . LYS A 1 88 ? 7.573 4.355 8.404 1.00 0.41 88 LYS A O 5
ATOM 9717 N N . ILE A 1 89 ? 8.750 6.070 7.561 1.00 0.30 89 ILE A N 5
ATOM 9718 C CA . ILE A 1 89 ? 8.446 5.749 6.169 1.00 0.31 89 ILE A CA 5
ATOM 9719 C C . ILE A 1 89 ? 9.055 4.401 5.818 1.00 0.26 89 ILE A C 5
ATOM 9720 O O . ILE A 1 89 ? 8.387 3.523 5.271 1.00 0.28 89 ILE A O 5
ATOM 9736 N N . TRP A 1 90 ? 10.326 4.238 6.174 1.00 0.24 90 TRP A N 5
ATOM 9737 C CA . TRP A 1 90 ? 11.044 2.998 5.916 1.00 0.22 90 TRP A CA 5
ATOM 9738 C C . TRP A 1 90 ? 10.339 1.812 6.554 1.00 0.23 90 TRP A C 5
ATOM 9739 O O . TRP A 1 90 ? 10.008 0.838 5.885 1.00 0.25 90 TRP A O 5
ATOM 9760 N N . LYS A 1 91 ? 10.093 1.914 7.852 1.00 0.26 91 LYS A N 5
ATOM 9761 C CA . LYS A 1 91 ? 9.590 0.786 8.618 1.00 0.30 91 LYS A CA 5
ATOM 9762 C C . LYS A 1 91 ? 8.097 0.566 8.394 1.00 0.31 91 LYS A C 5
ATOM 9763 O O . LYS A 1 91 ? 7.537 -0.425 8.858 1.00 0.42 91 LYS A O 5
ATOM 9782 N N . LEU A 1 92 ? 7.451 1.493 7.699 1.00 0.27 92 LEU A N 5
ATOM 9783 C CA . LEU A 1 92 ? 6.053 1.318 7.341 1.00 0.33 92 LEU A CA 5
ATOM 9784 C C . LEU A 1 92 ? 5.944 0.686 5.955 1.00 0.34 92 LEU A C 5
ATOM 9785 O O . LEU A 1 92 ? 5.003 -0.049 5.673 1.00 0.47 92 LEU A O 5
ATOM 9801 N N . ALA A 1 93 ? 6.921 0.978 5.096 1.00 0.30 93 ALA A N 5
ATOM 9802 C CA . ALA A 1 93 ? 6.950 0.411 3.757 1.00 0.37 93 ALA A CA 5
ATOM 9803 C C . ALA A 1 93 ? 7.537 -0.993 3.773 1.00 0.37 93 ALA A C 5
ATOM 9804 O O . ALA A 1 93 ? 7.020 -1.901 3.121 1.00 0.45 93 ALA A O 5
ATOM 9811 N N . ASP A 1 94 ? 8.612 -1.176 4.533 1.00 0.32 94 ASP A N 5
ATOM 9812 C CA . ASP A 1 94 ? 9.280 -2.469 4.601 1.00 0.38 94 ASP A CA 5
ATOM 9813 C C . ASP A 1 94 ? 8.642 -3.337 5.673 1.00 0.45 94 ASP A C 5
ATOM 9814 O O . ASP A 1 94 ? 8.940 -3.205 6.862 1.00 0.49 94 ASP A O 5
ATOM 9823 N N . VAL A 1 95 ? 7.750 -4.217 5.242 1.00 0.64 95 VAL A N 5
ATOM 9824 C CA . VAL A 1 95 ? 7.026 -5.095 6.156 1.00 0.79 95 VAL A CA 5
ATOM 9825 C C . VAL A 1 95 ? 7.916 -6.191 6.701 1.00 0.74 95 VAL A C 5
ATOM 9826 O O . VAL A 1 95 ? 7.679 -6.714 7.794 1.00 0.88 95 VAL A O 5
ATOM 9839 N N . ASP A 1 96 ? 8.943 -6.530 5.949 1.00 0.68 96 ASP A N 5
ATOM 9840 C CA . ASP A 1 96 ? 9.878 -7.552 6.373 1.00 0.73 96 ASP A CA 5
ATOM 9841 C C . ASP A 1 96 ? 10.943 -6.926 7.252 1.00 0.60 96 ASP A C 5
ATOM 9842 O O . ASP A 1 96 ? 11.538 -7.590 8.102 1.00 0.68 96 ASP A O 5
ATOM 9851 N N . LYS A 1 97 ? 11.160 -5.630 7.041 1.00 0.48 97 LYS A N 5
ATOM 9852 C CA . LYS A 1 97 ? 12.221 -4.892 7.709 1.00 0.46 97 LYS A CA 5
ATOM 9853 C C . LYS A 1 97 ? 13.573 -5.534 7.432 1.00 0.46 97 LYS A C 5
ATOM 9854 O O . LYS A 1 97 ? 14.205 -6.120 8.313 1.00 0.70 97 LYS A O 5
ATOM 9873 N N . ASP A 1 98 ? 13.997 -5.419 6.183 1.00 0.35 98 ASP A N 5
ATOM 9874 C CA . ASP A 1 98 ? 15.204 -6.068 5.709 1.00 0.43 98 ASP A CA 5
ATOM 9875 C C . ASP A 1 98 ? 16.378 -5.112 5.759 1.00 0.39 98 ASP A C 5
ATOM 9876 O O . ASP A 1 98 ? 17.456 -5.448 6.251 1.00 0.63 98 ASP A O 5
ATOM 9885 N N . GLY A 1 99 ? 16.140 -3.905 5.272 1.00 0.29 99 GLY A N 5
ATOM 9886 C CA . GLY A 1 99 ? 17.227 -3.018 4.917 1.00 0.29 99 GLY A CA 5
ATOM 9887 C C . GLY A 1 99 ? 17.341 -2.940 3.415 1.00 0.24 99 GLY A C 5
ATOM 9888 O O . GLY A 1 99 ? 18.349 -2.497 2.865 1.00 0.27 99 GLY A O 5
ATOM 9892 N N . LEU A 1 100 ? 16.288 -3.422 2.767 1.00 0.23 100 LEU A N 5
ATOM 9893 C CA . LEU A 1 100 ? 16.144 -3.372 1.324 1.00 0.21 100 LEU A CA 5
ATOM 9894 C C . LEU A 1 100 ? 14.657 -3.358 0.992 1.00 0.24 100 LEU A C 5
ATOM 9895 O O . LEU A 1 100 ? 13.832 -3.580 1.877 1.00 0.38 100 LEU A O 5
ATOM 9911 N N . LEU A 1 101 ? 14.316 -3.131 -0.264 1.00 0.20 101 LEU A N 5
ATOM 9912 C CA . LEU A 1 101 ? 12.919 -2.983 -0.654 1.00 0.20 101 LEU A CA 5
ATOM 9913 C C . LEU A 1 101 ? 12.701 -3.613 -2.020 1.00 0.17 101 LEU A C 5
ATOM 9914 O O . LEU A 1 101 ? 13.291 -3.177 -2.998 1.00 0.18 101 LEU A O 5
ATOM 9930 N N . ASP A 1 102 ? 11.871 -4.632 -2.098 1.00 0.16 102 ASP A N 5
ATOM 9931 C CA . ASP A 1 102 ? 11.615 -5.300 -3.373 1.00 0.17 102 ASP A CA 5
ATOM 9932 C C . ASP A 1 102 ? 10.724 -4.437 -4.264 1.00 0.16 102 ASP A C 5
ATOM 9933 O O . ASP A 1 102 ? 10.425 -3.296 -3.918 1.00 0.16 102 ASP A O 5
ATOM 9942 N N . ASP A 1 103 ? 10.315 -4.980 -5.410 1.00 0.18 103 ASP A N 5
ATOM 9943 C CA . ASP A 1 103 ? 9.520 -4.233 -6.396 1.00 0.19 103 ASP A CA 5
ATOM 9944 C C . ASP A 1 103 ? 8.263 -3.670 -5.735 1.00 0.16 103 ASP A C 5
ATOM 9945 O O . ASP A 1 103 ? 7.840 -2.530 -5.986 1.00 0.17 103 ASP A O 5
ATOM 9954 N N . GLU A 1 104 ? 7.723 -4.451 -4.819 1.00 0.18 104 GLU A N 5
ATOM 9955 C CA . GLU A 1 104 ? 6.459 -4.142 -4.191 1.00 0.23 104 GLU A CA 5
ATOM 9956 C C . GLU A 1 104 ? 6.690 -3.266 -2.965 1.00 0.19 104 GLU A C 5
ATOM 9957 O O . GLU A 1 104 ? 5.821 -2.485 -2.564 1.00 0.22 104 GLU A O 5
ATOM 9969 N N . GLU A 1 105 ? 7.884 -3.366 -2.394 1.00 0.18 105 GLU A N 5
ATOM 9970 C CA . GLU A 1 105 ? 8.222 -2.567 -1.229 1.00 0.17 105 GLU A CA 5
ATOM 9971 C C . GLU A 1 105 ? 8.646 -1.160 -1.622 1.00 0.17 105 GLU A C 5
ATOM 9972 O O . GLU A 1 105 ? 8.396 -0.203 -0.889 1.00 0.22 105 GLU A O 5
ATOM 9984 N N . PHE A 1 106 ? 9.274 -1.025 -2.781 1.00 0.16 106 PHE A N 5
ATOM 9985 C CA . PHE A 1 106 ? 9.513 0.290 -3.346 1.00 0.16 106 PHE A CA 5
ATOM 9986 C C . PHE A 1 106 ? 8.154 0.905 -3.643 1.00 0.16 106 PHE A C 5
ATOM 9987 O O . PHE A 1 106 ? 7.913 2.075 -3.345 1.00 0.18 106 PHE A O 5
ATOM 10004 N N . ALA A 1 107 ? 7.262 0.088 -4.202 1.00 0.16 107 ALA A N 5
ATOM 10005 C CA . ALA A 1 107 ? 5.899 0.522 -4.461 1.00 0.16 107 ALA A CA 5
ATOM 10006 C C . ALA A 1 107 ? 5.293 1.182 -3.221 1.00 0.16 107 ALA A C 5
ATOM 10007 O O . ALA A 1 107 ? 4.775 2.299 -3.293 1.00 0.18 107 ALA A O 5
ATOM 10014 N N . LEU A 1 108 ? 5.392 0.511 -2.077 1.00 0.18 108 LEU A N 5
ATOM 10015 C CA . LEU A 1 108 ? 4.865 1.060 -0.830 1.00 0.22 108 LEU A CA 5
ATOM 10016 C C . LEU A 1 108 ? 5.651 2.309 -0.410 1.00 0.19 108 LEU A C 5
ATOM 10017 O O . LEU A 1 108 ? 5.057 3.339 -0.097 1.00 0.20 108 LEU A O 5
ATOM 10033 N N . ALA A 1 109 ? 6.978 2.215 -0.432 1.00 0.19 109 ALA A N 5
ATOM 10034 C CA . ALA A 1 109 ? 7.849 3.308 0.008 1.00 0.19 109 ALA A CA 5
ATOM 10035 C C . ALA A 1 109 ? 7.520 4.616 -0.699 1.00 0.19 109 ALA A C 5
ATOM 10036 O O . ALA A 1 109 ? 7.242 5.633 -0.056 1.00 0.20 109 ALA A O 5
ATOM 10043 N N . ASN A 1 110 ? 7.526 4.578 -2.024 1.00 0.19 110 ASN A N 5
ATOM 10044 C CA . ASN A 1 110 ? 7.334 5.775 -2.818 1.00 0.19 110 ASN A CA 5
ATOM 10045 C C . ASN A 1 110 ? 5.890 6.235 -2.705 1.00 0.20 110 ASN A C 5
ATOM 10046 O O . ASN A 1 110 ? 5.594 7.429 -2.760 1.00 0.23 110 ASN A O 5
ATOM 10057 N N . HIS A 1 111 ? 4.990 5.270 -2.518 1.00 0.23 111 HIS A N 5
ATOM 10058 C CA . HIS A 1 111 ? 3.577 5.572 -2.377 1.00 0.25 111 HIS A CA 5
ATOM 10059 C C . HIS A 1 111 ? 3.334 6.313 -1.072 1.00 0.24 111 HIS A C 5
ATOM 10060 O O . HIS A 1 111 ? 2.504 7.206 -1.006 1.00 0.26 111 HIS A O 5
ATOM 10075 N N . LEU A 1 112 ? 4.063 5.934 -0.035 1.00 0.25 112 LEU A N 5
ATOM 10076 C CA . LEU A 1 112 ? 3.998 6.636 1.236 1.00 0.28 112 LEU A CA 5
ATOM 10077 C C . LEU A 1 112 ? 4.588 8.033 1.102 1.00 0.25 112 LEU A C 5
ATOM 10078 O O . LEU A 1 112 ? 4.138 8.976 1.749 1.00 0.27 112 LEU A O 5
ATOM 10094 N N . ILE A 1 113 ? 5.599 8.152 0.247 1.00 0.26 113 ILE A N 5
ATOM 10095 C CA . ILE A 1 113 ? 6.219 9.436 -0.041 1.00 0.26 113 ILE A CA 5
ATOM 10096 C C . ILE A 1 113 ? 5.213 10.398 -0.667 1.00 0.26 113 ILE A C 5
ATOM 10097 O O . ILE A 1 113 ? 5.125 11.564 -0.267 1.00 0.32 113 ILE A O 5
ATOM 10113 N N . LYS A 1 114 ? 4.453 9.914 -1.638 1.00 0.25 114 LYS A N 5
ATOM 10114 C CA . LYS A 1 114 ? 3.404 10.740 -2.234 1.00 0.31 114 LYS A CA 5
ATOM 10115 C C . LYS A 1 114 ? 2.213 10.885 -1.280 1.00 0.32 114 LYS A C 5
ATOM 10116 O O . LYS A 1 114 ? 1.500 11.884 -1.324 1.00 0.41 114 LYS A O 5
ATOM 10135 N N . VAL A 1 115 ? 2.020 9.900 -0.403 1.00 0.30 115 VAL A N 5
ATOM 10136 C CA . VAL A 1 115 ? 0.965 9.961 0.611 1.00 0.35 115 VAL A CA 5
ATOM 10137 C C . VAL A 1 115 ? 1.196 11.129 1.570 1.00 0.35 115 VAL A C 5
ATOM 10138 O O . VAL A 1 115 ? 0.281 11.904 1.850 1.00 0.42 115 VAL A O 5
ATOM 10151 N N . LYS A 1 116 ? 2.422 11.264 2.064 1.00 0.35 116 LYS A N 5
ATOM 10152 C CA . LYS A 1 116 ? 2.756 12.383 2.935 1.00 0.45 116 LYS A CA 5
ATOM 10153 C C . LYS A 1 116 ? 2.823 13.673 2.128 1.00 0.48 116 LYS A C 5
ATOM 10154 O O . LYS A 1 116 ? 2.674 14.769 2.668 1.00 0.63 116 LYS A O 5
ATOM 10173 N N . LEU A 1 117 ? 3.041 13.533 0.825 1.00 0.43 117 LEU A N 5
ATOM 10174 C CA . LEU A 1 117 ? 3.083 14.679 -0.069 1.00 0.53 117 LEU A CA 5
ATOM 10175 C C . LEU A 1 117 ? 1.683 15.260 -0.229 1.00 0.60 117 LEU A C 5
ATOM 10176 O O . LEU A 1 117 ? 1.520 16.435 -0.563 1.00 0.73 117 LEU A O 5
ATOM 10192 N N . GLU A 1 118 ? 0.671 14.431 0.036 1.00 0.57 118 GLU A N 5
ATOM 10193 C CA . GLU A 1 118 ? -0.715 14.888 0.059 1.00 0.70 118 GLU A CA 5
ATOM 10194 C C . GLU A 1 118 ? -0.949 15.821 1.245 1.00 0.79 118 GLU A C 5
ATOM 10195 O O . GLU A 1 118 ? -1.983 16.480 1.343 1.00 0.95 118 GLU A O 5
ATOM 10207 N N . GLY A 1 119 ? 0.016 15.858 2.157 1.00 0.75 119 GLY A N 5
ATOM 10208 C CA . GLY A 1 119 ? -0.082 16.729 3.305 1.00 0.86 119 GLY A CA 5
ATOM 10209 C C . GLY A 1 119 ? -0.511 15.971 4.531 1.00 0.87 119 GLY A C 5
ATOM 10210 O O . GLY A 1 119 ? -0.403 16.464 5.650 1.00 1.01 119 GLY A O 5
ATOM 10214 N N . HIS A 1 120 ? -0.988 14.763 4.315 1.00 0.80 120 HIS A N 5
ATOM 10215 C CA . HIS A 1 120 ? -1.433 13.918 5.401 1.00 0.84 120 HIS A CA 5
ATOM 10216 C C . HIS A 1 120 ? -0.292 12.995 5.829 1.00 0.81 120 HIS A C 5
ATOM 10217 O O . HIS A 1 120 ? 0.297 12.287 5.013 1.00 0.84 120 HIS A O 5
ATOM 10232 N N . GLU A 1 121 ? 0.021 13.038 7.109 1.00 0.93 121 GLU A N 5
ATOM 10233 C CA . GLU A 1 121 ? 1.163 12.314 7.649 1.00 1.01 121 GLU A CA 5
ATOM 10234 C C . GLU A 1 121 ? 0.851 10.841 7.891 1.00 0.79 121 GLU A C 5
ATOM 10235 O O . GLU A 1 121 ? -0.250 10.473 8.307 1.00 0.71 121 GLU A O 5
ATOM 10247 N N . LEU A 1 122 ? 1.834 10.008 7.594 1.00 0.92 122 LEU A N 5
ATOM 10248 C CA . LEU A 1 122 ? 1.750 8.571 7.833 1.00 0.87 122 LEU A CA 5
ATOM 10249 C C . LEU A 1 122 ? 1.631 8.272 9.326 1.00 0.82 122 LEU A C 5
ATOM 10250 O O . LEU A 1 122 ? 2.426 8.755 10.137 1.00 0.95 122 LEU A O 5
ATOM 10266 N N . PRO A 1 123 ? 0.652 7.443 9.703 1.00 0.77 123 PRO A N 5
ATOM 10267 C CA . PRO A 1 123 ? 0.286 7.224 11.103 1.00 0.88 123 PRO A CA 5
ATOM 10268 C C . PRO A 1 123 ? 1.080 6.121 11.790 1.00 0.92 123 PRO A C 5
ATOM 10269 O O . PRO A 1 123 ? 0.836 5.824 12.957 1.00 1.10 123 PRO A O 5
ATOM 10280 N N . ALA A 1 124 ? 2.012 5.516 11.055 1.00 0.89 124 ALA A N 5
ATOM 10281 C CA . ALA A 1 124 ? 2.707 4.306 11.503 1.00 1.09 124 ALA A CA 5
ATOM 10282 C C . ALA A 1 124 ? 1.717 3.145 11.595 1.00 1.10 124 ALA A C 5
ATOM 10283 O O . ALA A 1 124 ? 1.977 2.120 12.229 1.00 1.27 124 ALA A O 5
ATOM 10290 N N . ASP A 1 125 ? 0.591 3.320 10.914 1.00 1.00 125 ASP A N 5
ATOM 10291 C CA . ASP A 1 125 ? -0.425 2.287 10.799 1.00 1.03 125 ASP A CA 5
ATOM 10292 C C . ASP A 1 125 ? -0.358 1.699 9.412 1.00 0.87 125 ASP A C 5
ATOM 10293 O O . ASP A 1 125 ? -0.148 2.420 8.437 1.00 0.90 125 ASP A O 5
ATOM 10302 N N . LEU A 1 126 ? -0.528 0.403 9.334 1.00 0.81 126 LEU A N 5
ATOM 10303 C CA . LEU A 1 126 ? -0.426 -0.308 8.076 1.00 0.73 126 LEU A CA 5
ATOM 10304 C C . LEU A 1 126 ? -1.705 -1.102 7.817 1.00 0.76 126 LEU A C 5
ATOM 10305 O O . LEU A 1 126 ? -1.924 -2.159 8.414 1.00 0.86 126 LEU A O 5
ATOM 10321 N N . PRO A 1 127 ? -2.578 -0.590 6.935 1.00 0.77 127 PRO A N 5
ATOM 10322 C CA . PRO A 1 127 ? -3.859 -1.212 6.625 1.00 0.89 127 PRO A CA 5
ATOM 10323 C C . PRO A 1 127 ? -3.739 -2.286 5.544 1.00 0.85 127 PRO A C 5
ATOM 10324 O O . PRO A 1 127 ? -2.819 -2.259 4.731 1.00 0.77 127 PRO A O 5
ATOM 10335 N N . PRO A 1 128 ? -4.692 -3.236 5.509 1.00 0.99 128 PRO A N 5
ATOM 10336 C CA . PRO A 1 128 ? -4.705 -4.319 4.515 1.00 1.06 128 PRO A CA 5
ATOM 10337 C C . PRO A 1 128 ? -4.884 -3.796 3.094 1.00 1.01 128 PRO A C 5
ATOM 10338 O O . PRO A 1 128 ? -4.570 -4.475 2.122 1.00 1.15 128 PRO A O 5
ATOM 10349 N N . HIS A 1 129 ? -5.379 -2.576 2.981 1.00 0.95 129 HIS A N 5
ATOM 10350 C CA . HIS A 1 129 ? -5.569 -1.955 1.677 1.00 0.96 129 HIS A CA 5
ATOM 10351 C C . HIS A 1 129 ? -4.316 -1.190 1.286 1.00 0.94 129 HIS A C 5
ATOM 10352 O O . HIS A 1 129 ? -4.346 -0.334 0.408 1.00 1.22 129 HIS A O 5
ATOM 10367 N N . LEU A 1 130 ? -3.229 -1.487 1.989 1.00 0.73 130 LEU A N 5
ATOM 10368 C CA . LEU A 1 130 ? -1.919 -0.929 1.683 1.00 0.69 130 LEU A CA 5
ATOM 10369 C C . LEU A 1 130 ? -0.843 -1.927 2.063 1.00 0.69 130 LEU A C 5
ATOM 10370 O O . LEU A 1 130 ? 0.326 -1.578 2.196 1.00 0.72 130 LEU A O 5
ATOM 10386 N N . VAL A 1 131 ? -1.244 -3.173 2.233 1.00 0.76 131 VAL A N 5
ATOM 10387 C CA . VAL A 1 131 ? -0.314 -4.191 2.657 1.00 0.84 131 VAL A CA 5
ATOM 10388 C C . VAL A 1 131 ? 0.178 -4.978 1.442 1.00 0.76 131 VAL A C 5
ATOM 10389 O O . VAL A 1 131 ? -0.614 -5.559 0.697 1.00 0.76 131 VAL A O 5
ATOM 10402 N N . PRO A 1 132 ? 1.496 -4.952 1.187 1.00 0.78 132 PRO A N 5
ATOM 10403 C CA . PRO A 1 132 ? 2.080 -5.634 0.036 1.00 0.79 132 PRO A CA 5
ATOM 10404 C C . PRO A 1 132 ? 1.859 -7.154 0.112 1.00 0.83 132 PRO A C 5
ATOM 10405 O O . PRO A 1 132 ? 2.364 -7.816 1.021 1.00 0.85 132 PRO A O 5
ATOM 10416 N N . PRO A 1 133 ? 1.098 -7.728 -0.833 1.00 0.93 133 PRO A N 5
ATOM 10417 C CA . PRO A 1 133 ? 0.693 -9.140 -0.782 1.00 1.05 133 PRO A CA 5
ATOM 10418 C C . PRO A 1 133 ? 1.818 -10.150 -1.062 1.00 1.15 133 PRO A C 5
ATOM 10419 O O . PRO A 1 133 ? 1.684 -11.327 -0.735 1.00 1.44 133 PRO A O 5
ATOM 10430 N N . SER A 1 134 ? 2.928 -9.715 -1.639 1.00 1.15 134 SER A N 5
ATOM 10431 C CA . SER A 1 134 ? 4.022 -10.638 -1.960 1.00 1.40 134 SER A CA 5
ATOM 10432 C C . SER A 1 134 ? 4.819 -11.008 -0.706 1.00 1.40 134 SER A C 5
ATOM 10433 O O . SER A 1 134 ? 5.658 -11.907 -0.723 1.00 1.65 134 SER A O 5
ATOM 10441 N N . LYS A 1 135 ? 4.537 -10.313 0.381 1.00 1.23 135 LYS A N 5
ATOM 10442 C CA . LYS A 1 135 ? 5.166 -10.596 1.667 1.00 1.34 135 LYS A CA 5
ATOM 10443 C C . LYS A 1 135 ? 4.121 -11.133 2.610 1.00 1.50 135 LYS A C 5
ATOM 10444 O O . LYS A 1 135 ? 4.417 -11.575 3.719 1.00 1.73 135 LYS A O 5
ATOM 10463 N N . ARG A 1 136 ? 2.887 -11.079 2.148 1.00 1.53 136 ARG A N 5
ATOM 10464 C CA . ARG A 1 136 ? 1.770 -11.671 2.882 1.00 1.89 136 ARG A CA 5
ATOM 10465 C C . ARG A 1 136 ? 1.461 -13.064 2.347 1.00 2.31 136 ARG A C 5
ATOM 10466 O O . ARG A 1 136 ? 1.020 -13.226 1.213 1.00 2.51 136 ARG A O 5
ATOM 10487 N N . ARG A 1 137 ? 1.734 -14.069 3.160 1.00 2.57 137 ARG A N 5
ATOM 10488 C CA . ARG A 1 137 ? 1.397 -15.446 2.827 1.00 3.09 137 ARG A CA 5
ATOM 10489 C C . ARG A 1 137 ? 1.114 -16.227 4.095 1.00 3.55 137 ARG A C 5
ATOM 10490 O O . ARG A 1 137 ? 1.732 -15.991 5.136 1.00 3.60 137 ARG A O 5
ATOM 10511 N N . HIS A 1 138 ? 0.166 -17.140 4.004 1.00 4.04 138 HIS A N 5
ATOM 10512 C CA . HIS A 1 138 ? -0.257 -17.918 5.152 1.00 4.60 138 HIS A CA 5
ATOM 10513 C C . HIS A 1 138 ? 0.522 -19.221 5.240 1.00 5.04 138 HIS A C 5
ATOM 10514 O O . HIS A 1 138 ? 0.554 -20.006 4.289 1.00 5.32 138 HIS A O 5
ATOM 10529 N N . GLU A 1 139 ? 1.162 -19.442 6.375 1.00 5.24 139 GLU A N 5
ATOM 10530 C CA . GLU A 1 139 ? 1.832 -20.705 6.631 1.00 5.77 139 GLU A CA 5
ATOM 10531 C C . GLU A 1 139 ? 0.849 -21.686 7.279 1.00 6.32 139 GLU A C 5
ATOM 10532 O O . GLU A 1 139 ? 0.465 -22.666 6.609 1.00 6.61 139 GLU A O 5
ATOM 10546 N N . GLY A 1 1 ? 21.086 16.570 -32.832 1.00 42.19 1 GLY A N 6
ATOM 10547 C CA . GLY A 1 1 ? 20.667 17.901 -32.339 1.00 42.07 1 GLY A CA 6
ATOM 10548 C C . GLY A 1 1 ? 19.402 17.823 -31.514 1.00 41.76 1 GLY A C 6
ATOM 10549 O O . GLY A 1 1 ? 18.939 16.730 -31.193 1.00 41.66 1 GLY A O 6
ATOM 10555 N N . PRO A 1 2 ? 18.819 18.971 -31.143 1.00 41.67 2 PRO A N 6
ATOM 10556 C CA . PRO A 1 2 ? 17.548 19.021 -30.427 1.00 41.44 2 PRO A CA 6
ATOM 10557 C C . PRO A 1 2 ? 16.363 18.805 -31.361 1.00 41.34 2 PRO A C 6
ATOM 10558 O O . PRO A 1 2 ? 15.461 18.022 -31.072 1.00 40.87 2 PRO A O 6
ATOM 10569 N N . LEU A 1 3 ? 16.381 19.502 -32.489 1.00 41.84 3 LEU A N 6
ATOM 10570 C CA . LEU A 1 3 ? 15.313 19.403 -33.472 1.00 41.87 3 LEU A CA 6
ATOM 10571 C C . LEU A 1 3 ? 15.722 18.447 -34.583 1.00 41.68 3 LEU A C 6
ATOM 10572 O O . LEU A 1 3 ? 16.878 18.441 -35.003 1.00 41.95 3 LEU A O 6
ATOM 10588 N N . GLY A 1 4 ? 14.785 17.625 -35.034 1.00 41.27 4 GLY A N 6
ATOM 10589 C CA . GLY A 1 4 ? 15.057 16.724 -36.140 1.00 41.12 4 GLY A CA 6
ATOM 10590 C C . GLY A 1 4 ? 15.631 15.396 -35.692 1.00 40.49 4 GLY A C 6
ATOM 10591 O O . GLY A 1 4 ? 15.460 14.381 -36.362 1.00 40.38 4 GLY A O 6
ATOM 10595 N N . SER A 1 5 ? 16.316 15.402 -34.560 1.00 40.15 5 SER A N 6
ATOM 10596 C CA . SER A 1 5 ? 16.895 14.190 -34.015 1.00 39.60 5 SER A CA 6
ATOM 10597 C C . SER A 1 5 ? 15.905 13.505 -33.085 1.00 38.96 5 SER A C 6
ATOM 10598 O O . SER A 1 5 ? 15.483 14.080 -32.080 1.00 38.91 5 SER A O 6
ATOM 10606 N N . GLU A 1 6 ? 15.515 12.295 -33.449 1.00 38.55 6 GLU A N 6
ATOM 10607 C CA . GLU A 1 6 ? 14.583 11.513 -32.655 1.00 37.99 6 GLU A CA 6
ATOM 10608 C C . GLU A 1 6 ? 15.249 11.033 -31.374 1.00 37.51 6 GLU A C 6
ATOM 10609 O O . GLU A 1 6 ? 16.356 10.492 -31.405 1.00 37.44 6 GLU A O 6
ATOM 10621 N N . SER A 1 7 ? 14.581 11.243 -30.253 1.00 37.24 7 SER A N 6
ATOM 10622 C CA . SER A 1 7 ? 15.071 10.767 -28.978 1.00 36.83 7 SER A CA 6
ATOM 10623 C C . SER A 1 7 ? 14.855 9.262 -28.886 1.00 36.34 7 SER A C 6
ATOM 10624 O O . SER A 1 7 ? 13.746 8.796 -28.615 1.00 36.22 7 SER A O 6
ATOM 10632 N N . LEU A 1 8 ? 15.903 8.502 -29.154 1.00 36.13 8 LEU A N 6
ATOM 10633 C CA . LEU A 1 8 ? 15.799 7.055 -29.172 1.00 35.73 8 LEU A CA 6
ATOM 10634 C C . LEU A 1 8 ? 15.895 6.488 -27.767 1.00 35.30 8 LEU A C 6
ATOM 10635 O O . LEU A 1 8 ? 16.850 6.769 -27.039 1.00 35.28 8 LEU A O 6
ATOM 10651 N N . MET A 1 9 ? 14.896 5.704 -27.391 1.00 35.03 9 MET A N 6
ATOM 10652 C CA . MET A 1 9 ? 14.920 4.976 -26.134 1.00 34.68 9 MET A CA 6
ATOM 10653 C C . MET A 1 9 ? 15.460 3.572 -26.372 1.00 34.45 9 MET A C 6
ATOM 10654 O O . MET A 1 9 ? 15.030 2.887 -27.300 1.00 34.50 9 MET A O 6
ATOM 10668 N N . PRO A 1 10 ? 16.437 3.143 -25.557 1.00 34.29 10 PRO A N 6
ATOM 10669 C CA . PRO A 1 10 ? 17.094 1.841 -25.721 1.00 34.15 10 PRO A CA 6
ATOM 10670 C C . PRO A 1 10 ? 16.107 0.677 -25.711 1.00 34.01 10 PRO A C 6
ATOM 10671 O O . PRO A 1 10 ? 16.250 -0.283 -26.467 1.00 34.16 10 PRO A O 6
ATOM 10682 N N . SER A 1 11 ? 15.109 0.764 -24.845 1.00 33.80 11 SER A N 6
ATOM 10683 C CA . SER A 1 11 ? 14.081 -0.254 -24.767 1.00 33.74 11 SER A CA 6
ATOM 10684 C C . SER A 1 11 ? 12.961 0.050 -25.762 1.00 33.54 11 SER A C 6
ATOM 10685 O O . SER A 1 11 ? 12.031 0.802 -25.464 1.00 33.25 11 SER A O 6
ATOM 10693 N N . GLN A 1 12 ? 13.084 -0.502 -26.962 1.00 33.76 12 GLN A N 6
ATOM 10694 C CA . GLN A 1 12 ? 12.094 -0.289 -28.008 1.00 33.69 12 GLN A CA 6
ATOM 10695 C C . GLN A 1 12 ? 11.720 -1.610 -28.667 1.00 33.80 12 GLN A C 6
ATOM 10696 O O . GLN A 1 12 ? 12.469 -2.143 -29.482 1.00 34.18 12 GLN A O 6
ATOM 10710 N N . VAL A 1 13 ? 10.570 -2.140 -28.284 1.00 33.54 13 VAL A N 6
ATOM 10711 C CA . VAL A 1 13 ? 10.034 -3.348 -28.895 1.00 33.70 13 VAL A CA 6
ATOM 10712 C C . VAL A 1 13 ? 8.565 -3.138 -29.250 1.00 33.82 13 VAL A C 6
ATOM 10713 O O . VAL A 1 13 ? 7.744 -2.810 -28.389 1.00 33.61 13 VAL A O 6
ATOM 10726 N N . VAL A 1 14 ? 8.244 -3.286 -30.525 1.00 34.23 14 VAL A N 6
ATOM 10727 C CA . VAL A 1 14 ? 6.892 -3.036 -30.997 1.00 34.47 14 VAL A CA 6
ATOM 10728 C C . VAL A 1 14 ? 5.992 -4.238 -30.754 1.00 34.64 14 VAL A C 6
ATOM 10729 O O . VAL A 1 14 ? 5.970 -5.193 -31.536 1.00 34.98 14 VAL A O 6
ATOM 10742 N N . LYS A 1 15 ? 5.265 -4.197 -29.649 1.00 34.47 15 LYS A N 6
ATOM 10743 C CA . LYS A 1 15 ? 4.294 -5.233 -29.332 1.00 34.70 15 LYS A CA 6
ATOM 10744 C C . LYS A 1 15 ? 2.894 -4.775 -29.737 1.00 35.14 15 LYS A C 6
ATOM 10745 O O . LYS A 1 15 ? 2.108 -4.303 -28.916 1.00 35.00 15 LYS A O 6
ATOM 10764 N N . GLY A 1 16 ? 2.601 -4.886 -31.025 1.00 35.76 16 GLY A N 6
ATOM 10765 C CA . GLY A 1 16 ? 1.326 -4.434 -31.537 1.00 36.30 16 GLY A CA 6
ATOM 10766 C C . GLY A 1 16 ? 0.401 -5.582 -31.870 1.00 36.44 16 GLY A C 6
ATOM 10767 O O . GLY A 1 16 ? 0.632 -6.302 -32.839 1.00 36.61 16 GLY A O 6
ATOM 10771 N N . GLY A 1 17 ? -0.630 -5.763 -31.057 1.00 36.42 17 GLY A N 6
ATOM 10772 C CA . GLY A 1 17 ? -1.609 -6.806 -31.304 1.00 36.64 17 GLY A CA 6
ATOM 10773 C C . GLY A 1 17 ? -1.046 -8.208 -31.123 1.00 36.05 17 GLY A C 6
ATOM 10774 O O . GLY A 1 17 ? -1.567 -9.172 -31.685 1.00 36.21 17 GLY A O 6
ATOM 10778 N N . ALA A 1 18 ? 0.011 -8.329 -30.333 1.00 35.42 18 ALA A N 6
ATOM 10779 C CA . ALA A 1 18 ? 0.653 -9.614 -30.109 1.00 34.89 18 ALA A CA 6
ATOM 10780 C C . ALA A 1 18 ? 0.650 -9.976 -28.633 1.00 34.61 18 ALA A C 6
ATOM 10781 O O . ALA A 1 18 ? 1.413 -9.417 -27.840 1.00 34.46 18 ALA A O 6
ATOM 10788 N N . PHE A 1 19 ? -0.224 -10.897 -28.264 1.00 34.63 19 PHE A N 6
ATOM 10789 C CA . PHE A 1 19 ? -0.291 -11.372 -26.893 1.00 34.46 19 PHE A CA 6
ATOM 10790 C C . PHE A 1 19 ? 0.258 -12.786 -26.807 1.00 33.97 19 PHE A C 6
ATOM 10791 O O . PHE A 1 19 ? -0.478 -13.759 -26.952 1.00 33.93 19 PHE A O 6
ATOM 10808 N N . ASP A 1 20 ? 1.563 -12.886 -26.599 1.00 33.67 20 ASP A N 6
ATOM 10809 C CA . ASP A 1 20 ? 2.224 -14.181 -26.544 1.00 33.27 20 ASP A CA 6
ATOM 10810 C C . ASP A 1 20 ? 2.852 -14.412 -25.180 1.00 33.26 20 ASP A C 6
ATOM 10811 O O . ASP A 1 20 ? 3.801 -13.729 -24.792 1.00 33.32 20 ASP A O 6
ATOM 10820 N N . GLY A 1 21 ? 2.313 -15.373 -24.447 1.00 33.27 21 GLY A N 6
ATOM 10821 C CA . GLY A 1 21 ? 2.893 -15.751 -23.177 1.00 33.35 21 GLY A CA 6
ATOM 10822 C C . GLY A 1 21 ? 3.511 -17.129 -23.255 1.00 32.96 21 GLY A C 6
ATOM 10823 O O . GLY A 1 21 ? 3.034 -18.070 -22.629 1.00 32.93 21 GLY A O 6
ATOM 10827 N N . THR A 1 22 ? 4.567 -17.247 -24.044 1.00 32.73 22 THR A N 6
ATOM 10828 C CA . THR A 1 22 ? 5.241 -18.517 -24.224 1.00 32.43 22 THR A CA 6
ATOM 10829 C C . THR A 1 22 ? 6.700 -18.411 -23.796 1.00 32.62 22 THR A C 6
ATOM 10830 O O . THR A 1 22 ? 7.410 -17.475 -24.176 1.00 32.89 22 THR A O 6
ATOM 10841 N N . MET A 1 23 ? 7.132 -19.353 -22.975 1.00 32.58 23 MET A N 6
ATOM 10842 C CA . MET A 1 23 ? 8.507 -19.391 -22.515 1.00 32.83 23 MET A CA 6
ATOM 10843 C C . MET A 1 23 ? 9.256 -20.525 -23.193 1.00 32.76 23 MET A C 6
ATOM 10844 O O . MET A 1 23 ? 9.178 -21.681 -22.774 1.00 32.54 23 MET A O 6
ATOM 10858 N N . ASN A 1 24 ? 9.950 -20.192 -24.266 1.00 33.04 24 ASN A N 6
ATOM 10859 C CA . ASN A 1 24 ? 10.744 -21.167 -24.996 1.00 33.09 24 ASN A CA 6
ATOM 10860 C C . ASN A 1 24 ? 12.219 -20.815 -24.888 1.00 33.28 24 ASN A C 6
ATOM 10861 O O . ASN A 1 24 ? 12.591 -19.642 -24.945 1.00 33.55 24 ASN A O 6
ATOM 10872 N N . GLY A 1 25 ? 13.051 -21.835 -24.733 1.00 33.20 25 GLY A N 6
ATOM 10873 C CA . GLY A 1 25 ? 14.474 -21.627 -24.540 1.00 33.45 25 GLY A CA 6
ATOM 10874 C C . GLY A 1 25 ? 15.010 -22.205 -23.231 1.00 33.20 25 GLY A C 6
ATOM 10875 O O . GLY A 1 25 ? 16.161 -22.637 -23.195 1.00 33.41 25 GLY A O 6
ATOM 10879 N N . PRO A 1 26 ? 14.233 -22.241 -22.126 1.00 32.82 26 PRO A N 6
ATOM 10880 C CA . PRO A 1 26 ? 14.599 -23.050 -20.959 1.00 32.65 26 PRO A CA 6
ATOM 10881 C C . PRO A 1 26 ? 14.442 -24.534 -21.270 1.00 32.53 26 PRO A C 6
ATOM 10882 O O . PRO A 1 26 ? 13.342 -25.082 -21.200 1.00 32.48 26 PRO A O 6
ATOM 10893 N N . PHE A 1 27 ? 15.542 -25.166 -21.654 1.00 32.56 27 PHE A N 6
ATOM 10894 C CA . PHE A 1 27 ? 15.512 -26.546 -22.117 1.00 32.53 27 PHE A CA 6
ATOM 10895 C C . PHE A 1 27 ? 15.465 -27.526 -20.953 1.00 31.97 27 PHE A C 6
ATOM 10896 O O . PHE A 1 27 ? 16.401 -27.611 -20.154 1.00 31.89 27 PHE A O 6
ATOM 10913 N N . GLY A 1 28 ? 14.364 -28.258 -20.864 1.00 31.66 28 GLY A N 6
ATOM 10914 C CA . GLY A 1 28 ? 14.216 -29.270 -19.840 1.00 31.19 28 GLY A CA 6
ATOM 10915 C C . GLY A 1 28 ? 12.829 -29.867 -19.838 1.00 30.74 28 GLY A C 6
ATOM 10916 O O . GLY A 1 28 ? 11.837 -29.134 -19.842 1.00 30.73 28 GLY A O 6
ATOM 10920 N N . HIS A 1 29 ? 12.749 -31.191 -19.856 1.00 30.45 29 HIS A N 6
ATOM 10921 C CA . HIS A 1 29 ? 11.458 -31.865 -19.829 1.00 30.07 29 HIS A CA 6
ATOM 10922 C C . HIS A 1 29 ? 10.879 -31.822 -18.422 1.00 29.27 29 HIS A C 6
ATOM 10923 O O . HIS A 1 29 ? 11.610 -31.963 -17.442 1.00 29.10 29 HIS A O 6
ATOM 10938 N N . GLY A 1 30 ? 9.577 -31.609 -18.322 1.00 28.86 30 GLY A N 6
ATOM 10939 C CA . GLY A 1 30 ? 8.952 -31.522 -17.022 1.00 28.15 30 GLY A CA 6
ATOM 10940 C C . GLY A 1 30 ? 7.611 -30.829 -17.076 1.00 27.47 30 GLY A C 6
ATOM 10941 O O . GLY A 1 30 ? 7.181 -30.364 -18.136 1.00 27.72 30 GLY A O 6
ATOM 10945 N N . TYR A 1 31 ? 6.954 -30.757 -15.932 1.00 26.68 31 TYR A N 6
ATOM 10946 C CA . TYR A 1 31 ? 5.646 -30.125 -15.828 1.00 26.02 31 TYR A CA 6
ATOM 10947 C C . TYR A 1 31 ? 5.555 -29.294 -14.552 1.00 25.11 31 TYR A C 6
ATOM 10948 O O . TYR A 1 31 ? 6.136 -29.653 -13.527 1.00 24.84 31 TYR A O 6
ATOM 10966 N N . GLY A 1 32 ? 4.856 -28.171 -14.626 1.00 24.74 32 GLY A N 6
ATOM 10967 C CA . GLY A 1 32 ? 4.679 -27.334 -13.459 1.00 23.92 32 GLY A CA 6
ATOM 10968 C C . GLY A 1 32 ? 3.227 -27.029 -13.193 1.00 22.78 32 GLY A C 6
ATOM 10969 O O . GLY A 1 32 ? 2.680 -26.060 -13.721 1.00 22.44 32 GLY A O 6
ATOM 10973 N N . GLU A 1 33 ? 2.598 -27.855 -12.374 1.00 22.28 33 GLU A N 6
ATOM 10974 C CA . GLU A 1 33 ? 1.201 -27.658 -12.021 1.00 21.23 33 GLU A CA 6
ATOM 10975 C C . GLU A 1 33 ? 1.061 -26.515 -11.027 1.00 20.26 33 GLU A C 6
ATOM 10976 O O . GLU A 1 33 ? 1.656 -26.542 -9.951 1.00 20.30 33 GLU A O 6
ATOM 10988 N N . GLY A 1 34 ? 0.278 -25.512 -11.392 1.00 19.49 34 GLY A N 6
ATOM 10989 C CA . GLY A 1 34 ? 0.064 -24.384 -10.513 1.00 18.59 34 GLY A CA 6
ATOM 10990 C C . GLY A 1 34 ? -1.086 -24.624 -9.565 1.00 17.66 34 GLY A C 6
ATOM 10991 O O . GLY A 1 34 ? -2.236 -24.772 -9.997 1.00 17.26 34 GLY A O 6
ATOM 10995 N N . ALA A 1 35 ? -0.782 -24.693 -8.277 1.00 17.42 35 ALA A N 6
ATOM 10996 C CA . ALA A 1 35 ? -1.813 -24.850 -7.267 1.00 16.65 35 ALA A CA 6
ATOM 10997 C C . ALA A 1 35 ? -2.508 -23.519 -7.012 1.00 15.41 35 ALA A C 6
ATOM 10998 O O . ALA A 1 35 ? -1.890 -22.560 -6.544 1.00 15.13 35 ALA A O 6
ATOM 11005 N N . GLY A 1 36 ? -3.795 -23.466 -7.316 1.00 14.76 36 GLY A N 6
ATOM 11006 C CA . GLY A 1 36 ? -4.537 -22.234 -7.166 1.00 13.60 36 GLY A CA 6
ATOM 11007 C C . GLY A 1 36 ? -5.633 -22.336 -6.131 1.00 12.94 36 GLY A C 6
ATOM 11008 O O . GLY A 1 36 ? -6.680 -22.937 -6.378 1.00 13.05 36 GLY A O 6
ATOM 11012 N N . GLU A 1 37 ? -5.386 -21.773 -4.963 1.00 12.42 37 GLU A N 6
ATOM 11013 C CA . GLU A 1 37 ? -6.400 -21.677 -3.935 1.00 11.86 37 GLU A CA 6
ATOM 11014 C C . GLU A 1 37 ? -6.991 -20.276 -3.935 1.00 10.71 37 GLU A C 6
ATOM 11015 O O . GLU A 1 37 ? -6.643 -19.456 -4.789 1.00 10.32 37 GLU A O 6
ATOM 11027 N N . GLY A 1 38 ? -7.872 -19.995 -2.985 1.00 10.28 38 GLY A N 6
ATOM 11028 C CA . GLY A 1 38 ? -8.406 -18.656 -2.868 1.00 9.25 38 GLY A CA 6
ATOM 11029 C C . GLY A 1 38 ? -7.424 -17.741 -2.190 1.00 8.49 38 GLY A C 6
ATOM 11030 O O . GLY A 1 38 ? -7.590 -17.381 -1.023 1.00 8.21 38 GLY A O 6
ATOM 11034 N N . ILE A 1 39 ? -6.375 -17.407 -2.915 1.00 8.38 39 ILE A N 6
ATOM 11035 C CA . ILE A 1 39 ? -5.427 -16.414 -2.469 1.00 7.80 39 ILE A CA 6
ATOM 11036 C C . ILE A 1 39 ? -6.146 -15.093 -2.279 1.00 6.77 39 ILE A C 6
ATOM 11037 O O . ILE A 1 39 ? -7.145 -14.827 -2.944 1.00 6.49 39 ILE A O 6
ATOM 11053 N N . ASP A 1 40 ? -5.658 -14.276 -1.361 1.00 6.37 40 ASP A N 6
ATOM 11054 C CA . ASP A 1 40 ? -6.338 -13.031 -1.044 1.00 5.59 40 ASP A CA 6
ATOM 11055 C C . ASP A 1 40 ? -6.104 -12.026 -2.158 1.00 5.10 40 ASP A C 6
ATOM 11056 O O . ASP A 1 40 ? -5.206 -11.189 -2.078 1.00 5.12 40 ASP A O 6
ATOM 11065 N N . ASP A 1 41 ? -6.875 -12.170 -3.225 1.00 4.99 41 ASP A N 6
ATOM 11066 C CA . ASP A 1 41 ? -6.787 -11.250 -4.355 1.00 4.67 41 ASP A CA 6
ATOM 11067 C C . ASP A 1 41 ? -7.451 -9.922 -4.015 1.00 3.91 41 ASP A C 6
ATOM 11068 O O . ASP A 1 41 ? -8.673 -9.787 -4.032 1.00 4.07 41 ASP A O 6
ATOM 11077 N N . VAL A 1 42 ? -6.634 -8.956 -3.646 1.00 3.33 42 VAL A N 6
ATOM 11078 C CA . VAL A 1 42 ? -7.119 -7.621 -3.346 1.00 2.69 42 VAL A CA 6
ATOM 11079 C C . VAL A 1 42 ? -6.403 -6.594 -4.221 1.00 2.33 42 VAL A C 6
ATOM 11080 O O . VAL A 1 42 ? -5.218 -6.751 -4.528 1.00 2.50 42 VAL A O 6
ATOM 11093 N N . GLU A 1 43 ? -7.123 -5.573 -4.663 1.00 2.18 43 GLU A N 6
ATOM 11094 C CA . GLU A 1 43 ? -6.499 -4.507 -5.425 1.00 2.01 43 GLU A CA 6
ATOM 11095 C C . GLU A 1 43 ? -6.206 -3.319 -4.524 1.00 1.64 43 GLU A C 6
ATOM 11096 O O . GLU A 1 43 ? -7.072 -2.481 -4.268 1.00 1.85 43 GLU A O 6
ATOM 11108 N N . TRP A 1 44 ? -4.992 -3.284 -4.012 1.00 1.25 44 TRP A N 6
ATOM 11109 C CA . TRP A 1 44 ? -4.516 -2.151 -3.244 1.00 0.97 44 TRP A CA 6
ATOM 11110 C C . TRP A 1 44 ? -4.179 -0.999 -4.188 1.00 0.84 44 TRP A C 6
ATOM 11111 O O . TRP A 1 44 ? -3.707 -1.213 -5.302 1.00 0.86 44 TRP A O 6
ATOM 11132 N N . VAL A 1 45 ? -4.486 0.205 -3.730 1.00 0.83 45 VAL A N 6
ATOM 11133 C CA . VAL A 1 45 ? -4.230 1.466 -4.440 1.00 0.83 45 VAL A CA 6
ATOM 11134 C C . VAL A 1 45 ? -2.815 1.555 -5.049 1.00 0.65 45 VAL A C 6
ATOM 11135 O O . VAL A 1 45 ? -2.544 2.422 -5.874 1.00 0.73 45 VAL A O 6
ATOM 11148 N N . VAL A 1 46 ? -1.907 0.678 -4.652 1.00 0.48 46 VAL A N 6
ATOM 11149 C CA . VAL A 1 46 ? -0.567 0.694 -5.217 1.00 0.34 46 VAL A CA 6
ATOM 11150 C C . VAL A 1 46 ? -0.476 -0.130 -6.494 1.00 0.33 46 VAL A C 6
ATOM 11151 O O . VAL A 1 46 ? 0.329 0.170 -7.369 1.00 0.40 46 VAL A O 6
ATOM 11164 N N . GLY A 1 47 ? -1.336 -1.125 -6.636 1.00 0.42 47 GLY A N 6
ATOM 11165 C CA . GLY A 1 47 ? -1.308 -1.959 -7.827 1.00 0.54 47 GLY A CA 6
ATOM 11166 C C . GLY A 1 47 ? -1.589 -1.168 -9.095 1.00 0.56 47 GLY A C 6
ATOM 11167 O O . GLY A 1 47 ? -1.399 -1.662 -10.202 1.00 0.72 47 GLY A O 6
ATOM 11171 N N . LYS A 1 48 ? -2.037 0.071 -8.929 1.00 0.49 48 LYS A N 6
ATOM 11172 C CA . LYS A 1 48 ? -2.358 0.923 -10.056 1.00 0.60 48 LYS A CA 6
ATOM 11173 C C . LYS A 1 48 ? -1.260 1.951 -10.333 1.00 0.54 48 LYS A C 6
ATOM 11174 O O . LYS A 1 48 ? -1.072 2.368 -11.473 1.00 0.67 48 LYS A O 6
ATOM 11193 N N . ASP A 1 49 ? -0.514 2.335 -9.303 1.00 0.45 49 ASP A N 6
ATOM 11194 C CA . ASP A 1 49 ? 0.501 3.380 -9.455 1.00 0.50 49 ASP A CA 6
ATOM 11195 C C . ASP A 1 49 ? 1.901 2.805 -9.237 1.00 0.40 49 ASP A C 6
ATOM 11196 O O . ASP A 1 49 ? 2.895 3.534 -9.220 1.00 0.40 49 ASP A O 6
ATOM 11205 N N . LYS A 1 50 ? 1.975 1.483 -9.094 1.00 0.37 50 LYS A N 6
ATOM 11206 C CA . LYS A 1 50 ? 3.246 0.796 -8.938 1.00 0.35 50 LYS A CA 6
ATOM 11207 C C . LYS A 1 50 ? 4.200 1.103 -10.089 1.00 0.35 50 LYS A C 6
ATOM 11208 O O . LYS A 1 50 ? 5.374 1.319 -9.837 1.00 0.35 50 LYS A O 6
ATOM 11227 N N . PRO A 1 51 ? 3.735 1.108 -11.368 1.00 0.39 51 PRO A N 6
ATOM 11228 C CA . PRO A 1 51 ? 4.586 1.419 -12.519 1.00 0.43 51 PRO A CA 6
ATOM 11229 C C . PRO A 1 51 ? 5.483 2.633 -12.296 1.00 0.37 51 PRO A C 6
ATOM 11230 O O . PRO A 1 51 ? 6.594 2.685 -12.814 1.00 0.36 51 PRO A O 6
ATOM 11241 N N . THR A 1 52 ? 5.011 3.576 -11.490 1.00 0.36 52 THR A N 6
ATOM 11242 C CA . THR A 1 52 ? 5.755 4.787 -11.202 1.00 0.36 52 THR A CA 6
ATOM 11243 C C . THR A 1 52 ? 6.921 4.472 -10.266 1.00 0.29 52 THR A C 6
ATOM 11244 O O . THR A 1 52 ? 8.062 4.893 -10.476 1.00 0.32 52 THR A O 6
ATOM 11255 N N . TYR A 1 53 ? 6.641 3.672 -9.257 1.00 0.25 53 TYR A N 6
ATOM 11256 C CA . TYR A 1 53 ? 7.635 3.381 -8.239 1.00 0.24 53 TYR A CA 6
ATOM 11257 C C . TYR A 1 53 ? 8.568 2.287 -8.719 1.00 0.22 53 TYR A C 6
ATOM 11258 O O . TYR A 1 53 ? 9.711 2.191 -8.290 1.00 0.24 53 TYR A O 6
ATOM 11276 N N . ASP A 1 54 ? 8.058 1.481 -9.633 1.00 0.21 54 ASP A N 6
ATOM 11277 C CA . ASP A 1 54 ? 8.800 0.365 -10.209 1.00 0.23 54 ASP A CA 6
ATOM 11278 C C . ASP A 1 54 ? 9.780 0.888 -11.250 1.00 0.22 54 ASP A C 6
ATOM 11279 O O . ASP A 1 54 ? 10.896 0.383 -11.389 1.00 0.23 54 ASP A O 6
ATOM 11288 N N . GLU A 1 55 ? 9.365 1.926 -11.975 1.00 0.24 55 GLU A N 6
ATOM 11289 C CA . GLU A 1 55 ? 10.249 2.561 -12.942 1.00 0.28 55 GLU A CA 6
ATOM 11290 C C . GLU A 1 55 ? 11.382 3.269 -12.216 1.00 0.29 55 GLU A C 6
ATOM 11291 O O . GLU A 1 55 ? 12.521 3.241 -12.671 1.00 0.35 55 GLU A O 6
ATOM 11303 N N . ILE A 1 56 ? 11.084 3.861 -11.061 1.00 0.27 56 ILE A N 6
ATOM 11304 C CA . ILE A 1 56 ? 12.134 4.440 -10.233 1.00 0.30 56 ILE A CA 6
ATOM 11305 C C . ILE A 1 56 ? 12.978 3.319 -9.622 1.00 0.27 56 ILE A C 6
ATOM 11306 O O . ILE A 1 56 ? 14.192 3.446 -9.467 1.00 0.30 56 ILE A O 6
ATOM 11322 N N . PHE A 1 57 ? 12.317 2.207 -9.326 1.00 0.24 57 PHE A N 6
ATOM 11323 C CA . PHE A 1 57 ? 12.960 1.017 -8.777 1.00 0.22 57 PHE A CA 6
ATOM 11324 C C . PHE A 1 57 ? 14.094 0.532 -9.678 1.00 0.24 57 PHE A C 6
ATOM 11325 O O . PHE A 1 57 ? 15.243 0.440 -9.248 1.00 0.32 57 PHE A O 6
ATOM 11342 N N . TYR A 1 58 ? 13.776 0.241 -10.937 1.00 0.26 58 TYR A N 6
ATOM 11343 C CA . TYR A 1 58 ? 14.788 -0.215 -11.892 1.00 0.29 58 TYR A CA 6
ATOM 11344 C C . TYR A 1 58 ? 15.766 0.909 -12.234 1.00 0.33 58 TYR A C 6
ATOM 11345 O O . TYR A 1 58 ? 16.902 0.660 -12.635 1.00 0.37 58 TYR A O 6
ATOM 11363 N N . THR A 1 59 ? 15.323 2.139 -12.041 1.00 0.33 59 THR A N 6
ATOM 11364 C CA . THR A 1 59 ? 16.159 3.306 -12.261 1.00 0.38 59 THR A CA 6
ATOM 11365 C C . THR A 1 59 ? 17.255 3.398 -11.190 1.00 0.38 59 THR A C 6
ATOM 11366 O O . THR A 1 59 ? 18.345 3.914 -11.440 1.00 0.44 59 THR A O 6
ATOM 11377 N N . LEU A 1 60 ? 16.979 2.859 -10.007 1.00 0.33 60 LEU A N 6
ATOM 11378 C CA . LEU A 1 60 ? 17.954 2.868 -8.921 1.00 0.35 60 LEU A CA 6
ATOM 11379 C C . LEU A 1 60 ? 18.880 1.652 -9.003 1.00 0.36 60 LEU A C 6
ATOM 11380 O O . LEU A 1 60 ? 19.822 1.536 -8.220 1.00 0.45 60 LEU A O 6
ATOM 11396 N N . SER A 1 61 ? 18.601 0.770 -9.968 1.00 0.33 61 SER A N 6
ATOM 11397 C CA . SER A 1 61 ? 19.375 -0.458 -10.186 1.00 0.36 61 SER A CA 6
ATOM 11398 C C . SER A 1 61 ? 19.170 -1.460 -9.049 1.00 0.33 61 SER A C 6
ATOM 11399 O O . SER A 1 61 ? 19.930 -1.491 -8.080 1.00 0.37 61 SER A O 6
ATOM 11407 N N . PRO A 1 62 ? 18.124 -2.292 -9.160 1.00 0.29 62 PRO A N 6
ATOM 11408 C CA . PRO A 1 62 ? 17.819 -3.320 -8.167 1.00 0.31 62 PRO A CA 6
ATOM 11409 C C . PRO A 1 62 ? 18.722 -4.547 -8.266 1.00 0.32 62 PRO A C 6
ATOM 11410 O O . PRO A 1 62 ? 19.230 -4.885 -9.340 1.00 0.46 62 PRO A O 6
ATOM 11421 N N . VAL A 1 63 ? 18.912 -5.210 -7.135 1.00 0.33 63 VAL A N 6
ATOM 11422 C CA . VAL A 1 63 ? 19.690 -6.429 -7.067 1.00 0.42 63 VAL A CA 6
ATOM 11423 C C . VAL A 1 63 ? 18.836 -7.589 -6.554 1.00 0.44 63 VAL A C 6
ATOM 11424 O O . VAL A 1 63 ? 18.245 -7.511 -5.476 1.00 0.45 63 VAL A O 6
ATOM 11437 N N . ASN A 1 64 ? 18.735 -8.642 -7.366 1.00 0.54 64 ASN A N 6
ATOM 11438 C CA . ASN A 1 64 ? 18.012 -9.866 -6.997 1.00 0.63 64 ASN A CA 6
ATOM 11439 C C . ASN A 1 64 ? 16.521 -9.607 -6.778 1.00 0.55 64 ASN A C 6
ATOM 11440 O O . ASN A 1 64 ? 15.839 -10.366 -6.086 1.00 0.60 64 ASN A O 6
ATOM 11451 N N . GLY A 1 65 ? 16.011 -8.553 -7.395 1.00 0.49 65 GLY A N 6
ATOM 11452 C CA . GLY A 1 65 ? 14.598 -8.252 -7.298 1.00 0.50 65 GLY A CA 6
ATOM 11453 C C . GLY A 1 65 ? 14.259 -7.422 -6.080 1.00 0.39 65 GLY A C 6
ATOM 11454 O O . GLY A 1 65 ? 13.251 -7.663 -5.421 1.00 0.49 65 GLY A O 6
ATOM 11458 N N . LYS A 1 66 ? 15.145 -6.502 -5.733 1.00 0.33 66 LYS A N 6
ATOM 11459 C CA . LYS A 1 66 ? 14.860 -5.487 -4.733 1.00 0.26 66 LYS A CA 6
ATOM 11460 C C . LYS A 1 66 ? 15.980 -4.475 -4.715 1.00 0.21 66 LYS A C 6
ATOM 11461 O O . LYS A 1 66 ? 17.063 -4.732 -5.231 1.00 0.27 66 LYS A O 6
ATOM 11480 N N . ILE A 1 67 ? 15.720 -3.331 -4.130 1.00 0.18 67 ILE A N 6
ATOM 11481 C CA . ILE A 1 67 ? 16.769 -2.373 -3.883 1.00 0.20 67 ILE A CA 6
ATOM 11482 C C . ILE A 1 67 ? 17.334 -2.581 -2.498 1.00 0.19 67 ILE A C 6
ATOM 11483 O O . ILE A 1 67 ? 16.584 -2.787 -1.540 1.00 0.21 67 ILE A O 6
ATOM 11499 N N . THR A 1 68 ? 18.651 -2.568 -2.400 1.00 0.24 68 THR A N 6
ATOM 11500 C CA . THR A 1 68 ? 19.294 -2.532 -1.109 1.00 0.30 68 THR A CA 6
ATOM 11501 C C . THR A 1 68 ? 18.830 -1.278 -0.400 1.00 0.36 68 THR A C 6
ATOM 11502 O O . THR A 1 68 ? 18.775 -0.216 -1.004 1.00 0.70 68 THR A O 6
ATOM 11513 N N . GLY A 1 69 ? 18.467 -1.404 0.861 1.00 0.29 69 GLY A N 6
ATOM 11514 C CA . GLY A 1 69 ? 17.761 -0.339 1.536 1.00 0.31 69 GLY A CA 6
ATOM 11515 C C . GLY A 1 69 ? 18.411 1.027 1.453 1.00 0.31 69 GLY A C 6
ATOM 11516 O O . GLY A 1 69 ? 17.711 2.026 1.486 1.00 0.38 69 GLY A O 6
ATOM 11520 N N . ALA A 1 70 ? 19.731 1.077 1.323 1.00 0.33 70 ALA A N 6
ATOM 11521 C CA . ALA A 1 70 ? 20.443 2.346 1.145 1.00 0.37 70 ALA A CA 6
ATOM 11522 C C . ALA A 1 70 ? 19.919 3.136 -0.061 1.00 0.35 70 ALA A C 6
ATOM 11523 O O . ALA A 1 70 ? 20.001 4.366 -0.092 1.00 0.39 70 ALA A O 6
ATOM 11530 N N . ASN A 1 71 ? 19.374 2.430 -1.047 1.00 0.35 71 ASN A N 6
ATOM 11531 C CA . ASN A 1 71 ? 18.876 3.065 -2.265 1.00 0.37 71 ASN A CA 6
ATOM 11532 C C . ASN A 1 71 ? 17.504 3.672 -1.997 1.00 0.34 71 ASN A C 6
ATOM 11533 O O . ASN A 1 71 ? 17.161 4.742 -2.495 1.00 0.34 71 ASN A O 6
ATOM 11544 N N . ALA A 1 72 ? 16.733 2.980 -1.184 1.00 0.35 72 ALA A N 6
ATOM 11545 C CA . ALA A 1 72 ? 15.420 3.448 -0.791 1.00 0.35 72 ALA A CA 6
ATOM 11546 C C . ALA A 1 72 ? 15.548 4.556 0.239 1.00 0.31 72 ALA A C 6
ATOM 11547 O O . ALA A 1 72 ? 14.724 5.467 0.289 1.00 0.30 72 ALA A O 6
ATOM 11554 N N . LYS A 1 73 ? 16.598 4.484 1.050 1.00 0.31 73 LYS A N 6
ATOM 11555 C CA . LYS A 1 73 ? 16.911 5.554 1.980 1.00 0.31 73 LYS A CA 6
ATOM 11556 C C . LYS A 1 73 ? 17.275 6.787 1.185 1.00 0.29 73 LYS A C 6
ATOM 11557 O O . LYS A 1 73 ? 16.947 7.902 1.565 1.00 0.30 73 LYS A O 6
ATOM 11576 N N . LYS A 1 74 ? 17.917 6.555 0.050 1.00 0.31 74 LYS A N 6
ATOM 11577 C CA . LYS A 1 74 ? 18.245 7.612 -0.888 1.00 0.34 74 LYS A CA 6
ATOM 11578 C C . LYS A 1 74 ? 16.969 8.308 -1.345 1.00 0.31 74 LYS A C 6
ATOM 11579 O O . LYS A 1 74 ? 16.873 9.534 -1.325 1.00 0.33 74 LYS A O 6
ATOM 11598 N N . GLU A 1 75 ? 15.997 7.501 -1.745 1.00 0.34 75 GLU A N 6
ATOM 11599 C CA . GLU A 1 75 ? 14.688 8.003 -2.185 1.00 0.38 75 GLU A CA 6
ATOM 11600 C C . GLU A 1 75 ? 14.010 8.859 -1.119 1.00 0.34 75 GLU A C 6
ATOM 11601 O O . GLU A 1 75 ? 13.608 9.998 -1.373 1.00 0.38 75 GLU A O 6
ATOM 11613 N N . MET A 1 76 ? 13.889 8.323 0.074 1.00 0.31 76 MET A N 6
ATOM 11614 C CA . MET A 1 76 ? 13.226 9.042 1.145 1.00 0.32 76 MET A CA 6
ATOM 11615 C C . MET A 1 76 ? 14.083 10.223 1.623 1.00 0.31 76 MET A C 6
ATOM 11616 O O . MET A 1 76 ? 13.563 11.214 2.124 1.00 0.36 76 MET A O 6
ATOM 11630 N N . VAL A 1 77 ? 15.390 10.139 1.422 1.00 0.30 77 VAL A N 6
ATOM 11631 C CA . VAL A 1 77 ? 16.277 11.268 1.698 1.00 0.34 77 VAL A CA 6
ATOM 11632 C C . VAL A 1 77 ? 16.027 12.415 0.715 1.00 0.37 77 VAL A C 6
ATOM 11633 O O . VAL A 1 77 ? 15.900 13.574 1.117 1.00 0.41 77 VAL A O 6
ATOM 11646 N N . LYS A 1 78 ? 15.925 12.089 -0.572 1.00 0.39 78 LYS A N 6
ATOM 11647 C CA . LYS A 1 78 ? 15.779 13.107 -1.608 1.00 0.45 78 LYS A CA 6
ATOM 11648 C C . LYS A 1 78 ? 14.375 13.713 -1.602 1.00 0.48 78 LYS A C 6
ATOM 11649 O O . LYS A 1 78 ? 14.161 14.799 -2.140 1.00 0.59 78 LYS A O 6
ATOM 11668 N N . SER A 1 79 ? 13.430 13.014 -0.976 1.00 0.44 79 SER A N 6
ATOM 11669 C CA . SER A 1 79 ? 12.036 13.465 -0.924 1.00 0.51 79 SER A CA 6
ATOM 11670 C C . SER A 1 79 ? 11.860 14.745 -0.084 1.00 0.55 79 SER A C 6
ATOM 11671 O O . SER A 1 79 ? 10.735 15.210 0.105 1.00 0.64 79 SER A O 6
ATOM 11679 N N . LYS A 1 80 ? 12.977 15.298 0.415 1.00 0.54 80 LYS A N 6
ATOM 11680 C CA . LYS A 1 80 ? 12.990 16.603 1.096 1.00 0.61 80 LYS A CA 6
ATOM 11681 C C . LYS A 1 80 ? 12.392 16.496 2.492 1.00 0.62 80 LYS A C 6
ATOM 11682 O O . LYS A 1 80 ? 11.836 17.466 3.021 1.00 0.75 80 LYS A O 6
ATOM 11701 N N . LEU A 1 81 ? 12.524 15.328 3.093 1.00 0.66 81 LEU A N 6
ATOM 11702 C CA . LEU A 1 81 ? 11.961 15.080 4.408 1.00 0.69 81 LEU A CA 6
ATOM 11703 C C . LEU A 1 81 ? 13.053 14.964 5.466 1.00 0.73 81 LEU A C 6
ATOM 11704 O O . LEU A 1 81 ? 14.224 14.757 5.135 1.00 0.75 81 LEU A O 6
ATOM 11720 N N . PRO A 1 82 ? 12.684 15.105 6.748 1.00 0.78 82 PRO A N 6
ATOM 11721 C CA . PRO A 1 82 ? 13.601 14.901 7.857 1.00 0.84 82 PRO A CA 6
ATOM 11722 C C . PRO A 1 82 ? 13.740 13.426 8.200 1.00 0.75 82 PRO A C 6
ATOM 11723 O O . PRO A 1 82 ? 12.798 12.645 8.017 1.00 0.70 82 PRO A O 6
ATOM 11734 N N . ASN A 1 83 ? 14.908 13.066 8.709 1.00 0.79 83 ASN A N 6
ATOM 11735 C CA . ASN A 1 83 ? 15.254 11.675 9.023 1.00 0.72 83 ASN A CA 6
ATOM 11736 C C . ASN A 1 83 ? 14.196 10.985 9.883 1.00 0.65 83 ASN A C 6
ATOM 11737 O O . ASN A 1 83 ? 14.005 9.776 9.780 1.00 0.61 83 ASN A O 6
ATOM 11748 N N . THR A 1 84 ? 13.501 11.751 10.711 1.00 0.67 84 THR A N 6
ATOM 11749 C CA . THR A 1 84 ? 12.476 11.198 11.584 1.00 0.67 84 THR A CA 6
ATOM 11750 C C . THR A 1 84 ? 11.337 10.585 10.762 1.00 0.58 84 THR A C 6
ATOM 11751 O O . THR A 1 84 ? 10.932 9.434 10.977 1.00 0.53 84 THR A O 6
ATOM 11762 N N . VAL A 1 85 ? 10.848 11.363 9.801 1.00 0.59 85 VAL A N 6
ATOM 11763 C CA . VAL A 1 85 ? 9.778 10.920 8.920 1.00 0.55 85 VAL A CA 6
ATOM 11764 C C . VAL A 1 85 ? 10.237 9.737 8.087 1.00 0.49 85 VAL A C 6
ATOM 11765 O O . VAL A 1 85 ? 9.504 8.771 7.933 1.00 0.45 85 VAL A O 6
ATOM 11778 N N . LEU A 1 86 ? 11.470 9.795 7.586 1.00 0.50 86 LEU A N 6
ATOM 11779 C CA . LEU A 1 86 ? 12.010 8.707 6.775 1.00 0.50 86 LEU A CA 6
ATOM 11780 C C . LEU A 1 86 ? 12.133 7.437 7.593 1.00 0.40 86 LEU A C 6
ATOM 11781 O O . LEU A 1 86 ? 11.865 6.345 7.100 1.00 0.38 86 LEU A O 6
ATOM 11797 N N . GLY A 1 87 ? 12.539 7.592 8.845 1.00 0.39 87 GLY A N 6
ATOM 11798 C CA . GLY A 1 87 ? 12.657 6.458 9.733 1.00 0.39 87 GLY A CA 6
ATOM 11799 C C . GLY A 1 87 ? 11.344 5.716 9.880 1.00 0.33 87 GLY A C 6
ATOM 11800 O O . GLY A 1 87 ? 11.300 4.479 9.795 1.00 0.37 87 GLY A O 6
ATOM 11804 N N . LYS A 1 88 ? 10.258 6.455 10.086 1.00 0.34 88 LYS A N 6
ATOM 11805 C CA . LYS A 1 88 ? 8.967 5.807 10.265 1.00 0.37 88 LYS A CA 6
ATOM 11806 C C . LYS A 1 88 ? 8.338 5.418 8.925 1.00 0.34 88 LYS A C 6
ATOM 11807 O O . LYS A 1 88 ? 7.579 4.457 8.866 1.00 0.41 88 LYS A O 6
ATOM 11826 N N . ILE A 1 89 ? 8.658 6.143 7.850 1.00 0.30 89 ILE A N 6
ATOM 11827 C CA . ILE A 1 89 ? 8.245 5.720 6.513 1.00 0.31 89 ILE A CA 6
ATOM 11828 C C . ILE A 1 89 ? 8.845 4.359 6.199 1.00 0.26 89 ILE A C 6
ATOM 11829 O O . ILE A 1 89 ? 8.157 3.460 5.721 1.00 0.28 89 ILE A O 6
ATOM 11845 N N . TRP A 1 90 ? 10.136 4.218 6.485 1.00 0.24 90 TRP A N 6
ATOM 11846 C CA . TRP A 1 90 ? 10.837 2.968 6.259 1.00 0.22 90 TRP A CA 6
ATOM 11847 C C . TRP A 1 90 ? 10.168 1.824 7.002 1.00 0.23 90 TRP A C 6
ATOM 11848 O O . TRP A 1 90 ? 9.773 0.831 6.399 1.00 0.25 90 TRP A O 6
ATOM 11869 N N . LYS A 1 91 ? 10.039 1.974 8.316 1.00 0.26 91 LYS A N 6
ATOM 11870 C CA . LYS A 1 91 ? 9.524 0.895 9.146 1.00 0.30 91 LYS A CA 6
ATOM 11871 C C . LYS A 1 91 ? 8.031 0.661 8.906 1.00 0.31 91 LYS A C 6
ATOM 11872 O O . LYS A 1 91 ? 7.459 -0.313 9.398 1.00 0.42 91 LYS A O 6
ATOM 11891 N N . LEU A 1 92 ? 7.404 1.563 8.163 1.00 0.27 92 LEU A N 6
ATOM 11892 C CA . LEU A 1 92 ? 6.013 1.399 7.779 1.00 0.33 92 LEU A CA 6
ATOM 11893 C C . LEU A 1 92 ? 5.915 0.718 6.410 1.00 0.34 92 LEU A C 6
ATOM 11894 O O . LEU A 1 92 ? 4.986 -0.047 6.156 1.00 0.47 92 LEU A O 6
ATOM 11910 N N . ALA A 1 93 ? 6.886 0.989 5.534 1.00 0.30 93 ALA A N 6
ATOM 11911 C CA . ALA A 1 93 ? 6.880 0.422 4.188 1.00 0.37 93 ALA A CA 6
ATOM 11912 C C . ALA A 1 93 ? 7.554 -0.950 4.138 1.00 0.37 93 ALA A C 6
ATOM 11913 O O . ALA A 1 93 ? 7.054 -1.872 3.490 1.00 0.45 93 ALA A O 6
ATOM 11920 N N . ASP A 1 94 ? 8.687 -1.090 4.819 1.00 0.32 94 ASP A N 6
ATOM 11921 C CA . ASP A 1 94 ? 9.404 -2.359 4.836 1.00 0.38 94 ASP A CA 6
ATOM 11922 C C . ASP A 1 94 ? 8.828 -3.255 5.915 1.00 0.45 94 ASP A C 6
ATOM 11923 O O . ASP A 1 94 ? 9.161 -3.124 7.091 1.00 0.49 94 ASP A O 6
ATOM 11932 N N . VAL A 1 95 ? 7.960 -4.166 5.498 1.00 0.64 95 VAL A N 6
ATOM 11933 C CA . VAL A 1 95 ? 7.229 -5.015 6.428 1.00 0.79 95 VAL A CA 6
ATOM 11934 C C . VAL A 1 95 ? 8.139 -6.053 7.056 1.00 0.74 95 VAL A C 6
ATOM 11935 O O . VAL A 1 95 ? 7.932 -6.468 8.199 1.00 0.88 95 VAL A O 6
ATOM 11948 N N . ASP A 1 96 ? 9.159 -6.458 6.323 1.00 0.68 96 ASP A N 6
ATOM 11949 C CA . ASP A 1 96 ? 10.097 -7.440 6.837 1.00 0.73 96 ASP A CA 6
ATOM 11950 C C . ASP A 1 96 ? 11.088 -6.752 7.743 1.00 0.60 96 ASP A C 6
ATOM 11951 O O . ASP A 1 96 ? 11.648 -7.366 8.655 1.00 0.68 96 ASP A O 6
ATOM 11960 N N . LYS A 1 97 ? 11.304 -5.462 7.468 1.00 0.48 97 LYS A N 6
ATOM 11961 C CA . LYS A 1 97 ? 12.318 -4.679 8.163 1.00 0.46 97 LYS A CA 6
ATOM 11962 C C . LYS A 1 97 ? 13.669 -5.341 7.946 1.00 0.46 97 LYS A C 6
ATOM 11963 O O . LYS A 1 97 ? 14.484 -5.492 8.860 1.00 0.70 97 LYS A O 6
ATOM 11982 N N . ASP A 1 98 ? 13.890 -5.701 6.686 1.00 0.35 98 ASP A N 6
ATOM 11983 C CA . ASP A 1 98 ? 15.007 -6.536 6.287 1.00 0.43 98 ASP A CA 6
ATOM 11984 C C . ASP A 1 98 ? 16.100 -5.728 5.599 1.00 0.39 98 ASP A C 6
ATOM 11985 O O . ASP A 1 98 ? 17.074 -6.290 5.100 1.00 0.63 98 ASP A O 6
ATOM 11994 N N . GLY A 1 99 ? 15.943 -4.410 5.592 1.00 0.29 99 GLY A N 6
ATOM 11995 C CA . GLY A 1 99 ? 16.997 -3.546 5.093 1.00 0.29 99 GLY A CA 6
ATOM 11996 C C . GLY A 1 99 ? 17.007 -3.457 3.586 1.00 0.24 99 GLY A C 6
ATOM 11997 O O . GLY A 1 99 ? 18.014 -3.080 2.985 1.00 0.27 99 GLY A O 6
ATOM 12001 N N . LEU A 1 100 ? 15.896 -3.823 2.977 1.00 0.23 100 LEU A N 6
ATOM 12002 C CA . LEU A 1 100 ? 15.735 -3.700 1.545 1.00 0.21 100 LEU A CA 6
ATOM 12003 C C . LEU A 1 100 ? 14.268 -3.550 1.208 1.00 0.24 100 LEU A C 6
ATOM 12004 O O . LEU A 1 100 ? 13.413 -3.677 2.085 1.00 0.38 100 LEU A O 6
ATOM 12020 N N . LEU A 1 101 ? 13.981 -3.329 -0.063 1.00 0.20 101 LEU A N 6
ATOM 12021 C CA . LEU A 1 101 ? 12.641 -3.034 -0.513 1.00 0.20 101 LEU A CA 6
ATOM 12022 C C . LEU A 1 101 ? 12.496 -3.564 -1.932 1.00 0.17 101 LEU A C 6
ATOM 12023 O O . LEU A 1 101 ? 13.184 -3.102 -2.842 1.00 0.18 101 LEU A O 6
ATOM 12039 N N . ASP A 1 102 ? 11.663 -4.562 -2.118 1.00 0.16 102 ASP A N 6
ATOM 12040 C CA . ASP A 1 102 ? 11.461 -5.141 -3.440 1.00 0.17 102 ASP A CA 6
ATOM 12041 C C . ASP A 1 102 ? 10.588 -4.223 -4.306 1.00 0.16 102 ASP A C 6
ATOM 12042 O O . ASP A 1 102 ? 10.310 -3.099 -3.911 1.00 0.16 102 ASP A O 6
ATOM 12051 N N . ASP A 1 103 ? 10.185 -4.680 -5.491 1.00 0.18 103 ASP A N 6
ATOM 12052 C CA . ASP A 1 103 ? 9.424 -3.842 -6.429 1.00 0.19 103 ASP A CA 6
ATOM 12053 C C . ASP A 1 103 ? 8.161 -3.286 -5.769 1.00 0.16 103 ASP A C 6
ATOM 12054 O O . ASP A 1 103 ? 7.782 -2.130 -5.997 1.00 0.17 103 ASP A O 6
ATOM 12063 N N . GLU A 1 104 ? 7.534 -4.086 -4.913 1.00 0.18 104 GLU A N 6
ATOM 12064 C CA . GLU A 1 104 ? 6.312 -3.659 -4.242 1.00 0.23 104 GLU A CA 6
ATOM 12065 C C . GLU A 1 104 ? 6.600 -2.972 -2.916 1.00 0.19 104 GLU A C 6
ATOM 12066 O O . GLU A 1 104 ? 5.809 -2.150 -2.448 1.00 0.22 104 GLU A O 6
ATOM 12078 N N . GLU A 1 105 ? 7.715 -3.312 -2.301 1.00 0.18 105 GLU A N 6
ATOM 12079 C CA . GLU A 1 105 ? 8.131 -2.643 -1.084 1.00 0.17 105 GLU A CA 6
ATOM 12080 C C . GLU A 1 105 ? 8.579 -1.218 -1.401 1.00 0.17 105 GLU A C 6
ATOM 12081 O O . GLU A 1 105 ? 8.367 -0.296 -0.613 1.00 0.22 105 GLU A O 6
ATOM 12093 N N . PHE A 1 106 ? 9.189 -1.044 -2.572 1.00 0.16 106 PHE A N 6
ATOM 12094 C CA . PHE A 1 106 ? 9.475 0.284 -3.096 1.00 0.16 106 PHE A CA 6
ATOM 12095 C C . PHE A 1 106 ? 8.151 0.949 -3.409 1.00 0.16 106 PHE A C 6
ATOM 12096 O O . PHE A 1 106 ? 7.944 2.120 -3.093 1.00 0.18 106 PHE A O 6
ATOM 12113 N N . ALA A 1 107 ? 7.244 0.182 -4.004 1.00 0.16 107 ALA A N 6
ATOM 12114 C CA . ALA A 1 107 ? 5.930 0.691 -4.338 1.00 0.16 107 ALA A CA 6
ATOM 12115 C C . ALA A 1 107 ? 5.268 1.312 -3.111 1.00 0.16 107 ALA A C 6
ATOM 12116 O O . ALA A 1 107 ? 4.658 2.374 -3.192 1.00 0.18 107 ALA A O 6
ATOM 12123 N N . LEU A 1 108 ? 5.426 0.657 -1.973 1.00 0.18 108 LEU A N 6
ATOM 12124 C CA . LEU A 1 108 ? 4.882 1.163 -0.725 1.00 0.22 108 LEU A CA 6
ATOM 12125 C C . LEU A 1 108 ? 5.694 2.350 -0.220 1.00 0.19 108 LEU A C 6
ATOM 12126 O O . LEU A 1 108 ? 5.131 3.390 0.109 1.00 0.20 108 LEU A O 6
ATOM 12142 N N . ALA A 1 109 ? 7.010 2.184 -0.147 1.00 0.19 109 ALA A N 6
ATOM 12143 C CA . ALA A 1 109 ? 7.896 3.234 0.350 1.00 0.19 109 ALA A CA 6
ATOM 12144 C C . ALA A 1 109 ? 7.629 4.562 -0.356 1.00 0.19 109 ALA A C 6
ATOM 12145 O O . ALA A 1 109 ? 7.385 5.591 0.284 1.00 0.20 109 ALA A O 6
ATOM 12152 N N . ASN A 1 110 ? 7.636 4.519 -1.681 1.00 0.19 110 ASN A N 6
ATOM 12153 C CA . ASN A 1 110 ? 7.430 5.704 -2.484 1.00 0.19 110 ASN A CA 6
ATOM 12154 C C . ASN A 1 110 ? 5.978 6.141 -2.381 1.00 0.20 110 ASN A C 6
ATOM 12155 O O . ASN A 1 110 ? 5.668 7.327 -2.500 1.00 0.23 110 ASN A O 6
ATOM 12166 N N . HIS A 1 111 ? 5.081 5.186 -2.118 1.00 0.23 111 HIS A N 6
ATOM 12167 C CA . HIS A 1 111 ? 3.676 5.521 -1.988 1.00 0.25 111 HIS A CA 6
ATOM 12168 C C . HIS A 1 111 ? 3.463 6.337 -0.731 1.00 0.24 111 HIS A C 6
ATOM 12169 O O . HIS A 1 111 ? 2.706 7.290 -0.737 1.00 0.26 111 HIS A O 6
ATOM 12184 N N . LEU A 1 112 ? 4.141 5.953 0.340 1.00 0.25 112 LEU A N 6
ATOM 12185 C CA . LEU A 1 112 ? 4.030 6.652 1.609 1.00 0.28 112 LEU A CA 6
ATOM 12186 C C . LEU A 1 112 ? 4.653 8.039 1.517 1.00 0.25 112 LEU A C 6
ATOM 12187 O O . LEU A 1 112 ? 4.165 8.992 2.129 1.00 0.27 112 LEU A O 6
ATOM 12203 N N . ILE A 1 113 ? 5.731 8.151 0.749 1.00 0.26 113 ILE A N 6
ATOM 12204 C CA . ILE A 1 113 ? 6.341 9.449 0.487 1.00 0.26 113 ILE A CA 6
ATOM 12205 C C . ILE A 1 113 ? 5.331 10.381 -0.183 1.00 0.26 113 ILE A C 6
ATOM 12206 O O . ILE A 1 113 ? 5.084 11.495 0.292 1.00 0.32 113 ILE A O 6
ATOM 12222 N N . LYS A 1 114 ? 4.720 9.915 -1.269 1.00 0.25 114 LYS A N 6
ATOM 12223 C CA . LYS A 1 114 ? 3.728 10.732 -1.958 1.00 0.31 114 LYS A CA 6
ATOM 12224 C C . LYS A 1 114 ? 2.438 10.822 -1.145 1.00 0.32 114 LYS A C 6
ATOM 12225 O O . LYS A 1 114 ? 1.661 11.755 -1.317 1.00 0.41 114 LYS A O 6
ATOM 12244 N N . VAL A 1 115 ? 2.228 9.863 -0.246 1.00 0.30 115 VAL A N 6
ATOM 12245 C CA . VAL A 1 115 ? 1.128 9.936 0.713 1.00 0.35 115 VAL A CA 6
ATOM 12246 C C . VAL A 1 115 ? 1.262 11.190 1.564 1.00 0.35 115 VAL A C 6
ATOM 12247 O O . VAL A 1 115 ? 0.304 11.946 1.715 1.00 0.42 115 VAL A O 6
ATOM 12260 N N . LYS A 1 116 ? 2.461 11.444 2.089 1.00 0.35 116 LYS A N 6
ATOM 12261 C CA . LYS A 1 116 ? 2.667 12.629 2.891 1.00 0.45 116 LYS A CA 6
ATOM 12262 C C . LYS A 1 116 ? 2.991 13.822 2.006 1.00 0.48 116 LYS A C 6
ATOM 12263 O O . LYS A 1 116 ? 3.269 14.918 2.495 1.00 0.63 116 LYS A O 6
ATOM 12282 N N . LEU A 1 117 ? 2.973 13.588 0.700 1.00 0.43 117 LEU A N 6
ATOM 12283 C CA . LEU A 1 117 ? 3.011 14.668 -0.275 1.00 0.53 117 LEU A CA 6
ATOM 12284 C C . LEU A 1 117 ? 1.582 15.130 -0.575 1.00 0.60 117 LEU A C 6
ATOM 12285 O O . LEU A 1 117 ? 1.366 16.238 -1.061 1.00 0.73 117 LEU A O 6
ATOM 12301 N N . GLU A 1 118 ? 0.612 14.267 -0.261 1.00 0.57 118 GLU A N 6
ATOM 12302 C CA . GLU A 1 118 ? -0.806 14.590 -0.417 1.00 0.70 118 GLU A CA 6
ATOM 12303 C C . GLU A 1 118 ? -1.208 15.689 0.563 1.00 0.79 118 GLU A C 6
ATOM 12304 O O . GLU A 1 118 ? -2.238 16.340 0.399 1.00 0.95 118 GLU A O 6
ATOM 12316 N N . GLY A 1 119 ? -0.375 15.896 1.575 1.00 0.75 119 GLY A N 6
ATOM 12317 C CA . GLY A 1 119 ? -0.663 16.890 2.587 1.00 0.86 119 GLY A CA 6
ATOM 12318 C C . GLY A 1 119 ? -0.876 16.266 3.947 1.00 0.87 119 GLY A C 6
ATOM 12319 O O . GLY A 1 119 ? -0.745 16.931 4.969 1.00 1.01 119 GLY A O 6
ATOM 12323 N N . HIS A 1 120 ? -1.206 14.985 3.956 1.00 0.80 120 HIS A N 6
ATOM 12324 C CA . HIS A 1 120 ? -1.331 14.239 5.197 1.00 0.84 120 HIS A CA 6
ATOM 12325 C C . HIS A 1 120 ? -0.133 13.310 5.306 1.00 0.81 120 HIS A C 6
ATOM 12326 O O . HIS A 1 120 ? 0.242 12.691 4.322 1.00 0.84 120 HIS A O 6
ATOM 12341 N N . GLU A 1 121 ? 0.486 13.216 6.466 1.00 0.93 121 GLU A N 6
ATOM 12342 C CA . GLU A 1 121 ? 1.649 12.353 6.595 1.00 1.01 121 GLU A CA 6
ATOM 12343 C C . GLU A 1 121 ? 1.247 10.967 7.084 1.00 0.79 121 GLU A C 6
ATOM 12344 O O . GLU A 1 121 ? 0.133 10.768 7.572 1.00 0.71 121 GLU A O 6
ATOM 12356 N N . LEU A 1 122 ? 2.149 10.008 6.913 1.00 0.92 122 LEU A N 6
ATOM 12357 C CA . LEU A 1 122 ? 1.924 8.647 7.385 1.00 0.87 122 LEU A CA 6
ATOM 12358 C C . LEU A 1 122 ? 1.786 8.617 8.912 1.00 0.82 122 LEU A C 6
ATOM 12359 O O . LEU A 1 122 ? 2.634 9.138 9.645 1.00 0.95 122 LEU A O 6
ATOM 12375 N N . PRO A 1 123 ? 0.704 8.011 9.408 1.00 0.77 123 PRO A N 6
ATOM 12376 C CA . PRO A 1 123 ? 0.365 8.005 10.824 1.00 0.88 123 PRO A CA 6
ATOM 12377 C C . PRO A 1 123 ? 0.842 6.759 11.542 1.00 0.92 123 PRO A C 6
ATOM 12378 O O . PRO A 1 123 ? 0.420 6.481 12.668 1.00 1.10 123 PRO A O 6
ATOM 12389 N N . ALA A 1 124 ? 1.717 6.022 10.876 1.00 0.89 124 ALA A N 6
ATOM 12390 C CA . ALA A 1 124 ? 2.264 4.785 11.409 1.00 1.09 124 ALA A CA 6
ATOM 12391 C C . ALA A 1 124 ? 1.186 3.724 11.550 1.00 1.10 124 ALA A C 6
ATOM 12392 O O . ALA A 1 124 ? 1.203 2.920 12.483 1.00 1.27 124 ALA A O 6
ATOM 12399 N N . ASP A 1 125 ? 0.257 3.713 10.604 1.00 1.00 125 ASP A N 6
ATOM 12400 C CA . ASP A 1 125 ? -0.679 2.617 10.502 1.00 1.03 125 ASP A CA 6
ATOM 12401 C C . ASP A 1 125 ? -0.461 1.873 9.205 1.00 0.87 125 ASP A C 6
ATOM 12402 O O . ASP A 1 125 ? -0.139 2.460 8.172 1.00 0.90 125 ASP A O 6
ATOM 12411 N N . LEU A 1 126 ? -0.609 0.578 9.281 1.00 0.81 126 LEU A N 6
ATOM 12412 C CA . LEU A 1 126 ? -0.427 -0.274 8.128 1.00 0.73 126 LEU A CA 6
ATOM 12413 C C . LEU A 1 126 ? -1.659 -1.148 7.925 1.00 0.76 126 LEU A C 6
ATOM 12414 O O . LEU A 1 126 ? -1.817 -2.185 8.573 1.00 0.86 126 LEU A O 6
ATOM 12430 N N . PRO A 1 127 ? -2.566 -0.719 7.046 1.00 0.77 127 PRO A N 6
ATOM 12431 C CA . PRO A 1 127 ? -3.799 -1.445 6.767 1.00 0.89 127 PRO A CA 6
ATOM 12432 C C . PRO A 1 127 ? -3.542 -2.706 5.943 1.00 0.85 127 PRO A C 6
ATOM 12433 O O . PRO A 1 127 ? -2.598 -2.760 5.156 1.00 0.77 127 PRO A O 6
ATOM 12444 N N . PRO A 1 128 ? -4.385 -3.738 6.107 1.00 0.99 128 PRO A N 6
ATOM 12445 C CA . PRO A 1 128 ? -4.248 -5.004 5.369 1.00 1.06 128 PRO A CA 6
ATOM 12446 C C . PRO A 1 128 ? -4.368 -4.809 3.859 1.00 1.01 128 PRO A C 6
ATOM 12447 O O . PRO A 1 128 ? -3.982 -5.671 3.074 1.00 1.15 128 PRO A O 6
ATOM 12458 N N . HIS A 1 129 ? -4.895 -3.659 3.458 1.00 0.95 129 HIS A N 6
ATOM 12459 C CA . HIS A 1 129 ? -5.037 -3.336 2.045 1.00 0.96 129 HIS A CA 6
ATOM 12460 C C . HIS A 1 129 ? -3.893 -2.443 1.574 1.00 0.94 129 HIS A C 6
ATOM 12461 O O . HIS A 1 129 ? -4.033 -1.727 0.590 1.00 1.22 129 HIS A O 6
ATOM 12476 N N . LEU A 1 130 ? -2.780 -2.469 2.301 1.00 0.73 130 LEU A N 6
ATOM 12477 C CA . LEU A 1 130 ? -1.563 -1.760 1.895 1.00 0.69 130 LEU A CA 6
ATOM 12478 C C . LEU A 1 130 ? -0.334 -2.615 2.146 1.00 0.69 130 LEU A C 6
ATOM 12479 O O . LEU A 1 130 ? 0.788 -2.121 2.112 1.00 0.72 130 LEU A O 6
ATOM 12495 N N . VAL A 1 131 ? -0.543 -3.889 2.414 1.00 0.76 131 VAL A N 6
ATOM 12496 C CA . VAL A 1 131 ? 0.570 -4.792 2.615 1.00 0.84 131 VAL A CA 6
ATOM 12497 C C . VAL A 1 131 ? 0.951 -5.425 1.290 1.00 0.76 131 VAL A C 6
ATOM 12498 O O . VAL A 1 131 ? 0.101 -5.974 0.586 1.00 0.76 131 VAL A O 6
ATOM 12511 N N . PRO A 1 132 ? 2.229 -5.307 0.908 1.00 0.78 132 PRO A N 6
ATOM 12512 C CA . PRO A 1 132 ? 2.726 -5.849 -0.352 1.00 0.79 132 PRO A CA 6
ATOM 12513 C C . PRO A 1 132 ? 2.332 -7.321 -0.535 1.00 0.83 132 PRO A C 6
ATOM 12514 O O . PRO A 1 132 ? 2.249 -8.070 0.441 1.00 0.85 132 PRO A O 6
ATOM 12525 N N . PRO A 1 133 ? 2.093 -7.743 -1.789 1.00 0.93 133 PRO A N 6
ATOM 12526 C CA . PRO A 1 133 ? 1.610 -9.096 -2.137 1.00 1.05 133 PRO A CA 6
ATOM 12527 C C . PRO A 1 133 ? 2.278 -10.264 -1.387 1.00 1.15 133 PRO A C 6
ATOM 12528 O O . PRO A 1 133 ? 1.654 -11.313 -1.195 1.00 1.44 133 PRO A O 6
ATOM 12539 N N . SER A 1 134 ? 3.522 -10.099 -0.961 1.00 1.15 134 SER A N 6
ATOM 12540 C CA . SER A 1 134 ? 4.254 -11.195 -0.327 1.00 1.40 134 SER A CA 6
ATOM 12541 C C . SER A 1 134 ? 4.038 -11.250 1.187 1.00 1.40 134 SER A C 6
ATOM 12542 O O . SER A 1 134 ? 4.418 -12.226 1.830 1.00 1.65 134 SER A O 6
ATOM 12550 N N . LYS A 1 135 ? 3.424 -10.219 1.762 1.00 1.23 135 LYS A N 6
ATOM 12551 C CA . LYS A 1 135 ? 3.234 -10.178 3.213 1.00 1.34 135 LYS A CA 6
ATOM 12552 C C . LYS A 1 135 ? 1.757 -10.121 3.609 1.00 1.50 135 LYS A C 6
ATOM 12553 O O . LYS A 1 135 ? 1.427 -9.935 4.781 1.00 1.73 135 LYS A O 6
ATOM 12572 N N . ARG A 1 136 ? 0.878 -10.305 2.635 1.00 1.53 136 ARG A N 6
ATOM 12573 C CA . ARG A 1 136 ? -0.554 -10.405 2.905 1.00 1.89 136 ARG A CA 6
ATOM 12574 C C . ARG A 1 136 ? -0.921 -11.834 3.287 1.00 2.31 136 ARG A C 6
ATOM 12575 O O . ARG A 1 136 ? -1.118 -12.685 2.429 1.00 2.51 136 ARG A O 6
ATOM 12596 N N . ARG A 1 137 ? -0.978 -12.106 4.580 1.00 2.57 137 ARG A N 6
ATOM 12597 C CA . ARG A 1 137 ? -1.297 -13.440 5.064 1.00 3.09 137 ARG A CA 6
ATOM 12598 C C . ARG A 1 137 ? -1.594 -13.402 6.548 1.00 3.55 137 ARG A C 6
ATOM 12599 O O . ARG A 1 137 ? -0.891 -12.739 7.313 1.00 3.60 137 ARG A O 6
ATOM 12620 N N . HIS A 1 138 ? -2.637 -14.105 6.946 1.00 4.04 138 HIS A N 6
ATOM 12621 C CA . HIS A 1 138 ? -3.031 -14.146 8.339 1.00 4.60 138 HIS A CA 6
ATOM 12622 C C . HIS A 1 138 ? -2.373 -15.326 9.030 1.00 5.04 138 HIS A C 6
ATOM 12623 O O . HIS A 1 138 ? -2.870 -16.441 8.940 1.00 5.32 138 HIS A O 6
ATOM 12638 N N . GLU A 1 139 ? -1.256 -15.034 9.697 1.00 5.24 139 GLU A N 6
ATOM 12639 C CA . GLU A 1 139 ? -0.446 -15.989 10.471 1.00 5.77 139 GLU A CA 6
ATOM 12640 C C . GLU A 1 139 ? 0.910 -15.351 10.746 1.00 6.32 139 GLU A C 6
ATOM 12641 O O . GLU A 1 139 ? 1.871 -15.637 9.993 1.00 6.61 139 GLU A O 6
ATOM 12655 N N . GLY A 1 1 ? -13.201 11.064 41.932 1.00 42.19 1 GLY A N 7
ATOM 12656 C CA . GLY A 1 1 ? -12.306 10.027 42.493 1.00 42.07 1 GLY A CA 7
ATOM 12657 C C . GLY A 1 1 ? -10.960 10.012 41.808 1.00 41.76 1 GLY A C 7
ATOM 12658 O O . GLY A 1 1 ? -10.852 10.431 40.654 1.00 41.66 1 GLY A O 7
ATOM 12664 N N . PRO A 1 2 ? -9.910 9.540 42.500 1.00 41.67 2 PRO A N 7
ATOM 12665 C CA . PRO A 1 2 ? -8.561 9.447 41.932 1.00 41.44 2 PRO A CA 7
ATOM 12666 C C . PRO A 1 2 ? -8.503 8.486 40.750 1.00 41.34 2 PRO A C 7
ATOM 12667 O O . PRO A 1 2 ? -9.025 7.370 40.812 1.00 40.87 2 PRO A O 7
ATOM 12678 N N . LEU A 1 3 ? -7.869 8.925 39.672 1.00 41.84 3 LEU A N 7
ATOM 12679 C CA . LEU A 1 3 ? -7.721 8.100 38.484 1.00 41.87 3 LEU A CA 7
ATOM 12680 C C . LEU A 1 3 ? -6.701 6.994 38.740 1.00 41.68 3 LEU A C 7
ATOM 12681 O O . LEU A 1 3 ? -5.713 7.198 39.447 1.00 41.95 3 LEU A O 7
ATOM 12697 N N . GLY A 1 4 ? -6.941 5.831 38.161 1.00 41.27 4 GLY A N 7
ATOM 12698 C CA . GLY A 1 4 ? -6.120 4.677 38.453 1.00 41.12 4 GLY A CA 7
ATOM 12699 C C . GLY A 1 4 ? -6.920 3.583 39.126 1.00 40.49 4 GLY A C 7
ATOM 12700 O O . GLY A 1 4 ? -6.434 2.468 39.321 1.00 40.38 4 GLY A O 7
ATOM 12704 N N . SER A 1 5 ? -8.150 3.911 39.498 1.00 40.15 5 SER A N 7
ATOM 12705 C CA . SER A 1 5 ? -9.077 2.930 40.033 1.00 39.60 5 SER A CA 7
ATOM 12706 C C . SER A 1 5 ? -9.801 2.240 38.880 1.00 38.96 5 SER A C 7
ATOM 12707 O O . SER A 1 5 ? -9.939 2.816 37.798 1.00 38.91 5 SER A O 7
ATOM 12715 N N . GLU A 1 6 ? -10.238 1.009 39.101 1.00 38.55 6 GLU A N 7
ATOM 12716 C CA . GLU A 1 6 ? -10.829 0.213 38.034 1.00 37.99 6 GLU A CA 7
ATOM 12717 C C . GLU A 1 6 ? -12.176 0.772 37.585 1.00 37.51 6 GLU A C 7
ATOM 12718 O O . GLU A 1 6 ? -13.075 1.004 38.398 1.00 37.44 6 GLU A O 7
ATOM 12730 N N . SER A 1 7 ? -12.294 0.990 36.285 1.00 37.24 7 SER A N 7
ATOM 12731 C CA . SER A 1 7 ? -13.523 1.492 35.698 1.00 36.83 7 SER A CA 7
ATOM 12732 C C . SER A 1 7 ? -14.516 0.350 35.514 1.00 36.34 7 SER A C 7
ATOM 12733 O O . SER A 1 7 ? -14.153 -0.726 35.033 1.00 36.22 7 SER A O 7
ATOM 12741 N N . LEU A 1 8 ? -15.762 0.580 35.903 1.00 36.13 8 LEU A N 7
ATOM 12742 C CA . LEU A 1 8 ? -16.773 -0.465 35.853 1.00 35.73 8 LEU A CA 7
ATOM 12743 C C . LEU A 1 8 ? -17.697 -0.286 34.658 1.00 35.30 8 LEU A C 7
ATOM 12744 O O . LEU A 1 8 ? -17.782 0.798 34.076 1.00 35.28 8 LEU A O 7
ATOM 12760 N N . MET A 1 9 ? -18.391 -1.357 34.303 1.00 35.03 9 MET A N 7
ATOM 12761 C CA . MET A 1 9 ? -19.298 -1.344 33.164 1.00 34.68 9 MET A CA 7
ATOM 12762 C C . MET A 1 9 ? -20.747 -1.320 33.650 1.00 34.45 9 MET A C 7
ATOM 12763 O O . MET A 1 9 ? -21.064 -1.914 34.681 1.00 34.50 9 MET A O 7
ATOM 12777 N N . PRO A 1 10 ? -21.640 -0.627 32.924 1.00 34.29 10 PRO A N 7
ATOM 12778 C CA . PRO A 1 10 ? -23.062 -0.560 33.284 1.00 34.15 10 PRO A CA 7
ATOM 12779 C C . PRO A 1 10 ? -23.725 -1.937 33.264 1.00 34.01 10 PRO A C 7
ATOM 12780 O O . PRO A 1 10 ? -24.569 -2.251 34.102 1.00 34.16 10 PRO A O 7
ATOM 12791 N N . SER A 1 11 ? -23.331 -2.762 32.304 1.00 33.80 11 SER A N 7
ATOM 12792 C CA . SER A 1 11 ? -23.837 -4.117 32.221 1.00 33.74 11 SER A CA 7
ATOM 12793 C C . SER A 1 11 ? -22.998 -5.041 33.100 1.00 33.54 11 SER A C 7
ATOM 12794 O O . SER A 1 11 ? -21.990 -5.591 32.661 1.00 33.25 11 SER A O 7
ATOM 12802 N N . GLN A 1 12 ? -23.400 -5.174 34.354 1.00 33.76 12 GLN A N 7
ATOM 12803 C CA . GLN A 1 12 ? -22.718 -6.068 35.275 1.00 33.69 12 GLN A CA 7
ATOM 12804 C C . GLN A 1 12 ? -23.435 -7.411 35.308 1.00 33.80 12 GLN A C 7
ATOM 12805 O O . GLN A 1 12 ? -24.423 -7.590 36.023 1.00 34.18 12 GLN A O 7
ATOM 12819 N N . VAL A 1 13 ? -22.955 -8.338 34.494 1.00 33.54 13 VAL A N 7
ATOM 12820 C CA . VAL A 1 13 ? -23.559 -9.654 34.402 1.00 33.70 13 VAL A CA 7
ATOM 12821 C C . VAL A 1 13 ? -22.629 -10.727 34.961 1.00 33.82 13 VAL A C 7
ATOM 12822 O O . VAL A 1 13 ? -21.446 -10.789 34.619 1.00 33.61 13 VAL A O 7
ATOM 12835 N N . VAL A 1 14 ? -23.168 -11.556 35.840 1.00 34.23 14 VAL A N 7
ATOM 12836 C CA . VAL A 1 14 ? -22.410 -12.654 36.424 1.00 34.47 14 VAL A CA 7
ATOM 12837 C C . VAL A 1 14 ? -23.066 -13.992 36.086 1.00 34.64 14 VAL A C 7
ATOM 12838 O O . VAL A 1 14 ? -24.253 -14.198 36.336 1.00 34.98 14 VAL A O 7
ATOM 12851 N N . LYS A 1 15 ? -22.294 -14.884 35.489 1.00 34.47 15 LYS A N 7
ATOM 12852 C CA . LYS A 1 15 ? -22.805 -16.187 35.093 1.00 34.70 15 LYS A CA 7
ATOM 12853 C C . LYS A 1 15 ? -22.146 -17.282 35.911 1.00 35.14 15 LYS A C 7
ATOM 12854 O O . LYS A 1 15 ? -20.974 -17.599 35.706 1.00 35.00 15 LYS A O 7
ATOM 12873 N N . GLY A 1 16 ? -22.896 -17.840 36.853 1.00 35.76 16 GLY A N 7
ATOM 12874 C CA . GLY A 1 16 ? -22.381 -18.912 37.678 1.00 36.30 16 GLY A CA 7
ATOM 12875 C C . GLY A 1 16 ? -22.168 -20.188 36.886 1.00 36.44 16 GLY A C 7
ATOM 12876 O O . GLY A 1 16 ? -23.087 -20.679 36.232 1.00 36.61 16 GLY A O 7
ATOM 12880 N N . GLY A 1 17 ? -20.953 -20.712 36.919 1.00 36.42 17 GLY A N 7
ATOM 12881 C CA . GLY A 1 17 ? -20.659 -21.929 36.190 1.00 36.64 17 GLY A CA 7
ATOM 12882 C C . GLY A 1 17 ? -20.245 -21.658 34.760 1.00 36.05 17 GLY A C 7
ATOM 12883 O O . GLY A 1 17 ? -20.380 -22.521 33.897 1.00 36.21 17 GLY A O 7
ATOM 12887 N N . ALA A 1 18 ? -19.757 -20.455 34.504 1.00 35.42 18 ALA A N 7
ATOM 12888 C CA . ALA A 1 18 ? -19.292 -20.092 33.176 1.00 34.89 18 ALA A CA 7
ATOM 12889 C C . ALA A 1 18 ? -17.796 -19.825 33.196 1.00 34.61 18 ALA A C 7
ATOM 12890 O O . ALA A 1 18 ? -17.295 -19.136 34.082 1.00 34.46 18 ALA A O 7
ATOM 12897 N N . PHE A 1 19 ? -17.088 -20.382 32.227 1.00 34.63 19 PHE A N 7
ATOM 12898 C CA . PHE A 1 19 ? -15.653 -20.176 32.118 1.00 34.46 19 PHE A CA 7
ATOM 12899 C C . PHE A 1 19 ? -15.356 -18.835 31.462 1.00 33.97 19 PHE A C 7
ATOM 12900 O O . PHE A 1 19 ? -15.747 -18.580 30.320 1.00 33.93 19 PHE A O 7
ATOM 12917 N N . ASP A 1 20 ? -14.679 -17.974 32.199 1.00 33.67 20 ASP A N 7
ATOM 12918 C CA . ASP A 1 20 ? -14.370 -16.635 31.721 1.00 33.27 20 ASP A CA 7
ATOM 12919 C C . ASP A 1 20 ? -12.991 -16.208 32.196 1.00 33.26 20 ASP A C 7
ATOM 12920 O O . ASP A 1 20 ? -12.642 -16.396 33.364 1.00 33.32 20 ASP A O 7
ATOM 12929 N N . GLY A 1 21 ? -12.206 -15.648 31.290 1.00 33.27 21 GLY A N 7
ATOM 12930 C CA . GLY A 1 21 ? -10.885 -15.176 31.647 1.00 33.35 21 GLY A CA 7
ATOM 12931 C C . GLY A 1 21 ? -10.616 -13.790 31.102 1.00 32.96 21 GLY A C 7
ATOM 12932 O O . GLY A 1 21 ? -9.777 -13.611 30.220 1.00 32.93 21 GLY A O 7
ATOM 12936 N N . THR A 1 22 ? -11.333 -12.809 31.625 1.00 32.73 22 THR A N 7
ATOM 12937 C CA . THR A 1 22 ? -11.221 -11.441 31.150 1.00 32.43 22 THR A CA 7
ATOM 12938 C C . THR A 1 22 ? -10.467 -10.569 32.151 1.00 32.62 22 THR A C 7
ATOM 12939 O O . THR A 1 22 ? -10.570 -10.767 33.364 1.00 32.89 22 THR A O 7
ATOM 12950 N N . MET A 1 23 ? -9.695 -9.622 31.639 1.00 32.58 23 MET A N 7
ATOM 12951 C CA . MET A 1 23 ? -8.943 -8.697 32.482 1.00 32.83 23 MET A CA 7
ATOM 12952 C C . MET A 1 23 ? -8.833 -7.341 31.789 1.00 32.76 23 MET A C 7
ATOM 12953 O O . MET A 1 23 ? -8.621 -7.270 30.579 1.00 32.54 23 MET A O 7
ATOM 12967 N N . ASN A 1 24 ? -8.986 -6.275 32.554 1.00 33.04 24 ASN A N 7
ATOM 12968 C CA . ASN A 1 24 ? -8.991 -4.928 31.997 1.00 33.09 24 ASN A CA 7
ATOM 12969 C C . ASN A 1 24 ? -7.649 -4.239 32.213 1.00 33.28 24 ASN A C 7
ATOM 12970 O O . ASN A 1 24 ? -6.976 -4.472 33.216 1.00 33.55 24 ASN A O 7
ATOM 12981 N N . GLY A 1 25 ? -7.265 -3.392 31.259 1.00 33.20 25 GLY A N 7
ATOM 12982 C CA . GLY A 1 25 ? -6.021 -2.653 31.373 1.00 33.45 25 GLY A CA 7
ATOM 12983 C C . GLY A 1 25 ? -5.004 -2.914 30.256 1.00 33.20 25 GLY A C 7
ATOM 12984 O O . GLY A 1 25 ? -4.284 -1.985 29.888 1.00 33.41 25 GLY A O 7
ATOM 12988 N N . PRO A 1 26 ? -4.904 -4.138 29.669 1.00 32.82 26 PRO A N 7
ATOM 12989 C CA . PRO A 1 26 ? -4.002 -4.389 28.532 1.00 32.65 26 PRO A CA 7
ATOM 12990 C C . PRO A 1 26 ? -4.264 -3.451 27.357 1.00 32.53 26 PRO A C 7
ATOM 12991 O O . PRO A 1 26 ? -3.331 -2.963 26.714 1.00 32.48 26 PRO A O 7
ATOM 13002 N N . PHE A 1 27 ? -5.536 -3.208 27.080 1.00 32.56 27 PHE A N 7
ATOM 13003 C CA . PHE A 1 27 ? -5.934 -2.306 26.014 1.00 32.53 27 PHE A CA 7
ATOM 13004 C C . PHE A 1 27 ? -6.910 -1.263 26.548 1.00 31.97 27 PHE A C 7
ATOM 13005 O O . PHE A 1 27 ? -7.498 -1.449 27.618 1.00 31.89 27 PHE A O 7
ATOM 13022 N N . GLY A 1 28 ? -7.071 -0.170 25.810 1.00 31.66 28 GLY A N 7
ATOM 13023 C CA . GLY A 1 28 ? -8.005 0.867 26.205 1.00 31.19 28 GLY A CA 7
ATOM 13024 C C . GLY A 1 28 ? -9.440 0.469 25.927 1.00 30.74 28 GLY A C 7
ATOM 13025 O O . GLY A 1 28 ? -9.699 -0.354 25.049 1.00 30.73 28 GLY A O 7
ATOM 13029 N N . HIS A 1 29 ? -10.380 1.042 26.670 1.00 30.45 29 HIS A N 7
ATOM 13030 C CA . HIS A 1 29 ? -11.784 0.675 26.511 1.00 30.07 29 HIS A CA 7
ATOM 13031 C C . HIS A 1 29 ? -12.410 1.373 25.302 1.00 29.27 29 HIS A C 7
ATOM 13032 O O . HIS A 1 29 ? -12.335 2.594 25.160 1.00 29.10 29 HIS A O 7
ATOM 13047 N N . GLY A 1 30 ? -13.011 0.585 24.424 1.00 28.86 30 GLY A N 7
ATOM 13048 C CA . GLY A 1 30 ? -13.713 1.141 23.287 1.00 28.15 30 GLY A CA 7
ATOM 13049 C C . GLY A 1 30 ? -15.211 1.095 23.485 1.00 27.47 30 GLY A C 7
ATOM 13050 O O . GLY A 1 30 ? -15.682 0.707 24.554 1.00 27.72 30 GLY A O 7
ATOM 13054 N N . TYR A 1 31 ? -15.956 1.485 22.470 1.00 26.68 31 TYR A N 7
ATOM 13055 C CA . TYR A 1 31 ? -17.406 1.445 22.535 1.00 26.02 31 TYR A CA 7
ATOM 13056 C C . TYR A 1 31 ? -17.952 0.388 21.585 1.00 25.11 31 TYR A C 7
ATOM 13057 O O . TYR A 1 31 ? -17.213 -0.136 20.747 1.00 24.84 31 TYR A O 7
ATOM 13075 N N . GLY A 1 32 ? -19.238 0.074 21.719 1.00 24.74 32 GLY A N 7
ATOM 13076 C CA . GLY A 1 32 ? -19.866 -0.892 20.838 1.00 23.92 32 GLY A CA 7
ATOM 13077 C C . GLY A 1 32 ? -20.076 -0.328 19.448 1.00 22.78 32 GLY A C 7
ATOM 13078 O O . GLY A 1 32 ? -21.066 0.357 19.190 1.00 22.44 32 GLY A O 7
ATOM 13082 N N . GLU A 1 33 ? -19.136 -0.600 18.561 1.00 22.28 33 GLU A N 7
ATOM 13083 C CA . GLU A 1 33 ? -19.187 -0.082 17.202 1.00 21.23 33 GLU A CA 7
ATOM 13084 C C . GLU A 1 33 ? -18.961 -1.201 16.201 1.00 20.26 33 GLU A C 7
ATOM 13085 O O . GLU A 1 33 ? -18.314 -2.202 16.514 1.00 20.30 33 GLU A O 7
ATOM 13097 N N . GLY A 1 34 ? -19.486 -1.023 15.000 1.00 19.49 34 GLY A N 7
ATOM 13098 C CA . GLY A 1 34 ? -19.204 -1.953 13.931 1.00 18.59 34 GLY A CA 7
ATOM 13099 C C . GLY A 1 34 ? -17.854 -1.676 13.310 1.00 17.66 34 GLY A C 7
ATOM 13100 O O . GLY A 1 34 ? -17.720 -0.780 12.474 1.00 17.26 34 GLY A O 7
ATOM 13104 N N . ALA A 1 35 ? -16.851 -2.429 13.730 1.00 17.42 35 ALA A N 7
ATOM 13105 C CA . ALA A 1 35 ? -15.489 -2.209 13.271 1.00 16.65 35 ALA A CA 7
ATOM 13106 C C . ALA A 1 35 ? -15.228 -2.926 11.953 1.00 15.41 35 ALA A C 7
ATOM 13107 O O . ALA A 1 35 ? -15.945 -3.856 11.585 1.00 15.13 35 ALA A O 7
ATOM 13114 N N . GLY A 1 36 ? -14.191 -2.496 11.255 1.00 14.76 36 GLY A N 7
ATOM 13115 C CA . GLY A 1 36 ? -13.856 -3.090 9.988 1.00 13.60 36 GLY A CA 7
ATOM 13116 C C . GLY A 1 36 ? -12.558 -3.845 10.072 1.00 12.94 36 GLY A C 7
ATOM 13117 O O . GLY A 1 36 ? -11.476 -3.251 10.062 1.00 13.05 36 GLY A O 7
ATOM 13121 N N . GLU A 1 37 ? -12.673 -5.154 10.189 1.00 12.42 37 GLU A N 7
ATOM 13122 C CA . GLU A 1 37 ? -11.522 -6.033 10.264 1.00 11.86 37 GLU A CA 7
ATOM 13123 C C . GLU A 1 37 ? -10.901 -6.230 8.887 1.00 10.71 37 GLU A C 7
ATOM 13124 O O . GLU A 1 37 ? -11.299 -5.582 7.914 1.00 10.32 37 GLU A O 7
ATOM 13136 N N . GLY A 1 38 ? -9.922 -7.114 8.807 1.00 10.28 38 GLY A N 7
ATOM 13137 C CA . GLY A 1 38 ? -9.310 -7.415 7.540 1.00 9.25 38 GLY A CA 7
ATOM 13138 C C . GLY A 1 38 ? -10.175 -8.336 6.739 1.00 8.49 38 GLY A C 7
ATOM 13139 O O . GLY A 1 38 ? -9.900 -9.531 6.611 1.00 8.21 38 GLY A O 7
ATOM 13143 N N . ILE A 1 39 ? -11.242 -7.764 6.234 1.00 8.38 39 ILE A N 7
ATOM 13144 C CA . ILE A 1 39 ? -12.188 -8.472 5.408 1.00 7.80 39 ILE A CA 7
ATOM 13145 C C . ILE A 1 39 ? -11.489 -8.922 4.144 1.00 6.77 39 ILE A C 7
ATOM 13146 O O . ILE A 1 39 ? -10.466 -8.337 3.773 1.00 6.49 39 ILE A O 7
ATOM 13162 N N . ASP A 1 40 ? -11.994 -9.957 3.491 1.00 6.37 40 ASP A N 7
ATOM 13163 C CA . ASP A 1 40 ? -11.409 -10.390 2.234 1.00 5.59 40 ASP A CA 7
ATOM 13164 C C . ASP A 1 40 ? -11.774 -9.399 1.148 1.00 5.10 40 ASP A C 7
ATOM 13165 O O . ASP A 1 40 ? -12.588 -9.672 0.264 1.00 5.12 40 ASP A O 7
ATOM 13174 N N . ASP A 1 41 ? -11.186 -8.224 1.264 1.00 4.99 41 ASP A N 7
ATOM 13175 C CA . ASP A 1 41 ? -11.275 -7.188 0.250 1.00 4.67 41 ASP A CA 7
ATOM 13176 C C . ASP A 1 41 ? -9.937 -6.487 0.156 1.00 3.91 41 ASP A C 7
ATOM 13177 O O . ASP A 1 41 ? -9.550 -5.742 1.057 1.00 4.07 41 ASP A O 7
ATOM 13186 N N . VAL A 1 42 ? -9.203 -6.754 -0.904 1.00 3.33 42 VAL A N 7
ATOM 13187 C CA . VAL A 1 42 ? -7.905 -6.137 -1.072 1.00 2.69 42 VAL A CA 7
ATOM 13188 C C . VAL A 1 42 ? -7.884 -5.287 -2.332 1.00 2.33 42 VAL A C 7
ATOM 13189 O O . VAL A 1 42 ? -7.620 -5.778 -3.429 1.00 2.50 42 VAL A O 7
ATOM 13202 N N . GLU A 1 43 ? -8.210 -4.018 -2.171 1.00 2.18 43 GLU A N 7
ATOM 13203 C CA . GLU A 1 43 ? -8.087 -3.059 -3.247 1.00 2.01 43 GLU A CA 7
ATOM 13204 C C . GLU A 1 43 ? -7.117 -1.963 -2.839 1.00 1.64 43 GLU A C 7
ATOM 13205 O O . GLU A 1 43 ? -7.498 -0.960 -2.234 1.00 1.85 43 GLU A O 7
ATOM 13217 N N . TRP A 1 44 ? -5.851 -2.195 -3.120 1.00 1.25 44 TRP A N 7
ATOM 13218 C CA . TRP A 1 44 ? -4.823 -1.234 -2.801 1.00 0.97 44 TRP A CA 7
ATOM 13219 C C . TRP A 1 44 ? -4.517 -0.386 -4.023 1.00 0.84 44 TRP A C 7
ATOM 13220 O O . TRP A 1 44 ? -4.404 -0.886 -5.142 1.00 0.86 44 TRP A O 7
ATOM 13241 N N . VAL A 1 45 ? -4.363 0.894 -3.773 1.00 0.83 45 VAL A N 7
ATOM 13242 C CA . VAL A 1 45 ? -4.100 1.882 -4.798 1.00 0.83 45 VAL A CA 7
ATOM 13243 C C . VAL A 1 45 ? -2.673 1.741 -5.356 1.00 0.65 45 VAL A C 7
ATOM 13244 O O . VAL A 1 45 ? -2.253 2.501 -6.220 1.00 0.73 45 VAL A O 7
ATOM 13257 N N . VAL A 1 46 ? -1.921 0.764 -4.861 1.00 0.48 46 VAL A N 7
ATOM 13258 C CA . VAL A 1 46 ? -0.591 0.495 -5.398 1.00 0.34 46 VAL A CA 7
ATOM 13259 C C . VAL A 1 46 ? -0.656 -0.480 -6.569 1.00 0.33 46 VAL A C 7
ATOM 13260 O O . VAL A 1 46 ? 0.260 -0.543 -7.389 1.00 0.40 46 VAL A O 7
ATOM 13273 N N . GLY A 1 47 ? -1.764 -1.192 -6.689 1.00 0.42 47 GLY A N 7
ATOM 13274 C CA . GLY A 1 47 ? -1.926 -2.119 -7.793 1.00 0.54 47 GLY A CA 7
ATOM 13275 C C . GLY A 1 47 ? -1.941 -1.405 -9.136 1.00 0.56 47 GLY A C 7
ATOM 13276 O O . GLY A 1 47 ? -1.753 -2.025 -10.180 1.00 0.72 47 GLY A O 7
ATOM 13280 N N . LYS A 1 48 ? -2.148 -0.090 -9.097 1.00 0.49 48 LYS A N 7
ATOM 13281 C CA . LYS A 1 48 ? -2.203 0.720 -10.305 1.00 0.60 48 LYS A CA 7
ATOM 13282 C C . LYS A 1 48 ? -0.890 1.448 -10.564 1.00 0.54 48 LYS A C 7
ATOM 13283 O O . LYS A 1 48 ? -0.543 1.719 -11.711 1.00 0.67 48 LYS A O 7
ATOM 13302 N N . ASP A 1 49 ? -0.149 1.746 -9.506 1.00 0.45 49 ASP A N 7
ATOM 13303 C CA . ASP A 1 49 ? 1.050 2.565 -9.627 1.00 0.50 49 ASP A CA 7
ATOM 13304 C C . ASP A 1 49 ? 2.309 1.725 -9.444 1.00 0.40 49 ASP A C 7
ATOM 13305 O O . ASP A 1 49 ? 3.424 2.234 -9.517 1.00 0.40 49 ASP A O 7
ATOM 13314 N N . LYS A 1 50 ? 2.118 0.426 -9.220 1.00 0.37 50 LYS A N 7
ATOM 13315 C CA . LYS A 1 50 ? 3.219 -0.516 -9.038 1.00 0.35 50 LYS A CA 7
ATOM 13316 C C . LYS A 1 50 ? 4.255 -0.418 -10.168 1.00 0.35 50 LYS A C 7
ATOM 13317 O O . LYS A 1 50 ? 5.444 -0.313 -9.891 1.00 0.35 50 LYS A O 7
ATOM 13336 N N . PRO A 1 51 ? 3.833 -0.423 -11.459 1.00 0.39 51 PRO A N 7
ATOM 13337 C CA . PRO A 1 51 ? 4.775 -0.312 -12.581 1.00 0.43 51 PRO A CA 7
ATOM 13338 C C . PRO A 1 51 ? 5.539 1.014 -12.556 1.00 0.37 51 PRO A C 7
ATOM 13339 O O . PRO A 1 51 ? 6.677 1.097 -13.009 1.00 0.36 51 PRO A O 7
ATOM 13350 N N . THR A 1 52 ? 4.908 2.040 -12.005 1.00 0.36 52 THR A N 7
ATOM 13351 C CA . THR A 1 52 ? 5.533 3.347 -11.888 1.00 0.36 52 THR A CA 7
ATOM 13352 C C . THR A 1 52 ? 6.576 3.336 -10.777 1.00 0.29 52 THR A C 7
ATOM 13353 O O . THR A 1 52 ? 7.654 3.923 -10.894 1.00 0.32 52 THR A O 7
ATOM 13364 N N . TYR A 1 53 ? 6.269 2.630 -9.709 1.00 0.25 53 TYR A N 7
ATOM 13365 C CA . TYR A 1 53 ? 7.202 2.502 -8.607 1.00 0.24 53 TYR A CA 7
ATOM 13366 C C . TYR A 1 53 ? 8.332 1.551 -8.980 1.00 0.22 53 TYR A C 7
ATOM 13367 O O . TYR A 1 53 ? 9.439 1.642 -8.450 1.00 0.24 53 TYR A O 7
ATOM 13385 N N . ASP A 1 54 ? 8.046 0.664 -9.925 1.00 0.21 54 ASP A N 7
ATOM 13386 C CA . ASP A 1 54 ? 9.033 -0.300 -10.412 1.00 0.23 54 ASP A CA 7
ATOM 13387 C C . ASP A 1 54 ? 9.959 0.343 -11.448 1.00 0.22 54 ASP A C 7
ATOM 13388 O O . ASP A 1 54 ? 11.133 -0.005 -11.548 1.00 0.23 54 ASP A O 7
ATOM 13397 N N . GLU A 1 55 ? 9.439 1.287 -12.221 1.00 0.24 55 GLU A N 7
ATOM 13398 C CA . GLU A 1 55 ? 10.268 2.013 -13.174 1.00 0.28 55 GLU A CA 7
ATOM 13399 C C . GLU A 1 55 ? 11.226 2.931 -12.436 1.00 0.29 55 GLU A C 7
ATOM 13400 O O . GLU A 1 55 ? 12.413 2.954 -12.739 1.00 0.35 55 GLU A O 7
ATOM 13412 N N . ILE A 1 56 ? 10.720 3.637 -11.432 1.00 0.27 56 ILE A N 7
ATOM 13413 C CA . ILE A 1 56 ? 11.574 4.470 -10.597 1.00 0.30 56 ILE A CA 7
ATOM 13414 C C . ILE A 1 56 ? 12.589 3.581 -9.877 1.00 0.27 56 ILE A C 7
ATOM 13415 O O . ILE A 1 56 ? 13.723 3.979 -9.604 1.00 0.30 56 ILE A O 7
ATOM 13431 N N . PHE A 1 57 ? 12.156 2.355 -9.622 1.00 0.24 57 PHE A N 7
ATOM 13432 C CA . PHE A 1 57 ? 12.978 1.327 -9.012 1.00 0.22 57 PHE A CA 7
ATOM 13433 C C . PHE A 1 57 ? 14.150 0.943 -9.928 1.00 0.24 57 PHE A C 7
ATOM 13434 O O . PHE A 1 57 ? 15.309 1.040 -9.528 1.00 0.32 57 PHE A O 7
ATOM 13451 N N . TYR A 1 58 ? 13.853 0.514 -11.151 1.00 0.26 58 TYR A N 7
ATOM 13452 C CA . TYR A 1 58 ? 14.902 0.153 -12.111 1.00 0.29 58 TYR A CA 7
ATOM 13453 C C . TYR A 1 58 ? 15.765 1.356 -12.451 1.00 0.33 58 TYR A C 7
ATOM 13454 O O . TYR A 1 58 ? 16.914 1.214 -12.870 1.00 0.37 58 TYR A O 7
ATOM 13472 N N . THR A 1 59 ? 15.207 2.531 -12.254 1.00 0.33 59 THR A N 7
ATOM 13473 C CA . THR A 1 59 ? 15.930 3.773 -12.421 1.00 0.38 59 THR A CA 7
ATOM 13474 C C . THR A 1 59 ? 16.995 3.939 -11.321 1.00 0.38 59 THR A C 7
ATOM 13475 O O . THR A 1 59 ? 17.982 4.655 -11.496 1.00 0.44 59 THR A O 7
ATOM 13486 N N . LEU A 1 60 ? 16.807 3.244 -10.202 1.00 0.33 60 LEU A N 7
ATOM 13487 C CA . LEU A 1 60 ? 17.813 3.212 -9.141 1.00 0.35 60 LEU A CA 7
ATOM 13488 C C . LEU A 1 60 ? 18.675 1.954 -9.253 1.00 0.36 60 LEU A C 7
ATOM 13489 O O . LEU A 1 60 ? 19.664 1.807 -8.531 1.00 0.45 60 LEU A O 7
ATOM 13505 N N . SER A 1 61 ? 18.279 1.063 -10.164 1.00 0.33 61 SER A N 7
ATOM 13506 C CA . SER A 1 61 ? 19.001 -0.182 -10.453 1.00 0.36 61 SER A CA 7
ATOM 13507 C C . SER A 1 61 ? 18.892 -1.187 -9.295 1.00 0.33 61 SER A C 7
ATOM 13508 O O . SER A 1 61 ? 19.641 -1.121 -8.317 1.00 0.37 61 SER A O 7
ATOM 13516 N N . PRO A 1 62 ? 17.916 -2.114 -9.388 1.00 0.29 62 PRO A N 7
ATOM 13517 C CA . PRO A 1 62 ? 17.729 -3.196 -8.407 1.00 0.31 62 PRO A CA 7
ATOM 13518 C C . PRO A 1 62 ? 18.915 -4.155 -8.311 1.00 0.32 62 PRO A C 7
ATOM 13519 O O . PRO A 1 62 ? 19.742 -4.240 -9.218 1.00 0.46 62 PRO A O 7
ATOM 13530 N N . VAL A 1 63 ? 18.969 -4.882 -7.201 1.00 0.33 63 VAL A N 7
ATOM 13531 C CA . VAL A 1 63 ? 19.995 -5.889 -6.968 1.00 0.42 63 VAL A CA 7
ATOM 13532 C C . VAL A 1 63 ? 19.346 -7.211 -6.550 1.00 0.44 63 VAL A C 7
ATOM 13533 O O . VAL A 1 63 ? 18.892 -7.353 -5.419 1.00 0.45 63 VAL A O 7
ATOM 13546 N N . ASN A 1 64 ? 19.276 -8.155 -7.486 1.00 0.54 64 ASN A N 7
ATOM 13547 C CA . ASN A 1 64 ? 18.723 -9.496 -7.233 1.00 0.63 64 ASN A CA 7
ATOM 13548 C C . ASN A 1 64 ? 17.222 -9.446 -6.928 1.00 0.55 64 ASN A C 7
ATOM 13549 O O . ASN A 1 64 ? 16.687 -10.306 -6.234 1.00 0.60 64 ASN A O 7
ATOM 13560 N N . GLY A 1 65 ? 16.546 -8.444 -7.467 1.00 0.49 65 GLY A N 7
ATOM 13561 C CA . GLY A 1 65 ? 15.097 -8.377 -7.359 1.00 0.50 65 GLY A CA 7
ATOM 13562 C C . GLY A 1 65 ? 14.622 -7.552 -6.183 1.00 0.39 65 GLY A C 7
ATOM 13563 O O . GLY A 1 65 ? 13.511 -7.739 -5.697 1.00 0.49 65 GLY A O 7
ATOM 13567 N N . LYS A 1 66 ? 15.479 -6.667 -5.701 1.00 0.33 66 LYS A N 7
ATOM 13568 C CA . LYS A 1 66 ? 15.122 -5.718 -4.655 1.00 0.26 66 LYS A CA 7
ATOM 13569 C C . LYS A 1 66 ? 16.248 -4.709 -4.528 1.00 0.21 66 LYS A C 7
ATOM 13570 O O . LYS A 1 66 ? 17.392 -5.018 -4.857 1.00 0.27 66 LYS A O 7
ATOM 13589 N N . ILE A 1 67 ? 15.947 -3.501 -4.100 1.00 0.18 67 ILE A N 7
ATOM 13590 C CA . ILE A 1 67 ? 17.010 -2.546 -3.848 1.00 0.20 67 ILE A CA 7
ATOM 13591 C C . ILE A 1 67 ? 17.466 -2.642 -2.416 1.00 0.19 67 ILE A C 7
ATOM 13592 O O . ILE A 1 67 ? 16.650 -2.821 -1.510 1.00 0.21 67 ILE A O 7
ATOM 13608 N N . THR A 1 68 ? 18.769 -2.558 -2.221 1.00 0.24 68 THR A N 7
ATOM 13609 C CA . THR A 1 68 ? 19.309 -2.404 -0.894 1.00 0.30 68 THR A CA 7
ATOM 13610 C C . THR A 1 68 ? 18.766 -1.115 -0.304 1.00 0.36 68 THR A C 7
ATOM 13611 O O . THR A 1 68 ? 18.624 -0.110 -1.008 1.00 0.70 68 THR A O 7
ATOM 13622 N N . GLY A 1 69 ? 18.423 -1.159 0.966 1.00 0.29 69 GLY A N 7
ATOM 13623 C CA . GLY A 1 69 ? 17.605 -0.124 1.549 1.00 0.31 69 GLY A CA 7
ATOM 13624 C C . GLY A 1 69 ? 18.117 1.283 1.354 1.00 0.31 69 GLY A C 7
ATOM 13625 O O . GLY A 1 69 ? 17.320 2.192 1.165 1.00 0.38 69 GLY A O 7
ATOM 13629 N N . ALA A 1 70 ? 19.429 1.466 1.376 1.00 0.33 70 ALA A N 7
ATOM 13630 C CA . ALA A 1 70 ? 20.030 2.801 1.243 1.00 0.37 70 ALA A CA 7
ATOM 13631 C C . ALA A 1 70 ? 19.571 3.536 -0.023 1.00 0.35 70 ALA A C 7
ATOM 13632 O O . ALA A 1 70 ? 19.618 4.766 -0.083 1.00 0.39 70 ALA A O 7
ATOM 13639 N N . ASN A 1 71 ? 19.113 2.790 -1.024 1.00 0.35 71 ASN A N 7
ATOM 13640 C CA . ASN A 1 71 ? 18.678 3.379 -2.285 1.00 0.37 71 ASN A CA 7
ATOM 13641 C C . ASN A 1 71 ? 17.264 3.930 -2.134 1.00 0.34 71 ASN A C 7
ATOM 13642 O O . ASN A 1 71 ? 16.936 5.016 -2.621 1.00 0.34 71 ASN A O 7
ATOM 13653 N N . ALA A 1 72 ? 16.432 3.176 -1.434 1.00 0.35 72 ALA A N 7
ATOM 13654 C CA . ALA A 1 72 ? 15.080 3.613 -1.143 1.00 0.35 72 ALA A CA 7
ATOM 13655 C C . ALA A 1 72 ? 15.111 4.696 -0.081 1.00 0.31 72 ALA A C 7
ATOM 13656 O O . ALA A 1 72 ? 14.281 5.604 -0.070 1.00 0.30 72 ALA A O 7
ATOM 13663 N N . LYS A 1 73 ? 16.099 4.601 0.797 1.00 0.31 73 LYS A N 7
ATOM 13664 C CA . LYS A 1 73 ? 16.342 5.634 1.789 1.00 0.31 73 LYS A CA 7
ATOM 13665 C C . LYS A 1 73 ? 16.732 6.909 1.074 1.00 0.29 73 LYS A C 7
ATOM 13666 O O . LYS A 1 73 ? 16.374 7.996 1.493 1.00 0.30 73 LYS A O 7
ATOM 13685 N N . LYS A 1 74 ? 17.450 6.745 -0.024 1.00 0.31 74 LYS A N 7
ATOM 13686 C CA . LYS A 1 74 ? 17.829 7.854 -0.881 1.00 0.34 74 LYS A CA 7
ATOM 13687 C C . LYS A 1 74 ? 16.585 8.565 -1.393 1.00 0.31 74 LYS A C 7
ATOM 13688 O O . LYS A 1 74 ? 16.509 9.793 -1.396 1.00 0.33 74 LYS A O 7
ATOM 13707 N N . GLU A 1 75 ? 15.616 7.771 -1.821 1.00 0.34 75 GLU A N 7
ATOM 13708 C CA . GLU A 1 75 ? 14.329 8.306 -2.290 1.00 0.38 75 GLU A CA 7
ATOM 13709 C C . GLU A 1 75 ? 13.611 9.097 -1.198 1.00 0.34 75 GLU A C 7
ATOM 13710 O O . GLU A 1 75 ? 13.227 10.251 -1.391 1.00 0.38 75 GLU A O 7
ATOM 13722 N N . MET A 1 76 ? 13.436 8.480 -0.044 1.00 0.31 76 MET A N 7
ATOM 13723 C CA . MET A 1 76 ? 12.737 9.125 1.062 1.00 0.32 76 MET A CA 7
ATOM 13724 C C . MET A 1 76 ? 13.588 10.250 1.664 1.00 0.31 76 MET A C 7
ATOM 13725 O O . MET A 1 76 ? 13.073 11.133 2.346 1.00 0.36 76 MET A O 7
ATOM 13739 N N . VAL A 1 77 ? 14.889 10.220 1.384 1.00 0.30 77 VAL A N 7
ATOM 13740 C CA . VAL A 1 77 ? 15.785 11.319 1.744 1.00 0.34 77 VAL A CA 7
ATOM 13741 C C . VAL A 1 77 ? 15.571 12.519 0.820 1.00 0.37 77 VAL A C 7
ATOM 13742 O O . VAL A 1 77 ? 15.421 13.647 1.292 1.00 0.41 77 VAL A O 7
ATOM 13755 N N . LYS A 1 78 ? 15.532 12.275 -0.495 1.00 0.39 78 LYS A N 7
ATOM 13756 C CA . LYS A 1 78 ? 15.378 13.355 -1.470 1.00 0.45 78 LYS A CA 7
ATOM 13757 C C . LYS A 1 78 ? 13.969 13.934 -1.402 1.00 0.48 78 LYS A C 7
ATOM 13758 O O . LYS A 1 78 ? 13.692 14.993 -1.963 1.00 0.59 78 LYS A O 7
ATOM 13777 N N . SER A 1 79 ? 13.078 13.218 -0.717 1.00 0.44 79 SER A N 7
ATOM 13778 C CA . SER A 1 79 ? 11.764 13.752 -0.380 1.00 0.51 79 SER A CA 7
ATOM 13779 C C . SER A 1 79 ? 11.896 14.930 0.598 1.00 0.55 79 SER A C 7
ATOM 13780 O O . SER A 1 79 ? 10.909 15.600 0.916 1.00 0.64 79 SER A O 7
ATOM 13788 N N . LYS A 1 80 ? 13.126 15.148 1.072 1.00 0.54 80 LYS A N 7
ATOM 13789 C CA . LYS A 1 80 ? 13.480 16.273 1.937 1.00 0.61 80 LYS A CA 7
ATOM 13790 C C . LYS A 1 80 ? 12.827 16.132 3.306 1.00 0.62 80 LYS A C 7
ATOM 13791 O O . LYS A 1 80 ? 11.943 16.910 3.673 1.00 0.75 80 LYS A O 7
ATOM 13810 N N . LEU A 1 81 ? 13.266 15.133 4.056 1.00 0.66 81 LEU A N 7
ATOM 13811 C CA . LEU A 1 81 ? 12.667 14.824 5.344 1.00 0.69 81 LEU A CA 7
ATOM 13812 C C . LEU A 1 81 ? 13.731 14.629 6.406 1.00 0.73 81 LEU A C 7
ATOM 13813 O O . LEU A 1 81 ? 14.898 14.381 6.098 1.00 0.75 81 LEU A O 7
ATOM 13829 N N . PRO A 1 82 ? 13.339 14.756 7.679 1.00 0.78 82 PRO A N 7
ATOM 13830 C CA . PRO A 1 82 ? 14.188 14.381 8.801 1.00 0.84 82 PRO A CA 7
ATOM 13831 C C . PRO A 1 82 ? 14.213 12.866 8.983 1.00 0.75 82 PRO A C 7
ATOM 13832 O O . PRO A 1 82 ? 13.347 12.154 8.468 1.00 0.70 82 PRO A O 7
ATOM 13843 N N . ASN A 1 83 ? 15.188 12.378 9.734 1.00 0.79 83 ASN A N 7
ATOM 13844 C CA . ASN A 1 83 ? 15.393 10.941 9.903 1.00 0.72 83 ASN A CA 7
ATOM 13845 C C . ASN A 1 83 ? 14.190 10.257 10.556 1.00 0.65 83 ASN A C 7
ATOM 13846 O O . ASN A 1 83 ? 13.984 9.055 10.383 1.00 0.61 83 ASN A O 7
ATOM 13857 N N . THR A 1 84 ? 13.402 11.022 11.301 1.00 0.67 84 THR A N 7
ATOM 13858 C CA . THR A 1 84 ? 12.199 10.505 11.937 1.00 0.67 84 THR A CA 7
ATOM 13859 C C . THR A 1 84 ? 11.192 10.028 10.886 1.00 0.58 84 THR A C 7
ATOM 13860 O O . THR A 1 84 ? 10.674 8.905 10.962 1.00 0.53 84 THR A O 7
ATOM 13871 N N . VAL A 1 85 ? 10.942 10.876 9.893 1.00 0.59 85 VAL A N 7
ATOM 13872 C CA . VAL A 1 85 ? 10.019 10.542 8.820 1.00 0.55 85 VAL A CA 7
ATOM 13873 C C . VAL A 1 85 ? 10.604 9.409 7.986 1.00 0.49 85 VAL A C 7
ATOM 13874 O O . VAL A 1 85 ? 9.905 8.466 7.639 1.00 0.45 85 VAL A O 7
ATOM 13887 N N . LEU A 1 86 ? 11.896 9.520 7.695 1.00 0.50 86 LEU A N 7
ATOM 13888 C CA . LEU A 1 86 ? 12.663 8.451 7.046 1.00 0.50 86 LEU A CA 7
ATOM 13889 C C . LEU A 1 86 ? 12.389 7.106 7.704 1.00 0.40 86 LEU A C 7
ATOM 13890 O O . LEU A 1 86 ? 11.943 6.158 7.058 1.00 0.38 86 LEU A O 7
ATOM 13906 N N . GLY A 1 87 ? 12.648 7.054 9.004 1.00 0.39 87 GLY A N 7
ATOM 13907 C CA . GLY A 1 87 ? 12.535 5.818 9.745 1.00 0.39 87 GLY A CA 7
ATOM 13908 C C . GLY A 1 87 ? 11.136 5.233 9.745 1.00 0.33 87 GLY A C 7
ATOM 13909 O O . GLY A 1 87 ? 10.976 4.017 9.618 1.00 0.37 87 GLY A O 7
ATOM 13913 N N . LYS A 1 88 ? 10.113 6.070 9.882 1.00 0.34 88 LYS A N 7
ATOM 13914 C CA . LYS A 1 88 ? 8.761 5.543 9.977 1.00 0.37 88 LYS A CA 7
ATOM 13915 C C . LYS A 1 88 ? 8.140 5.300 8.607 1.00 0.34 88 LYS A C 7
ATOM 13916 O O . LYS A 1 88 ? 7.260 4.454 8.471 1.00 0.41 88 LYS A O 7
ATOM 13935 N N . ILE A 1 89 ? 8.602 6.015 7.589 1.00 0.30 89 ILE A N 7
ATOM 13936 C CA . ILE A 1 89 ? 8.209 5.692 6.223 1.00 0.31 89 ILE A CA 7
ATOM 13937 C C . ILE A 1 89 ? 8.764 4.320 5.875 1.00 0.26 89 ILE A C 7
ATOM 13938 O O . ILE A 1 89 ? 8.076 3.474 5.306 1.00 0.28 89 ILE A O 7
ATOM 13954 N N . TRP A 1 90 ? 10.011 4.106 6.267 1.00 0.24 90 TRP A N 7
ATOM 13955 C CA . TRP A 1 90 ? 10.681 2.839 6.050 1.00 0.22 90 TRP A CA 7
ATOM 13956 C C . TRP A 1 90 ? 9.951 1.700 6.750 1.00 0.23 90 TRP A C 7
ATOM 13957 O O . TRP A 1 90 ? 9.600 0.704 6.128 1.00 0.25 90 TRP A O 7
ATOM 13978 N N . LYS A 1 91 ? 9.707 1.858 8.042 1.00 0.26 91 LYS A N 7
ATOM 13979 C CA . LYS A 1 91 ? 9.125 0.784 8.834 1.00 0.30 91 LYS A CA 7
ATOM 13980 C C . LYS A 1 91 ? 7.646 0.583 8.509 1.00 0.31 91 LYS A C 7
ATOM 13981 O O . LYS A 1 91 ? 7.050 -0.408 8.922 1.00 0.42 91 LYS A O 7
ATOM 14000 N N . LEU A 1 92 ? 7.056 1.528 7.787 1.00 0.27 92 LEU A N 7
ATOM 14001 C CA . LEU A 1 92 ? 5.670 1.402 7.363 1.00 0.33 92 LEU A CA 7
ATOM 14002 C C . LEU A 1 92 ? 5.610 0.729 5.988 1.00 0.34 92 LEU A C 7
ATOM 14003 O O . LEU A 1 92 ? 4.607 0.114 5.632 1.00 0.47 92 LEU A O 7
ATOM 14019 N N . ALA A 1 93 ? 6.695 0.851 5.215 1.00 0.30 93 ALA A N 7
ATOM 14020 C CA . ALA A 1 93 ? 6.766 0.224 3.901 1.00 0.37 93 ALA A CA 7
ATOM 14021 C C . ALA A 1 93 ? 7.413 -1.160 3.961 1.00 0.37 93 ALA A C 7
ATOM 14022 O O . ALA A 1 93 ? 6.942 -2.111 3.329 1.00 0.45 93 ALA A O 7
ATOM 14029 N N . ASP A 1 94 ? 8.494 -1.279 4.719 1.00 0.32 94 ASP A N 7
ATOM 14030 C CA . ASP A 1 94 ? 9.200 -2.546 4.839 1.00 0.38 94 ASP A CA 7
ATOM 14031 C C . ASP A 1 94 ? 8.608 -3.372 5.975 1.00 0.45 94 ASP A C 7
ATOM 14032 O O . ASP A 1 94 ? 8.978 -3.213 7.140 1.00 0.49 94 ASP A O 7
ATOM 14041 N N . VAL A 1 95 ? 7.675 -4.248 5.614 1.00 0.64 95 VAL A N 7
ATOM 14042 C CA . VAL A 1 95 ? 6.936 -5.069 6.574 1.00 0.79 95 VAL A CA 7
ATOM 14043 C C . VAL A 1 95 ? 7.864 -6.032 7.304 1.00 0.74 95 VAL A C 7
ATOM 14044 O O . VAL A 1 95 ? 7.580 -6.473 8.419 1.00 0.88 95 VAL A O 7
ATOM 14057 N N . ASP A 1 96 ? 8.990 -6.326 6.676 1.00 0.68 96 ASP A N 7
ATOM 14058 C CA . ASP A 1 96 ? 9.909 -7.319 7.193 1.00 0.73 96 ASP A CA 7
ATOM 14059 C C . ASP A 1 96 ? 10.994 -6.665 8.021 1.00 0.60 96 ASP A C 7
ATOM 14060 O O . ASP A 1 96 ? 11.558 -7.291 8.921 1.00 0.68 96 ASP A O 7
ATOM 14069 N N . LYS A 1 97 ? 11.278 -5.403 7.708 1.00 0.48 97 LYS A N 7
ATOM 14070 C CA . LYS A 1 97 ? 12.331 -4.658 8.384 1.00 0.46 97 LYS A CA 7
ATOM 14071 C C . LYS A 1 97 ? 13.658 -5.369 8.172 1.00 0.46 97 LYS A C 7
ATOM 14072 O O . LYS A 1 97 ? 14.352 -5.764 9.111 1.00 0.70 97 LYS A O 7
ATOM 14091 N N . ASP A 1 98 ? 13.985 -5.503 6.900 1.00 0.35 98 ASP A N 7
ATOM 14092 C CA . ASP A 1 98 ? 15.093 -6.324 6.445 1.00 0.43 98 ASP A CA 7
ATOM 14093 C C . ASP A 1 98 ? 16.271 -5.466 6.001 1.00 0.39 98 ASP A C 7
ATOM 14094 O O . ASP A 1 98 ? 17.403 -5.946 5.919 1.00 0.63 98 ASP A O 7
ATOM 14103 N N . GLY A 1 99 ? 16.009 -4.195 5.722 1.00 0.29 99 GLY A N 7
ATOM 14104 C CA . GLY A 1 99 ? 17.065 -3.307 5.278 1.00 0.29 99 GLY A CA 7
ATOM 14105 C C . GLY A 1 99 ? 17.132 -3.193 3.770 1.00 0.24 99 GLY A C 7
ATOM 14106 O O . GLY A 1 99 ? 18.118 -2.697 3.222 1.00 0.27 99 GLY A O 7
ATOM 14110 N N . LEU A 1 100 ? 16.086 -3.659 3.101 1.00 0.23 100 LEU A N 7
ATOM 14111 C CA . LEU A 1 100 ? 15.970 -3.544 1.652 1.00 0.21 100 LEU A CA 7
ATOM 14112 C C . LEU A 1 100 ? 14.500 -3.402 1.261 1.00 0.24 100 LEU A C 7
ATOM 14113 O O . LEU A 1 100 ? 13.623 -3.430 2.122 1.00 0.38 100 LEU A O 7
ATOM 14129 N N . LEU A 1 101 ? 14.230 -3.266 -0.029 1.00 0.20 101 LEU A N 7
ATOM 14130 C CA . LEU A 1 101 ? 12.884 -3.037 -0.513 1.00 0.20 101 LEU A CA 7
ATOM 14131 C C . LEU A 1 101 ? 12.787 -3.621 -1.910 1.00 0.17 101 LEU A C 7
ATOM 14132 O O . LEU A 1 101 ? 13.479 -3.169 -2.820 1.00 0.18 101 LEU A O 7
ATOM 14148 N N . ASP A 1 102 ? 11.979 -4.641 -2.084 1.00 0.16 102 ASP A N 7
ATOM 14149 C CA . ASP A 1 102 ? 11.806 -5.227 -3.400 1.00 0.17 102 ASP A CA 7
ATOM 14150 C C . ASP A 1 102 ? 10.857 -4.370 -4.232 1.00 0.16 102 ASP A C 7
ATOM 14151 O O . ASP A 1 102 ? 10.483 -3.294 -3.799 1.00 0.16 102 ASP A O 7
ATOM 14160 N N . ASP A 1 103 ? 10.495 -4.821 -5.429 1.00 0.18 103 ASP A N 7
ATOM 14161 C CA . ASP A 1 103 ? 9.678 -4.014 -6.343 1.00 0.19 103 ASP A CA 7
ATOM 14162 C C . ASP A 1 103 ? 8.345 -3.608 -5.718 1.00 0.16 103 ASP A C 7
ATOM 14163 O O . ASP A 1 103 ? 7.842 -2.509 -5.958 1.00 0.17 103 ASP A O 7
ATOM 14172 N N . GLU A 1 104 ? 7.800 -4.474 -4.891 1.00 0.18 104 GLU A N 7
ATOM 14173 C CA . GLU A 1 104 ? 6.533 -4.208 -4.242 1.00 0.23 104 GLU A CA 7
ATOM 14174 C C . GLU A 1 104 ? 6.749 -3.408 -2.964 1.00 0.19 104 GLU A C 7
ATOM 14175 O O . GLU A 1 104 ? 5.881 -2.649 -2.523 1.00 0.22 104 GLU A O 7
ATOM 14187 N N . GLU A 1 105 ? 7.922 -3.569 -2.382 1.00 0.18 105 GLU A N 7
ATOM 14188 C CA . GLU A 1 105 ? 8.302 -2.809 -1.205 1.00 0.17 105 GLU A CA 7
ATOM 14189 C C . GLU A 1 105 ? 8.657 -1.373 -1.587 1.00 0.17 105 GLU A C 7
ATOM 14190 O O . GLU A 1 105 ? 8.399 -0.437 -0.830 1.00 0.22 105 GLU A O 7
ATOM 14202 N N . PHE A 1 106 ? 9.232 -1.209 -2.772 1.00 0.16 106 PHE A N 7
ATOM 14203 C CA . PHE A 1 106 ? 9.468 0.108 -3.333 1.00 0.16 106 PHE A CA 7
ATOM 14204 C C . PHE A 1 106 ? 8.117 0.731 -3.636 1.00 0.16 106 PHE A C 7
ATOM 14205 O O . PHE A 1 106 ? 7.888 1.908 -3.373 1.00 0.18 106 PHE A O 7
ATOM 14222 N N . ALA A 1 107 ? 7.217 -0.093 -4.160 1.00 0.16 107 ALA A N 7
ATOM 14223 C CA . ALA A 1 107 ? 5.859 0.336 -4.443 1.00 0.16 107 ALA A CA 7
ATOM 14224 C C . ALA A 1 107 ? 5.223 0.972 -3.209 1.00 0.16 107 ALA A C 7
ATOM 14225 O O . ALA A 1 107 ? 4.663 2.069 -3.285 1.00 0.18 107 ALA A O 7
ATOM 14232 N N . LEU A 1 108 ? 5.329 0.289 -2.071 1.00 0.18 108 LEU A N 7
ATOM 14233 C CA . LEU A 1 108 ? 4.792 0.814 -0.820 1.00 0.22 108 LEU A CA 7
ATOM 14234 C C . LEU A 1 108 ? 5.553 2.075 -0.409 1.00 0.19 108 LEU A C 7
ATOM 14235 O O . LEU A 1 108 ? 4.945 3.121 -0.172 1.00 0.20 108 LEU A O 7
ATOM 14251 N N . ALA A 1 109 ? 6.883 1.968 -0.340 1.00 0.19 109 ALA A N 7
ATOM 14252 C CA . ALA A 1 109 ? 7.747 3.088 0.065 1.00 0.19 109 ALA A CA 7
ATOM 14253 C C . ALA A 1 109 ? 7.433 4.378 -0.695 1.00 0.19 109 ALA A C 7
ATOM 14254 O O . ALA A 1 109 ? 7.192 5.428 -0.089 1.00 0.20 109 ALA A O 7
ATOM 14261 N N . ASN A 1 110 ? 7.431 4.295 -2.018 1.00 0.19 110 ASN A N 7
ATOM 14262 C CA . ASN A 1 110 ? 7.247 5.469 -2.859 1.00 0.19 110 ASN A CA 7
ATOM 14263 C C . ASN A 1 110 ? 5.814 5.965 -2.760 1.00 0.20 110 ASN A C 7
ATOM 14264 O O . ASN A 1 110 ? 5.549 7.163 -2.833 1.00 0.23 110 ASN A O 7
ATOM 14275 N N . HIS A 1 111 ? 4.886 5.031 -2.561 1.00 0.23 111 HIS A N 7
ATOM 14276 C CA . HIS A 1 111 ? 3.487 5.380 -2.396 1.00 0.25 111 HIS A CA 7
ATOM 14277 C C . HIS A 1 111 ? 3.302 6.156 -1.105 1.00 0.24 111 HIS A C 7
ATOM 14278 O O . HIS A 1 111 ? 2.474 7.056 -1.022 1.00 0.26 111 HIS A O 7
ATOM 14293 N N . LEU A 1 112 ? 4.078 5.792 -0.097 1.00 0.25 112 LEU A N 7
ATOM 14294 C CA . LEU A 1 112 ? 4.049 6.490 1.173 1.00 0.28 112 LEU A CA 7
ATOM 14295 C C . LEU A 1 112 ? 4.634 7.891 1.025 1.00 0.25 112 LEU A C 7
ATOM 14296 O O . LEU A 1 112 ? 4.151 8.830 1.651 1.00 0.27 112 LEU A O 7
ATOM 14312 N N . ILE A 1 113 ? 5.669 8.030 0.191 1.00 0.26 113 ILE A N 7
ATOM 14313 C CA . ILE A 1 113 ? 6.197 9.352 -0.147 1.00 0.26 113 ILE A CA 7
ATOM 14314 C C . ILE A 1 113 ? 5.109 10.204 -0.795 1.00 0.26 113 ILE A C 7
ATOM 14315 O O . ILE A 1 113 ? 4.985 11.397 -0.509 1.00 0.32 113 ILE A O 7
ATOM 14331 N N . LYS A 1 114 ? 4.333 9.577 -1.679 1.00 0.25 114 LYS A N 7
ATOM 14332 C CA . LYS A 1 114 ? 3.159 10.216 -2.270 1.00 0.31 114 LYS A CA 7
ATOM 14333 C C . LYS A 1 114 ? 2.206 10.664 -1.162 1.00 0.32 114 LYS A C 7
ATOM 14334 O O . LYS A 1 114 ? 1.789 11.819 -1.118 1.00 0.41 114 LYS A O 7
ATOM 14353 N N . VAL A 1 115 ? 1.917 9.748 -0.243 1.00 0.30 115 VAL A N 7
ATOM 14354 C CA . VAL A 1 115 ? 0.971 9.994 0.845 1.00 0.35 115 VAL A CA 7
ATOM 14355 C C . VAL A 1 115 ? 1.420 11.159 1.728 1.00 0.35 115 VAL A C 7
ATOM 14356 O O . VAL A 1 115 ? 0.614 12.003 2.114 1.00 0.42 115 VAL A O 7
ATOM 14369 N N . LYS A 1 116 ? 2.707 11.217 2.034 1.00 0.35 116 LYS A N 7
ATOM 14370 C CA . LYS A 1 116 ? 3.235 12.309 2.844 1.00 0.45 116 LYS A CA 7
ATOM 14371 C C . LYS A 1 116 ? 3.343 13.602 2.031 1.00 0.48 116 LYS A C 7
ATOM 14372 O O . LYS A 1 116 ? 3.381 14.697 2.593 1.00 0.63 116 LYS A O 7
ATOM 14391 N N . LEU A 1 117 ? 3.392 13.471 0.709 1.00 0.43 117 LEU A N 7
ATOM 14392 C CA . LEU A 1 117 ? 3.502 14.628 -0.179 1.00 0.53 117 LEU A CA 7
ATOM 14393 C C . LEU A 1 117 ? 2.139 15.294 -0.363 1.00 0.60 117 LEU A C 7
ATOM 14394 O O . LEU A 1 117 ? 2.055 16.460 -0.754 1.00 0.73 117 LEU A O 7
ATOM 14410 N N . GLU A 1 118 ? 1.075 14.549 -0.067 1.00 0.57 118 GLU A N 7
ATOM 14411 C CA . GLU A 1 118 ? -0.286 15.073 -0.158 1.00 0.70 118 GLU A CA 7
ATOM 14412 C C . GLU A 1 118 ? -0.480 16.222 0.823 1.00 0.79 118 GLU A C 7
ATOM 14413 O O . GLU A 1 118 ? -1.432 16.990 0.721 1.00 0.95 118 GLU A O 7
ATOM 14425 N N . GLY A 1 119 ? 0.427 16.316 1.784 1.00 0.75 119 GLY A N 7
ATOM 14426 C CA . GLY A 1 119 ? 0.374 17.391 2.742 1.00 0.86 119 GLY A CA 7
ATOM 14427 C C . GLY A 1 119 ? 0.040 16.891 4.116 1.00 0.87 119 GLY A C 7
ATOM 14428 O O . GLY A 1 119 ? -0.135 17.676 5.046 1.00 1.01 119 GLY A O 7
ATOM 14432 N N . HIS A 1 120 ? -0.048 15.579 4.251 1.00 0.80 120 HIS A N 7
ATOM 14433 C CA . HIS A 1 120 ? -0.361 14.981 5.529 1.00 0.84 120 HIS A CA 7
ATOM 14434 C C . HIS A 1 120 ? 0.683 13.934 5.894 1.00 0.81 120 HIS A C 7
ATOM 14435 O O . HIS A 1 120 ? 1.162 13.183 5.042 1.00 0.84 120 HIS A O 7
ATOM 14450 N N . GLU A 1 121 ? 1.032 13.912 7.161 1.00 0.93 121 GLU A N 7
ATOM 14451 C CA . GLU A 1 121 ? 1.989 12.962 7.697 1.00 1.01 121 GLU A CA 7
ATOM 14452 C C . GLU A 1 121 ? 1.399 11.552 7.760 1.00 0.79 121 GLU A C 7
ATOM 14453 O O . GLU A 1 121 ? 0.183 11.378 7.886 1.00 0.71 121 GLU A O 7
ATOM 14465 N N . LEU A 1 122 ? 2.275 10.551 7.670 1.00 0.92 122 LEU A N 7
ATOM 14466 C CA . LEU A 1 122 ? 1.863 9.157 7.750 1.00 0.87 122 LEU A CA 7
ATOM 14467 C C . LEU A 1 122 ? 1.348 8.834 9.150 1.00 0.82 122 LEU A C 7
ATOM 14468 O O . LEU A 1 122 ? 1.917 9.278 10.150 1.00 0.95 122 LEU A O 7
ATOM 14484 N N . PRO A 1 123 ? 0.286 8.021 9.234 1.00 0.77 123 PRO A N 7
ATOM 14485 C CA . PRO A 1 123 ? -0.396 7.732 10.488 1.00 0.88 123 PRO A CA 7
ATOM 14486 C C . PRO A 1 123 ? 0.205 6.559 11.250 1.00 0.92 123 PRO A C 7
ATOM 14487 O O . PRO A 1 123 ? -0.325 6.153 12.283 1.00 1.10 123 PRO A O 7
ATOM 14498 N N . ALA A 1 124 ? 1.303 6.013 10.729 1.00 0.89 124 ALA A N 7
ATOM 14499 C CA . ALA A 1 124 ? 1.985 4.870 11.345 1.00 1.09 124 ALA A CA 7
ATOM 14500 C C . ALA A 1 124 ? 1.049 3.670 11.463 1.00 1.10 124 ALA A C 7
ATOM 14501 O O . ALA A 1 124 ? 1.290 2.743 12.236 1.00 1.27 124 ALA A O 7
ATOM 14508 N N . ASP A 1 125 ? -0.007 3.693 10.666 1.00 1.00 125 ASP A N 7
ATOM 14509 C CA . ASP A 1 125 ? -0.980 2.620 10.642 1.00 1.03 125 ASP A CA 7
ATOM 14510 C C . ASP A 1 125 ? -0.900 1.920 9.300 1.00 0.87 125 ASP A C 7
ATOM 14511 O O . ASP A 1 125 ? -0.792 2.578 8.261 1.00 0.90 125 ASP A O 7
ATOM 14520 N N . LEU A 1 126 ? -0.929 0.605 9.318 1.00 0.81 126 LEU A N 7
ATOM 14521 C CA . LEU A 1 126 ? -0.797 -0.163 8.100 1.00 0.73 126 LEU A CA 7
ATOM 14522 C C . LEU A 1 126 ? -2.086 -0.943 7.853 1.00 0.76 126 LEU A C 7
ATOM 14523 O O . LEU A 1 126 ? -2.349 -1.956 8.499 1.00 0.86 126 LEU A O 7
ATOM 14539 N N . PRO A 1 127 ? -2.919 -0.457 6.927 1.00 0.77 127 PRO A N 7
ATOM 14540 C CA . PRO A 1 127 ? -4.220 -1.052 6.635 1.00 0.89 127 PRO A CA 7
ATOM 14541 C C . PRO A 1 127 ? -4.103 -2.278 5.731 1.00 0.85 127 PRO A C 7
ATOM 14542 O O . PRO A 1 127 ? -3.121 -2.421 5.000 1.00 0.77 127 PRO A O 7
ATOM 14553 N N . PRO A 1 128 ? -5.109 -3.177 5.759 1.00 0.99 128 PRO A N 7
ATOM 14554 C CA . PRO A 1 128 ? -5.099 -4.391 4.941 1.00 1.06 128 PRO A CA 7
ATOM 14555 C C . PRO A 1 128 ? -4.910 -4.077 3.464 1.00 1.01 128 PRO A C 7
ATOM 14556 O O . PRO A 1 128 ? -4.172 -4.762 2.756 1.00 1.15 128 PRO A O 7
ATOM 14567 N N . HIS A 1 129 ? -5.568 -3.015 3.013 1.00 0.95 129 HIS A N 7
ATOM 14568 C CA . HIS A 1 129 ? -5.483 -2.588 1.620 1.00 0.96 129 HIS A CA 7
ATOM 14569 C C . HIS A 1 129 ? -4.228 -1.760 1.359 1.00 0.94 129 HIS A C 7
ATOM 14570 O O . HIS A 1 129 ? -4.249 -0.867 0.518 1.00 1.22 129 HIS A O 7
ATOM 14585 N N . LEU A 1 130 ? -3.154 -2.039 2.094 1.00 0.73 130 LEU A N 7
ATOM 14586 C CA . LEU A 1 130 ? -1.843 -1.430 1.810 1.00 0.69 130 LEU A CA 7
ATOM 14587 C C . LEU A 1 130 ? -0.690 -2.374 2.136 1.00 0.69 130 LEU A C 7
ATOM 14588 O O . LEU A 1 130 ? 0.467 -1.962 2.125 1.00 0.72 130 LEU A O 7
ATOM 14604 N N . VAL A 1 131 ? -0.986 -3.631 2.420 1.00 0.76 131 VAL A N 7
ATOM 14605 C CA . VAL A 1 131 ? 0.074 -4.592 2.671 1.00 0.84 131 VAL A CA 7
ATOM 14606 C C . VAL A 1 131 ? 0.379 -5.394 1.424 1.00 0.76 131 VAL A C 7
ATOM 14607 O O . VAL A 1 131 ? -0.472 -6.135 0.919 1.00 0.76 131 VAL A O 7
ATOM 14620 N N . PRO A 1 132 ? 1.602 -5.218 0.905 1.00 0.78 132 PRO A N 7
ATOM 14621 C CA . PRO A 1 132 ? 2.082 -5.904 -0.291 1.00 0.79 132 PRO A CA 7
ATOM 14622 C C . PRO A 1 132 ? 1.829 -7.414 -0.212 1.00 0.83 132 PRO A C 7
ATOM 14623 O O . PRO A 1 132 ? 2.152 -8.047 0.798 1.00 0.85 132 PRO A O 7
ATOM 14634 N N . PRO A 1 133 ? 1.205 -8.006 -1.241 1.00 0.93 133 PRO A N 7
ATOM 14635 C CA . PRO A 1 133 ? 1.006 -9.457 -1.328 1.00 1.05 133 PRO A CA 7
ATOM 14636 C C . PRO A 1 133 ? 2.261 -10.260 -0.978 1.00 1.15 133 PRO A C 7
ATOM 14637 O O . PRO A 1 133 ? 2.169 -11.350 -0.416 1.00 1.44 133 PRO A O 7
ATOM 14648 N N . SER A 1 134 ? 3.418 -9.696 -1.285 1.00 1.15 134 SER A N 7
ATOM 14649 C CA . SER A 1 134 ? 4.696 -10.344 -1.034 1.00 1.40 134 SER A CA 7
ATOM 14650 C C . SER A 1 134 ? 5.013 -10.497 0.462 1.00 1.40 134 SER A C 7
ATOM 14651 O O . SER A 1 134 ? 5.850 -11.324 0.832 1.00 1.65 134 SER A O 7
ATOM 14659 N N . LYS A 1 135 ? 4.354 -9.724 1.331 1.00 1.23 135 LYS A N 7
ATOM 14660 C CA . LYS A 1 135 ? 4.749 -9.699 2.746 1.00 1.34 135 LYS A CA 7
ATOM 14661 C C . LYS A 1 135 ? 4.145 -10.864 3.522 1.00 1.50 135 LYS A C 7
ATOM 14662 O O . LYS A 1 135 ? 4.409 -11.035 4.712 1.00 1.73 135 LYS A O 7
ATOM 14681 N N . ARG A 1 136 ? 3.339 -11.662 2.849 1.00 1.53 136 ARG A N 7
ATOM 14682 C CA . ARG A 1 136 ? 2.808 -12.877 3.439 1.00 1.89 136 ARG A CA 7
ATOM 14683 C C . ARG A 1 136 ? 3.441 -14.085 2.757 1.00 2.31 136 ARG A C 7
ATOM 14684 O O . ARG A 1 136 ? 2.784 -14.814 2.016 1.00 2.51 136 ARG A O 7
ATOM 14705 N N . ARG A 1 137 ? 4.729 -14.272 2.992 1.00 2.57 137 ARG A N 7
ATOM 14706 C CA . ARG A 1 137 ? 5.487 -15.324 2.326 1.00 3.09 137 ARG A CA 7
ATOM 14707 C C . ARG A 1 137 ? 6.697 -15.740 3.146 1.00 3.55 137 ARG A C 7
ATOM 14708 O O . ARG A 1 137 ? 7.571 -14.922 3.455 1.00 3.60 137 ARG A O 7
ATOM 14729 N N . HIS A 1 138 ? 6.733 -17.011 3.512 1.00 4.04 138 HIS A N 7
ATOM 14730 C CA . HIS A 1 138 ? 7.900 -17.588 4.153 1.00 4.60 138 HIS A CA 7
ATOM 14731 C C . HIS A 1 138 ? 8.284 -18.885 3.457 1.00 5.04 138 HIS A C 7
ATOM 14732 O O . HIS A 1 138 ? 7.597 -19.898 3.583 1.00 5.32 138 HIS A O 7
ATOM 14747 N N . GLU A 1 139 ? 9.369 -18.832 2.705 1.00 5.24 139 GLU A N 7
ATOM 14748 C CA . GLU A 1 139 ? 9.884 -20.000 2.011 1.00 5.77 139 GLU A CA 7
ATOM 14749 C C . GLU A 1 139 ? 10.687 -20.866 2.971 1.00 6.32 139 GLU A C 7
ATOM 14750 O O . GLU A 1 139 ? 10.193 -21.952 3.351 1.00 6.61 139 GLU A O 7
ATOM 14764 N N . GLY A 1 1 ? -29.598 37.337 -0.880 1.00 42.19 1 GLY A N 8
ATOM 14765 C CA . GLY A 1 1 ? -28.227 37.466 -1.431 1.00 42.07 1 GLY A CA 8
ATOM 14766 C C . GLY A 1 1 ? -27.629 36.113 -1.751 1.00 41.76 1 GLY A C 8
ATOM 14767 O O . GLY A 1 1 ? -28.136 35.095 -1.288 1.00 41.66 1 GLY A O 8
ATOM 14773 N N . PRO A 1 2 ? -26.545 36.066 -2.546 1.00 41.67 2 PRO A N 8
ATOM 14774 C CA . PRO A 1 2 ? -25.878 34.808 -2.899 1.00 41.44 2 PRO A CA 8
ATOM 14775 C C . PRO A 1 2 ? -25.240 34.138 -1.685 1.00 41.34 2 PRO A C 8
ATOM 14776 O O . PRO A 1 2 ? -25.115 32.913 -1.622 1.00 40.87 2 PRO A O 8
ATOM 14787 N N . LEU A 1 3 ? -24.857 34.954 -0.714 1.00 41.84 3 LEU A N 8
ATOM 14788 C CA . LEU A 1 3 ? -24.254 34.458 0.512 1.00 41.87 3 LEU A CA 8
ATOM 14789 C C . LEU A 1 3 ? -25.180 34.762 1.682 1.00 41.68 3 LEU A C 8
ATOM 14790 O O . LEU A 1 3 ? -25.617 35.898 1.857 1.00 41.95 3 LEU A O 8
ATOM 14806 N N . GLY A 1 4 ? -25.506 33.736 2.455 1.00 41.27 4 GLY A N 8
ATOM 14807 C CA . GLY A 1 4 ? -26.373 33.916 3.603 1.00 41.12 4 GLY A CA 8
ATOM 14808 C C . GLY A 1 4 ? -27.801 33.511 3.308 1.00 40.49 4 GLY A C 8
ATOM 14809 O O . GLY A 1 4 ? -28.509 33.022 4.184 1.00 40.38 4 GLY A O 8
ATOM 14813 N N . SER A 1 5 ? -28.220 33.703 2.068 1.00 40.15 5 SER A N 8
ATOM 14814 C CA . SER A 1 5 ? -29.536 33.267 1.629 1.00 39.60 5 SER A CA 8
ATOM 14815 C C . SER A 1 5 ? -29.382 32.025 0.758 1.00 38.96 5 SER A C 8
ATOM 14816 O O . SER A 1 5 ? -28.953 32.115 -0.389 1.00 38.91 5 SER A O 8
ATOM 14824 N N . GLU A 1 6 ? -29.705 30.866 1.312 1.00 38.55 6 GLU A N 8
ATOM 14825 C CA . GLU A 1 6 ? -29.472 29.609 0.620 1.00 37.99 6 GLU A CA 8
ATOM 14826 C C . GLU A 1 6 ? -30.616 29.268 -0.328 1.00 37.51 6 GLU A C 8
ATOM 14827 O O . GLU A 1 6 ? -31.783 29.581 -0.062 1.00 37.44 6 GLU A O 8
ATOM 14839 N N . SER A 1 7 ? -30.273 28.641 -1.444 1.00 37.24 7 SER A N 8
ATOM 14840 C CA . SER A 1 7 ? -31.257 28.187 -2.410 1.00 36.83 7 SER A CA 8
ATOM 14841 C C . SER A 1 7 ? -31.441 26.681 -2.274 1.00 36.34 7 SER A C 8
ATOM 14842 O O . SER A 1 7 ? -30.478 25.916 -2.355 1.00 36.22 7 SER A O 8
ATOM 14850 N N . LEU A 1 8 ? -32.672 26.255 -2.043 1.00 36.13 8 LEU A N 8
ATOM 14851 C CA . LEU A 1 8 ? -32.950 24.844 -1.851 1.00 35.73 8 LEU A CA 8
ATOM 14852 C C . LEU A 1 8 ? -33.210 24.153 -3.183 1.00 35.30 8 LEU A C 8
ATOM 14853 O O . LEU A 1 8 ? -34.335 24.132 -3.681 1.00 35.28 8 LEU A O 8
ATOM 14869 N N . MET A 1 9 ? -32.153 23.613 -3.764 1.00 35.03 9 MET A N 8
ATOM 14870 C CA . MET A 1 9 ? -32.259 22.861 -5.004 1.00 34.68 9 MET A CA 8
ATOM 14871 C C . MET A 1 9 ? -31.982 21.388 -4.752 1.00 34.45 9 MET A C 8
ATOM 14872 O O . MET A 1 9 ? -30.860 21.013 -4.414 1.00 34.50 9 MET A O 8
ATOM 14886 N N . PRO A 1 10 ? -33.006 20.531 -4.912 1.00 34.29 10 PRO A N 8
ATOM 14887 C CA . PRO A 1 10 ? -32.869 19.078 -4.723 1.00 34.15 10 PRO A CA 8
ATOM 14888 C C . PRO A 1 10 ? -31.982 18.446 -5.789 1.00 34.01 10 PRO A C 8
ATOM 14889 O O . PRO A 1 10 ? -31.584 17.283 -5.686 1.00 34.16 10 PRO A O 8
ATOM 14900 N N . SER A 1 11 ? -31.676 19.221 -6.819 1.00 33.80 11 SER A N 8
ATOM 14901 C CA . SER A 1 11 ? -30.840 18.750 -7.899 1.00 33.74 11 SER A CA 8
ATOM 14902 C C . SER A 1 11 ? -29.389 19.148 -7.637 1.00 33.54 11 SER A C 8
ATOM 14903 O O . SER A 1 11 ? -28.966 20.266 -7.946 1.00 33.25 11 SER A O 8
ATOM 14911 N N . GLN A 1 12 ? -28.650 18.248 -7.009 1.00 33.76 12 GLN A N 8
ATOM 14912 C CA . GLN A 1 12 ? -27.240 18.473 -6.738 1.00 33.69 12 GLN A CA 8
ATOM 14913 C C . GLN A 1 12 ? -26.418 17.299 -7.258 1.00 33.80 12 GLN A C 8
ATOM 14914 O O . GLN A 1 12 ? -26.438 16.211 -6.680 1.00 34.18 12 GLN A O 8
ATOM 14928 N N . VAL A 1 13 ? -25.725 17.516 -8.364 1.00 33.54 13 VAL A N 8
ATOM 14929 C CA . VAL A 1 13 ? -24.894 16.481 -8.951 1.00 33.70 13 VAL A CA 8
ATOM 14930 C C . VAL A 1 13 ? -23.451 16.624 -8.474 1.00 33.82 13 VAL A C 8
ATOM 14931 O O . VAL A 1 13 ? -22.882 17.717 -8.503 1.00 33.61 13 VAL A O 8
ATOM 14944 N N . VAL A 1 14 ? -22.874 15.529 -8.007 1.00 34.23 14 VAL A N 8
ATOM 14945 C CA . VAL A 1 14 ? -21.495 15.535 -7.552 1.00 34.47 14 VAL A CA 8
ATOM 14946 C C . VAL A 1 14 ? -20.581 14.997 -8.649 1.00 34.64 14 VAL A C 8
ATOM 14947 O O . VAL A 1 14 ? -20.899 14.005 -9.312 1.00 34.98 14 VAL A O 8
ATOM 14960 N N . LYS A 1 15 ? -19.465 15.670 -8.858 1.00 34.47 15 LYS A N 8
ATOM 14961 C CA . LYS A 1 15 ? -18.525 15.281 -9.896 1.00 34.70 15 LYS A CA 8
ATOM 14962 C C . LYS A 1 15 ? -17.155 15.006 -9.293 1.00 35.14 15 LYS A C 8
ATOM 14963 O O . LYS A 1 15 ? -16.654 15.793 -8.489 1.00 35.00 15 LYS A O 8
ATOM 14982 N N . GLY A 1 16 ? -16.555 13.891 -9.680 1.00 35.76 16 GLY A N 8
ATOM 14983 C CA . GLY A 1 16 ? -15.219 13.583 -9.223 1.00 36.30 16 GLY A CA 8
ATOM 14984 C C . GLY A 1 16 ? -14.206 14.549 -9.797 1.00 36.44 16 GLY A C 8
ATOM 14985 O O . GLY A 1 16 ? -14.194 14.800 -11.006 1.00 36.61 16 GLY A O 8
ATOM 14989 N N . GLY A 1 17 ? -13.379 15.119 -8.935 1.00 36.42 17 GLY A N 8
ATOM 14990 C CA . GLY A 1 17 ? -12.405 16.096 -9.375 1.00 36.64 17 GLY A CA 8
ATOM 14991 C C . GLY A 1 17 ? -12.907 17.516 -9.202 1.00 36.05 17 GLY A C 8
ATOM 14992 O O . GLY A 1 17 ? -12.140 18.474 -9.320 1.00 36.21 17 GLY A O 8
ATOM 14996 N N . ALA A 1 18 ? -14.198 17.654 -8.923 1.00 35.42 18 ALA A N 8
ATOM 14997 C CA . ALA A 1 18 ? -14.791 18.957 -8.660 1.00 34.89 18 ALA A CA 8
ATOM 14998 C C . ALA A 1 18 ? -14.987 19.130 -7.162 1.00 34.61 18 ALA A C 8
ATOM 14999 O O . ALA A 1 18 ? -16.036 18.786 -6.615 1.00 34.46 18 ALA A O 8
ATOM 15006 N N . PHE A 1 19 ? -13.958 19.638 -6.499 1.00 34.63 19 PHE A N 8
ATOM 15007 C CA . PHE A 1 19 ? -13.963 19.747 -5.051 1.00 34.46 19 PHE A CA 8
ATOM 15008 C C . PHE A 1 19 ? -14.195 21.187 -4.606 1.00 33.97 19 PHE A C 8
ATOM 15009 O O . PHE A 1 19 ? -13.286 22.022 -4.639 1.00 33.93 19 PHE A O 8
ATOM 15026 N N . ASP A 1 20 ? -15.421 21.476 -4.212 1.00 33.67 20 ASP A N 8
ATOM 15027 C CA . ASP A 1 20 ? -15.763 22.781 -3.663 1.00 33.27 20 ASP A CA 8
ATOM 15028 C C . ASP A 1 20 ? -16.215 22.628 -2.219 1.00 33.26 20 ASP A C 8
ATOM 15029 O O . ASP A 1 20 ? -16.840 21.627 -1.861 1.00 33.32 20 ASP A O 8
ATOM 15038 N N . GLY A 1 21 ? -15.884 23.609 -1.396 1.00 33.27 21 GLY A N 8
ATOM 15039 C CA . GLY A 1 21 ? -16.222 23.543 0.013 1.00 33.35 21 GLY A CA 8
ATOM 15040 C C . GLY A 1 21 ? -17.684 23.847 0.276 1.00 32.96 21 GLY A C 8
ATOM 15041 O O . GLY A 1 21 ? -18.181 24.914 -0.087 1.00 32.93 21 GLY A O 8
ATOM 15045 N N . THR A 1 22 ? -18.380 22.901 0.894 1.00 32.73 22 THR A N 8
ATOM 15046 C CA . THR A 1 22 ? -19.785 23.077 1.232 1.00 32.43 22 THR A CA 8
ATOM 15047 C C . THR A 1 22 ? -19.936 23.645 2.639 1.00 32.62 22 THR A C 8
ATOM 15048 O O . THR A 1 22 ? -19.044 23.495 3.477 1.00 32.89 22 THR A O 8
ATOM 15059 N N . MET A 1 23 ? -21.061 24.299 2.893 1.00 32.58 23 MET A N 8
ATOM 15060 C CA . MET A 1 23 ? -21.335 24.865 4.204 1.00 32.83 23 MET A CA 8
ATOM 15061 C C . MET A 1 23 ? -21.989 23.826 5.102 1.00 32.76 23 MET A C 8
ATOM 15062 O O . MET A 1 23 ? -23.178 23.532 4.968 1.00 32.54 23 MET A O 8
ATOM 15076 N N . ASN A 1 24 ? -21.203 23.267 6.009 1.00 33.04 24 ASN A N 8
ATOM 15077 C CA . ASN A 1 24 ? -21.681 22.223 6.897 1.00 33.09 24 ASN A CA 8
ATOM 15078 C C . ASN A 1 24 ? -21.852 22.751 8.312 1.00 33.28 24 ASN A C 8
ATOM 15079 O O . ASN A 1 24 ? -21.016 23.496 8.818 1.00 33.55 24 ASN A O 8
ATOM 15090 N N . GLY A 1 25 ? -22.953 22.372 8.940 1.00 33.20 25 GLY A N 8
ATOM 15091 C CA . GLY A 1 25 ? -23.236 22.820 10.287 1.00 33.45 25 GLY A CA 8
ATOM 15092 C C . GLY A 1 25 ? -24.532 23.626 10.436 1.00 33.20 25 GLY A C 8
ATOM 15093 O O . GLY A 1 25 ? -25.173 23.526 11.482 1.00 33.41 25 GLY A O 8
ATOM 15097 N N . PRO A 1 26 ? -24.973 24.431 9.434 1.00 32.82 26 PRO A N 8
ATOM 15098 C CA . PRO A 1 26 ? -26.272 25.116 9.515 1.00 32.65 26 PRO A CA 8
ATOM 15099 C C . PRO A 1 26 ? -27.438 24.132 9.456 1.00 32.53 26 PRO A C 8
ATOM 15100 O O . PRO A 1 26 ? -28.315 24.134 10.325 1.00 32.48 26 PRO A O 8
ATOM 15111 N N . PHE A 1 27 ? -27.441 23.288 8.432 1.00 32.56 27 PHE A N 8
ATOM 15112 C CA . PHE A 1 27 ? -28.475 22.279 8.285 1.00 32.53 27 PHE A CA 8
ATOM 15113 C C . PHE A 1 27 ? -28.089 21.023 9.057 1.00 31.97 27 PHE A C 8
ATOM 15114 O O . PHE A 1 27 ? -27.217 20.267 8.626 1.00 31.89 27 PHE A O 8
ATOM 15131 N N . GLY A 1 28 ? -28.723 20.821 10.203 1.00 31.66 28 GLY A N 8
ATOM 15132 C CA . GLY A 1 28 ? -28.424 19.667 11.027 1.00 31.19 28 GLY A CA 8
ATOM 15133 C C . GLY A 1 28 ? -28.804 18.364 10.356 1.00 30.74 28 GLY A C 8
ATOM 15134 O O . GLY A 1 28 ? -29.966 18.151 10.003 1.00 30.73 28 GLY A O 8
ATOM 15138 N N . HIS A 1 29 ? -27.822 17.498 10.166 1.00 30.45 29 HIS A N 8
ATOM 15139 C CA . HIS A 1 29 ? -28.046 16.208 9.534 1.00 30.07 29 HIS A CA 8
ATOM 15140 C C . HIS A 1 29 ? -27.237 15.119 10.241 1.00 29.27 29 HIS A C 8
ATOM 15141 O O . HIS A 1 29 ? -26.032 15.260 10.442 1.00 29.10 29 HIS A O 8
ATOM 15156 N N . GLY A 1 30 ? -27.909 14.040 10.616 1.00 28.86 30 GLY A N 8
ATOM 15157 C CA . GLY A 1 30 ? -27.244 12.973 11.335 1.00 28.15 30 GLY A CA 8
ATOM 15158 C C . GLY A 1 30 ? -27.076 11.726 10.495 1.00 27.47 30 GLY A C 8
ATOM 15159 O O . GLY A 1 30 ? -28.049 11.210 9.940 1.00 27.72 30 GLY A O 8
ATOM 15163 N N . TYR A 1 31 ? -25.840 11.256 10.390 1.00 26.68 31 TYR A N 8
ATOM 15164 C CA . TYR A 1 31 ? -25.537 10.040 9.649 1.00 26.02 31 TYR A CA 8
ATOM 15165 C C . TYR A 1 31 ? -24.814 9.035 10.538 1.00 25.11 31 TYR A C 8
ATOM 15166 O O . TYR A 1 31 ? -23.656 9.244 10.906 1.00 24.84 31 TYR A O 8
ATOM 15184 N N . GLY A 1 32 ? -25.503 7.966 10.899 1.00 24.74 32 GLY A N 8
ATOM 15185 C CA . GLY A 1 32 ? -24.875 6.899 11.651 1.00 23.92 32 GLY A CA 8
ATOM 15186 C C . GLY A 1 32 ? -23.924 6.093 10.790 1.00 22.78 32 GLY A C 8
ATOM 15187 O O . GLY A 1 32 ? -24.337 5.454 9.819 1.00 22.44 32 GLY A O 8
ATOM 15191 N N . GLU A 1 33 ? -22.649 6.128 11.143 1.00 22.28 33 GLU A N 8
ATOM 15192 C CA . GLU A 1 33 ? -21.615 5.496 10.356 1.00 21.23 33 GLU A CA 8
ATOM 15193 C C . GLU A 1 33 ? -21.341 4.075 10.859 1.00 20.26 33 GLU A C 8
ATOM 15194 O O . GLU A 1 33 ? -20.968 3.871 12.018 1.00 20.30 33 GLU A O 8
ATOM 15206 N N . GLY A 1 34 ? -21.554 3.097 9.985 1.00 19.49 34 GLY A N 8
ATOM 15207 C CA . GLY A 1 34 ? -21.301 1.714 10.335 1.00 18.59 34 GLY A CA 8
ATOM 15208 C C . GLY A 1 34 ? -19.850 1.335 10.139 1.00 17.66 34 GLY A C 8
ATOM 15209 O O . GLY A 1 34 ? -19.214 1.771 9.175 1.00 17.26 34 GLY A O 8
ATOM 15213 N N . ALA A 1 35 ? -19.317 0.552 11.063 1.00 17.42 35 ALA A N 8
ATOM 15214 C CA . ALA A 1 35 ? -17.929 0.121 10.987 1.00 16.65 35 ALA A CA 8
ATOM 15215 C C . ALA A 1 35 ? -17.694 -0.761 9.762 1.00 15.41 35 ALA A C 8
ATOM 15216 O O . ALA A 1 35 ? -18.334 -1.800 9.594 1.00 15.13 35 ALA A O 8
ATOM 15223 N N . GLY A 1 36 ? -16.774 -0.334 8.910 1.00 14.76 36 GLY A N 8
ATOM 15224 C CA . GLY A 1 36 ? -16.469 -1.076 7.710 1.00 13.60 36 GLY A CA 8
ATOM 15225 C C . GLY A 1 36 ? -15.526 -2.212 7.996 1.00 12.94 36 GLY A C 8
ATOM 15226 O O . GLY A 1 36 ? -14.376 -2.000 8.379 1.00 13.05 36 GLY A O 8
ATOM 15230 N N . GLU A 1 37 ? -16.025 -3.415 7.823 1.00 12.42 37 GLU A N 8
ATOM 15231 C CA . GLU A 1 37 ? -15.256 -4.607 8.080 1.00 11.86 37 GLU A CA 8
ATOM 15232 C C . GLU A 1 37 ? -14.270 -4.867 6.951 1.00 10.71 37 GLU A C 8
ATOM 15233 O O . GLU A 1 37 ? -14.489 -4.443 5.811 1.00 10.32 37 GLU A O 8
ATOM 15245 N N . GLY A 1 38 ? -13.185 -5.554 7.271 1.00 10.28 38 GLY A N 8
ATOM 15246 C CA . GLY A 1 38 ? -12.216 -5.911 6.261 1.00 9.25 38 GLY A CA 8
ATOM 15247 C C . GLY A 1 38 ? -12.669 -7.096 5.456 1.00 8.49 38 GLY A C 8
ATOM 15248 O O . GLY A 1 38 ? -12.153 -8.201 5.619 1.00 8.21 38 GLY A O 8
ATOM 15252 N N . ILE A 1 39 ? -13.656 -6.863 4.613 1.00 8.38 39 ILE A N 8
ATOM 15253 C CA . ILE A 1 39 ? -14.103 -7.859 3.659 1.00 7.80 39 ILE A CA 8
ATOM 15254 C C . ILE A 1 39 ? -12.950 -8.256 2.741 1.00 6.77 39 ILE A C 8
ATOM 15255 O O . ILE A 1 39 ? -12.008 -7.478 2.566 1.00 6.49 39 ILE A O 8
ATOM 15271 N N . ASP A 1 40 ? -12.995 -9.459 2.177 1.00 6.37 40 ASP A N 8
ATOM 15272 C CA . ASP A 1 40 ? -11.900 -9.912 1.322 1.00 5.59 40 ASP A CA 8
ATOM 15273 C C . ASP A 1 40 ? -11.968 -9.237 -0.037 1.00 5.10 40 ASP A C 8
ATOM 15274 O O . ASP A 1 40 ? -12.297 -9.862 -1.046 1.00 5.12 40 ASP A O 8
ATOM 15283 N N . ASP A 1 41 ? -11.681 -7.948 -0.038 1.00 4.99 41 ASP A N 8
ATOM 15284 C CA . ASP A 1 41 ? -11.552 -7.180 -1.265 1.00 4.67 41 ASP A CA 8
ATOM 15285 C C . ASP A 1 41 ? -10.520 -6.092 -1.054 1.00 3.91 41 ASP A C 8
ATOM 15286 O O . ASP A 1 41 ? -10.864 -4.957 -0.719 1.00 4.07 41 ASP A O 8
ATOM 15295 N N . VAL A 1 42 ? -9.251 -6.439 -1.186 1.00 3.33 42 VAL A N 8
ATOM 15296 C CA . VAL A 1 42 ? -8.200 -5.475 -0.943 1.00 2.69 42 VAL A CA 8
ATOM 15297 C C . VAL A 1 42 ? -7.908 -4.660 -2.200 1.00 2.33 42 VAL A C 8
ATOM 15298 O O . VAL A 1 42 ? -7.131 -5.061 -3.068 1.00 2.50 42 VAL A O 8
ATOM 15311 N N . GLU A 1 43 ? -8.578 -3.525 -2.306 1.00 2.18 43 GLU A N 8
ATOM 15312 C CA . GLU A 1 43 ? -8.330 -2.596 -3.387 1.00 2.01 43 GLU A CA 8
ATOM 15313 C C . GLU A 1 43 ? -7.333 -1.551 -2.926 1.00 1.64 43 GLU A C 8
ATOM 15314 O O . GLU A 1 43 ? -7.706 -0.531 -2.342 1.00 1.85 43 GLU A O 8
ATOM 15326 N N . TRP A 1 44 ? -6.062 -1.836 -3.124 1.00 1.25 44 TRP A N 8
ATOM 15327 C CA . TRP A 1 44 ? -5.038 -0.873 -2.809 1.00 0.97 44 TRP A CA 8
ATOM 15328 C C . TRP A 1 44 ? -4.616 -0.148 -4.074 1.00 0.84 44 TRP A C 8
ATOM 15329 O O . TRP A 1 44 ? -4.408 -0.746 -5.130 1.00 0.86 44 TRP A O 8
ATOM 15350 N N . VAL A 1 45 ? -4.468 1.145 -3.919 1.00 0.83 45 VAL A N 8
ATOM 15351 C CA . VAL A 1 45 ? -4.142 2.065 -4.987 1.00 0.83 45 VAL A CA 8
ATOM 15352 C C . VAL A 1 45 ? -2.709 1.840 -5.522 1.00 0.65 45 VAL A C 8
ATOM 15353 O O . VAL A 1 45 ? -2.226 2.584 -6.371 1.00 0.73 45 VAL A O 8
ATOM 15366 N N . VAL A 1 46 ? -2.026 0.812 -5.032 1.00 0.48 46 VAL A N 8
ATOM 15367 C CA . VAL A 1 46 ? -0.665 0.532 -5.484 1.00 0.34 46 VAL A CA 8
ATOM 15368 C C . VAL A 1 46 ? -0.646 -0.492 -6.606 1.00 0.33 46 VAL A C 8
ATOM 15369 O O . VAL A 1 46 ? 0.284 -0.521 -7.407 1.00 0.40 46 VAL A O 8
ATOM 15382 N N . GLY A 1 47 ? -1.697 -1.289 -6.709 1.00 0.42 47 GLY A N 8
ATOM 15383 C CA . GLY A 1 47 ? -1.771 -2.258 -7.784 1.00 0.54 47 GLY A CA 8
ATOM 15384 C C . GLY A 1 47 ? -1.848 -1.588 -9.144 1.00 0.56 47 GLY A C 8
ATOM 15385 O O . GLY A 1 47 ? -1.643 -2.221 -10.178 1.00 0.72 47 GLY A O 8
ATOM 15389 N N . LYS A 1 48 ? -2.131 -0.290 -9.134 1.00 0.49 48 LYS A N 8
ATOM 15390 C CA . LYS A 1 48 ? -2.236 0.478 -10.358 1.00 0.60 48 LYS A CA 8
ATOM 15391 C C . LYS A 1 48 ? -1.014 1.362 -10.582 1.00 0.54 48 LYS A C 8
ATOM 15392 O O . LYS A 1 48 ? -0.649 1.643 -11.721 1.00 0.67 48 LYS A O 8
ATOM 15411 N N . ASP A 1 49 ? -0.366 1.774 -9.500 1.00 0.45 49 ASP A N 8
ATOM 15412 C CA . ASP A 1 49 ? 0.699 2.768 -9.592 1.00 0.50 49 ASP A CA 8
ATOM 15413 C C . ASP A 1 49 ? 2.057 2.106 -9.371 1.00 0.40 49 ASP A C 8
ATOM 15414 O O . ASP A 1 49 ? 3.099 2.756 -9.391 1.00 0.40 49 ASP A O 8
ATOM 15423 N N . LYS A 1 50 ? 2.018 0.785 -9.184 1.00 0.37 50 LYS A N 8
ATOM 15424 C CA . LYS A 1 50 ? 3.205 -0.026 -8.942 1.00 0.35 50 LYS A CA 8
ATOM 15425 C C . LYS A 1 50 ? 4.254 0.142 -10.049 1.00 0.35 50 LYS A C 8
ATOM 15426 O O . LYS A 1 50 ? 5.427 0.310 -9.741 1.00 0.35 50 LYS A O 8
ATOM 15445 N N . PRO A 1 51 ? 3.867 0.081 -11.351 1.00 0.39 51 PRO A N 8
ATOM 15446 C CA . PRO A 1 51 ? 4.816 0.261 -12.461 1.00 0.43 51 PRO A CA 8
ATOM 15447 C C . PRO A 1 51 ? 5.573 1.580 -12.377 1.00 0.37 51 PRO A C 8
ATOM 15448 O O . PRO A 1 51 ? 6.704 1.676 -12.844 1.00 0.36 51 PRO A O 8
ATOM 15459 N N . THR A 1 52 ? 4.966 2.577 -11.744 1.00 0.36 52 THR A N 8
ATOM 15460 C CA . THR A 1 52 ? 5.601 3.870 -11.582 1.00 0.36 52 THR A CA 8
ATOM 15461 C C . THR A 1 52 ? 6.750 3.737 -10.593 1.00 0.29 52 THR A C 8
ATOM 15462 O O . THR A 1 52 ? 7.872 4.192 -10.833 1.00 0.32 52 THR A O 8
ATOM 15473 N N . TYR A 1 53 ? 6.474 3.049 -9.505 1.00 0.25 53 TYR A N 8
ATOM 15474 C CA . TYR A 1 53 ? 7.459 2.868 -8.462 1.00 0.24 53 TYR A CA 8
ATOM 15475 C C . TYR A 1 53 ? 8.483 1.833 -8.902 1.00 0.22 53 TYR A C 8
ATOM 15476 O O . TYR A 1 53 ? 9.624 1.833 -8.447 1.00 0.24 53 TYR A O 8
ATOM 15494 N N . ASP A 1 54 ? 8.065 0.968 -9.819 1.00 0.21 54 ASP A N 8
ATOM 15495 C CA . ASP A 1 54 ? 8.933 -0.083 -10.347 1.00 0.23 54 ASP A CA 8
ATOM 15496 C C . ASP A 1 54 ? 9.907 0.475 -11.380 1.00 0.22 54 ASP A C 8
ATOM 15497 O O . ASP A 1 54 ? 11.070 0.072 -11.433 1.00 0.23 54 ASP A O 8
ATOM 15506 N N . GLU A 1 55 ? 9.449 1.409 -12.197 1.00 0.24 55 GLU A N 8
ATOM 15507 C CA . GLU A 1 55 ? 10.331 2.043 -13.160 1.00 0.28 55 GLU A CA 8
ATOM 15508 C C . GLU A 1 55 ? 11.359 2.900 -12.455 1.00 0.29 55 GLU A C 8
ATOM 15509 O O . GLU A 1 55 ? 12.516 2.941 -12.860 1.00 0.35 55 GLU A O 8
ATOM 15521 N N . ILE A 1 56 ? 10.953 3.559 -11.379 1.00 0.27 56 ILE A N 8
ATOM 15522 C CA . ILE A 1 56 ? 11.902 4.299 -10.559 1.00 0.30 56 ILE A CA 8
ATOM 15523 C C . ILE A 1 56 ? 12.811 3.317 -9.811 1.00 0.27 56 ILE A C 8
ATOM 15524 O O . ILE A 1 56 ? 13.971 3.611 -9.527 1.00 0.30 56 ILE A O 8
ATOM 15540 N N . PHE A 1 57 ? 12.272 2.129 -9.548 1.00 0.24 57 PHE A N 8
ATOM 15541 C CA . PHE A 1 57 ? 13.002 1.052 -8.886 1.00 0.22 57 PHE A CA 8
ATOM 15542 C C . PHE A 1 57 ? 14.217 0.619 -9.710 1.00 0.24 57 PHE A C 8
ATOM 15543 O O . PHE A 1 57 ? 15.343 0.619 -9.212 1.00 0.32 57 PHE A O 8
ATOM 15560 N N . TYR A 1 58 ? 13.989 0.274 -10.974 1.00 0.26 58 TYR A N 8
ATOM 15561 C CA . TYR A 1 58 ? 15.086 -0.112 -11.863 1.00 0.29 58 TYR A CA 8
ATOM 15562 C C . TYR A 1 58 ? 15.972 1.085 -12.179 1.00 0.33 58 TYR A C 8
ATOM 15563 O O . TYR A 1 58 ? 17.146 0.936 -12.518 1.00 0.37 58 TYR A O 8
ATOM 15581 N N . THR A 1 59 ? 15.407 2.271 -12.032 1.00 0.33 59 THR A N 8
ATOM 15582 C CA . THR A 1 59 ? 16.133 3.508 -12.253 1.00 0.38 59 THR A CA 8
ATOM 15583 C C . THR A 1 59 ? 17.130 3.767 -11.116 1.00 0.38 59 THR A C 8
ATOM 15584 O O . THR A 1 59 ? 18.162 4.405 -11.321 1.00 0.44 59 THR A O 8
ATOM 15595 N N . LEU A 1 60 ? 16.846 3.217 -9.935 1.00 0.33 60 LEU A N 8
ATOM 15596 C CA . LEU A 1 60 ? 17.753 3.345 -8.794 1.00 0.35 60 LEU A CA 8
ATOM 15597 C C . LEU A 1 60 ? 18.801 2.235 -8.787 1.00 0.36 60 LEU A C 8
ATOM 15598 O O . LEU A 1 60 ? 19.654 2.193 -7.903 1.00 0.45 60 LEU A O 8
ATOM 15614 N N . SER A 1 61 ? 18.730 1.353 -9.785 1.00 0.33 61 SER A N 8
ATOM 15615 C CA . SER A 1 61 ? 19.665 0.232 -9.926 1.00 0.36 61 SER A CA 8
ATOM 15616 C C . SER A 1 61 ? 19.473 -0.785 -8.798 1.00 0.33 61 SER A C 8
ATOM 15617 O O . SER A 1 61 ? 20.111 -0.702 -7.744 1.00 0.37 61 SER A O 8
ATOM 15625 N N . PRO A 1 62 ? 18.555 -1.744 -8.999 1.00 0.29 62 PRO A N 8
ATOM 15626 C CA . PRO A 1 62 ? 18.282 -2.791 -8.018 1.00 0.31 62 PRO A CA 8
ATOM 15627 C C . PRO A 1 62 ? 19.295 -3.933 -8.079 1.00 0.32 62 PRO A C 8
ATOM 15628 O O . PRO A 1 62 ? 19.969 -4.126 -9.091 1.00 0.46 62 PRO A O 8
ATOM 15639 N N . VAL A 1 63 ? 19.390 -4.686 -6.993 1.00 0.33 63 VAL A N 8
ATOM 15640 C CA . VAL A 1 63 ? 20.289 -5.821 -6.909 1.00 0.42 63 VAL A CA 8
ATOM 15641 C C . VAL A 1 63 ? 19.526 -7.049 -6.429 1.00 0.44 63 VAL A C 8
ATOM 15642 O O . VAL A 1 63 ? 18.914 -7.024 -5.362 1.00 0.45 63 VAL A O 8
ATOM 15655 N N . ASN A 1 64 ? 19.535 -8.099 -7.244 1.00 0.54 64 ASN A N 8
ATOM 15656 C CA . ASN A 1 64 ? 18.945 -9.389 -6.877 1.00 0.63 64 ASN A CA 8
ATOM 15657 C C . ASN A 1 64 ? 17.428 -9.307 -6.728 1.00 0.55 64 ASN A C 8
ATOM 15658 O O . ASN A 1 64 ? 16.822 -10.136 -6.046 1.00 0.60 64 ASN A O 8
ATOM 15669 N N . GLY A 1 65 ? 16.814 -8.323 -7.367 1.00 0.49 65 GLY A N 8
ATOM 15670 C CA . GLY A 1 65 ? 15.370 -8.228 -7.372 1.00 0.50 65 GLY A CA 8
ATOM 15671 C C . GLY A 1 65 ? 14.856 -7.326 -6.276 1.00 0.39 65 GLY A C 8
ATOM 15672 O O . GLY A 1 65 ? 13.715 -7.455 -5.837 1.00 0.49 65 GLY A O 8
ATOM 15676 N N . LYS A 1 66 ? 15.711 -6.426 -5.815 1.00 0.33 66 LYS A N 8
ATOM 15677 C CA . LYS A 1 66 ? 15.323 -5.436 -4.829 1.00 0.26 66 LYS A CA 8
ATOM 15678 C C . LYS A 1 66 ? 16.400 -4.368 -4.728 1.00 0.21 66 LYS A C 8
ATOM 15679 O O . LYS A 1 66 ? 17.540 -4.596 -5.121 1.00 0.27 66 LYS A O 8
ATOM 15698 N N . ILE A 1 67 ? 16.055 -3.210 -4.211 1.00 0.18 67 ILE A N 8
ATOM 15699 C CA . ILE A 1 67 ? 17.061 -2.202 -3.950 1.00 0.20 67 ILE A CA 8
ATOM 15700 C C . ILE A 1 67 ? 17.618 -2.365 -2.557 1.00 0.19 67 ILE A C 8
ATOM 15701 O O . ILE A 1 67 ? 16.865 -2.538 -1.597 1.00 0.21 67 ILE A O 8
ATOM 15717 N N . THR A 1 68 ? 18.938 -2.338 -2.452 1.00 0.24 68 THR A N 8
ATOM 15718 C CA . THR A 1 68 ? 19.576 -2.289 -1.161 1.00 0.30 68 THR A CA 8
ATOM 15719 C C . THR A 1 68 ? 19.095 -1.037 -0.457 1.00 0.36 68 THR A C 8
ATOM 15720 O O . THR A 1 68 ? 19.084 0.043 -1.047 1.00 0.70 68 THR A O 8
ATOM 15731 N N . GLY A 1 69 ? 18.659 -1.191 0.784 1.00 0.29 69 GLY A N 8
ATOM 15732 C CA . GLY A 1 69 ? 17.909 -0.148 1.447 1.00 0.31 69 GLY A CA 8
ATOM 15733 C C . GLY A 1 69 ? 18.584 1.208 1.457 1.00 0.31 69 GLY A C 8
ATOM 15734 O O . GLY A 1 69 ? 17.906 2.218 1.534 1.00 0.38 69 GLY A O 8
ATOM 15738 N N . ALA A 1 70 ? 19.905 1.233 1.382 1.00 0.33 70 ALA A N 8
ATOM 15739 C CA . ALA A 1 70 ? 20.651 2.491 1.263 1.00 0.37 70 ALA A CA 8
ATOM 15740 C C . ALA A 1 70 ? 20.089 3.372 0.140 1.00 0.35 70 ALA A C 8
ATOM 15741 O O . ALA A 1 70 ? 19.976 4.590 0.288 1.00 0.39 70 ALA A O 8
ATOM 15748 N N . ASN A 1 71 ? 19.713 2.740 -0.969 1.00 0.35 71 ASN A N 8
ATOM 15749 C CA . ASN A 1 71 ? 19.206 3.457 -2.143 1.00 0.37 71 ASN A CA 8
ATOM 15750 C C . ASN A 1 71 ? 17.759 3.858 -1.924 1.00 0.34 71 ASN A C 8
ATOM 15751 O O . ASN A 1 71 ? 17.305 4.891 -2.414 1.00 0.34 71 ASN A O 8
ATOM 15762 N N . ALA A 1 72 ? 17.043 3.035 -1.175 1.00 0.35 72 ALA A N 8
ATOM 15763 C CA . ALA A 1 72 ? 15.644 3.287 -0.890 1.00 0.35 72 ALA A CA 8
ATOM 15764 C C . ALA A 1 72 ? 15.522 4.414 0.117 1.00 0.31 72 ALA A C 8
ATOM 15765 O O . ALA A 1 72 ? 14.611 5.237 0.037 1.00 0.30 72 ALA A O 8
ATOM 15772 N N . LYS A 1 73 ? 16.461 4.448 1.052 1.00 0.31 73 LYS A N 8
ATOM 15773 C CA . LYS A 1 73 ? 16.552 5.540 2.005 1.00 0.31 73 LYS A CA 8
ATOM 15774 C C . LYS A 1 73 ? 16.917 6.805 1.260 1.00 0.29 73 LYS A C 8
ATOM 15775 O O . LYS A 1 73 ? 16.413 7.872 1.562 1.00 0.30 73 LYS A O 8
ATOM 15794 N N . LYS A 1 74 ? 17.784 6.654 0.268 1.00 0.31 74 LYS A N 8
ATOM 15795 C CA . LYS A 1 74 ? 18.176 7.750 -0.608 1.00 0.34 74 LYS A CA 8
ATOM 15796 C C . LYS A 1 74 ? 16.944 8.363 -1.272 1.00 0.31 74 LYS A C 8
ATOM 15797 O O . LYS A 1 74 ? 16.795 9.580 -1.347 1.00 0.33 74 LYS A O 8
ATOM 15816 N N . GLU A 1 75 ? 16.082 7.483 -1.747 1.00 0.34 75 GLU A N 8
ATOM 15817 C CA . GLU A 1 75 ? 14.836 7.858 -2.413 1.00 0.38 75 GLU A CA 8
ATOM 15818 C C . GLU A 1 75 ? 13.916 8.639 -1.467 1.00 0.34 75 GLU A C 8
ATOM 15819 O O . GLU A 1 75 ? 13.491 9.760 -1.767 1.00 0.38 75 GLU A O 8
ATOM 15831 N N . MET A 1 76 ? 13.649 8.076 -0.301 1.00 0.31 76 MET A N 8
ATOM 15832 C CA . MET A 1 76 ? 12.791 8.741 0.671 1.00 0.32 76 MET A CA 8
ATOM 15833 C C . MET A 1 76 ? 13.507 9.929 1.328 1.00 0.31 76 MET A C 8
ATOM 15834 O O . MET A 1 76 ? 12.872 10.788 1.929 1.00 0.36 76 MET A O 8
ATOM 15848 N N . VAL A 1 77 ? 14.829 9.973 1.205 1.00 0.30 77 VAL A N 8
ATOM 15849 C CA . VAL A 1 77 ? 15.612 11.130 1.656 1.00 0.34 77 VAL A CA 8
ATOM 15850 C C . VAL A 1 77 ? 15.440 12.308 0.700 1.00 0.37 77 VAL A C 8
ATOM 15851 O O . VAL A 1 77 ? 15.143 13.424 1.128 1.00 0.41 77 VAL A O 8
ATOM 15864 N N . LYS A 1 78 ? 15.610 12.049 -0.597 1.00 0.39 78 LYS A N 8
ATOM 15865 C CA . LYS A 1 78 ? 15.482 13.094 -1.606 1.00 0.45 78 LYS A CA 8
ATOM 15866 C C . LYS A 1 78 ? 14.029 13.548 -1.700 1.00 0.48 78 LYS A C 8
ATOM 15867 O O . LYS A 1 78 ? 13.717 14.549 -2.342 1.00 0.59 78 LYS A O 8
ATOM 15886 N N . SER A 1 79 ? 13.150 12.772 -1.074 1.00 0.44 79 SER A N 8
ATOM 15887 C CA . SER A 1 79 ? 11.757 13.158 -0.879 1.00 0.51 79 SER A CA 8
ATOM 15888 C C . SER A 1 79 ? 11.622 14.349 0.094 1.00 0.55 79 SER A C 8
ATOM 15889 O O . SER A 1 79 ? 10.508 14.738 0.446 1.00 0.64 79 SER A O 8
ATOM 15897 N N . LYS A 1 80 ? 12.765 14.892 0.538 1.00 0.54 80 LYS A N 8
ATOM 15898 C CA . LYS A 1 80 ? 12.816 16.136 1.327 1.00 0.61 80 LYS A CA 8
ATOM 15899 C C . LYS A 1 80 ? 12.352 15.912 2.764 1.00 0.62 80 LYS A C 8
ATOM 15900 O O . LYS A 1 80 ? 11.721 16.787 3.366 1.00 0.75 80 LYS A O 8
ATOM 15919 N N . LEU A 1 81 ? 12.705 14.772 3.336 1.00 0.66 81 LEU A N 8
ATOM 15920 C CA . LEU A 1 81 ? 12.230 14.428 4.666 1.00 0.69 81 LEU A CA 8
ATOM 15921 C C . LEU A 1 81 ? 13.368 14.392 5.673 1.00 0.73 81 LEU A C 8
ATOM 15922 O O . LEU A 1 81 ? 14.532 14.249 5.303 1.00 0.75 81 LEU A O 8
ATOM 15938 N N . PRO A 1 82 ? 13.036 14.551 6.957 1.00 0.78 82 PRO A N 8
ATOM 15939 C CA . PRO A 1 82 ? 13.971 14.325 8.049 1.00 0.84 82 PRO A CA 8
ATOM 15940 C C . PRO A 1 82 ? 14.033 12.846 8.430 1.00 0.75 82 PRO A C 8
ATOM 15941 O O . PRO A 1 82 ? 13.145 12.068 8.070 1.00 0.70 82 PRO A O 8
ATOM 15952 N N . ASN A 1 83 ? 15.065 12.471 9.174 1.00 0.79 83 ASN A N 8
ATOM 15953 C CA . ASN A 1 83 ? 15.282 11.073 9.564 1.00 0.72 83 ASN A CA 8
ATOM 15954 C C . ASN A 1 83 ? 14.067 10.473 10.268 1.00 0.65 83 ASN A C 8
ATOM 15955 O O . ASN A 1 83 ? 13.841 9.269 10.189 1.00 0.61 83 ASN A O 8
ATOM 15966 N N . THR A 1 84 ? 13.297 11.306 10.955 1.00 0.67 84 THR A N 8
ATOM 15967 C CA . THR A 1 84 ? 12.083 10.853 11.622 1.00 0.67 84 THR A CA 8
ATOM 15968 C C . THR A 1 84 ? 11.097 10.258 10.611 1.00 0.58 84 THR A C 8
ATOM 15969 O O . THR A 1 84 ? 10.644 9.115 10.751 1.00 0.53 84 THR A O 8
ATOM 15980 N N . VAL A 1 85 ? 10.785 11.041 9.582 1.00 0.59 85 VAL A N 8
ATOM 15981 C CA . VAL A 1 85 ? 9.882 10.603 8.526 1.00 0.55 85 VAL A CA 8
ATOM 15982 C C . VAL A 1 85 ? 10.516 9.461 7.741 1.00 0.49 85 VAL A C 8
ATOM 15983 O O . VAL A 1 85 ? 9.851 8.480 7.414 1.00 0.45 85 VAL A O 8
ATOM 15996 N N . LEU A 1 86 ? 11.810 9.594 7.465 1.00 0.50 86 LEU A N 8
ATOM 15997 C CA . LEU A 1 86 ? 12.594 8.525 6.848 1.00 0.50 86 LEU A CA 8
ATOM 15998 C C . LEU A 1 86 ? 12.383 7.206 7.580 1.00 0.40 86 LEU A C 8
ATOM 15999 O O . LEU A 1 86 ? 12.003 6.200 6.984 1.00 0.38 86 LEU A O 8
ATOM 16015 N N . GLY A 1 87 ? 12.629 7.233 8.883 1.00 0.39 87 GLY A N 8
ATOM 16016 C CA . GLY A 1 87 ? 12.571 6.035 9.684 1.00 0.39 87 GLY A CA 8
ATOM 16017 C C . GLY A 1 87 ? 11.195 5.408 9.725 1.00 0.33 87 GLY A C 8
ATOM 16018 O O . GLY A 1 87 ? 11.062 4.189 9.584 1.00 0.37 87 GLY A O 8
ATOM 16022 N N . LYS A 1 88 ? 10.157 6.219 9.908 1.00 0.34 88 LYS A N 8
ATOM 16023 C CA . LYS A 1 88 ? 8.825 5.658 10.067 1.00 0.37 88 LYS A CA 8
ATOM 16024 C C . LYS A 1 88 ? 8.208 5.284 8.725 1.00 0.34 88 LYS A C 8
ATOM 16025 O O . LYS A 1 88 ? 7.386 4.376 8.662 1.00 0.41 88 LYS A O 8
ATOM 16044 N N . ILE A 1 89 ? 8.604 5.960 7.651 1.00 0.30 89 ILE A N 8
ATOM 16045 C CA . ILE A 1 89 ? 8.163 5.561 6.321 1.00 0.31 89 ILE A CA 8
ATOM 16046 C C . ILE A 1 89 ? 8.813 4.241 5.936 1.00 0.26 89 ILE A C 8
ATOM 16047 O O . ILE A 1 89 ? 8.156 3.343 5.396 1.00 0.28 89 ILE A O 8
ATOM 16063 N N . TRP A 1 90 ? 10.097 4.114 6.257 1.00 0.24 90 TRP A N 8
ATOM 16064 C CA . TRP A 1 90 ? 10.822 2.874 6.035 1.00 0.22 90 TRP A CA 8
ATOM 16065 C C . TRP A 1 90 ? 10.119 1.720 6.728 1.00 0.23 90 TRP A C 8
ATOM 16066 O O . TRP A 1 90 ? 9.697 0.767 6.087 1.00 0.25 90 TRP A O 8
ATOM 16087 N N . LYS A 1 91 ? 9.968 1.840 8.039 1.00 0.26 91 LYS A N 8
ATOM 16088 C CA . LYS A 1 91 ? 9.453 0.745 8.845 1.00 0.30 91 LYS A CA 8
ATOM 16089 C C . LYS A 1 91 ? 7.976 0.484 8.567 1.00 0.31 91 LYS A C 8
ATOM 16090 O O . LYS A 1 91 ? 7.453 -0.573 8.918 1.00 0.42 91 LYS A O 8
ATOM 16109 N N . LEU A 1 92 ? 7.305 1.449 7.954 1.00 0.27 92 LEU A N 8
ATOM 16110 C CA . LEU A 1 92 ? 5.891 1.301 7.645 1.00 0.33 92 LEU A CA 8
ATOM 16111 C C . LEU A 1 92 ? 5.716 0.507 6.354 1.00 0.34 92 LEU A C 8
ATOM 16112 O O . LEU A 1 92 ? 4.800 -0.309 6.241 1.00 0.47 92 LEU A O 8
ATOM 16128 N N . ALA A 1 93 ? 6.600 0.727 5.386 1.00 0.30 93 ALA A N 8
ATOM 16129 C CA . ALA A 1 93 ? 6.519 -0.003 4.131 1.00 0.37 93 ALA A CA 8
ATOM 16130 C C . ALA A 1 93 ? 7.352 -1.291 4.174 1.00 0.37 93 ALA A C 8
ATOM 16131 O O . ALA A 1 93 ? 6.976 -2.302 3.574 1.00 0.45 93 ALA A O 8
ATOM 16138 N N . ASP A 1 94 ? 8.474 -1.262 4.891 1.00 0.32 94 ASP A N 8
ATOM 16139 C CA . ASP A 1 94 ? 9.324 -2.443 5.039 1.00 0.38 94 ASP A CA 8
ATOM 16140 C C . ASP A 1 94 ? 8.797 -3.324 6.164 1.00 0.45 94 ASP A C 8
ATOM 16141 O O . ASP A 1 94 ? 9.267 -3.268 7.304 1.00 0.49 94 ASP A O 8
ATOM 16150 N N . VAL A 1 95 ? 7.780 -4.114 5.828 1.00 0.64 95 VAL A N 8
ATOM 16151 C CA . VAL A 1 95 ? 7.110 -4.995 6.782 1.00 0.79 95 VAL A CA 8
ATOM 16152 C C . VAL A 1 95 ? 8.045 -6.112 7.238 1.00 0.74 95 VAL A C 8
ATOM 16153 O O . VAL A 1 95 ? 7.897 -6.661 8.331 1.00 0.88 95 VAL A O 8
ATOM 16166 N N . ASP A 1 96 ? 9.012 -6.430 6.392 1.00 0.68 96 ASP A N 8
ATOM 16167 C CA . ASP A 1 96 ? 9.953 -7.500 6.676 1.00 0.73 96 ASP A CA 8
ATOM 16168 C C . ASP A 1 96 ? 11.172 -7.007 7.403 1.00 0.60 96 ASP A C 8
ATOM 16169 O O . ASP A 1 96 ? 11.848 -7.784 8.089 1.00 0.68 96 ASP A O 8
ATOM 16178 N N . LYS A 1 97 ? 11.460 -5.725 7.248 1.00 0.48 97 LYS A N 8
ATOM 16179 C CA . LYS A 1 97 ? 12.430 -5.056 8.090 1.00 0.46 97 LYS A CA 8
ATOM 16180 C C . LYS A 1 97 ? 13.825 -5.603 7.828 1.00 0.46 97 LYS A C 8
ATOM 16181 O O . LYS A 1 97 ? 14.606 -5.860 8.749 1.00 0.70 97 LYS A O 8
ATOM 16200 N N . ASP A 1 98 ? 14.134 -5.742 6.551 1.00 0.35 98 ASP A N 8
ATOM 16201 C CA . ASP A 1 98 ? 15.342 -6.420 6.110 1.00 0.43 98 ASP A CA 8
ATOM 16202 C C . ASP A 1 98 ? 16.402 -5.450 5.616 1.00 0.39 98 ASP A C 8
ATOM 16203 O O . ASP A 1 98 ? 17.498 -5.866 5.230 1.00 0.63 98 ASP A O 8
ATOM 16212 N N . GLY A 1 99 ? 16.096 -4.164 5.628 1.00 0.29 99 GLY A N 8
ATOM 16213 C CA . GLY A 1 99 ? 17.079 -3.189 5.179 1.00 0.29 99 GLY A CA 8
ATOM 16214 C C . GLY A 1 99 ? 17.194 -3.141 3.668 1.00 0.24 99 GLY A C 8
ATOM 16215 O O . GLY A 1 99 ? 18.199 -2.682 3.130 1.00 0.27 99 GLY A O 8
ATOM 16219 N N . LEU A 1 100 ? 16.174 -3.643 2.990 1.00 0.23 100 LEU A N 8
ATOM 16220 C CA . LEU A 1 100 ? 16.083 -3.553 1.543 1.00 0.21 100 LEU A CA 8
ATOM 16221 C C . LEU A 1 100 ? 14.618 -3.538 1.145 1.00 0.24 100 LEU A C 8
ATOM 16222 O O . LEU A 1 100 ? 13.746 -3.789 1.981 1.00 0.38 100 LEU A O 8
ATOM 16238 N N . LEU A 1 101 ? 14.352 -3.284 -0.122 1.00 0.20 101 LEU A N 8
ATOM 16239 C CA . LEU A 1 101 ? 13.005 -3.075 -0.594 1.00 0.20 101 LEU A CA 8
ATOM 16240 C C . LEU A 1 101 ? 12.931 -3.576 -2.020 1.00 0.17 101 LEU A C 8
ATOM 16241 O O . LEU A 1 101 ? 13.620 -3.065 -2.895 1.00 0.18 101 LEU A O 8
ATOM 16257 N N . ASP A 1 102 ? 12.138 -4.589 -2.258 1.00 0.16 102 ASP A N 8
ATOM 16258 C CA . ASP A 1 102 ? 12.000 -5.101 -3.603 1.00 0.17 102 ASP A CA 8
ATOM 16259 C C . ASP A 1 102 ? 11.094 -4.172 -4.408 1.00 0.16 102 ASP A C 8
ATOM 16260 O O . ASP A 1 102 ? 10.705 -3.123 -3.906 1.00 0.16 102 ASP A O 8
ATOM 16269 N N . ASP A 1 103 ? 10.779 -4.519 -5.650 1.00 0.18 103 ASP A N 8
ATOM 16270 C CA . ASP A 1 103 ? 9.961 -3.640 -6.494 1.00 0.19 103 ASP A CA 8
ATOM 16271 C C . ASP A 1 103 ? 8.589 -3.396 -5.869 1.00 0.16 103 ASP A C 8
ATOM 16272 O O . ASP A 1 103 ? 7.999 -2.323 -6.036 1.00 0.17 103 ASP A O 8
ATOM 16281 N N . GLU A 1 104 ? 8.100 -4.387 -5.139 1.00 0.18 104 GLU A N 8
ATOM 16282 C CA . GLU A 1 104 ? 6.832 -4.279 -4.430 1.00 0.23 104 GLU A CA 8
ATOM 16283 C C . GLU A 1 104 ? 6.991 -3.376 -3.199 1.00 0.19 104 GLU A C 8
ATOM 16284 O O . GLU A 1 104 ? 6.123 -2.550 -2.888 1.00 0.22 104 GLU A O 8
ATOM 16296 N N . GLU A 1 105 ? 8.116 -3.524 -2.522 1.00 0.18 105 GLU A N 8
ATOM 16297 C CA . GLU A 1 105 ? 8.439 -2.707 -1.363 1.00 0.17 105 GLU A CA 8
ATOM 16298 C C . GLU A 1 105 ? 8.667 -1.248 -1.741 1.00 0.17 105 GLU A C 8
ATOM 16299 O O . GLU A 1 105 ? 8.262 -0.350 -1.010 1.00 0.22 105 GLU A O 8
ATOM 16311 N N . PHE A 1 106 ? 9.320 -1.014 -2.875 1.00 0.16 106 PHE A N 8
ATOM 16312 C CA . PHE A 1 106 ? 9.503 0.342 -3.380 1.00 0.16 106 PHE A CA 8
ATOM 16313 C C . PHE A 1 106 ? 8.133 0.910 -3.721 1.00 0.16 106 PHE A C 8
ATOM 16314 O O . PHE A 1 106 ? 7.848 2.073 -3.442 1.00 0.18 106 PHE A O 8
ATOM 16331 N N . ALA A 1 107 ? 7.275 0.064 -4.285 1.00 0.16 107 ALA A N 8
ATOM 16332 C CA . ALA A 1 107 ? 5.907 0.460 -4.584 1.00 0.16 107 ALA A CA 8
ATOM 16333 C C . ALA A 1 107 ? 5.247 1.080 -3.355 1.00 0.16 107 ALA A C 8
ATOM 16334 O O . ALA A 1 107 ? 4.686 2.175 -3.429 1.00 0.18 107 ALA A O 8
ATOM 16341 N N . LEU A 1 108 ? 5.354 0.404 -2.221 1.00 0.18 108 LEU A N 8
ATOM 16342 C CA . LEU A 1 108 ? 4.792 0.937 -0.989 1.00 0.22 108 LEU A CA 8
ATOM 16343 C C . LEU A 1 108 ? 5.599 2.141 -0.510 1.00 0.19 108 LEU A C 8
ATOM 16344 O O . LEU A 1 108 ? 5.028 3.181 -0.203 1.00 0.20 108 LEU A O 8
ATOM 16360 N N . ALA A 1 109 ? 6.918 1.986 -0.430 1.00 0.19 109 ALA A N 8
ATOM 16361 C CA . ALA A 1 109 ? 7.802 3.064 0.022 1.00 0.19 109 ALA A CA 8
ATOM 16362 C C . ALA A 1 109 ? 7.465 4.409 -0.636 1.00 0.19 109 ALA A C 8
ATOM 16363 O O . ALA A 1 109 ? 7.178 5.397 0.046 1.00 0.20 109 ALA A O 8
ATOM 16370 N N . ASN A 1 110 ? 7.460 4.426 -1.964 1.00 0.19 110 ASN A N 8
ATOM 16371 C CA . ASN A 1 110 ? 7.218 5.642 -2.719 1.00 0.19 110 ASN A CA 8
ATOM 16372 C C . ASN A 1 110 ? 5.750 6.020 -2.623 1.00 0.20 110 ASN A C 8
ATOM 16373 O O . ASN A 1 110 ? 5.384 7.184 -2.787 1.00 0.23 110 ASN A O 8
ATOM 16384 N N . HIS A 1 111 ? 4.906 5.026 -2.340 1.00 0.23 111 HIS A N 8
ATOM 16385 C CA . HIS A 1 111 ? 3.492 5.278 -2.177 1.00 0.25 111 HIS A CA 8
ATOM 16386 C C . HIS A 1 111 ? 3.272 6.097 -0.919 1.00 0.24 111 HIS A C 8
ATOM 16387 O O . HIS A 1 111 ? 2.509 7.056 -0.926 1.00 0.26 111 HIS A O 8
ATOM 16402 N N . LEU A 1 112 ? 3.959 5.720 0.150 1.00 0.25 112 LEU A N 8
ATOM 16403 C CA . LEU A 1 112 ? 3.891 6.452 1.404 1.00 0.28 112 LEU A CA 8
ATOM 16404 C C . LEU A 1 112 ? 4.465 7.849 1.228 1.00 0.25 112 LEU A C 8
ATOM 16405 O O . LEU A 1 112 ? 4.019 8.801 1.869 1.00 0.27 112 LEU A O 8
ATOM 16421 N N . ILE A 1 113 ? 5.458 7.961 0.358 1.00 0.26 113 ILE A N 8
ATOM 16422 C CA . ILE A 1 113 ? 6.048 9.253 0.034 1.00 0.26 113 ILE A CA 8
ATOM 16423 C C . ILE A 1 113 ? 5.011 10.190 -0.574 1.00 0.26 113 ILE A C 8
ATOM 16424 O O . ILE A 1 113 ? 4.842 11.324 -0.118 1.00 0.32 113 ILE A O 8
ATOM 16440 N N . LYS A 1 114 ? 4.295 9.718 -1.592 1.00 0.25 114 LYS A N 8
ATOM 16441 C CA . LYS A 1 114 ? 3.264 10.549 -2.210 1.00 0.31 114 LYS A CA 8
ATOM 16442 C C . LYS A 1 114 ? 2.049 10.688 -1.285 1.00 0.32 114 LYS A C 8
ATOM 16443 O O . LYS A 1 114 ? 1.311 11.676 -1.357 1.00 0.41 114 LYS A O 8
ATOM 16462 N N . VAL A 1 115 ? 1.872 9.715 -0.392 1.00 0.30 115 VAL A N 8
ATOM 16463 C CA . VAL A 1 115 ? 0.857 9.806 0.659 1.00 0.35 115 VAL A CA 8
ATOM 16464 C C . VAL A 1 115 ? 1.124 11.014 1.553 1.00 0.35 115 VAL A C 8
ATOM 16465 O O . VAL A 1 115 ? 0.219 11.808 1.824 1.00 0.42 115 VAL A O 8
ATOM 16478 N N . LYS A 1 116 ? 2.372 11.185 1.987 1.00 0.35 116 LYS A N 8
ATOM 16479 C CA . LYS A 1 116 ? 2.710 12.326 2.814 1.00 0.45 116 LYS A CA 8
ATOM 16480 C C . LYS A 1 116 ? 3.028 13.540 1.950 1.00 0.48 116 LYS A C 8
ATOM 16481 O O . LYS A 1 116 ? 3.362 14.609 2.458 1.00 0.63 116 LYS A O 8
ATOM 16500 N N . LEU A 1 117 ? 2.937 13.364 0.641 1.00 0.43 117 LEU A N 8
ATOM 16501 C CA . LEU A 1 117 ? 3.034 14.472 -0.293 1.00 0.53 117 LEU A CA 8
ATOM 16502 C C . LEU A 1 117 ? 1.686 15.176 -0.393 1.00 0.60 117 LEU A C 8
ATOM 16503 O O . LEU A 1 117 ? 1.618 16.369 -0.691 1.00 0.73 117 LEU A O 8
ATOM 16519 N N . GLU A 1 118 ? 0.617 14.424 -0.126 1.00 0.57 118 GLU A N 8
ATOM 16520 C CA . GLU A 1 118 ? -0.735 14.985 -0.121 1.00 0.70 118 GLU A CA 8
ATOM 16521 C C . GLU A 1 118 ? -0.882 16.061 0.954 1.00 0.79 118 GLU A C 8
ATOM 16522 O O . GLU A 1 118 ? -1.762 16.919 0.875 1.00 0.95 118 GLU A O 8
ATOM 16534 N N . GLY A 1 119 ? -0.019 16.012 1.959 1.00 0.75 119 GLY A N 8
ATOM 16535 C CA . GLY A 1 119 ? -0.073 16.996 3.017 1.00 0.86 119 GLY A CA 8
ATOM 16536 C C . GLY A 1 119 ? -0.454 16.397 4.352 1.00 0.87 119 GLY A C 8
ATOM 16537 O O . GLY A 1 119 ? -0.740 17.125 5.300 1.00 1.01 119 GLY A O 8
ATOM 16541 N N . HIS A 1 120 ? -0.466 15.071 4.431 1.00 0.80 120 HIS A N 8
ATOM 16542 C CA . HIS A 1 120 ? -0.701 14.403 5.702 1.00 0.84 120 HIS A CA 8
ATOM 16543 C C . HIS A 1 120 ? 0.416 13.399 5.965 1.00 0.81 120 HIS A C 8
ATOM 16544 O O . HIS A 1 120 ? 0.807 12.654 5.068 1.00 0.84 120 HIS A O 8
ATOM 16559 N N . GLU A 1 121 ? 0.953 13.408 7.175 1.00 0.93 121 GLU A N 8
ATOM 16560 C CA . GLU A 1 121 ? 2.032 12.491 7.525 1.00 1.01 121 GLU A CA 8
ATOM 16561 C C . GLU A 1 121 ? 1.490 11.098 7.813 1.00 0.79 121 GLU A C 8
ATOM 16562 O O . GLU A 1 121 ? 0.290 10.920 8.025 1.00 0.71 121 GLU A O 8
ATOM 16574 N N . LEU A 1 122 ? 2.380 10.112 7.805 1.00 0.92 122 LEU A N 8
ATOM 16575 C CA . LEU A 1 122 ? 1.993 8.733 8.047 1.00 0.87 122 LEU A CA 8
ATOM 16576 C C . LEU A 1 122 ? 1.597 8.505 9.489 1.00 0.82 122 LEU A C 8
ATOM 16577 O O . LEU A 1 122 ? 2.192 9.067 10.410 1.00 0.95 122 LEU A O 8
ATOM 16593 N N . PRO A 1 123 ? 0.609 7.626 9.674 1.00 0.77 123 PRO A N 8
ATOM 16594 C CA . PRO A 1 123 ? -0.023 7.347 10.970 1.00 0.88 123 PRO A CA 8
ATOM 16595 C C . PRO A 1 123 ? 0.816 6.449 11.872 1.00 0.92 123 PRO A C 8
ATOM 16596 O O . PRO A 1 123 ? 0.452 6.219 13.026 1.00 1.10 123 PRO A O 8
ATOM 16607 N N . ALA A 1 124 ? 1.922 5.939 11.327 1.00 0.89 124 ALA A N 8
ATOM 16608 C CA . ALA A 1 124 ? 2.726 4.910 11.991 1.00 1.09 124 ALA A CA 8
ATOM 16609 C C . ALA A 1 124 ? 1.897 3.639 12.158 1.00 1.10 124 ALA A C 8
ATOM 16610 O O . ALA A 1 124 ? 2.216 2.760 12.961 1.00 1.27 124 ALA A O 8
ATOM 16617 N N . ASP A 1 125 ? 0.841 3.551 11.360 1.00 1.00 125 ASP A N 8
ATOM 16618 C CA . ASP A 1 125 ? -0.058 2.415 11.361 1.00 1.03 125 ASP A CA 8
ATOM 16619 C C . ASP A 1 125 ? -0.065 1.791 9.981 1.00 0.87 125 ASP A C 8
ATOM 16620 O O . ASP A 1 125 ? 0.064 2.494 8.978 1.00 0.90 125 ASP A O 8
ATOM 16629 N N . LEU A 1 126 ? -0.205 0.488 9.932 1.00 0.81 126 LEU A N 8
ATOM 16630 C CA . LEU A 1 126 ? -0.162 -0.233 8.672 1.00 0.73 126 LEU A CA 8
ATOM 16631 C C . LEU A 1 126 ? -1.521 -0.876 8.390 1.00 0.76 126 LEU A C 8
ATOM 16632 O O . LEU A 1 126 ? -1.885 -1.884 9.003 1.00 0.86 126 LEU A O 8
ATOM 16648 N N . PRO A 1 127 ? -2.293 -0.288 7.465 1.00 0.77 127 PRO A N 8
ATOM 16649 C CA . PRO A 1 127 ? -3.621 -0.761 7.116 1.00 0.89 127 PRO A CA 8
ATOM 16650 C C . PRO A 1 127 ? -3.580 -1.820 6.016 1.00 0.85 127 PRO A C 8
ATOM 16651 O O . PRO A 1 127 ? -2.717 -1.781 5.139 1.00 0.77 127 PRO A O 8
ATOM 16662 N N . PRO A 1 128 ? -4.513 -2.787 6.051 1.00 0.99 128 PRO A N 8
ATOM 16663 C CA . PRO A 1 128 ? -4.567 -3.872 5.069 1.00 1.06 128 PRO A CA 8
ATOM 16664 C C . PRO A 1 128 ? -4.632 -3.377 3.622 1.00 1.01 128 PRO A C 8
ATOM 16665 O O . PRO A 1 128 ? -4.124 -4.040 2.721 1.00 1.15 128 PRO A O 8
ATOM 16676 N N . HIS A 1 129 ? -5.233 -2.207 3.396 1.00 0.95 129 HIS A N 8
ATOM 16677 C CA . HIS A 1 129 ? -5.314 -1.648 2.041 1.00 0.96 129 HIS A CA 8
ATOM 16678 C C . HIS A 1 129 ? -4.014 -0.951 1.656 1.00 0.94 129 HIS A C 8
ATOM 16679 O O . HIS A 1 129 ? -4.020 -0.066 0.808 1.00 1.22 129 HIS A O 8
ATOM 16694 N N . LEU A 1 130 ? -2.913 -1.312 2.298 1.00 0.73 130 LEU A N 8
ATOM 16695 C CA . LEU A 1 130 ? -1.630 -0.730 1.950 1.00 0.69 130 LEU A CA 8
ATOM 16696 C C . LEU A 1 130 ? -0.489 -1.699 2.215 1.00 0.69 130 LEU A C 8
ATOM 16697 O O . LEU A 1 130 ? 0.672 -1.316 2.133 1.00 0.72 130 LEU A O 8
ATOM 16713 N N . VAL A 1 131 ? -0.796 -2.943 2.539 1.00 0.76 131 VAL A N 8
ATOM 16714 C CA . VAL A 1 131 ? 0.261 -3.903 2.795 1.00 0.84 131 VAL A CA 8
ATOM 16715 C C . VAL A 1 131 ? 0.576 -4.653 1.498 1.00 0.76 131 VAL A C 8
ATOM 16716 O O . VAL A 1 131 ? -0.337 -5.065 0.775 1.00 0.76 131 VAL A O 8
ATOM 16729 N N . PRO A 1 132 ? 1.868 -4.773 1.143 1.00 0.78 132 PRO A N 8
ATOM 16730 C CA . PRO A 1 132 ? 2.278 -5.395 -0.116 1.00 0.79 132 PRO A CA 8
ATOM 16731 C C . PRO A 1 132 ? 1.759 -6.826 -0.259 1.00 0.83 132 PRO A C 8
ATOM 16732 O O . PRO A 1 132 ? 1.683 -7.573 0.724 1.00 0.85 132 PRO A O 8
ATOM 16743 N N . PRO A 1 133 ? 1.380 -7.208 -1.491 1.00 0.93 133 PRO A N 8
ATOM 16744 C CA . PRO A 1 133 ? 0.808 -8.529 -1.820 1.00 1.05 133 PRO A CA 8
ATOM 16745 C C . PRO A 1 133 ? 1.535 -9.744 -1.221 1.00 1.15 133 PRO A C 8
ATOM 16746 O O . PRO A 1 133 ? 0.930 -10.808 -1.059 1.00 1.44 133 PRO A O 8
ATOM 16757 N N . SER A 1 134 ? 2.808 -9.609 -0.893 1.00 1.15 134 SER A N 8
ATOM 16758 C CA . SER A 1 134 ? 3.552 -10.729 -0.327 1.00 1.40 134 SER A CA 8
ATOM 16759 C C . SER A 1 134 ? 3.318 -10.881 1.182 1.00 1.40 134 SER A C 8
ATOM 16760 O O . SER A 1 134 ? 3.461 -11.977 1.726 1.00 1.65 134 SER A O 8
ATOM 16768 N N . LYS A 1 135 ? 2.935 -9.800 1.858 1.00 1.23 135 LYS A N 8
ATOM 16769 C CA . LYS A 1 135 ? 2.803 -9.828 3.317 1.00 1.34 135 LYS A CA 8
ATOM 16770 C C . LYS A 1 135 ? 1.384 -9.527 3.781 1.00 1.50 135 LYS A C 8
ATOM 16771 O O . LYS A 1 135 ? 1.161 -9.200 4.947 1.00 1.73 135 LYS A O 8
ATOM 16790 N N . ARG A 1 136 ? 0.428 -9.649 2.876 1.00 1.53 136 ARG A N 8
ATOM 16791 C CA . ARG A 1 136 ? -0.981 -9.550 3.245 1.00 1.89 136 ARG A CA 8
ATOM 16792 C C . ARG A 1 136 ? -1.418 -10.813 3.982 1.00 2.31 136 ARG A C 8
ATOM 16793 O O . ARG A 1 136 ? -2.144 -11.644 3.444 1.00 2.51 136 ARG A O 8
ATOM 16814 N N . ARG A 1 137 ? -0.941 -10.962 5.208 1.00 2.57 137 ARG A N 8
ATOM 16815 C CA . ARG A 1 137 ? -1.229 -12.144 6.002 1.00 3.09 137 ARG A CA 8
ATOM 16816 C C . ARG A 1 137 ? -1.052 -11.852 7.492 1.00 3.55 137 ARG A C 8
ATOM 16817 O O . ARG A 1 137 ? 0.049 -11.561 7.959 1.00 3.60 137 ARG A O 8
ATOM 16838 N N . HIS A 1 138 ? -2.153 -11.896 8.228 1.00 4.04 138 HIS A N 8
ATOM 16839 C CA . HIS A 1 138 ? -2.111 -11.742 9.675 1.00 4.60 138 HIS A CA 8
ATOM 16840 C C . HIS A 1 138 ? -2.019 -13.108 10.329 1.00 5.04 138 HIS A C 8
ATOM 16841 O O . HIS A 1 138 ? -2.962 -13.894 10.278 1.00 5.32 138 HIS A O 8
ATOM 16856 N N . GLU A 1 139 ? -0.876 -13.390 10.924 1.00 5.24 139 GLU A N 8
ATOM 16857 C CA . GLU A 1 139 ? -0.628 -14.688 11.519 1.00 5.77 139 GLU A CA 8
ATOM 16858 C C . GLU A 1 139 ? -0.100 -14.520 12.935 1.00 6.32 139 GLU A C 8
ATOM 16859 O O . GLU A 1 139 ? -0.912 -14.582 13.881 1.00 6.61 139 GLU A O 8
ATOM 16873 N N . GLY A 1 1 ? 48.172 6.755 -9.682 1.00 42.19 1 GLY A N 9
ATOM 16874 C CA . GLY A 1 1 ? 47.061 7.597 -9.179 1.00 42.07 1 GLY A CA 9
ATOM 16875 C C . GLY A 1 1 ? 46.032 7.898 -10.248 1.00 41.76 1 GLY A C 9
ATOM 16876 O O . GLY A 1 1 ? 45.392 6.982 -10.769 1.00 41.66 1 GLY A O 9
ATOM 16882 N N . PRO A 1 2 ? 45.856 9.180 -10.597 1.00 41.67 2 PRO A N 9
ATOM 16883 C CA . PRO A 1 2 ? 44.848 9.614 -11.576 1.00 41.44 2 PRO A CA 9
ATOM 16884 C C . PRO A 1 2 ? 45.091 9.052 -12.978 1.00 41.34 2 PRO A C 9
ATOM 16885 O O . PRO A 1 2 ? 44.236 8.368 -13.541 1.00 40.87 2 PRO A O 9
ATOM 16896 N N . LEU A 1 3 ? 46.255 9.340 -13.536 1.00 41.84 3 LEU A N 9
ATOM 16897 C CA . LEU A 1 3 ? 46.573 8.917 -14.894 1.00 41.87 3 LEU A CA 9
ATOM 16898 C C . LEU A 1 3 ? 47.179 7.517 -14.894 1.00 41.68 3 LEU A C 9
ATOM 16899 O O . LEU A 1 3 ? 47.890 7.140 -13.957 1.00 41.95 3 LEU A O 9
ATOM 16915 N N . GLY A 1 4 ? 46.878 6.747 -15.932 1.00 41.27 4 GLY A N 9
ATOM 16916 C CA . GLY A 1 4 ? 47.434 5.412 -16.058 1.00 41.12 4 GLY A CA 9
ATOM 16917 C C . GLY A 1 4 ? 46.379 4.331 -15.927 1.00 40.49 4 GLY A C 9
ATOM 16918 O O . GLY A 1 4 ? 46.616 3.174 -16.276 1.00 40.38 4 GLY A O 9
ATOM 16922 N N . SER A 1 5 ? 45.215 4.706 -15.421 1.00 40.15 5 SER A N 9
ATOM 16923 C CA . SER A 1 5 ? 44.128 3.762 -15.246 1.00 39.60 5 SER A CA 9
ATOM 16924 C C . SER A 1 5 ? 43.346 3.594 -16.546 1.00 38.96 5 SER A C 9
ATOM 16925 O O . SER A 1 5 ? 42.560 4.463 -16.928 1.00 38.91 5 SER A O 9
ATOM 16933 N N . GLU A 1 6 ? 43.597 2.488 -17.235 1.00 38.55 6 GLU A N 9
ATOM 16934 C CA . GLU A 1 6 ? 42.886 2.162 -18.463 1.00 37.99 6 GLU A CA 9
ATOM 16935 C C . GLU A 1 6 ? 41.407 1.926 -18.164 1.00 37.51 6 GLU A C 9
ATOM 16936 O O . GLU A 1 6 ? 41.064 1.260 -17.184 1.00 37.44 6 GLU A O 9
ATOM 16948 N N . SER A 1 7 ? 40.534 2.480 -18.991 1.00 37.24 7 SER A N 9
ATOM 16949 C CA . SER A 1 7 ? 39.104 2.380 -18.745 1.00 36.83 7 SER A CA 9
ATOM 16950 C C . SER A 1 7 ? 38.521 1.137 -19.409 1.00 36.34 7 SER A C 9
ATOM 16951 O O . SER A 1 7 ? 38.504 1.019 -20.639 1.00 36.22 7 SER A O 9
ATOM 16959 N N . LEU A 1 8 ? 38.052 0.209 -18.587 1.00 36.13 8 LEU A N 9
ATOM 16960 C CA . LEU A 1 8 ? 37.412 -1.000 -19.077 1.00 35.73 8 LEU A CA 9
ATOM 16961 C C . LEU A 1 8 ? 36.070 -1.192 -18.384 1.00 35.30 8 LEU A C 9
ATOM 16962 O O . LEU A 1 8 ? 35.943 -0.937 -17.186 1.00 35.28 8 LEU A O 9
ATOM 16978 N N . MET A 1 9 ? 35.067 -1.629 -19.131 1.00 35.03 9 MET A N 9
ATOM 16979 C CA . MET A 1 9 ? 33.750 -1.879 -18.559 1.00 34.68 9 MET A CA 9
ATOM 16980 C C . MET A 1 9 ? 33.696 -3.272 -17.944 1.00 34.45 9 MET A C 9
ATOM 16981 O O . MET A 1 9 ? 34.124 -4.247 -18.569 1.00 34.50 9 MET A O 9
ATOM 16995 N N . PRO A 1 10 ? 33.185 -3.369 -16.701 1.00 34.29 10 PRO A N 9
ATOM 16996 C CA . PRO A 1 10 ? 33.208 -4.613 -15.913 1.00 34.15 10 PRO A CA 9
ATOM 16997 C C . PRO A 1 10 ? 32.639 -5.820 -16.660 1.00 34.01 10 PRO A C 9
ATOM 16998 O O . PRO A 1 10 ? 33.380 -6.716 -17.066 1.00 34.16 10 PRO A O 9
ATOM 17009 N N . SER A 1 11 ? 31.328 -5.843 -16.840 1.00 33.80 11 SER A N 9
ATOM 17010 C CA . SER A 1 11 ? 30.682 -6.934 -17.541 1.00 33.74 11 SER A CA 9
ATOM 17011 C C . SER A 1 11 ? 30.519 -6.596 -19.017 1.00 33.54 11 SER A C 9
ATOM 17012 O O . SER A 1 11 ? 29.520 -6.002 -19.431 1.00 33.25 11 SER A O 9
ATOM 17020 N N . GLN A 1 12 ? 31.530 -6.946 -19.798 1.00 33.76 12 GLN A N 9
ATOM 17021 C CA . GLN A 1 12 ? 31.506 -6.723 -21.233 1.00 33.69 12 GLN A CA 9
ATOM 17022 C C . GLN A 1 12 ? 31.245 -8.036 -21.955 1.00 33.80 12 GLN A C 9
ATOM 17023 O O . GLN A 1 12 ? 32.163 -8.823 -22.203 1.00 34.18 12 GLN A O 9
ATOM 17037 N N . VAL A 1 13 ? 29.985 -8.289 -22.249 1.00 33.54 13 VAL A N 9
ATOM 17038 C CA . VAL A 1 13 ? 29.591 -9.496 -22.952 1.00 33.70 13 VAL A CA 9
ATOM 17039 C C . VAL A 1 13 ? 28.894 -9.124 -24.257 1.00 33.82 13 VAL A C 9
ATOM 17040 O O . VAL A 1 13 ? 28.081 -8.199 -24.289 1.00 33.61 13 VAL A O 9
ATOM 17053 N N . VAL A 1 14 ? 29.228 -9.817 -25.334 1.00 34.23 14 VAL A N 9
ATOM 17054 C CA . VAL A 1 14 ? 28.658 -9.504 -26.630 1.00 34.47 14 VAL A CA 9
ATOM 17055 C C . VAL A 1 14 ? 27.873 -10.685 -27.198 1.00 34.64 14 VAL A C 9
ATOM 17056 O O . VAL A 1 14 ? 28.435 -11.735 -27.520 1.00 34.98 14 VAL A O 9
ATOM 17069 N N . LYS A 1 15 ? 26.562 -10.510 -27.290 1.00 34.47 15 LYS A N 9
ATOM 17070 C CA . LYS A 1 15 ? 25.699 -11.506 -27.908 1.00 34.70 15 LYS A CA 9
ATOM 17071 C C . LYS A 1 15 ? 25.354 -11.061 -29.323 1.00 35.14 15 LYS A C 9
ATOM 17072 O O . LYS A 1 15 ? 24.255 -10.572 -29.588 1.00 35.00 15 LYS A O 9
ATOM 17091 N N . GLY A 1 16 ? 26.316 -11.206 -30.224 1.00 35.76 16 GLY A N 9
ATOM 17092 C CA . GLY A 1 16 ? 26.159 -10.681 -31.565 1.00 36.30 16 GLY A CA 9
ATOM 17093 C C . GLY A 1 16 ? 25.213 -11.503 -32.412 1.00 36.44 16 GLY A C 9
ATOM 17094 O O . GLY A 1 16 ? 25.565 -12.596 -32.857 1.00 36.61 16 GLY A O 9
ATOM 17098 N N . GLY A 1 17 ? 24.012 -10.973 -32.625 1.00 36.42 17 GLY A N 9
ATOM 17099 C CA . GLY A 1 17 ? 23.033 -11.625 -33.483 1.00 36.64 17 GLY A CA 9
ATOM 17100 C C . GLY A 1 17 ? 22.584 -12.966 -32.947 1.00 36.05 17 GLY A C 9
ATOM 17101 O O . GLY A 1 17 ? 22.173 -13.844 -33.712 1.00 36.21 17 GLY A O 9
ATOM 17105 N N . ALA A 1 18 ? 22.658 -13.126 -31.636 1.00 35.42 18 ALA A N 9
ATOM 17106 C CA . ALA A 1 18 ? 22.255 -14.365 -30.996 1.00 34.89 18 ALA A CA 9
ATOM 17107 C C . ALA A 1 18 ? 21.237 -14.090 -29.899 1.00 34.61 18 ALA A C 9
ATOM 17108 O O . ALA A 1 18 ? 21.494 -13.301 -28.986 1.00 34.46 18 ALA A O 9
ATOM 17115 N N . PHE A 1 19 ? 20.083 -14.734 -30.000 1.00 34.63 19 PHE A N 9
ATOM 17116 C CA . PHE A 1 19 ? 19.024 -14.552 -29.021 1.00 34.46 19 PHE A CA 9
ATOM 17117 C C . PHE A 1 19 ? 19.257 -15.449 -27.813 1.00 33.97 19 PHE A C 9
ATOM 17118 O O . PHE A 1 19 ? 19.089 -16.668 -27.888 1.00 33.93 19 PHE A O 9
ATOM 17135 N N . ASP A 1 20 ? 19.671 -14.841 -26.714 1.00 33.67 20 ASP A N 9
ATOM 17136 C CA . ASP A 1 20 ? 19.871 -15.565 -25.466 1.00 33.27 20 ASP A CA 9
ATOM 17137 C C . ASP A 1 20 ? 18.575 -15.532 -24.662 1.00 33.26 20 ASP A C 9
ATOM 17138 O O . ASP A 1 20 ? 18.309 -14.581 -23.928 1.00 33.32 20 ASP A O 9
ATOM 17147 N N . GLY A 1 21 ? 17.757 -16.560 -24.831 1.00 33.27 21 GLY A N 9
ATOM 17148 C CA . GLY A 1 21 ? 16.447 -16.568 -24.215 1.00 33.35 21 GLY A CA 9
ATOM 17149 C C . GLY A 1 21 ? 16.359 -17.533 -23.060 1.00 32.96 21 GLY A C 9
ATOM 17150 O O . GLY A 1 21 ? 16.737 -18.699 -23.184 1.00 32.93 21 GLY A O 9
ATOM 17154 N N . THR A 1 22 ? 15.894 -17.042 -21.926 1.00 32.73 22 THR A N 9
ATOM 17155 C CA . THR A 1 22 ? 15.695 -17.876 -20.759 1.00 32.43 22 THR A CA 9
ATOM 17156 C C . THR A 1 22 ? 14.513 -17.370 -19.938 1.00 32.62 22 THR A C 9
ATOM 17157 O O . THR A 1 22 ? 1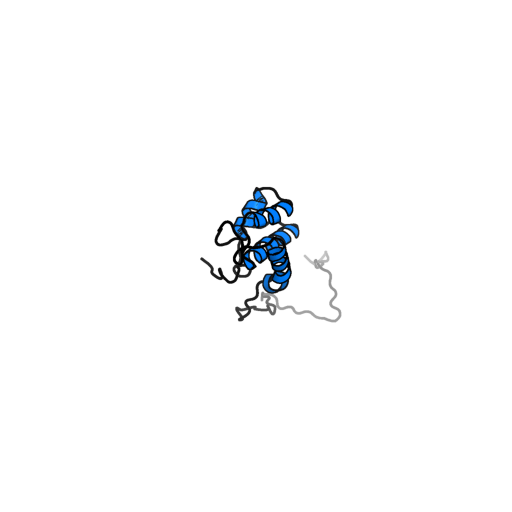4.601 -16.337 -19.269 1.00 32.89 22 THR A O 9
ATOM 17168 N N . MET A 1 23 ? 13.395 -18.080 -20.030 1.00 32.58 23 MET A N 9
ATOM 17169 C CA . MET A 1 23 ? 12.202 -17.735 -19.272 1.00 32.83 23 MET A CA 9
ATOM 17170 C C . MET A 1 23 ? 11.327 -18.967 -19.065 1.00 32.76 23 MET A C 9
ATOM 17171 O O . MET A 1 23 ? 10.871 -19.596 -20.020 1.00 32.54 23 MET A O 9
ATOM 17185 N N . ASN A 1 24 ? 11.122 -19.325 -17.803 1.00 33.04 24 ASN A N 9
ATOM 17186 C CA . ASN A 1 24 ? 10.277 -20.459 -17.457 1.00 33.09 24 ASN A CA 9
ATOM 17187 C C . ASN A 1 24 ? 8.996 -19.973 -16.797 1.00 33.28 24 ASN A C 9
ATOM 17188 O O . ASN A 1 24 ? 9.035 -19.142 -15.888 1.00 33.55 24 ASN A O 9
ATOM 17199 N N . GLY A 1 25 ? 7.866 -20.497 -17.253 1.00 33.20 25 GLY A N 9
ATOM 17200 C CA . GLY A 1 25 ? 6.580 -20.062 -16.738 1.00 33.45 25 GLY A CA 9
ATOM 17201 C C . GLY A 1 25 ? 5.683 -19.296 -17.732 1.00 33.20 25 GLY A C 9
ATOM 17202 O O . GLY A 1 25 ? 4.704 -18.698 -17.290 1.00 33.41 25 GLY A O 9
ATOM 17206 N N . PRO A 1 26 ? 5.950 -19.261 -19.071 1.00 32.82 26 PRO A N 9
ATOM 17207 C CA . PRO A 1 26 ? 5.083 -18.527 -20.000 1.00 32.65 26 PRO A CA 9
ATOM 17208 C C . PRO A 1 26 ? 3.756 -19.245 -20.211 1.00 32.53 26 PRO A C 9
ATOM 17209 O O . PRO A 1 26 ? 2.688 -18.686 -19.973 1.00 32.48 26 PRO A O 9
ATOM 17220 N N . PHE A 1 27 ? 3.833 -20.490 -20.654 1.00 32.56 27 PHE A N 9
ATOM 17221 C CA . PHE A 1 27 ? 2.648 -21.306 -20.851 1.00 32.53 27 PHE A CA 9
ATOM 17222 C C . PHE A 1 27 ? 2.813 -22.626 -20.119 1.00 31.97 27 PHE A C 9
ATOM 17223 O O . PHE A 1 27 ? 3.911 -23.184 -20.086 1.00 31.89 27 PHE A O 9
ATOM 17240 N N . GLY A 1 28 ? 1.734 -23.112 -19.528 1.00 31.66 28 GLY A N 9
ATOM 17241 C CA . GLY A 1 28 ? 1.778 -24.375 -18.826 1.00 31.19 28 GLY A CA 9
ATOM 17242 C C . GLY A 1 28 ? 1.039 -25.455 -19.584 1.00 30.74 28 GLY A C 9
ATOM 17243 O O . GLY A 1 28 ? 0.344 -25.167 -20.558 1.00 30.73 28 GLY A O 9
ATOM 17247 N N . HIS A 1 29 ? 1.197 -26.697 -19.158 1.00 30.45 29 HIS A N 9
ATOM 17248 C CA . HIS A 1 29 ? 0.480 -27.802 -19.782 1.00 30.07 29 HIS A CA 9
ATOM 17249 C C . HIS A 1 29 ? -0.938 -27.869 -19.230 1.00 29.27 29 HIS A C 9
ATOM 17250 O O . HIS A 1 29 ? -1.226 -27.266 -18.198 1.00 29.10 29 HIS A O 9
ATOM 17265 N N . GLY A 1 30 ? -1.812 -28.595 -19.922 1.00 28.86 30 GLY A N 9
ATOM 17266 C CA . GLY A 1 30 ? -3.214 -28.664 -19.541 1.00 28.15 30 GLY A CA 9
ATOM 17267 C C . GLY A 1 30 ? -3.438 -29.192 -18.136 1.00 27.47 30 GLY A C 9
ATOM 17268 O O . GLY A 1 30 ? -3.440 -30.403 -17.911 1.00 27.72 30 GLY A O 9
ATOM 17272 N N . TYR A 1 31 ? -3.621 -28.282 -17.192 1.00 26.68 31 TYR A N 9
ATOM 17273 C CA . TYR A 1 31 ? -3.930 -28.651 -15.820 1.00 26.02 31 TYR A CA 9
ATOM 17274 C C . TYR A 1 31 ? -5.414 -28.443 -15.545 1.00 25.11 31 TYR A C 9
ATOM 17275 O O . TYR A 1 31 ? -6.122 -27.868 -16.376 1.00 24.84 31 TYR A O 9
ATOM 17293 N N . GLY A 1 32 ? -5.879 -28.914 -14.391 1.00 24.74 32 GLY A N 9
ATOM 17294 C CA . GLY A 1 32 ? -7.293 -28.848 -14.069 1.00 23.92 32 GLY A CA 9
ATOM 17295 C C . GLY A 1 32 ? -7.827 -27.429 -14.039 1.00 22.78 32 GLY A C 9
ATOM 17296 O O . GLY A 1 32 ? -7.178 -26.527 -13.510 1.00 22.44 32 GLY A O 9
ATOM 17300 N N . GLU A 1 33 ? -9.010 -27.237 -14.619 1.00 22.28 33 GLU A N 9
ATOM 17301 C CA . GLU A 1 33 ? -9.661 -25.930 -14.645 1.00 21.23 33 GLU A CA 9
ATOM 17302 C C . GLU A 1 33 ? -9.945 -25.439 -13.229 1.00 20.26 33 GLU A C 9
ATOM 17303 O O . GLU A 1 33 ? -10.492 -26.178 -12.402 1.00 20.30 33 GLU A O 9
ATOM 17315 N N . GLY A 1 34 ? -9.576 -24.197 -12.954 1.00 19.49 34 GLY A N 9
ATOM 17316 C CA . GLY A 1 34 ? -9.665 -23.682 -11.605 1.00 18.59 34 GLY A CA 9
ATOM 17317 C C . GLY A 1 34 ? -10.806 -22.710 -11.410 1.00 17.66 34 GLY A C 9
ATOM 17318 O O . GLY A 1 34 ? -11.037 -21.829 -12.244 1.00 17.26 34 GLY A O 9
ATOM 17322 N N . ALA A 1 35 ? -11.523 -22.874 -10.311 1.00 17.42 35 ALA A N 9
ATOM 17323 C CA . ALA A 1 35 ? -12.612 -21.978 -9.961 1.00 16.65 35 ALA A CA 9
ATOM 17324 C C . ALA A 1 35 ? -12.110 -20.884 -9.023 1.00 15.41 35 ALA A C 9
ATOM 17325 O O . ALA A 1 35 ? -11.049 -21.026 -8.410 1.00 15.13 35 ALA A O 9
ATOM 17332 N N . GLY A 1 36 ? -12.868 -19.800 -8.917 1.00 14.76 36 GLY A N 9
ATOM 17333 C CA . GLY A 1 36 ? -12.491 -18.705 -8.042 1.00 13.60 36 GLY A CA 9
ATOM 17334 C C . GLY A 1 36 ? -12.718 -19.022 -6.573 1.00 12.94 36 GLY A C 9
ATOM 17335 O O . GLY A 1 36 ? -13.856 -19.016 -6.096 1.00 13.05 36 GLY A O 9
ATOM 17339 N N . GLU A 1 37 ? -11.635 -19.308 -5.866 1.00 12.42 37 GLU A N 9
ATOM 17340 C CA . GLU A 1 37 ? -11.690 -19.582 -4.439 1.00 11.86 37 GLU A CA 9
ATOM 17341 C C . GLU A 1 37 ? -11.418 -18.290 -3.671 1.00 10.71 37 GLU A C 9
ATOM 17342 O O . GLU A 1 37 ? -11.236 -17.240 -4.285 1.00 10.32 37 GLU A O 9
ATOM 17354 N N . GLY A 1 38 ? -11.389 -18.357 -2.348 1.00 10.28 38 GLY A N 9
ATOM 17355 C CA . GLY A 1 38 ? -11.140 -17.168 -1.562 1.00 9.25 38 GLY A CA 9
ATOM 17356 C C . GLY A 1 38 ? -9.683 -16.801 -1.543 1.00 8.49 38 GLY A C 9
ATOM 17357 O O . GLY A 1 38 ? -8.993 -16.948 -0.530 1.00 8.21 38 GLY A O 9
ATOM 17361 N N . ILE A 1 39 ? -9.222 -16.331 -2.682 1.00 8.38 39 ILE A N 9
ATOM 17362 C CA . ILE A 1 39 ? -7.903 -15.765 -2.814 1.00 7.80 39 ILE A CA 9
ATOM 17363 C C . ILE A 1 39 ? -7.813 -14.516 -1.957 1.00 6.77 39 ILE A C 9
ATOM 17364 O O . ILE A 1 39 ? -8.838 -13.920 -1.620 1.00 6.49 39 ILE A O 9
ATOM 17380 N N . ASP A 1 40 ? -6.606 -14.133 -1.584 1.00 6.37 40 ASP A N 9
ATOM 17381 C CA . ASP A 1 40 ? -6.422 -12.970 -0.737 1.00 5.59 40 ASP A CA 9
ATOM 17382 C C . ASP A 1 40 ? -6.675 -11.704 -1.538 1.00 5.10 40 ASP A C 9
ATOM 17383 O O . ASP A 1 40 ? -5.760 -11.066 -2.053 1.00 5.12 40 ASP A O 9
ATOM 17392 N N . ASP A 1 41 ? -7.963 -11.394 -1.681 1.00 4.99 41 ASP A N 9
ATOM 17393 C CA . ASP A 1 41 ? -8.408 -10.207 -2.399 1.00 4.67 41 ASP A CA 9
ATOM 17394 C C . ASP A 1 41 ? -7.840 -8.955 -1.744 1.00 3.91 41 ASP A C 9
ATOM 17395 O O . ASP A 1 41 ? -8.282 -8.550 -0.663 1.00 4.07 41 ASP A O 9
ATOM 17404 N N . VAL A 1 42 ? -6.832 -8.375 -2.374 1.00 3.33 42 VAL A N 9
ATOM 17405 C CA . VAL A 1 42 ? -6.223 -7.163 -1.869 1.00 2.69 42 VAL A CA 9
ATOM 17406 C C . VAL A 1 42 ? -6.456 -5.995 -2.831 1.00 2.33 42 VAL A C 9
ATOM 17407 O O . VAL A 1 42 ? -5.847 -5.906 -3.903 1.00 2.50 42 VAL A O 9
ATOM 17420 N N . GLU A 1 43 ? -7.382 -5.125 -2.464 1.00 2.18 43 GLU A N 9
ATOM 17421 C CA . GLU A 1 43 ? -7.655 -3.930 -3.244 1.00 2.01 43 GLU A CA 9
ATOM 17422 C C . GLU A 1 43 ? -6.841 -2.765 -2.702 1.00 1.64 43 GLU A C 9
ATOM 17423 O O . GLU A 1 43 ? -7.241 -2.094 -1.751 1.00 1.85 43 GLU A O 9
ATOM 17435 N N . TRP A 1 44 ? -5.667 -2.566 -3.284 1.00 1.25 44 TRP A N 9
ATOM 17436 C CA . TRP A 1 44 ? -4.771 -1.504 -2.861 1.00 0.97 44 TRP A CA 9
ATOM 17437 C C . TRP A 1 44 ? -4.408 -0.619 -4.046 1.00 0.84 44 TRP A C 9
ATOM 17438 O O . TRP A 1 44 ? -4.164 -1.100 -5.152 1.00 0.86 44 TRP A O 9
ATOM 17459 N N . VAL A 1 45 ? -4.356 0.674 -3.780 1.00 0.83 45 VAL A N 9
ATOM 17460 C CA . VAL A 1 45 ? -4.037 1.687 -4.779 1.00 0.83 45 VAL A CA 9
ATOM 17461 C C . VAL A 1 45 ? -2.627 1.492 -5.376 1.00 0.65 45 VAL A C 9
ATOM 17462 O O . VAL A 1 45 ? -2.284 2.091 -6.380 1.00 0.73 45 VAL A O 9
ATOM 17475 N N . VAL A 1 46 ? -1.807 0.643 -4.776 1.00 0.48 46 VAL A N 9
ATOM 17476 C CA . VAL A 1 46 ? -0.476 0.396 -5.316 1.00 0.34 46 VAL A CA 9
ATOM 17477 C C . VAL A 1 46 ? -0.523 -0.594 -6.477 1.00 0.33 46 VAL A C 9
ATOM 17478 O O . VAL A 1 46 ? 0.383 -0.635 -7.304 1.00 0.40 46 VAL A O 9
ATOM 17491 N N . GLY A 1 47 ? -1.610 -1.338 -6.595 1.00 0.42 47 GLY A N 9
ATOM 17492 C CA . GLY A 1 47 ? -1.735 -2.255 -7.711 1.00 0.54 47 GLY A CA 9
ATOM 17493 C C . GLY A 1 47 ? -1.796 -1.519 -9.041 1.00 0.56 47 GLY A C 9
ATOM 17494 O O . GLY A 1 47 ? -1.581 -2.110 -10.100 1.00 0.72 47 GLY A O 9
ATOM 17498 N N . LYS A 1 48 ? -2.083 -0.222 -8.975 1.00 0.49 48 LYS A N 9
ATOM 17499 C CA . LYS A 1 48 ? -2.107 0.619 -10.158 1.00 0.60 48 LYS A CA 9
ATOM 17500 C C . LYS A 1 48 ? -0.905 1.557 -10.217 1.00 0.54 48 LYS A C 9
ATOM 17501 O O . LYS A 1 48 ? -0.448 1.920 -11.301 1.00 0.67 48 LYS A O 9
ATOM 17520 N N . ASP A 1 49 ? -0.390 1.937 -9.055 1.00 0.45 49 ASP A N 9
ATOM 17521 C CA . ASP A 1 49 ? 0.696 2.915 -8.984 1.00 0.50 49 ASP A CA 9
ATOM 17522 C C . ASP A 1 49 ? 2.052 2.220 -9.053 1.00 0.40 49 ASP A C 9
ATOM 17523 O O . ASP A 1 49 ? 3.090 2.863 -9.236 1.00 0.40 49 ASP A O 9
ATOM 17532 N N . LYS A 1 50 ? 2.018 0.899 -8.920 1.00 0.37 50 LYS A N 9
ATOM 17533 C CA . LYS A 1 50 ? 3.209 0.064 -8.856 1.00 0.35 50 LYS A CA 9
ATOM 17534 C C . LYS A 1 50 ? 4.193 0.363 -9.990 1.00 0.35 50 LYS A C 9
ATOM 17535 O O . LYS A 1 50 ? 5.365 0.585 -9.721 1.00 0.35 50 LYS A O 9
ATOM 17554 N N . PRO A 1 51 ? 3.744 0.374 -11.275 1.00 0.39 51 PRO A N 9
ATOM 17555 C CA . PRO A 1 51 ? 4.631 0.610 -12.426 1.00 0.43 51 PRO A CA 9
ATOM 17556 C C . PRO A 1 51 ? 5.508 1.853 -12.285 1.00 0.37 51 PRO A C 9
ATOM 17557 O O . PRO A 1 51 ? 6.657 1.855 -12.716 1.00 0.36 51 PRO A O 9
ATOM 17568 N N . THR A 1 52 ? 4.978 2.898 -11.671 1.00 0.36 52 THR A N 9
ATOM 17569 C CA . THR A 1 52 ? 5.713 4.138 -11.520 1.00 0.36 52 THR A CA 9
ATOM 17570 C C . THR A 1 52 ? 6.820 3.975 -10.483 1.00 0.29 52 THR A C 9
ATOM 17571 O O . THR A 1 52 ? 7.954 4.429 -10.660 1.00 0.32 52 THR A O 9
ATOM 17582 N N . TYR A 1 53 ? 6.497 3.280 -9.417 1.00 0.25 53 TYR A N 9
ATOM 17583 C CA . TYR A 1 53 ? 7.457 3.070 -8.352 1.00 0.24 53 TYR A CA 9
ATOM 17584 C C . TYR A 1 53 ? 8.453 2.001 -8.777 1.00 0.22 53 TYR A C 9
ATOM 17585 O O . TYR A 1 53 ? 9.590 1.955 -8.313 1.00 0.24 53 TYR A O 9
ATOM 17603 N N . ASP A 1 54 ? 8.007 1.169 -9.704 1.00 0.21 54 ASP A N 9
ATOM 17604 C CA . ASP A 1 54 ? 8.815 0.089 -10.253 1.00 0.23 54 ASP A CA 9
ATOM 17605 C C . ASP A 1 54 ? 9.769 0.617 -11.329 1.00 0.22 54 ASP A C 9
ATOM 17606 O O . ASP A 1 54 ? 10.892 0.133 -11.474 1.00 0.23 54 ASP A O 9
ATOM 17615 N N . GLU A 1 55 ? 9.331 1.631 -12.067 1.00 0.24 55 GLU A N 9
ATOM 17616 C CA . GLU A 1 55 ? 10.191 2.247 -13.071 1.00 0.28 55 GLU A CA 9
ATOM 17617 C C . GLU A 1 55 ? 11.310 3.005 -12.386 1.00 0.29 55 GLU A C 9
ATOM 17618 O O . GLU A 1 55 ? 12.439 3.011 -12.865 1.00 0.35 55 GLU A O 9
ATOM 17630 N N . ILE A 1 56 ? 11.013 3.619 -11.245 1.00 0.27 56 ILE A N 9
ATOM 17631 C CA . ILE A 1 56 ? 12.055 4.263 -10.460 1.00 0.30 56 ILE A CA 9
ATOM 17632 C C . ILE A 1 56 ? 12.932 3.189 -9.808 1.00 0.27 56 ILE A C 9
ATOM 17633 O O . ILE A 1 56 ? 14.132 3.372 -9.615 1.00 0.30 56 ILE A O 9
ATOM 17649 N N . PHE A 1 57 ? 12.313 2.046 -9.531 1.00 0.24 57 PHE A N 9
ATOM 17650 C CA . PHE A 1 57 ? 12.989 0.892 -8.949 1.00 0.22 57 PHE A CA 9
ATOM 17651 C C . PHE A 1 57 ? 14.095 0.367 -9.867 1.00 0.24 57 PHE A C 9
ATOM 17652 O O . PHE A 1 57 ? 15.260 0.300 -9.469 1.00 0.32 57 PHE A O 9
ATOM 17669 N N . TYR A 1 58 ? 13.738 0.008 -11.098 1.00 0.26 58 TYR A N 9
ATOM 17670 C CA . TYR A 1 58 ? 14.721 -0.476 -12.069 1.00 0.29 58 TYR A CA 9
ATOM 17671 C C . TYR A 1 58 ? 15.734 0.621 -12.415 1.00 0.33 58 TYR A C 9
ATOM 17672 O O . TYR A 1 58 ? 16.846 0.340 -12.861 1.00 0.37 58 TYR A O 9
ATOM 17690 N N . THR A 1 59 ? 15.337 1.865 -12.197 1.00 0.33 59 THR A N 9
ATOM 17691 C CA . THR A 1 59 ? 16.180 3.017 -12.479 1.00 0.38 59 THR A CA 9
ATOM 17692 C C . THR A 1 59 ? 17.315 3.149 -11.453 1.00 0.38 59 THR A C 9
ATOM 17693 O O . THR A 1 59 ? 18.425 3.580 -11.789 1.00 0.44 59 THR A O 9
ATOM 17704 N N . LEU A 1 60 ? 17.055 2.738 -10.218 1.00 0.33 60 LEU A N 9
ATOM 17705 C CA . LEU A 1 60 ? 18.052 2.835 -9.156 1.00 0.35 60 LEU A CA 9
ATOM 17706 C C . LEU A 1 60 ? 18.991 1.628 -9.165 1.00 0.36 60 LEU A C 9
ATOM 17707 O O . LEU A 1 60 ? 19.893 1.528 -8.331 1.00 0.45 60 LEU A O 9
ATOM 17723 N N . SER A 1 61 ? 18.768 0.732 -10.126 1.00 0.33 61 SER A N 9
ATOM 17724 C CA . SER A 1 61 ? 19.578 -0.475 -10.303 1.00 0.36 61 SER A CA 9
ATOM 17725 C C . SER A 1 61 ? 19.318 -1.484 -9.180 1.00 0.33 61 SER A C 9
ATOM 17726 O O . SER A 1 61 ? 20.012 -1.502 -8.162 1.00 0.37 61 SER A O 9
ATOM 17734 N N . PRO A 1 62 ? 18.278 -2.319 -9.351 1.00 0.29 62 PRO A N 9
ATOM 17735 C CA . PRO A 1 62 ? 17.928 -3.349 -8.382 1.00 0.31 62 PRO A CA 9
ATOM 17736 C C . PRO A 1 62 ? 18.776 -4.608 -8.531 1.00 0.32 62 PRO A C 9
ATOM 17737 O O . PRO A 1 62 ? 18.815 -5.227 -9.596 1.00 0.46 62 PRO A O 9
ATOM 17748 N N . VAL A 1 63 ? 19.434 -4.999 -7.456 1.00 0.33 63 VAL A N 9
ATOM 17749 C CA . VAL A 1 63 ? 20.286 -6.175 -7.473 1.00 0.42 63 VAL A CA 9
ATOM 17750 C C . VAL A 1 63 ? 19.466 -7.417 -7.158 1.00 0.44 63 VAL A C 9
ATOM 17751 O O . VAL A 1 63 ? 18.996 -7.576 -6.038 1.00 0.45 63 VAL A O 9
ATOM 17764 N N . ASN A 1 64 ? 19.264 -8.267 -8.164 1.00 0.54 64 ASN A N 9
ATOM 17765 C CA . ASN A 1 64 ? 18.509 -9.518 -7.993 1.00 0.63 64 ASN A CA 9
ATOM 17766 C C . ASN A 1 64 ? 17.040 -9.243 -7.676 1.00 0.55 64 ASN A C 9
ATOM 17767 O O . ASN A 1 64 ? 16.360 -10.069 -7.070 1.00 0.60 64 ASN A O 9
ATOM 17778 N N . GLY A 1 65 ? 16.563 -8.068 -8.070 1.00 0.49 65 GLY A N 9
ATOM 17779 C CA . GLY A 1 65 ? 15.141 -7.778 -8.009 1.00 0.50 65 GLY A CA 9
ATOM 17780 C C . GLY A 1 65 ? 14.720 -7.083 -6.734 1.00 0.39 65 GLY A C 9
ATOM 17781 O O . GLY A 1 65 ? 13.587 -7.239 -6.287 1.00 0.49 65 GLY A O 9
ATOM 17785 N N . LYS A 1 66 ? 15.633 -6.338 -6.132 1.00 0.33 66 LYS A N 9
ATOM 17786 C CA . LYS A 1 66 ? 15.298 -5.498 -4.990 1.00 0.26 66 LYS A CA 9
ATOM 17787 C C . LYS A 1 66 ? 16.412 -4.494 -4.762 1.00 0.21 66 LYS A C 9
ATOM 17788 O O . LYS A 1 66 ? 17.576 -4.779 -5.049 1.00 0.27 66 LYS A O 9
ATOM 17807 N N . ILE A 1 67 ? 16.058 -3.315 -4.288 1.00 0.18 67 ILE A N 9
ATOM 17808 C CA . ILE A 1 67 ? 17.053 -2.290 -4.033 1.00 0.20 67 ILE A CA 9
ATOM 17809 C C . ILE A 1 67 ? 17.627 -2.447 -2.650 1.00 0.19 67 ILE A C 9
ATOM 17810 O O . ILE A 1 67 ? 16.900 -2.717 -1.695 1.00 0.21 67 ILE A O 9
ATOM 17826 N N . THR A 1 68 ? 18.935 -2.301 -2.561 1.00 0.24 68 THR A N 9
ATOM 17827 C CA . THR A 1 68 ? 19.597 -2.223 -1.284 1.00 0.30 68 THR A CA 9
ATOM 17828 C C . THR A 1 68 ? 19.041 -1.021 -0.548 1.00 0.36 68 THR A C 9
ATOM 17829 O O . THR A 1 68 ? 19.050 0.086 -1.082 1.00 0.70 68 THR A O 9
ATOM 17840 N N . GLY A 1 69 ? 18.529 -1.245 0.651 1.00 0.29 69 GLY A N 9
ATOM 17841 C CA . GLY A 1 69 ? 17.754 -0.230 1.342 1.00 0.31 69 GLY A CA 9
ATOM 17842 C C . GLY A 1 69 ? 18.386 1.146 1.337 1.00 0.31 69 GLY A C 9
ATOM 17843 O O . GLY A 1 69 ? 17.679 2.143 1.328 1.00 0.38 69 GLY A O 9
ATOM 17847 N N . ALA A 1 70 ? 19.713 1.186 1.339 1.00 0.33 70 ALA A N 9
ATOM 17848 C CA . ALA A 1 70 ? 20.463 2.437 1.205 1.00 0.37 70 ALA A CA 9
ATOM 17849 C C . ALA A 1 70 ? 19.886 3.347 0.117 1.00 0.35 70 ALA A C 9
ATOM 17850 O O . ALA A 1 70 ? 19.583 4.500 0.391 1.00 0.39 70 ALA A O 9
ATOM 17857 N N . ASN A 1 71 ? 19.690 2.827 -1.099 1.00 0.35 71 ASN A N 9
ATOM 17858 C CA . ASN A 1 71 ? 19.270 3.671 -2.218 1.00 0.37 71 ASN A CA 9
ATOM 17859 C C . ASN A 1 71 ? 17.824 4.116 -2.040 1.00 0.34 71 ASN A C 9
ATOM 17860 O O . ASN A 1 71 ? 17.446 5.211 -2.453 1.00 0.34 71 ASN A O 9
ATOM 17871 N N . ALA A 1 72 ? 17.027 3.278 -1.396 1.00 0.35 72 ALA A N 9
ATOM 17872 C CA . ALA A 1 72 ? 15.648 3.626 -1.105 1.00 0.35 72 ALA A CA 9
ATOM 17873 C C . ALA A 1 72 ? 15.608 4.679 -0.014 1.00 0.31 72 ALA A C 9
ATOM 17874 O O . ALA A 1 72 ? 14.724 5.539 0.022 1.00 0.30 72 ALA A O 9
ATOM 17881 N N . LYS A 1 73 ? 16.589 4.607 0.871 1.00 0.31 73 LYS A N 9
ATOM 17882 C CA . LYS A 1 73 ? 16.750 5.605 1.911 1.00 0.31 73 LYS A CA 9
ATOM 17883 C C . LYS A 1 73 ? 17.161 6.923 1.287 1.00 0.29 73 LYS A C 9
ATOM 17884 O O . LYS A 1 73 ? 16.738 7.983 1.735 1.00 0.30 73 LYS A O 9
ATOM 17903 N N . LYS A 1 74 ? 17.970 6.842 0.238 1.00 0.31 74 LYS A N 9
ATOM 17904 C CA . LYS A 1 74 ? 18.365 8.019 -0.517 1.00 0.34 74 LYS A CA 9
ATOM 17905 C C . LYS A 1 74 ? 17.130 8.699 -1.078 1.00 0.31 74 LYS A C 9
ATOM 17906 O O . LYS A 1 74 ? 16.960 9.912 -0.958 1.00 0.33 74 LYS A O 9
ATOM 17925 N N . GLU A 1 75 ? 16.282 7.889 -1.697 1.00 0.34 75 GLU A N 9
ATOM 17926 C CA . GLU A 1 75 ? 15.013 8.361 -2.271 1.00 0.38 75 GLU A CA 9
ATOM 17927 C C . GLU A 1 75 ? 14.155 9.094 -1.246 1.00 0.34 75 GLU A C 9
ATOM 17928 O O . GLU A 1 75 ? 13.711 10.225 -1.475 1.00 0.38 75 GLU A O 9
ATOM 17940 N N . MET A 1 76 ? 13.916 8.470 -0.114 1.00 0.31 76 MET A N 9
ATOM 17941 C CA . MET A 1 76 ? 13.095 9.099 0.906 1.00 0.32 76 MET A CA 9
ATOM 17942 C C . MET A 1 76 ? 13.822 10.293 1.534 1.00 0.31 76 MET A C 9
ATOM 17943 O O . MET A 1 76 ? 13.189 11.257 1.952 1.00 0.36 76 MET A O 9
ATOM 17957 N N . VAL A 1 77 ? 15.154 10.241 1.569 1.00 0.30 77 VAL A N 9
ATOM 17958 C CA . VAL A 1 77 ? 15.958 11.365 2.051 1.00 0.34 77 VAL A CA 9
ATOM 17959 C C . VAL A 1 77 ? 15.792 12.584 1.140 1.00 0.37 77 VAL A C 9
ATOM 17960 O O . VAL A 1 77 ? 15.579 13.699 1.620 1.00 0.41 77 VAL A O 9
ATOM 17973 N N . LYS A 1 78 ? 15.862 12.367 -0.173 1.00 0.39 78 LYS A N 9
ATOM 17974 C CA . LYS A 1 78 ? 15.747 13.462 -1.141 1.00 0.45 78 LYS A CA 9
ATOM 17975 C C . LYS A 1 78 ? 14.307 13.956 -1.218 1.00 0.48 78 LYS A C 9
ATOM 17976 O O . LYS A 1 78 ? 14.030 15.016 -1.773 1.00 0.59 78 LYS A O 9
ATOM 17995 N N . SER A 1 79 ? 13.401 13.160 -0.666 1.00 0.44 79 SER A N 9
ATOM 17996 C CA . SER A 1 79 ? 12.033 13.596 -0.430 1.00 0.51 79 SER A CA 9
ATOM 17997 C C . SER A 1 79 ? 12.007 14.713 0.625 1.00 0.55 79 SER A C 9
ATOM 17998 O O . SER A 1 79 ? 10.990 15.387 0.800 1.00 0.64 79 SER A O 9
ATOM 18006 N N . LYS A 1 80 ? 13.142 14.891 1.317 1.00 0.54 80 LYS A N 9
ATOM 18007 C CA . LYS A 1 80 ? 13.418 16.079 2.132 1.00 0.61 80 LYS A CA 9
ATOM 18008 C C . LYS A 1 80 ? 12.584 16.106 3.398 1.00 0.62 80 LYS A C 9
ATOM 18009 O O . LYS A 1 80 ? 12.127 17.165 3.837 1.00 0.75 80 LYS A O 9
ATOM 18028 N N . LEU A 1 81 ? 12.423 14.945 4.006 1.00 0.66 81 LEU A N 9
ATOM 18029 C CA . LEU A 1 81 ? 11.631 14.829 5.218 1.00 0.69 81 LEU A CA 9
ATOM 18030 C C . LEU A 1 81 ? 12.540 14.736 6.428 1.00 0.73 81 LEU A C 9
ATOM 18031 O O . LEU A 1 81 ? 13.711 14.388 6.297 1.00 0.75 81 LEU A O 9
ATOM 18047 N N . PRO A 1 82 ? 12.013 15.045 7.625 1.00 0.78 82 PRO A N 9
ATOM 18048 C CA . PRO A 1 82 ? 12.745 14.834 8.865 1.00 0.84 82 PRO A CA 9
ATOM 18049 C C . PRO A 1 82 ? 12.948 13.348 9.125 1.00 0.75 82 PRO A C 9
ATOM 18050 O O . PRO A 1 82 ? 12.156 12.518 8.673 1.00 0.70 82 PRO A O 9
ATOM 18061 N N . ASN A 1 83 ? 14.006 13.025 9.855 1.00 0.79 83 ASN A N 9
ATOM 18062 C CA . ASN A 1 83 ? 14.355 11.636 10.181 1.00 0.72 83 ASN A CA 9
ATOM 18063 C C . ASN A 1 83 ? 13.164 10.862 10.738 1.00 0.65 83 ASN A C 9
ATOM 18064 O O . ASN A 1 83 ? 13.050 9.658 10.523 1.00 0.61 83 ASN A O 9
ATOM 18075 N N . THR A 1 84 ? 12.277 11.557 11.442 1.00 0.67 84 THR A N 9
ATOM 18076 C CA . THR A 1 84 ? 11.081 10.936 11.999 1.00 0.67 84 THR A CA 9
ATOM 18077 C C . THR A 1 84 ? 10.211 10.345 10.885 1.00 0.58 84 THR A C 9
ATOM 18078 O O . THR A 1 84 ? 9.896 9.148 10.884 1.00 0.53 84 THR A O 9
ATOM 18089 N N . VAL A 1 85 ? 9.848 11.193 9.922 1.00 0.59 85 VAL A N 9
ATOM 18090 C CA . VAL A 1 85 ? 9.034 10.771 8.790 1.00 0.55 85 VAL A CA 9
ATOM 18091 C C . VAL A 1 85 ? 9.756 9.685 8.003 1.00 0.49 85 VAL A C 9
ATOM 18092 O O . VAL A 1 85 ? 9.164 8.674 7.663 1.00 0.45 85 VAL A O 9
ATOM 18105 N N . LEU A 1 86 ? 11.041 9.887 7.766 1.00 0.50 86 LEU A N 9
ATOM 18106 C CA . LEU A 1 86 ? 11.850 8.929 7.010 1.00 0.50 86 LEU A CA 9
ATOM 18107 C C . LEU A 1 86 ? 11.884 7.564 7.675 1.00 0.40 86 LEU A C 9
ATOM 18108 O O . LEU A 1 86 ? 11.692 6.537 7.018 1.00 0.38 86 LEU A O 9
ATOM 18124 N N . GLY A 1 87 ? 12.187 7.560 8.970 1.00 0.39 87 GLY A N 9
ATOM 18125 C CA . GLY A 1 87 ? 12.257 6.324 9.714 1.00 0.39 87 GLY A CA 9
ATOM 18126 C C . GLY A 1 87 ? 10.972 5.552 9.605 1.00 0.33 87 GLY A C 9
ATOM 18127 O O . GLY A 1 87 ? 10.975 4.336 9.376 1.00 0.37 87 GLY A O 9
ATOM 18131 N N . LYS A 1 88 ? 9.860 6.261 9.704 1.00 0.34 88 LYS A N 9
ATOM 18132 C CA . LYS A 1 88 ? 8.578 5.590 9.636 1.00 0.37 88 LYS A CA 9
ATOM 18133 C C . LYS A 1 88 ? 8.102 5.424 8.197 1.00 0.34 88 LYS A C 9
ATOM 18134 O O . LYS A 1 88 ? 7.193 4.643 7.946 1.00 0.41 88 LYS A O 9
ATOM 18153 N N . ILE A 1 89 ? 8.727 6.121 7.239 1.00 0.30 89 ILE A N 9
ATOM 18154 C CA . ILE A 1 89 ? 8.446 5.840 5.833 1.00 0.31 89 ILE A CA 9
ATOM 18155 C C . ILE A 1 89 ? 9.063 4.502 5.477 1.00 0.26 89 ILE A C 9
ATOM 18156 O O . ILE A 1 89 ? 8.432 3.666 4.842 1.00 0.28 89 ILE A O 9
ATOM 18172 N N . TRP A 1 90 ? 10.292 4.290 5.938 1.00 0.24 90 TRP A N 9
ATOM 18173 C CA . TRP A 1 90 ? 10.972 3.029 5.709 1.00 0.22 90 TRP A CA 9
ATOM 18174 C C . TRP A 1 90 ? 10.200 1.876 6.320 1.00 0.23 90 TRP A C 9
ATOM 18175 O O . TRP A 1 90 ? 9.838 0.927 5.638 1.00 0.25 90 TRP A O 9
ATOM 18196 N N . LYS A 1 91 ? 9.955 1.974 7.616 1.00 0.26 91 LYS A N 9
ATOM 18197 C CA . LYS A 1 91 ? 9.425 0.854 8.373 1.00 0.30 91 LYS A CA 9
ATOM 18198 C C . LYS A 1 91 ? 7.966 0.586 8.045 1.00 0.31 91 LYS A C 9
ATOM 18199 O O . LYS A 1 91 ? 7.465 -0.511 8.278 1.00 0.42 91 LYS A O 9
ATOM 18218 N N . LEU A 1 92 ? 7.283 1.588 7.518 1.00 0.27 92 LEU A N 9
ATOM 18219 C CA . LEU A 1 92 ? 5.908 1.406 7.093 1.00 0.33 92 LEU A CA 9
ATOM 18220 C C . LEU A 1 92 ? 5.875 0.876 5.664 1.00 0.34 92 LEU A C 9
ATOM 18221 O O . LEU A 1 92 ? 4.872 0.317 5.227 1.00 0.47 92 LEU A O 9
ATOM 18237 N N . ALA A 1 93 ? 6.981 1.055 4.936 1.00 0.30 93 ALA A N 9
ATOM 18238 C CA . ALA A 1 93 ? 7.062 0.586 3.555 1.00 0.37 93 ALA A CA 9
ATOM 18239 C C . ALA A 1 93 ? 7.661 -0.805 3.490 1.00 0.37 93 ALA A C 9
ATOM 18240 O O . ALA A 1 93 ? 7.159 -1.683 2.784 1.00 0.45 93 ALA A O 9
ATOM 18247 N N . ASP A 1 94 ? 8.726 -1.011 4.245 1.00 0.32 94 ASP A N 9
ATOM 18248 C CA . ASP A 1 94 ? 9.310 -2.327 4.382 1.00 0.38 94 ASP A CA 9
ATOM 18249 C C . ASP A 1 94 ? 8.613 -3.032 5.525 1.00 0.45 94 ASP A C 9
ATOM 18250 O O . ASP A 1 94 ? 9.141 -3.134 6.624 1.00 0.49 94 ASP A O 9
ATOM 18259 N N . VAL A 1 95 ? 7.386 -3.460 5.260 1.00 0.64 95 VAL A N 9
ATOM 18260 C CA . VAL A 1 95 ? 6.571 -4.165 6.244 1.00 0.79 95 VAL A CA 9
ATOM 18261 C C . VAL A 1 95 ? 7.151 -5.555 6.496 1.00 0.74 95 VAL A C 9
ATOM 18262 O O . VAL A 1 95 ? 6.696 -6.302 7.365 1.00 0.88 95 VAL A O 9
ATOM 18275 N N . ASP A 1 96 ? 8.150 -5.896 5.699 1.00 0.68 96 ASP A N 9
ATOM 18276 C CA . ASP A 1 96 ? 8.880 -7.143 5.852 1.00 0.73 96 ASP A CA 9
ATOM 18277 C C . ASP A 1 96 ? 10.126 -6.910 6.707 1.00 0.60 96 ASP A C 9
ATOM 18278 O O . ASP A 1 96 ? 10.603 -7.815 7.387 1.00 0.68 96 ASP A O 9
ATOM 18287 N N . LYS A 1 97 ? 10.613 -5.665 6.681 1.00 0.48 97 LYS A N 9
ATOM 18288 C CA . LYS A 1 97 ? 11.659 -5.187 7.593 1.00 0.46 97 LYS A CA 9
ATOM 18289 C C . LYS A 1 97 ? 12.939 -5.995 7.458 1.00 0.46 97 LYS A C 9
ATOM 18290 O O . LYS A 1 97 ? 13.289 -6.803 8.322 1.00 0.70 97 LYS A O 9
ATOM 18309 N N . ASP A 1 98 ? 13.630 -5.760 6.363 1.00 0.35 98 ASP A N 9
ATOM 18310 C CA . ASP A 1 98 ? 14.779 -6.563 5.995 1.00 0.43 98 ASP A CA 9
ATOM 18311 C C . ASP A 1 98 ? 16.008 -5.704 5.694 1.00 0.39 98 ASP A C 9
ATOM 18312 O O . ASP A 1 98 ? 17.143 -6.178 5.805 1.00 0.63 98 ASP A O 9
ATOM 18321 N N . GLY A 1 99 ? 15.792 -4.441 5.332 1.00 0.29 99 GLY A N 9
ATOM 18322 C CA . GLY A 1 99 ? 16.917 -3.566 5.015 1.00 0.29 99 GLY A CA 9
ATOM 18323 C C . GLY A 1 99 ? 17.070 -3.334 3.527 1.00 0.24 99 GLY A C 9
ATOM 18324 O O . GLY A 1 99 ? 18.056 -2.744 3.081 1.00 0.27 99 GLY A O 9
ATOM 18328 N N . LEU A 1 100 ? 16.105 -3.810 2.763 1.00 0.23 100 LEU A N 9
ATOM 18329 C CA . LEU A 1 100 ? 16.036 -3.566 1.331 1.00 0.21 100 LEU A CA 9
ATOM 18330 C C . LEU A 1 100 ? 14.577 -3.368 0.936 1.00 0.24 100 LEU A C 9
ATOM 18331 O O . LEU A 1 100 ? 13.707 -3.341 1.802 1.00 0.38 100 LEU A O 9
ATOM 18347 N N . LEU A 1 101 ? 14.305 -3.229 -0.354 1.00 0.20 101 LEU A N 9
ATOM 18348 C CA . LEU A 1 101 ? 12.961 -2.981 -0.823 1.00 0.20 101 LEU A CA 9
ATOM 18349 C C . LEU A 1 101 ? 12.855 -3.559 -2.211 1.00 0.17 101 LEU A C 9
ATOM 18350 O O . LEU A 1 101 ? 13.520 -3.097 -3.130 1.00 0.18 101 LEU A O 9
ATOM 18366 N N . ASP A 1 102 ? 12.075 -4.587 -2.376 1.00 0.16 102 ASP A N 9
ATOM 18367 C CA . ASP A 1 102 ? 11.914 -5.158 -3.692 1.00 0.17 102 ASP A CA 9
ATOM 18368 C C . ASP A 1 102 ? 10.985 -4.281 -4.526 1.00 0.16 102 ASP A C 9
ATOM 18369 O O . ASP A 1 102 ? 10.590 -3.215 -4.072 1.00 0.16 102 ASP A O 9
ATOM 18378 N N . ASP A 1 103 ? 10.654 -4.701 -5.742 1.00 0.18 103 ASP A N 9
ATOM 18379 C CA . ASP A 1 103 ? 9.874 -3.861 -6.656 1.00 0.19 103 ASP A CA 9
ATOM 18380 C C . ASP A 1 103 ? 8.536 -3.441 -6.043 1.00 0.16 103 ASP A C 9
ATOM 18381 O O . ASP A 1 103 ? 8.052 -2.324 -6.268 1.00 0.17 103 ASP A O 9
ATOM 18390 N N . GLU A 1 104 ? 7.968 -4.311 -5.228 1.00 0.18 104 GLU A N 9
ATOM 18391 C CA . GLU A 1 104 ? 6.690 -4.033 -4.602 1.00 0.23 104 GLU A CA 9
ATOM 18392 C C . GLU A 1 104 ? 6.894 -3.241 -3.315 1.00 0.19 104 GLU A C 9
ATOM 18393 O O . GLU A 1 104 ? 6.044 -2.449 -2.910 1.00 0.22 104 GLU A O 9
ATOM 18405 N N . GLU A 1 105 ? 8.038 -3.449 -2.688 1.00 0.18 105 GLU A N 9
ATOM 18406 C CA . GLU A 1 105 ? 8.373 -2.740 -1.468 1.00 0.17 105 GLU A CA 9
ATOM 18407 C C . GLU A 1 105 ? 8.770 -1.292 -1.767 1.00 0.17 105 GLU A C 9
ATOM 18408 O O . GLU A 1 105 ? 8.499 -0.391 -0.972 1.00 0.22 105 GLU A O 9
ATOM 18420 N N . PHE A 1 106 ? 9.402 -1.072 -2.916 1.00 0.16 106 PHE A N 9
ATOM 18421 C CA . PHE A 1 106 ? 9.659 0.276 -3.398 1.00 0.16 106 PHE A CA 9
ATOM 18422 C C . PHE A 1 106 ? 8.316 0.909 -3.736 1.00 0.16 106 PHE A C 9
ATOM 18423 O O . PHE A 1 106 ? 8.081 2.079 -3.442 1.00 0.18 106 PHE A O 9
ATOM 18440 N N . ALA A 1 107 ? 7.428 0.115 -4.336 1.00 0.16 107 ALA A N 9
ATOM 18441 C CA . ALA A 1 107 ? 6.076 0.575 -4.618 1.00 0.16 107 ALA A CA 9
ATOM 18442 C C . ALA A 1 107 ? 5.436 1.164 -3.363 1.00 0.16 107 ALA A C 9
ATOM 18443 O O . ALA A 1 107 ? 4.862 2.256 -3.396 1.00 0.18 107 ALA A O 9
ATOM 18450 N N . LEU A 1 108 ? 5.570 0.458 -2.248 1.00 0.18 108 LEU A N 9
ATOM 18451 C CA . LEU A 1 108 ? 5.029 0.934 -0.984 1.00 0.22 108 LEU A CA 9
ATOM 18452 C C . LEU A 1 108 ? 5.786 2.176 -0.516 1.00 0.19 108 LEU A C 9
ATOM 18453 O O . LEU A 1 108 ? 5.173 3.188 -0.164 1.00 0.20 108 LEU A O 9
ATOM 18469 N N . ALA A 1 109 ? 7.114 2.088 -0.531 1.00 0.19 109 ALA A N 9
ATOM 18470 C CA . ALA A 1 109 ? 7.982 3.196 -0.111 1.00 0.19 109 ALA A CA 9
ATOM 18471 C C . ALA A 1 109 ? 7.603 4.516 -0.782 1.00 0.19 109 ALA A C 9
ATOM 18472 O O . ALA A 1 109 ? 7.296 5.502 -0.107 1.00 0.20 109 ALA A O 9
ATOM 18479 N N . ASN A 1 110 ? 7.607 4.522 -2.108 1.00 0.19 110 ASN A N 9
ATOM 18480 C CA . ASN A 1 110 ? 7.372 5.736 -2.868 1.00 0.19 110 ASN A CA 9
ATOM 18481 C C . ASN A 1 110 ? 5.911 6.158 -2.742 1.00 0.20 110 ASN A C 9
ATOM 18482 O O . ASN A 1 110 ? 5.585 7.345 -2.805 1.00 0.23 110 ASN A O 9
ATOM 18493 N N . HIS A 1 111 ? 5.029 5.179 -2.538 1.00 0.23 111 HIS A N 9
ATOM 18494 C CA . HIS A 1 111 ? 3.608 5.466 -2.386 1.00 0.25 111 HIS A CA 9
ATOM 18495 C C . HIS A 1 111 ? 3.358 6.174 -1.063 1.00 0.24 111 HIS A C 9
ATOM 18496 O O . HIS A 1 111 ? 2.507 7.049 -0.969 1.00 0.26 111 HIS A O 9
ATOM 18511 N N . LEU A 1 112 ? 4.100 5.790 -0.042 1.00 0.25 112 LEU A N 9
ATOM 18512 C CA . LEU A 1 112 ? 4.016 6.467 1.242 1.00 0.28 112 LEU A CA 9
ATOM 18513 C C . LEU A 1 112 ? 4.599 7.870 1.129 1.00 0.25 112 LEU A C 9
ATOM 18514 O O . LEU A 1 112 ? 4.106 8.809 1.750 1.00 0.27 112 LEU A O 9
ATOM 18530 N N . ILE A 1 113 ? 5.648 8.011 0.327 1.00 0.26 113 ILE A N 9
ATOM 18531 C CA . ILE A 1 113 ? 6.194 9.323 -0.000 1.00 0.26 113 ILE A CA 9
ATOM 18532 C C . ILE A 1 113 ? 5.138 10.220 -0.657 1.00 0.26 113 ILE A C 9
ATOM 18533 O O . ILE A 1 113 ? 5.016 11.392 -0.300 1.00 0.32 113 ILE A O 9
ATOM 18549 N N . LYS A 1 114 ? 4.377 9.697 -1.616 1.00 0.25 114 LYS A N 9
ATOM 18550 C CA . LYS A 1 114 ? 3.320 10.501 -2.217 1.00 0.31 114 LYS A CA 9
ATOM 18551 C C . LYS A 1 114 ? 2.211 10.777 -1.202 1.00 0.32 114 LYS A C 9
ATOM 18552 O O . LYS A 1 114 ? 1.609 11.842 -1.220 1.00 0.41 114 LYS A O 9
ATOM 18571 N N . VAL A 1 115 ? 1.966 9.829 -0.300 1.00 0.30 115 VAL A N 9
ATOM 18572 C CA . VAL A 1 115 ? 0.972 10.006 0.758 1.00 0.35 115 VAL A CA 9
ATOM 18573 C C . VAL A 1 115 ? 1.363 11.159 1.679 1.00 0.35 115 VAL A C 9
ATOM 18574 O O . VAL A 1 115 ? 0.535 12.005 2.020 1.00 0.42 115 VAL A O 9
ATOM 18587 N N . LYS A 1 116 ? 2.635 11.212 2.055 1.00 0.35 116 LYS A N 9
ATOM 18588 C CA . LYS A 1 116 ? 3.137 12.309 2.862 1.00 0.45 116 LYS A CA 9
ATOM 18589 C C . LYS A 1 116 ? 3.332 13.560 2.000 1.00 0.48 116 LYS A C 9
ATOM 18590 O O . LYS A 1 116 ? 3.644 14.635 2.504 1.00 0.63 116 LYS A O 9
ATOM 18609 N N . LEU A 1 117 ? 3.159 13.400 0.691 1.00 0.43 117 LEU A N 9
ATOM 18610 C CA . LEU A 1 117 ? 3.163 14.527 -0.239 1.00 0.53 117 LEU A CA 9
ATOM 18611 C C . LEU A 1 117 ? 1.740 15.055 -0.420 1.00 0.60 117 LEU A C 9
ATOM 18612 O O . LEU A 1 117 ? 1.526 16.161 -0.914 1.00 0.73 117 LEU A O 9
ATOM 18628 N N . GLU A 1 118 ? 0.769 14.245 -0.008 1.00 0.57 118 GLU A N 9
ATOM 18629 C CA . GLU A 1 118 ? -0.638 14.604 -0.114 1.00 0.70 118 GLU A CA 9
ATOM 18630 C C . GLU A 1 118 ? -1.053 15.511 1.040 1.00 0.79 118 GLU A C 9
ATOM 18631 O O . GLU A 1 118 ? -2.214 15.898 1.158 1.00 0.95 118 GLU A O 9
ATOM 18643 N N . GLY A 1 119 ? -0.092 15.845 1.890 1.00 0.75 119 GLY A N 9
ATOM 18644 C CA . GLY A 1 119 ? -0.322 16.866 2.884 1.00 0.86 119 GLY A CA 9
ATOM 18645 C C . GLY A 1 119 ? -0.449 16.314 4.278 1.00 0.87 119 GLY A C 9
ATOM 18646 O O . GLY A 1 119 ? -0.743 17.054 5.216 1.00 1.01 119 GLY A O 9
ATOM 18650 N N . HIS A 1 120 ? -0.222 15.021 4.433 1.00 0.80 120 HIS A N 9
ATOM 18651 C CA . HIS A 1 120 ? -0.317 14.412 5.740 1.00 0.84 120 HIS A CA 9
ATOM 18652 C C . HIS A 1 120 ? 0.775 13.367 5.941 1.00 0.81 120 HIS A C 9
ATOM 18653 O O . HIS A 1 120 ? 1.081 12.582 5.045 1.00 0.84 120 HIS A O 9
ATOM 18668 N N . GLU A 1 121 ? 1.362 13.388 7.121 1.00 0.93 121 GLU A N 9
ATOM 18669 C CA . GLU A 1 121 ? 2.376 12.419 7.516 1.00 1.01 121 GLU A CA 9
ATOM 18670 C C . GLU A 1 121 ? 1.768 11.032 7.736 1.00 0.79 121 GLU A C 9
ATOM 18671 O O . GLU A 1 121 ? 0.549 10.885 7.861 1.00 0.71 121 GLU A O 9
ATOM 18683 N N . LEU A 1 122 ? 2.629 10.019 7.771 1.00 0.92 122 LEU A N 9
ATOM 18684 C CA . LEU A 1 122 ? 2.190 8.636 7.934 1.00 0.87 122 LEU A CA 9
ATOM 18685 C C . LEU A 1 122 ? 1.736 8.377 9.365 1.00 0.82 122 LEU A C 9
ATOM 18686 O O . LEU A 1 122 ? 2.331 8.892 10.311 1.00 0.95 122 LEU A O 9
ATOM 18702 N N . PRO A 1 123 ? 0.709 7.528 9.539 1.00 0.77 123 PRO A N 9
ATOM 18703 C CA . PRO A 1 123 ? 0.061 7.302 10.842 1.00 0.88 123 PRO A CA 9
ATOM 18704 C C . PRO A 1 123 ? 0.801 6.300 11.724 1.00 0.92 123 PRO A C 9
ATOM 18705 O O . PRO A 1 123 ? 0.374 6.021 12.847 1.00 1.10 123 PRO A O 9
ATOM 18716 N N . ALA A 1 124 ? 1.902 5.756 11.199 1.00 0.89 124 ALA A N 9
ATOM 18717 C CA . ALA A 1 124 ? 2.618 4.647 11.837 1.00 1.09 124 ALA A CA 9
ATOM 18718 C C . ALA A 1 124 ? 1.715 3.421 11.915 1.00 1.10 124 ALA A C 9
ATOM 18719 O O . ALA A 1 124 ? 1.954 2.487 12.684 1.00 1.27 124 ALA A O 9
ATOM 18726 N N . ASP A 1 125 ? 0.689 3.438 11.084 1.00 1.00 125 ASP A N 9
ATOM 18727 C CA . ASP A 1 125 ? -0.279 2.363 11.017 1.00 1.03 125 ASP A CA 9
ATOM 18728 C C . ASP A 1 125 ? -0.231 1.734 9.639 1.00 0.87 125 ASP A C 9
ATOM 18729 O O . ASP A 1 125 ? 0.085 2.404 8.657 1.00 0.90 125 ASP A O 9
ATOM 18738 N N . LEU A 1 126 ? -0.547 0.462 9.569 1.00 0.81 126 LEU A N 9
ATOM 18739 C CA . LEU A 1 126 ? -0.480 -0.270 8.319 1.00 0.73 126 LEU A CA 9
ATOM 18740 C C . LEU A 1 126 ? -1.836 -0.902 8.035 1.00 0.76 126 LEU A C 9
ATOM 18741 O O . LEU A 1 126 ? -2.217 -1.892 8.661 1.00 0.86 126 LEU A O 9
ATOM 18757 N N . PRO A 1 127 ? -2.595 -0.302 7.118 1.00 0.77 127 PRO A N 9
ATOM 18758 C CA . PRO A 1 127 ? -3.949 -0.743 6.795 1.00 0.89 127 PRO A CA 9
ATOM 18759 C C . PRO A 1 127 ? -3.967 -1.981 5.905 1.00 0.85 127 PRO A C 9
ATOM 18760 O O . PRO A 1 127 ? -3.076 -2.177 5.083 1.00 0.77 127 PRO A O 9
ATOM 18771 N N . PRO A 1 128 ? -4.991 -2.836 6.069 1.00 0.99 128 PRO A N 9
ATOM 18772 C CA . PRO A 1 128 ? -5.171 -4.046 5.251 1.00 1.06 128 PRO A CA 9
ATOM 18773 C C . PRO A 1 128 ? -5.161 -3.756 3.756 1.00 1.01 128 PRO A C 9
ATOM 18774 O O . PRO A 1 128 ? -4.652 -4.548 2.968 1.00 1.15 128 PRO A O 9
ATOM 18785 N N . HIS A 1 129 ? -5.709 -2.611 3.367 1.00 0.95 129 HIS A N 9
ATOM 18786 C CA . HIS A 1 129 ? -5.731 -2.239 1.956 1.00 0.96 129 HIS A CA 9
ATOM 18787 C C . HIS A 1 129 ? -4.403 -1.615 1.534 1.00 0.94 129 HIS A C 9
ATOM 18788 O O . HIS A 1 129 ? -4.343 -0.930 0.524 1.00 1.22 129 HIS A O 9
ATOM 18803 N N . LEU A 1 130 ? -3.357 -1.846 2.330 1.00 0.73 130 LEU A N 9
ATOM 18804 C CA . LEU A 1 130 ? -1.988 -1.443 1.973 1.00 0.69 130 LEU A CA 9
ATOM 18805 C C . LEU A 1 130 ? -0.985 -2.533 2.345 1.00 0.69 130 LEU A C 9
ATOM 18806 O O . LEU A 1 130 ? 0.215 -2.272 2.411 1.00 0.72 130 LEU A O 9
ATOM 18822 N N . VAL A 1 131 ? -1.461 -3.750 2.593 1.00 0.76 131 VAL A N 9
ATOM 18823 C CA . VAL A 1 131 ? -0.554 -4.830 2.953 1.00 0.84 131 VAL A CA 9
ATOM 18824 C C . VAL A 1 131 ? 0.155 -5.361 1.708 1.00 0.76 131 VAL A C 9
ATOM 18825 O O . VAL A 1 131 ? -0.480 -5.850 0.772 1.00 0.76 131 VAL A O 9
ATOM 18838 N N . PRO A 1 132 ? 1.484 -5.220 1.653 1.00 0.78 132 PRO A N 9
ATOM 18839 C CA . PRO A 1 132 ? 2.271 -5.718 0.529 1.00 0.79 132 PRO A CA 9
ATOM 18840 C C . PRO A 1 132 ? 2.270 -7.245 0.474 1.00 0.83 132 PRO A C 9
ATOM 18841 O O . PRO A 1 132 ? 2.740 -7.910 1.408 1.00 0.85 132 PRO A O 9
ATOM 18852 N N . PRO A 1 133 ? 1.714 -7.822 -0.602 1.00 0.93 133 PRO A N 9
ATOM 18853 C CA . PRO A 1 133 ? 1.712 -9.272 -0.820 1.00 1.05 133 PRO A CA 9
ATOM 18854 C C . PRO A 1 133 ? 3.109 -9.887 -0.713 1.00 1.15 133 PRO A C 9
ATOM 18855 O O . PRO A 1 133 ? 3.250 -11.075 -0.427 1.00 1.44 133 PRO A O 9
ATOM 18866 N N . SER A 1 134 ? 4.133 -9.071 -0.940 1.00 1.15 134 SER A N 9
ATOM 18867 C CA . SER A 1 134 ? 5.516 -9.505 -0.808 1.00 1.40 134 SER A CA 9
ATOM 18868 C C . SER A 1 134 ? 5.786 -10.064 0.595 1.00 1.40 134 SER A C 9
ATOM 18869 O O . SER A 1 134 ? 6.561 -11.009 0.751 1.00 1.65 134 SER A O 9
ATOM 18877 N N . LYS A 1 135 ? 5.123 -9.514 1.620 1.00 1.23 135 LYS A N 9
ATOM 18878 C CA . LYS A 1 135 ? 5.303 -10.022 2.977 1.00 1.34 135 LYS A CA 9
ATOM 18879 C C . LYS A 1 135 ? 4.151 -10.931 3.365 1.00 1.50 135 LYS A C 9
ATOM 18880 O O . LYS A 1 135 ? 4.069 -11.415 4.493 1.00 1.73 135 LYS A O 9
ATOM 18899 N N . ARG A 1 136 ? 3.264 -11.180 2.423 1.00 1.53 136 ARG A N 9
ATOM 18900 C CA . ARG A 1 136 ? 2.156 -12.093 2.663 1.00 1.89 136 ARG A CA 9
ATOM 18901 C C . ARG A 1 136 ? 2.503 -13.494 2.175 1.00 2.31 136 ARG A C 9
ATOM 18902 O O . ARG A 1 136 ? 1.961 -13.971 1.180 1.00 2.51 136 ARG A O 9
ATOM 18923 N N . ARG A 1 137 ? 3.431 -14.136 2.872 1.00 2.57 137 ARG A N 9
ATOM 18924 C CA . ARG A 1 137 ? 3.813 -15.502 2.550 1.00 3.09 137 ARG A CA 9
ATOM 18925 C C . ARG A 1 137 ? 2.849 -16.485 3.179 1.00 3.55 137 ARG A C 9
ATOM 18926 O O . ARG A 1 137 ? 2.903 -16.742 4.385 1.00 3.60 137 ARG A O 9
ATOM 18947 N N . HIS A 1 138 ? 1.943 -17.012 2.379 1.00 4.04 138 HIS A N 9
ATOM 18948 C CA . HIS A 1 138 ? 1.083 -18.076 2.844 1.00 4.60 138 HIS A CA 9
ATOM 18949 C C . HIS A 1 138 ? 1.643 -19.403 2.358 1.00 5.04 138 HIS A C 9
ATOM 18950 O O . HIS A 1 138 ? 1.393 -19.817 1.227 1.00 5.32 138 HIS A O 9
ATOM 18965 N N . GLU A 1 139 ? 2.414 -20.054 3.211 1.00 5.24 139 GLU A N 9
ATOM 18966 C CA . GLU A 1 139 ? 2.980 -21.350 2.887 1.00 5.77 139 GLU A CA 9
ATOM 18967 C C . GLU A 1 139 ? 2.375 -22.423 3.784 1.00 6.32 139 GLU A C 9
ATOM 18968 O O . GLU A 1 139 ? 2.898 -22.638 4.900 1.00 6.61 139 GLU A O 9
ATOM 18982 N N . GLY A 1 1 ? -13.790 -9.557 63.969 1.00 42.19 1 GLY A N 10
ATOM 18983 C CA . GLY A 1 1 ? -13.017 -9.175 62.760 1.00 42.07 1 GLY A CA 10
ATOM 18984 C C . GLY A 1 1 ? -12.551 -10.388 61.987 1.00 41.76 1 GLY A C 10
ATOM 18985 O O . GLY A 1 1 ? -12.742 -11.517 62.441 1.00 41.66 1 GLY A O 10
ATOM 18991 N N . PRO A 1 2 ? -11.951 -10.195 60.803 1.00 41.67 2 PRO A N 10
ATOM 18992 C CA . PRO A 1 2 ? -11.384 -11.293 60.016 1.00 41.44 2 PRO A CA 10
ATOM 18993 C C . PRO A 1 2 ? -10.138 -11.872 60.686 1.00 41.34 2 PRO A C 10
ATOM 18994 O O . PRO A 1 2 ? -9.109 -11.197 60.799 1.00 40.87 2 PRO A O 10
ATOM 19005 N N . LEU A 1 3 ? -10.236 -13.109 61.146 1.00 41.84 3 LEU A N 10
ATOM 19006 C CA . LEU A 1 3 ? -9.132 -13.760 61.834 1.00 41.87 3 LEU A CA 10
ATOM 19007 C C . LEU A 1 3 ? -8.631 -14.945 61.010 1.00 41.68 3 LEU A C 10
ATOM 19008 O O . LEU A 1 3 ? -9.324 -15.952 60.870 1.00 41.95 3 LEU A O 10
ATOM 19024 N N . GLY A 1 4 ? -7.439 -14.796 60.439 1.00 41.27 4 GLY A N 10
ATOM 19025 C CA . GLY A 1 4 ? -6.827 -15.875 59.687 1.00 41.12 4 GLY A CA 10
ATOM 19026 C C . GLY A 1 4 ? -7.141 -15.787 58.208 1.00 40.49 4 GLY A C 10
ATOM 19027 O O . GLY A 1 4 ? -6.765 -16.664 57.427 1.00 40.38 4 GLY A O 10
ATOM 19031 N N . SER A 1 5 ? -7.823 -14.715 57.828 1.00 40.15 5 SER A N 10
ATOM 19032 C CA . SER A 1 5 ? -8.217 -14.502 56.447 1.00 39.60 5 SER A CA 10
ATOM 19033 C C . SER A 1 5 ? -7.028 -14.075 55.602 1.00 38.96 5 SER A C 10
ATOM 19034 O O . SER A 1 5 ? -6.276 -13.170 55.971 1.00 38.91 5 SER A O 10
ATOM 19042 N N . GLU A 1 6 ? -6.864 -14.747 54.476 1.00 38.55 6 GLU A N 10
ATOM 19043 C CA . GLU A 1 6 ? -5.772 -14.462 53.562 1.00 37.99 6 GLU A CA 10
ATOM 19044 C C . GLU A 1 6 ? -5.961 -13.109 52.894 1.00 37.51 6 GLU A C 10
ATOM 19045 O O . GLU A 1 6 ? -6.934 -12.893 52.167 1.00 37.44 6 GLU A O 10
ATOM 19057 N N . SER A 1 7 ? -5.036 -12.198 53.159 1.00 37.24 7 SER A N 10
ATOM 19058 C CA . SER A 1 7 ? -5.049 -10.888 52.533 1.00 36.83 7 SER A CA 10
ATOM 19059 C C . SER A 1 7 ? -4.562 -10.996 51.094 1.00 36.34 7 SER A C 10
ATOM 19060 O O . SER A 1 7 ? -3.376 -11.218 50.838 1.00 36.22 7 SER A O 10
ATOM 19068 N N . LEU A 1 8 ? -5.486 -10.870 50.159 1.00 36.13 8 LEU A N 10
ATOM 19069 C CA . LEU A 1 8 ? -5.162 -10.990 48.752 1.00 35.73 8 LEU A CA 10
ATOM 19070 C C . LEU A 1 8 ? -4.676 -9.658 48.201 1.00 35.30 8 LEU A C 10
ATOM 19071 O O . LEU A 1 8 ? -5.247 -8.607 48.490 1.00 35.28 8 LEU A O 10
ATOM 19087 N N . MET A 1 9 ? -3.608 -9.708 47.421 1.00 35.03 9 MET A N 10
ATOM 19088 C CA . MET A 1 9 ? -3.072 -8.516 46.784 1.00 34.68 9 MET A CA 10
ATOM 19089 C C . MET A 1 9 ? -3.502 -8.464 45.323 1.00 34.45 9 MET A C 10
ATOM 19090 O O . MET A 1 9 ? -3.196 -9.375 44.551 1.00 34.50 9 MET A O 10
ATOM 19104 N N . PRO A 1 10 ? -4.233 -7.410 44.931 1.00 34.29 10 PRO A N 10
ATOM 19105 C CA . PRO A 1 10 ? -4.649 -7.212 43.544 1.00 34.15 10 PRO A CA 10
ATOM 19106 C C . PRO A 1 10 ? -3.454 -7.197 42.599 1.00 34.01 10 PRO A C 10
ATOM 19107 O O . PRO A 1 10 ? -2.623 -6.282 42.635 1.00 34.16 10 PRO A O 10
ATOM 19118 N N . SER A 1 11 ? -3.349 -8.224 41.778 1.00 33.80 11 SER A N 10
ATOM 19119 C CA . SER A 1 11 ? -2.223 -8.357 40.880 1.00 33.74 11 SER A CA 10
ATOM 19120 C C . SER A 1 11 ? -2.459 -7.565 39.602 1.00 33.54 11 SER A C 10
ATOM 19121 O O . SER A 1 11 ? -3.013 -8.074 38.630 1.00 33.25 11 SER A O 10
ATOM 19129 N N . GLN A 1 12 ? -2.062 -6.299 39.621 1.00 33.76 12 GLN A N 10
ATOM 19130 C CA . GLN A 1 12 ? -2.174 -5.449 38.448 1.00 33.69 12 GLN A CA 10
ATOM 19131 C C . GLN A 1 12 ? -0.896 -5.544 37.636 1.00 33.80 12 GLN A C 10
ATOM 19132 O O . GLN A 1 12 ? 0.105 -4.904 37.958 1.00 34.18 12 GLN A O 10
ATOM 19146 N N . VAL A 1 13 ? -0.922 -6.369 36.607 1.00 33.54 13 VAL A N 10
ATOM 19147 C CA . VAL A 1 13 ? 0.264 -6.610 35.802 1.00 33.70 13 VAL A CA 10
ATOM 19148 C C . VAL A 1 13 ? 0.351 -5.637 34.635 1.00 33.82 13 VAL A C 10
ATOM 19149 O O . VAL A 1 13 ? -0.593 -5.489 33.859 1.00 33.61 13 VAL A O 10
ATOM 19162 N N . VAL A 1 14 ? 1.487 -4.964 34.521 1.00 34.23 14 VAL A N 10
ATOM 19163 C CA . VAL A 1 14 ? 1.734 -4.118 33.372 1.00 34.47 14 VAL A CA 10
ATOM 19164 C C . VAL A 1 14 ? 2.205 -4.991 32.225 1.00 34.64 14 VAL A C 10
ATOM 19165 O O . VAL A 1 14 ? 3.381 -5.346 32.127 1.00 34.98 14 VAL A O 10
ATOM 19178 N N . LYS A 1 15 ? 1.258 -5.371 31.387 1.00 34.47 15 LYS A N 10
ATOM 19179 C CA . LYS A 1 15 ? 1.493 -6.345 30.337 1.00 34.70 15 LYS A CA 10
ATOM 19180 C C . LYS A 1 15 ? 1.497 -5.673 28.973 1.00 35.14 15 LYS A C 10
ATOM 19181 O O . LYS A 1 15 ? 0.732 -4.735 28.739 1.00 35.00 15 LYS A O 10
ATOM 19200 N N . GLY A 1 16 ? 2.364 -6.140 28.083 1.00 35.76 16 GLY A N 10
ATOM 19201 C CA . GLY A 1 16 ? 2.354 -5.643 26.724 1.00 36.30 16 GLY A CA 10
ATOM 19202 C C . GLY A 1 16 ? 1.094 -6.079 26.015 1.00 36.44 16 GLY A C 10
ATOM 19203 O O . GLY A 1 16 ? 0.721 -7.252 26.073 1.00 36.61 16 GLY A O 10
ATOM 19207 N N . GLY A 1 17 ? 0.415 -5.138 25.387 1.00 36.42 17 GLY A N 10
ATOM 19208 C CA . GLY A 1 17 ? -0.851 -5.448 24.763 1.00 36.64 17 GLY A CA 10
ATOM 19209 C C . GLY A 1 17 ? -1.996 -5.245 25.729 1.00 36.05 17 GLY A C 10
ATOM 19210 O O . GLY A 1 17 ? -2.999 -5.958 25.679 1.00 36.21 17 GLY A O 10
ATOM 19214 N N . ALA A 1 18 ? -1.819 -4.299 26.646 1.00 35.42 18 ALA A N 10
ATOM 19215 C CA . ALA A 1 18 ? -2.843 -3.986 27.632 1.00 34.89 18 ALA A CA 10
ATOM 19216 C C . ALA A 1 18 ? -4.106 -3.472 26.951 1.00 34.61 18 ALA A C 10
ATOM 19217 O O . ALA A 1 18 ? -4.065 -2.499 26.192 1.00 34.46 18 ALA A O 10
ATOM 19224 N N . PHE A 1 19 ? -5.221 -4.137 27.218 1.00 34.63 19 PHE A N 10
ATOM 19225 C CA . PHE A 1 19 ? -6.485 -3.786 26.596 1.00 34.46 19 PHE A CA 10
ATOM 19226 C C . PHE A 1 19 ? -7.205 -2.728 27.424 1.00 33.97 19 PHE A C 10
ATOM 19227 O O . PHE A 1 19 ? -7.356 -2.873 28.639 1.00 33.93 19 PHE A O 10
ATOM 19244 N N . ASP A 1 20 ? -7.629 -1.659 26.764 1.00 33.67 20 ASP A N 10
ATOM 19245 C CA . ASP A 1 20 ? -8.317 -0.566 27.439 1.00 33.27 20 ASP A CA 10
ATOM 19246 C C . ASP A 1 20 ? -9.732 -0.967 27.831 1.00 33.26 20 ASP A C 10
ATOM 19247 O O . ASP A 1 20 ? -10.571 -1.251 26.974 1.00 33.32 20 ASP A O 10
ATOM 19256 N N . GLY A 1 21 ? -9.991 -0.995 29.130 1.00 33.27 21 GLY A N 10
ATOM 19257 C CA . GLY A 1 21 ? -11.315 -1.316 29.613 1.00 33.35 21 GLY A CA 10
ATOM 19258 C C . GLY A 1 21 ? -12.037 -0.082 30.101 1.00 32.96 21 GLY A C 10
ATOM 19259 O O . GLY A 1 21 ? -12.279 0.071 31.298 1.00 32.93 21 GLY A O 10
ATOM 19263 N N . THR A 1 22 ? -12.361 0.804 29.173 1.00 32.73 22 THR A N 10
ATOM 19264 C CA . THR A 1 22 ? -13.015 2.055 29.513 1.00 32.43 22 THR A CA 10
ATOM 19265 C C . THR A 1 22 ? -14.530 1.868 29.620 1.00 32.62 22 THR A C 10
ATOM 19266 O O . THR A 1 22 ? -15.101 0.961 29.006 1.00 32.89 22 THR A O 10
ATOM 19277 N N . MET A 1 23 ? -15.163 2.707 30.422 1.00 32.58 23 MET A N 10
ATOM 19278 C CA . MET A 1 23 ? -16.606 2.671 30.591 1.00 32.83 23 MET A CA 10
ATOM 19279 C C . MET A 1 23 ? -17.234 3.902 29.937 1.00 32.76 23 MET A C 10
ATOM 19280 O O . MET A 1 23 ? -16.704 5.009 30.033 1.00 32.54 23 MET A O 10
ATOM 19294 N N . ASN A 1 24 ? -18.353 3.704 29.263 1.00 33.04 24 ASN A N 10
ATOM 19295 C CA . ASN A 1 24 ? -18.975 4.780 28.506 1.00 33.09 24 ASN A CA 10
ATOM 19296 C C . ASN A 1 24 ? -20.169 5.344 29.270 1.00 33.28 24 ASN A C 10
ATOM 19297 O O . ASN A 1 24 ? -20.911 4.599 29.916 1.00 33.55 24 ASN A O 10
ATOM 19308 N N . GLY A 1 25 ? -20.335 6.658 29.211 1.00 33.20 25 GLY A N 10
ATOM 19309 C CA . GLY A 1 25 ? -21.414 7.310 29.924 1.00 33.45 25 GLY A CA 10
ATOM 19310 C C . GLY A 1 25 ? -20.991 8.278 31.046 1.00 33.20 25 GLY A C 10
ATOM 19311 O O . GLY A 1 25 ? -21.877 8.800 31.725 1.00 33.41 25 GLY A O 10
ATOM 19315 N N . PRO A 1 26 ? -19.676 8.571 31.306 1.00 32.82 26 PRO A N 10
ATOM 19316 C CA . PRO A 1 26 ? -19.289 9.492 32.381 1.00 32.65 26 PRO A CA 10
ATOM 19317 C C . PRO A 1 26 ? -19.379 10.959 31.953 1.00 32.53 26 PRO A C 10
ATOM 19318 O O . PRO A 1 26 ? -19.451 11.862 32.790 1.00 32.48 26 PRO A O 10
ATOM 19329 N N . PHE A 1 27 ? -19.391 11.188 30.651 1.00 32.56 27 PHE A N 10
ATOM 19330 C CA . PHE A 1 27 ? -19.463 12.532 30.108 1.00 32.53 27 PHE A CA 10
ATOM 19331 C C . PHE A 1 27 ? -20.611 12.621 29.111 1.00 31.97 27 PHE A C 10
ATOM 19332 O O . PHE A 1 27 ? -21.001 11.612 28.523 1.00 31.89 27 PHE A O 10
ATOM 19349 N N . GLY A 1 28 ? -21.156 13.818 28.935 1.00 31.66 28 GLY A N 10
ATOM 19350 C CA . GLY A 1 28 ? -22.229 14.012 27.980 1.00 31.19 28 GLY A CA 10
ATOM 19351 C C . GLY A 1 28 ? -21.755 13.828 26.553 1.00 30.74 28 GLY A C 10
ATOM 19352 O O . GLY A 1 28 ? -20.917 14.584 26.063 1.00 30.73 28 GLY A O 10
ATOM 19356 N N . HIS A 1 29 ? -22.285 12.821 25.886 1.00 30.45 29 HIS A N 10
ATOM 19357 C CA . HIS A 1 29 ? -21.844 12.490 24.544 1.00 30.07 29 HIS A CA 10
ATOM 19358 C C . HIS A 1 29 ? -23.049 12.330 23.629 1.00 29.27 29 HIS A C 10
ATOM 19359 O O . HIS A 1 29 ? -24.142 11.994 24.093 1.00 29.10 29 HIS A O 10
ATOM 19374 N N . GLY A 1 30 ? -22.837 12.581 22.340 1.00 28.86 30 GLY A N 10
ATOM 19375 C CA . GLY A 1 30 ? -23.877 12.409 21.343 1.00 28.15 30 GLY A CA 10
ATOM 19376 C C . GLY A 1 30 ? -24.334 10.964 21.216 1.00 27.47 30 GLY A C 10
ATOM 19377 O O . GLY A 1 30 ? -23.934 10.105 22.004 1.00 27.72 30 GLY A O 10
ATOM 19381 N N . TYR A 1 31 ? -25.172 10.702 20.221 1.00 26.68 31 TYR A N 10
ATOM 19382 C CA . TYR A 1 31 ? -25.743 9.375 20.008 1.00 26.02 31 TYR A CA 10
ATOM 19383 C C . TYR A 1 31 ? -24.649 8.333 19.779 1.00 25.11 31 TYR A C 10
ATOM 19384 O O . TYR A 1 31 ? -23.490 8.679 19.541 1.00 24.84 31 TYR A O 10
ATOM 19402 N N . GLY A 1 32 ? -25.033 7.060 19.834 1.00 24.74 32 GLY A N 10
ATOM 19403 C CA . GLY A 1 32 ? -24.087 5.977 19.646 1.00 23.92 32 GLY A CA 10
ATOM 19404 C C . GLY A 1 32 ? -23.369 6.063 18.312 1.00 22.78 32 GLY A C 10
ATOM 19405 O O . GLY A 1 32 ? -23.965 5.824 17.260 1.00 22.44 32 GLY A O 10
ATOM 19409 N N . GLU A 1 33 ? -22.096 6.425 18.361 1.00 22.28 33 GLU A N 10
ATOM 19410 C CA . GLU A 1 33 ? -21.284 6.557 17.165 1.00 21.23 33 GLU A CA 10
ATOM 19411 C C . GLU A 1 33 ? -20.777 5.195 16.709 1.00 20.26 33 GLU A C 10
ATOM 19412 O O . GLU A 1 33 ? -20.028 4.522 17.425 1.00 20.30 33 GLU A O 10
ATOM 19424 N N . GLY A 1 34 ? -21.195 4.798 15.518 1.00 19.49 34 GLY A N 10
ATOM 19425 C CA . GLY A 1 34 ? -20.805 3.519 14.980 1.00 18.59 34 GLY A CA 10
ATOM 19426 C C . GLY A 1 34 ? -19.483 3.582 14.254 1.00 17.66 34 GLY A C 10
ATOM 19427 O O . GLY A 1 34 ? -19.291 4.409 13.359 1.00 17.26 34 GLY A O 10
ATOM 19431 N N . ALA A 1 35 ? -18.570 2.715 14.651 1.00 17.42 35 ALA A N 10
ATOM 19432 C CA . ALA A 1 35 ? -17.267 2.628 14.018 1.00 16.65 35 ALA A CA 10
ATOM 19433 C C . ALA A 1 35 ? -17.288 1.568 12.927 1.00 15.41 35 ALA A C 10
ATOM 19434 O O . ALA A 1 35 ? -18.189 0.724 12.886 1.00 15.13 35 ALA A O 10
ATOM 19441 N N . GLY A 1 36 ? -16.313 1.622 12.036 1.00 14.76 36 GLY A N 10
ATOM 19442 C CA . GLY A 1 36 ? -16.227 0.651 10.969 1.00 13.60 36 GLY A CA 10
ATOM 19443 C C . GLY A 1 36 ? -15.042 -0.270 11.145 1.00 12.94 36 GLY A C 10
ATOM 19444 O O . GLY A 1 36 ? -13.892 0.176 11.138 1.00 13.05 36 GLY A O 10
ATOM 19448 N N . GLU A 1 37 ? -15.322 -1.549 11.331 1.00 12.42 37 GLU A N 10
ATOM 19449 C CA . GLU A 1 37 ? -14.278 -2.545 11.477 1.00 11.86 37 GLU A CA 10
ATOM 19450 C C . GLU A 1 37 ? -13.743 -2.965 10.113 1.00 10.71 37 GLU A C 10
ATOM 19451 O O . GLU A 1 37 ? -14.213 -2.482 9.081 1.00 10.32 37 GLU A O 10
ATOM 19463 N N . GLY A 1 38 ? -12.775 -3.871 10.104 1.00 10.28 38 GLY A N 10
ATOM 19464 C CA . GLY A 1 38 ? -12.106 -4.211 8.869 1.00 9.25 38 GLY A CA 10
ATOM 19465 C C . GLY A 1 38 ? -12.881 -5.202 8.041 1.00 8.49 38 GLY A C 10
ATOM 19466 O O . GLY A 1 38 ? -12.504 -6.370 7.937 1.00 8.21 38 GLY A O 10
ATOM 19470 N N . ILE A 1 39 ? -13.971 -4.737 7.465 1.00 8.38 39 ILE A N 10
ATOM 19471 C CA . ILE A 1 39 ? -14.660 -5.500 6.451 1.00 7.80 39 ILE A CA 10
ATOM 19472 C C . ILE A 1 39 ? -13.810 -5.500 5.189 1.00 6.77 39 ILE A C 10
ATOM 19473 O O . ILE A 1 39 ? -12.967 -4.615 5.011 1.00 6.49 39 ILE A O 10
ATOM 19489 N N . ASP A 1 40 ? -13.983 -6.492 4.333 1.00 6.37 40 ASP A N 10
ATOM 19490 C CA . ASP A 1 40 ? -13.127 -6.621 3.164 1.00 5.59 40 ASP A CA 10
ATOM 19491 C C . ASP A 1 40 ? -13.492 -5.594 2.092 1.00 5.10 40 ASP A C 10
ATOM 19492 O O . ASP A 1 40 ? -14.115 -5.907 1.073 1.00 5.12 40 ASP A O 10
ATOM 19501 N N . ASP A 1 41 ? -13.128 -4.351 2.369 1.00 4.99 41 ASP A N 10
ATOM 19502 C CA . ASP A 1 41 ? -13.203 -3.265 1.401 1.00 4.67 41 ASP A CA 10
ATOM 19503 C C . ASP A 1 41 ? -11.775 -2.882 1.042 1.00 3.91 41 ASP A C 10
ATOM 19504 O O . ASP A 1 41 ? -11.194 -1.970 1.633 1.00 4.07 41 ASP A O 10
ATOM 19513 N N . VAL A 1 42 ? -11.178 -3.641 0.135 1.00 3.33 42 VAL A N 10
ATOM 19514 C CA . VAL A 1 42 ? -9.756 -3.519 -0.135 1.00 2.69 42 VAL A CA 10
ATOM 19515 C C . VAL A 1 42 ? -9.482 -3.141 -1.582 1.00 2.33 42 VAL A C 10
ATOM 19516 O O . VAL A 1 42 ? -9.714 -3.924 -2.498 1.00 2.50 42 VAL A O 10
ATOM 19529 N N . GLU A 1 43 ? -9.014 -1.924 -1.770 1.00 2.18 43 GLU A N 10
ATOM 19530 C CA . GLU A 1 43 ? -8.456 -1.490 -3.035 1.00 2.01 43 GLU A CA 10
ATOM 19531 C C . GLU A 1 43 ? -7.251 -0.619 -2.747 1.00 1.64 43 GLU A C 10
ATOM 19532 O O . GLU A 1 43 ? -7.396 0.535 -2.338 1.00 1.85 43 GLU A O 10
ATOM 19544 N N . TRP A 1 44 ? -6.065 -1.169 -2.914 1.00 1.25 44 TRP A N 10
ATOM 19545 C CA . TRP A 1 44 ? -4.870 -0.399 -2.657 1.00 0.97 44 TRP A CA 10
ATOM 19546 C C . TRP A 1 44 ? -4.479 0.376 -3.902 1.00 0.84 44 TRP A C 10
ATOM 19547 O O . TRP A 1 44 ? -4.435 -0.159 -5.011 1.00 0.86 44 TRP A O 10
ATOM 19568 N N . VAL A 1 45 ? -4.178 1.638 -3.689 1.00 0.83 45 VAL A N 10
ATOM 19569 C CA . VAL A 1 45 ? -3.828 2.561 -4.749 1.00 0.83 45 VAL A CA 10
ATOM 19570 C C . VAL A 1 45 ? -2.460 2.219 -5.362 1.00 0.65 45 VAL A C 10
ATOM 19571 O O . VAL A 1 45 ? -2.044 2.814 -6.350 1.00 0.73 45 VAL A O 10
ATOM 19584 N N . VAL A 1 46 ? -1.759 1.255 -4.781 1.00 0.48 46 VAL A N 10
ATOM 19585 C CA . VAL A 1 46 ? -0.483 0.825 -5.338 1.00 0.34 46 VAL A CA 10
ATOM 19586 C C . VAL A 1 46 ? -0.670 -0.192 -6.454 1.00 0.33 46 VAL A C 10
ATOM 19587 O O . VAL A 1 46 ? 0.139 -0.256 -7.367 1.00 0.40 46 VAL A O 10
ATOM 19600 N N . GLY A 1 47 ? -1.751 -0.951 -6.415 1.00 0.42 47 GLY A N 10
ATOM 19601 C CA . GLY A 1 47 ? -1.989 -1.913 -7.475 1.00 0.54 47 GLY A CA 10
ATOM 19602 C C . GLY A 1 47 ? -2.112 -1.245 -8.835 1.00 0.56 47 GLY A C 10
ATOM 19603 O O . GLY A 1 47 ? -1.941 -1.886 -9.870 1.00 0.72 47 GLY A O 10
ATOM 19607 N N . LYS A 1 48 ? -2.389 0.053 -8.823 1.00 0.49 48 LYS A N 10
ATOM 19608 C CA . LYS A 1 48 ? -2.498 0.823 -10.046 1.00 0.60 48 LYS A CA 10
ATOM 19609 C C . LYS A 1 48 ? -1.245 1.654 -10.323 1.00 0.54 48 LYS A C 10
ATOM 19610 O O . LYS A 1 48 ? -0.914 1.911 -11.475 1.00 0.67 48 LYS A O 10
ATOM 19629 N N . ASP A 1 49 ? -0.540 2.048 -9.272 1.00 0.45 49 ASP A N 10
ATOM 19630 C CA . ASP A 1 49 ? 0.575 2.986 -9.408 1.00 0.50 49 ASP A CA 10
ATOM 19631 C C . ASP A 1 49 ? 1.908 2.256 -9.239 1.00 0.40 49 ASP A C 10
ATOM 19632 O O . ASP A 1 49 ? 2.982 2.860 -9.240 1.00 0.40 49 ASP A O 10
ATOM 19641 N N . LYS A 1 50 ? 1.819 0.938 -9.129 1.00 0.37 50 LYS A N 10
ATOM 19642 C CA . LYS A 1 50 ? 2.977 0.079 -8.925 1.00 0.35 50 LYS A CA 10
ATOM 19643 C C . LYS A 1 50 ? 4.002 0.208 -10.059 1.00 0.35 50 LYS A C 10
ATOM 19644 O O . LYS A 1 50 ? 5.189 0.346 -9.780 1.00 0.35 50 LYS A O 10
ATOM 19663 N N . PRO A 1 51 ? 3.584 0.176 -11.348 1.00 0.39 51 PRO A N 10
ATOM 19664 C CA . PRO A 1 51 ? 4.526 0.261 -12.472 1.00 0.43 51 PRO A CA 10
ATOM 19665 C C . PRO A 1 51 ? 5.333 1.560 -12.459 1.00 0.37 51 PRO A C 10
ATOM 19666 O O . PRO A 1 51 ? 6.434 1.621 -13.004 1.00 0.36 51 PRO A O 10
ATOM 19677 N N . THR A 1 52 ? 4.791 2.583 -11.811 1.00 0.36 52 THR A N 10
ATOM 19678 C CA . THR A 1 52 ? 5.465 3.864 -11.713 1.00 0.36 52 THR A CA 10
ATOM 19679 C C . THR A 1 52 ? 6.557 3.800 -10.648 1.00 0.29 52 THR A C 10
ATOM 19680 O O . THR A 1 52 ? 7.649 4.351 -10.812 1.00 0.32 52 THR A O 10
ATOM 19691 N N . TYR A 1 53 ? 6.300 3.079 -9.580 1.00 0.25 53 TYR A N 10
ATOM 19692 C CA . TYR A 1 53 ? 7.312 2.939 -8.561 1.00 0.24 53 TYR A CA 10
ATOM 19693 C C . TYR A 1 53 ? 8.317 1.881 -8.973 1.00 0.22 53 TYR A C 10
ATOM 19694 O O . TYR A 1 53 ? 9.471 1.906 -8.565 1.00 0.24 53 TYR A O 10
ATOM 19712 N N . ASP A 1 54 ? 7.859 0.970 -9.812 1.00 0.21 54 ASP A N 10
ATOM 19713 C CA . ASP A 1 54 ? 8.693 -0.110 -10.320 1.00 0.23 54 ASP A CA 10
ATOM 19714 C C . ASP A 1 54 ? 9.634 0.416 -11.401 1.00 0.22 54 ASP A C 10
ATOM 19715 O O . ASP A 1 54 ? 10.780 -0.012 -11.506 1.00 0.23 54 ASP A O 10
ATOM 19724 N N . GLU A 1 55 ? 9.155 1.375 -12.185 1.00 0.24 55 GLU A N 10
ATOM 19725 C CA . GLU A 1 55 ? 9.996 2.025 -13.178 1.00 0.28 55 GLU A CA 10
ATOM 19726 C C . GLU A 1 55 ? 11.098 2.801 -12.480 1.00 0.29 55 GLU A C 10
ATOM 19727 O O . GLU A 1 55 ? 12.252 2.740 -12.888 1.00 0.35 55 GLU A O 10
ATOM 19739 N N . ILE A 1 56 ? 10.754 3.499 -11.397 1.00 0.27 56 ILE A N 10
ATOM 19740 C CA . ILE A 1 56 ? 11.768 4.195 -10.611 1.00 0.30 56 ILE A CA 10
ATOM 19741 C C . ILE A 1 56 ? 12.680 3.174 -9.930 1.00 0.27 56 ILE A C 10
ATOM 19742 O O . ILE A 1 56 ? 13.875 3.405 -9.759 1.00 0.30 56 ILE A O 10
ATOM 19758 N N . PHE A 1 57 ? 12.091 2.034 -9.579 1.00 0.24 57 PHE A N 10
ATOM 19759 C CA . PHE A 1 57 ? 12.803 0.923 -8.956 1.00 0.22 57 PHE A CA 10
ATOM 19760 C C . PHE A 1 57 ? 13.971 0.444 -9.818 1.00 0.24 57 PHE A C 10
ATOM 19761 O O . PHE A 1 57 ? 15.112 0.406 -9.356 1.00 0.32 57 PHE A O 10
ATOM 19778 N N . TYR A 1 58 ? 13.699 0.092 -11.071 1.00 0.26 58 TYR A N 10
ATOM 19779 C CA . TYR A 1 58 ? 14.761 -0.345 -11.975 1.00 0.29 58 TYR A CA 10
ATOM 19780 C C . TYR A 1 58 ? 15.673 0.819 -12.332 1.00 0.33 58 TYR A C 10
ATOM 19781 O O . TYR A 1 58 ? 16.838 0.628 -12.677 1.00 0.37 58 TYR A O 10
ATOM 19799 N N . THR A 1 59 ? 15.141 2.020 -12.206 1.00 0.33 59 THR A N 10
ATOM 19800 C CA . THR A 1 59 ? 15.895 3.233 -12.476 1.00 0.38 59 THR A CA 10
ATOM 19801 C C . THR A 1 59 ? 16.961 3.463 -11.396 1.00 0.38 59 THR A C 10
ATOM 19802 O O . THR A 1 59 ? 17.961 4.145 -11.627 1.00 0.44 59 THR A O 10
ATOM 19813 N N . LEU A 1 60 ? 16.765 2.862 -10.227 1.00 0.33 60 LEU A N 10
ATOM 19814 C CA . LEU A 1 60 ? 17.734 2.981 -9.139 1.00 0.35 60 LEU A CA 10
ATOM 19815 C C . LEU A 1 60 ? 18.801 1.890 -9.224 1.00 0.36 60 LEU A C 10
ATOM 19816 O O . LEU A 1 60 ? 19.717 1.851 -8.402 1.00 0.45 60 LEU A O 10
ATOM 19832 N N . SER A 1 61 ? 18.672 1.021 -10.226 1.00 0.33 61 SER A N 10
ATOM 19833 C CA . SER A 1 61 ? 19.578 -0.116 -10.409 1.00 0.36 61 SER A CA 10
ATOM 19834 C C . SER A 1 61 ? 19.448 -1.119 -9.259 1.00 0.33 61 SER A C 10
ATOM 19835 O O . SER A 1 61 ? 20.239 -1.110 -8.313 1.00 0.37 61 SER A O 10
ATOM 19843 N N . PRO A 1 62 ? 18.427 -1.987 -9.317 1.00 0.29 62 PRO A N 10
ATOM 19844 C CA . PRO A 1 62 ? 18.222 -3.018 -8.308 1.00 0.31 62 PRO A CA 10
ATOM 19845 C C . PRO A 1 62 ? 19.130 -4.218 -8.543 1.00 0.32 62 PRO A C 10
ATOM 19846 O O . PRO A 1 62 ? 19.722 -4.355 -9.616 1.00 0.46 62 PRO A O 10
ATOM 19857 N N . VAL A 1 63 ? 19.238 -5.095 -7.551 1.00 0.33 63 VAL A N 10
ATOM 19858 C CA . VAL A 1 63 ? 20.107 -6.238 -7.657 1.00 0.42 63 VAL A CA 10
ATOM 19859 C C . VAL A 1 63 ? 19.414 -7.480 -7.157 1.00 0.44 63 VAL A C 10
ATOM 19860 O O . VAL A 1 63 ? 19.003 -7.540 -6.006 1.00 0.45 63 VAL A O 10
ATOM 19873 N N . ASN A 1 64 ? 19.252 -8.454 -8.045 1.00 0.54 64 ASN A N 10
ATOM 19874 C CA . ASN A 1 64 ? 18.604 -9.716 -7.699 1.00 0.63 64 ASN A CA 10
ATOM 19875 C C . ASN A 1 64 ? 17.109 -9.477 -7.414 1.00 0.55 64 ASN A C 10
ATOM 19876 O O . ASN A 1 64 ? 16.433 -10.267 -6.769 1.00 0.60 64 ASN A O 10
ATOM 19887 N N . GLY A 1 65 ? 16.593 -8.377 -7.937 1.00 0.49 65 GLY A N 10
ATOM 19888 C CA . GLY A 1 65 ? 15.166 -8.132 -7.879 1.00 0.50 65 GLY A CA 10
ATOM 19889 C C . GLY A 1 65 ? 14.719 -7.307 -6.686 1.00 0.39 65 GLY A C 10
ATOM 19890 O O . GLY A 1 65 ? 13.576 -7.424 -6.253 1.00 0.49 65 GLY A O 10
ATOM 19894 N N . LYS A 1 66 ? 15.605 -6.473 -6.150 1.00 0.33 66 LYS A N 10
ATOM 19895 C CA . LYS A 1 66 ? 15.232 -5.558 -5.070 1.00 0.26 66 LYS A CA 10
ATOM 19896 C C . LYS A 1 66 ? 16.315 -4.501 -4.882 1.00 0.21 66 LYS A C 10
ATOM 19897 O O . LYS A 1 66 ? 17.463 -4.705 -5.285 1.00 0.27 66 LYS A O 10
ATOM 19916 N N . ILE A 1 67 ? 15.958 -3.366 -4.304 1.00 0.18 67 ILE A N 10
ATOM 19917 C CA . ILE A 1 67 ? 16.949 -2.339 -4.010 1.00 0.20 67 ILE A CA 10
ATOM 19918 C C . ILE A 1 67 ? 17.503 -2.520 -2.618 1.00 0.19 67 ILE A C 10
ATOM 19919 O O . ILE A 1 67 ? 16.748 -2.647 -1.653 1.00 0.21 67 ILE A O 10
ATOM 19935 N N . THR A 1 68 ? 18.824 -2.540 -2.519 1.00 0.24 68 THR A N 10
ATOM 19936 C CA . THR A 1 68 ? 19.478 -2.699 -1.239 1.00 0.30 68 THR A CA 10
ATOM 19937 C C . THR A 1 68 ? 19.344 -1.451 -0.388 1.00 0.36 68 THR A C 10
ATOM 19938 O O . THR A 1 68 ? 20.225 -0.598 -0.374 1.00 0.70 68 THR A O 10
ATOM 19949 N N . GLY A 1 69 ? 18.196 -1.370 0.266 1.00 0.29 69 GLY A N 10
ATOM 19950 C CA . GLY A 1 69 ? 17.911 -0.425 1.337 1.00 0.31 69 GLY A CA 10
ATOM 19951 C C . GLY A 1 69 ? 18.357 1.002 1.105 1.00 0.31 69 GLY A C 10
ATOM 19952 O O . GLY A 1 69 ? 17.530 1.860 0.815 1.00 0.38 69 GLY A O 10
ATOM 19956 N N . ALA A 1 70 ? 19.654 1.251 1.251 1.00 0.33 70 ALA A N 10
ATOM 19957 C CA . ALA A 1 70 ? 20.232 2.595 1.132 1.00 0.37 70 ALA A CA 10
ATOM 19958 C C . ALA A 1 70 ? 19.729 3.358 -0.100 1.00 0.35 70 ALA A C 10
ATOM 19959 O O . ALA A 1 70 ? 19.658 4.584 -0.084 1.00 0.39 70 ALA A O 10
ATOM 19966 N N . ASN A 1 71 ? 19.376 2.635 -1.160 1.00 0.35 71 ASN A N 10
ATOM 19967 C CA . ASN A 1 71 ? 18.869 3.262 -2.383 1.00 0.37 71 ASN A CA 10
ATOM 19968 C C . ASN A 1 71 ? 17.465 3.804 -2.150 1.00 0.34 71 ASN A C 10
ATOM 19969 O O . ASN A 1 71 ? 17.140 4.918 -2.550 1.00 0.34 71 ASN A O 10
ATOM 19980 N N . ALA A 1 72 ? 16.643 3.019 -1.466 1.00 0.35 72 ALA A N 10
ATOM 19981 C CA . ALA A 1 72 ? 15.293 3.445 -1.133 1.00 0.35 72 ALA A CA 10
ATOM 19982 C C . ALA A 1 72 ? 15.337 4.516 -0.058 1.00 0.31 72 ALA A C 10
ATOM 19983 O O . ALA A 1 72 ? 14.511 5.430 -0.026 1.00 0.30 72 ALA A O 10
ATOM 19990 N N . LYS A 1 73 ? 16.313 4.390 0.829 1.00 0.31 73 LYS A N 10
ATOM 19991 C CA . LYS A 1 73 ? 16.559 5.401 1.839 1.00 0.31 73 LYS A CA 10
ATOM 19992 C C . LYS A 1 73 ? 16.980 6.694 1.171 1.00 0.29 73 LYS A C 10
ATOM 19993 O O . LYS A 1 73 ? 16.575 7.771 1.579 1.00 0.30 73 LYS A O 10
ATOM 20012 N N . LYS A 1 74 ? 17.782 6.561 0.126 1.00 0.31 74 LYS A N 10
ATOM 20013 C CA . LYS A 1 74 ? 18.206 7.688 -0.686 1.00 0.34 74 LYS A CA 10
ATOM 20014 C C . LYS A 1 74 ? 16.995 8.447 -1.192 1.00 0.31 74 LYS A C 10
ATOM 20015 O O . LYS A 1 74 ? 16.934 9.675 -1.124 1.00 0.33 74 LYS A O 10
ATOM 20034 N N . GLU A 1 75 ? 16.050 7.684 -1.705 1.00 0.34 75 GLU A N 10
ATOM 20035 C CA . GLU A 1 75 ? 14.814 8.242 -2.245 1.00 0.38 75 GLU A CA 10
ATOM 20036 C C . GLU A 1 75 ? 14.022 9.005 -1.185 1.00 0.34 75 GLU A C 10
ATOM 20037 O O . GLU A 1 75 ? 13.601 10.144 -1.408 1.00 0.38 75 GLU A O 10
ATOM 20049 N N . MET A 1 76 ? 13.831 8.396 -0.029 1.00 0.31 76 MET A N 10
ATOM 20050 C CA . MET A 1 76 ? 13.099 9.054 1.049 1.00 0.32 76 MET A CA 10
ATOM 20051 C C . MET A 1 76 ? 13.913 10.213 1.644 1.00 0.31 76 MET A C 10
ATOM 20052 O O . MET A 1 76 ? 13.371 11.069 2.342 1.00 0.36 76 MET A O 10
ATOM 20066 N N . VAL A 1 77 ? 15.213 10.243 1.349 1.00 0.30 77 VAL A N 10
ATOM 20067 C CA . VAL A 1 77 ? 16.060 11.390 1.701 1.00 0.34 77 VAL A CA 10
ATOM 20068 C C . VAL A 1 77 ? 15.795 12.561 0.759 1.00 0.37 77 VAL A C 10
ATOM 20069 O O . VAL A 1 77 ? 15.557 13.685 1.203 1.00 0.41 77 VAL A O 10
ATOM 20082 N N . LYS A 1 78 ? 15.826 12.286 -0.548 1.00 0.39 78 LYS A N 10
ATOM 20083 C CA . LYS A 1 78 ? 15.643 13.327 -1.564 1.00 0.45 78 LYS A CA 10
ATOM 20084 C C . LYS A 1 78 ? 14.208 13.844 -1.545 1.00 0.48 78 LYS A C 10
ATOM 20085 O O . LYS A 1 78 ? 13.891 14.865 -2.159 1.00 0.59 78 LYS A O 10
ATOM 20104 N N . SER A 1 79 ? 13.343 13.129 -0.829 1.00 0.44 79 SER A N 10
ATOM 20105 C CA . SER A 1 79 ? 11.979 13.580 -0.588 1.00 0.51 79 SER A CA 10
ATOM 20106 C C . SER A 1 79 ? 11.975 14.796 0.347 1.00 0.55 79 SER A C 10
ATOM 20107 O O . SER A 1 79 ? 10.931 15.417 0.569 1.00 0.64 79 SER A O 10
ATOM 20115 N N . LYS A 1 80 ? 13.157 15.108 0.894 1.00 0.54 80 LYS A N 10
ATOM 20116 C CA . LYS A 1 80 ? 13.361 16.278 1.746 1.00 0.61 80 LYS A CA 10
ATOM 20117 C C . LYS A 1 80 ? 12.580 16.134 3.040 1.00 0.62 80 LYS A C 10
ATOM 20118 O O . LYS A 1 80 ? 11.597 16.839 3.277 1.00 0.75 80 LYS A O 10
ATOM 20137 N N . LEU A 1 81 ? 13.015 15.194 3.865 1.00 0.66 81 LEU A N 10
ATOM 20138 C CA . LEU A 1 81 ? 12.320 14.874 5.099 1.00 0.69 81 LEU A CA 10
ATOM 20139 C C . LEU A 1 81 ? 13.287 14.856 6.268 1.00 0.73 81 LEU A C 10
ATOM 20140 O O . LEU A 1 81 ? 14.493 14.714 6.082 1.00 0.75 81 LEU A O 10
ATOM 20156 N N . PRO A 1 82 ? 12.771 15.008 7.490 1.00 0.78 82 PRO A N 10
ATOM 20157 C CA . PRO A 1 82 ? 13.546 14.762 8.699 1.00 0.84 82 PRO A CA 10
ATOM 20158 C C . PRO A 1 82 ? 13.711 13.262 8.942 1.00 0.75 82 PRO A C 10
ATOM 20159 O O . PRO A 1 82 ? 12.983 12.445 8.364 1.00 0.70 82 PRO A O 10
ATOM 20170 N N . ASN A 1 83 ? 14.646 12.903 9.807 1.00 0.79 83 ASN A N 10
ATOM 20171 C CA . ASN A 1 83 ? 14.949 11.500 10.081 1.00 0.72 83 ASN A CA 10
ATOM 20172 C C . ASN A 1 83 ? 13.760 10.790 10.712 1.00 0.65 83 ASN A C 10
ATOM 20173 O O . ASN A 1 83 ? 13.617 9.577 10.597 1.00 0.61 83 ASN A O 10
ATOM 20184 N N . THR A 1 84 ? 12.915 11.556 11.383 1.00 0.67 84 THR A N 10
ATOM 20185 C CA . THR A 1 84 ? 11.705 11.025 11.985 1.00 0.67 84 THR A CA 10
ATOM 20186 C C . THR A 1 84 ? 10.781 10.445 10.911 1.00 0.58 84 THR A C 10
ATOM 20187 O O . THR A 1 84 ? 10.377 9.279 10.975 1.00 0.53 84 THR A O 10
ATOM 20198 N N . VAL A 1 85 ? 10.475 11.269 9.913 1.00 0.59 85 VAL A N 10
ATOM 20199 C CA . VAL A 1 85 ? 9.619 10.863 8.808 1.00 0.55 85 VAL A CA 10
ATOM 20200 C C . VAL A 1 85 ? 10.272 9.741 8.017 1.00 0.49 85 VAL A C 10
ATOM 20201 O O . VAL A 1 85 ? 9.633 8.741 7.715 1.00 0.45 85 VAL A O 10
ATOM 20214 N N . LEU A 1 86 ? 11.555 9.906 7.711 1.00 0.50 86 LEU A N 10
ATOM 20215 C CA . LEU A 1 86 ? 12.321 8.877 7.009 1.00 0.50 86 LEU A CA 10
ATOM 20216 C C . LEU A 1 86 ? 12.239 7.535 7.714 1.00 0.40 86 LEU A C 10
ATOM 20217 O O . LEU A 1 86 ? 11.913 6.514 7.102 1.00 0.38 86 LEU A O 10
ATOM 20233 N N . GLY A 1 87 ? 12.559 7.541 9.002 1.00 0.39 87 GLY A N 10
ATOM 20234 C CA . GLY A 1 87 ? 12.585 6.315 9.766 1.00 0.39 87 GLY A CA 10
ATOM 20235 C C . GLY A 1 87 ? 11.241 5.632 9.809 1.00 0.33 87 GLY A C 10
ATOM 20236 O O . GLY A 1 87 ? 11.165 4.397 9.782 1.00 0.37 87 GLY A O 10
ATOM 20240 N N . LYS A 1 88 ? 10.170 6.415 9.845 1.00 0.34 88 LYS A N 10
ATOM 20241 C CA . LYS A 1 88 ? 8.849 5.823 9.981 1.00 0.37 88 LYS A CA 10
ATOM 20242 C C . LYS A 1 88 ? 8.253 5.503 8.621 1.00 0.34 88 LYS A C 10
ATOM 20243 O O . LYS A 1 88 ? 7.365 4.666 8.520 1.00 0.41 88 LYS A O 10
ATOM 20262 N N . ILE A 1 89 ? 8.750 6.154 7.576 1.00 0.30 89 ILE A N 10
ATOM 20263 C CA . ILE A 1 89 ? 8.390 5.771 6.221 1.00 0.31 89 ILE A CA 10
ATOM 20264 C C . ILE A 1 89 ? 9.010 4.421 5.899 1.00 0.26 89 ILE A C 10
ATOM 20265 O O . ILE A 1 89 ? 8.353 3.551 5.340 1.00 0.28 89 ILE A O 10
ATOM 20281 N N . TRP A 1 90 ? 10.276 4.248 6.281 1.00 0.24 90 TRP A N 10
ATOM 20282 C CA . TRP A 1 90 ? 10.951 2.968 6.098 1.00 0.22 90 TRP A CA 10
ATOM 20283 C C . TRP A 1 90 ? 10.207 1.853 6.823 1.00 0.23 90 TRP A C 10
ATOM 20284 O O . TRP A 1 90 ? 9.826 0.851 6.219 1.00 0.25 90 TRP A O 10
ATOM 20305 N N . LYS A 1 91 ? 9.990 2.048 8.119 1.00 0.26 91 LYS A N 10
ATOM 20306 C CA . LYS A 1 91 ? 9.423 0.999 8.958 1.00 0.30 91 LYS A CA 10
ATOM 20307 C C . LYS A 1 91 ? 7.945 0.761 8.657 1.00 0.31 91 LYS A C 10
ATOM 20308 O O . LYS A 1 91 ? 7.384 -0.243 9.083 1.00 0.42 91 LYS A O 10
ATOM 20327 N N . LEU A 1 92 ? 7.313 1.695 7.959 1.00 0.27 92 LEU A N 10
ATOM 20328 C CA . LEU A 1 92 ? 5.922 1.522 7.565 1.00 0.33 92 LEU A CA 10
ATOM 20329 C C . LEU A 1 92 ? 5.840 0.930 6.157 1.00 0.34 92 LEU A C 10
ATOM 20330 O O . LEU A 1 92 ? 4.848 0.298 5.800 1.00 0.47 92 LEU A O 10
ATOM 20346 N N . ALA A 1 93 ? 6.887 1.146 5.358 1.00 0.30 93 ALA A N 10
ATOM 20347 C CA . ALA A 1 93 ? 6.924 0.648 3.993 1.00 0.37 93 ALA A CA 10
ATOM 20348 C C . ALA A 1 93 ? 7.309 -0.817 3.970 1.00 0.37 93 ALA A C 10
ATOM 20349 O O . ALA A 1 93 ? 6.730 -1.615 3.233 1.00 0.45 93 ALA A O 10
ATOM 20356 N N . ASP A 1 94 ? 8.292 -1.172 4.778 1.00 0.32 94 ASP A N 10
ATOM 20357 C CA . ASP A 1 94 ? 8.678 -2.561 4.896 1.00 0.38 94 ASP A CA 10
ATOM 20358 C C . ASP A 1 94 ? 8.083 -3.146 6.168 1.00 0.45 94 ASP A C 10
ATOM 20359 O O . ASP A 1 94 ? 8.413 -2.730 7.278 1.00 0.49 94 ASP A O 10
ATOM 20368 N N . VAL A 1 95 ? 7.183 -4.094 5.983 1.00 0.64 95 VAL A N 10
ATOM 20369 C CA . VAL A 1 95 ? 6.517 -4.767 7.092 1.00 0.79 95 VAL A CA 10
ATOM 20370 C C . VAL A 1 95 ? 7.449 -5.765 7.786 1.00 0.74 95 VAL A C 10
ATOM 20371 O O . VAL A 1 95 ? 7.257 -6.098 8.957 1.00 0.88 95 VAL A O 10
ATOM 20384 N N . ASP A 1 96 ? 8.466 -6.226 7.070 1.00 0.68 96 ASP A N 10
ATOM 20385 C CA . ASP A 1 96 ? 9.361 -7.250 7.602 1.00 0.73 96 ASP A CA 10
ATOM 20386 C C . ASP A 1 96 ? 10.683 -6.623 8.029 1.00 0.60 96 ASP A C 10
ATOM 20387 O O . ASP A 1 96 ? 11.376 -7.140 8.907 1.00 0.68 96 ASP A O 10
ATOM 20396 N N . LYS A 1 97 ? 11.001 -5.490 7.402 1.00 0.48 97 LYS A N 10
ATOM 20397 C CA . LYS A 1 97 ? 12.102 -4.624 7.817 1.00 0.46 97 LYS A CA 10
ATOM 20398 C C . LYS A 1 97 ? 13.428 -5.363 7.747 1.00 0.46 97 LYS A C 10
ATOM 20399 O O . LYS A 1 97 ? 14.036 -5.708 8.762 1.00 0.70 97 LYS A O 10
ATOM 20418 N N . ASP A 1 98 ? 13.858 -5.591 6.527 1.00 0.35 98 ASP A N 10
ATOM 20419 C CA . ASP A 1 98 ? 15.011 -6.427 6.253 1.00 0.43 98 ASP A CA 10
ATOM 20420 C C . ASP A 1 98 ? 16.256 -5.593 5.948 1.00 0.39 98 ASP A C 10
ATOM 20421 O O . ASP A 1 98 ? 17.381 -6.064 6.119 1.00 0.63 98 ASP A O 10
ATOM 20430 N N . GLY A 1 99 ? 16.053 -4.350 5.528 1.00 0.29 99 GLY A N 10
ATOM 20431 C CA . GLY A 1 99 ? 17.170 -3.508 5.134 1.00 0.29 99 GLY A CA 10
ATOM 20432 C C . GLY A 1 99 ? 17.238 -3.304 3.635 1.00 0.24 99 GLY A C 10
ATOM 20433 O O . GLY A 1 99 ? 18.224 -2.782 3.114 1.00 0.27 99 GLY A O 10
ATOM 20437 N N . LEU A 1 100 ? 16.191 -3.733 2.949 1.00 0.23 100 LEU A N 10
ATOM 20438 C CA . LEU A 1 100 ? 16.048 -3.548 1.518 1.00 0.21 100 LEU A CA 10
ATOM 20439 C C . LEU A 1 100 ? 14.569 -3.399 1.168 1.00 0.24 100 LEU A C 10
ATOM 20440 O O . LEU A 1 100 ? 13.713 -3.446 2.046 1.00 0.38 100 LEU A O 10
ATOM 20456 N N . LEU A 1 101 ? 14.281 -3.194 -0.105 1.00 0.20 101 LEU A N 10
ATOM 20457 C CA . LEU A 1 101 ? 12.908 -3.102 -0.579 1.00 0.20 101 LEU A CA 10
ATOM 20458 C C . LEU A 1 101 ? 12.824 -3.674 -1.995 1.00 0.17 101 LEU A C 10
ATOM 20459 O O . LEU A 1 101 ? 13.547 -3.233 -2.886 1.00 0.18 101 LEU A O 10
ATOM 20475 N N . ASP A 1 102 ? 11.983 -4.676 -2.208 1.00 0.16 102 ASP A N 10
ATOM 20476 C CA . ASP A 1 102 ? 11.789 -5.224 -3.552 1.00 0.17 102 ASP A CA 10
ATOM 20477 C C . ASP A 1 102 ? 10.956 -4.261 -4.404 1.00 0.16 102 ASP A C 10
ATOM 20478 O O . ASP A 1 102 ? 10.669 -3.146 -3.980 1.00 0.16 102 ASP A O 10
ATOM 20487 N N . ASP A 1 103 ? 10.595 -4.679 -5.607 1.00 0.18 103 ASP A N 10
ATOM 20488 C CA . ASP A 1 103 ? 9.852 -3.819 -6.530 1.00 0.19 103 ASP A CA 10
ATOM 20489 C C . ASP A 1 103 ? 8.512 -3.384 -5.932 1.00 0.16 103 ASP A C 10
ATOM 20490 O O . ASP A 1 103 ? 8.068 -2.245 -6.125 1.00 0.17 103 ASP A O 10
ATOM 20499 N N . GLU A 1 104 ? 7.904 -4.259 -5.152 1.00 0.18 104 GLU A N 10
ATOM 20500 C CA . GLU A 1 104 ? 6.630 -3.945 -4.530 1.00 0.23 104 GLU A CA 10
ATOM 20501 C C . GLU A 1 104 ? 6.840 -3.211 -3.206 1.00 0.19 104 GLU A C 10
ATOM 20502 O O . GLU A 1 104 ? 6.042 -2.348 -2.825 1.00 0.22 104 GLU A O 10
ATOM 20514 N N . GLU A 1 105 ? 7.909 -3.557 -2.507 1.00 0.18 105 GLU A N 10
ATOM 20515 C CA . GLU A 1 105 ? 8.292 -2.848 -1.294 1.00 0.17 105 GLU A CA 10
ATOM 20516 C C . GLU A 1 105 ? 8.615 -1.383 -1.608 1.00 0.17 105 GLU A C 10
ATOM 20517 O O . GLU A 1 105 ? 8.269 -0.480 -0.842 1.00 0.22 105 GLU A O 10
ATOM 20529 N N . PHE A 1 106 ? 9.276 -1.157 -2.746 1.00 0.16 106 PHE A N 10
ATOM 20530 C CA . PHE A 1 106 ? 9.525 0.191 -3.249 1.00 0.16 106 PHE A CA 10
ATOM 20531 C C . PHE A 1 106 ? 8.184 0.843 -3.543 1.00 0.16 106 PHE A C 10
ATOM 20532 O O . PHE A 1 106 ? 7.950 1.998 -3.187 1.00 0.18 106 PHE A O 10
ATOM 20549 N N . ALA A 1 107 ? 7.297 0.078 -4.166 1.00 0.16 107 ALA A N 10
ATOM 20550 C CA . ALA A 1 107 ? 5.954 0.553 -4.464 1.00 0.16 107 ALA A CA 10
ATOM 20551 C C . ALA A 1 107 ? 5.291 1.141 -3.216 1.00 0.16 107 ALA A C 10
ATOM 20552 O O . ALA A 1 107 ? 4.734 2.242 -3.261 1.00 0.18 107 ALA A O 10
ATOM 20559 N N . LEU A 1 108 ? 5.372 0.417 -2.104 1.00 0.18 108 LEU A N 10
ATOM 20560 C CA . LEU A 1 108 ? 4.808 0.889 -0.844 1.00 0.22 108 LEU A CA 10
ATOM 20561 C C . LEU A 1 108 ? 5.577 2.111 -0.353 1.00 0.19 108 LEU A C 10
ATOM 20562 O O . LEU A 1 108 ? 4.979 3.137 -0.028 1.00 0.20 108 LEU A O 10
ATOM 20578 N N . ALA A 1 109 ? 6.905 1.990 -0.304 1.00 0.19 109 ALA A N 10
ATOM 20579 C CA . ALA A 1 109 ? 7.776 3.085 0.147 1.00 0.19 109 ALA A CA 10
ATOM 20580 C C . ALA A 1 109 ? 7.466 4.416 -0.549 1.00 0.19 109 ALA A C 10
ATOM 20581 O O . ALA A 1 109 ? 7.162 5.413 0.110 1.00 0.20 109 ALA A O 10
ATOM 20588 N N . ASN A 1 110 ? 7.533 4.421 -1.880 1.00 0.19 110 ASN A N 10
ATOM 20589 C CA . ASN A 1 110 ? 7.335 5.630 -2.671 1.00 0.19 110 ASN A CA 10
ATOM 20590 C C . ASN A 1 110 ? 5.894 6.093 -2.537 1.00 0.20 110 ASN A C 10
ATOM 20591 O O . ASN A 1 110 ? 5.594 7.285 -2.625 1.00 0.23 110 ASN A O 10
ATOM 20602 N N . HIS A 1 111 ? 4.998 5.144 -2.311 1.00 0.23 111 HIS A N 10
ATOM 20603 C CA . HIS A 1 111 ? 3.590 5.469 -2.151 1.00 0.25 111 HIS A CA 10
ATOM 20604 C C . HIS A 1 111 ? 3.382 6.239 -0.863 1.00 0.24 111 HIS A C 10
ATOM 20605 O O . HIS A 1 111 ? 2.645 7.213 -0.832 1.00 0.26 111 HIS A O 10
ATOM 20620 N N . LEU A 1 112 ? 4.042 5.791 0.197 1.00 0.25 112 LEU A N 10
ATOM 20621 C CA . LEU A 1 112 ? 3.989 6.473 1.482 1.00 0.28 112 LEU A CA 10
ATOM 20622 C C . LEU A 1 112 ? 4.605 7.862 1.377 1.00 0.25 112 LEU A C 10
ATOM 20623 O O . LEU A 1 112 ? 4.158 8.806 2.029 1.00 0.27 112 LEU A O 10
ATOM 20639 N N . ILE A 1 113 ? 5.635 7.979 0.547 1.00 0.26 113 ILE A N 10
ATOM 20640 C CA . ILE A 1 113 ? 6.246 9.270 0.265 1.00 0.26 113 ILE A CA 10
ATOM 20641 C C . ILE A 1 113 ? 5.231 10.213 -0.378 1.00 0.26 113 ILE A C 10
ATOM 20642 O O . ILE A 1 113 ? 5.080 11.356 0.054 1.00 0.32 113 ILE A O 10
ATOM 20658 N N . LYS A 1 114 ? 4.518 9.741 -1.403 1.00 0.25 114 LYS A N 10
ATOM 20659 C CA . LYS A 1 114 ? 3.497 10.585 -2.024 1.00 0.31 114 LYS A CA 10
ATOM 20660 C C . LYS A 1 114 ? 2.278 10.733 -1.111 1.00 0.32 114 LYS A C 10
ATOM 20661 O O . LYS A 1 114 ? 1.520 11.686 -1.242 1.00 0.41 114 LYS A O 10
ATOM 20680 N N . VAL A 1 115 ? 2.107 9.802 -0.176 1.00 0.30 115 VAL A N 10
ATOM 20681 C CA . VAL A 1 115 ? 1.090 9.932 0.866 1.00 0.35 115 VAL A CA 10
ATOM 20682 C C . VAL A 1 115 ? 1.344 11.177 1.705 1.00 0.35 115 VAL A C 10
ATOM 20683 O O . VAL A 1 115 ? 0.435 11.975 1.933 1.00 0.42 115 VAL A O 10
ATOM 20696 N N . LYS A 1 116 ? 2.584 11.370 2.148 1.00 0.35 116 LYS A N 10
ATOM 20697 C CA . LYS A 1 116 ? 2.906 12.548 2.923 1.00 0.45 116 LYS A CA 10
ATOM 20698 C C . LYS A 1 116 ? 3.224 13.718 2.002 1.00 0.48 116 LYS A C 10
ATOM 20699 O O . LYS A 1 116 ? 3.518 14.824 2.455 1.00 0.63 116 LYS A O 10
ATOM 20718 N N . LEU A 1 117 ? 3.176 13.451 0.702 1.00 0.43 117 LEU A N 10
ATOM 20719 C CA . LEU A 1 117 ? 3.301 14.491 -0.306 1.00 0.53 117 LEU A CA 10
ATOM 20720 C C . LEU A 1 117 ? 1.925 15.103 -0.561 1.00 0.60 117 LEU A C 10
ATOM 20721 O O . LEU A 1 117 ? 1.804 16.214 -1.080 1.00 0.73 117 LEU A O 10
ATOM 20737 N N . GLU A 1 118 ? 0.884 14.357 -0.184 1.00 0.57 118 GLU A N 10
ATOM 20738 C CA . GLU A 1 118 ? -0.483 14.859 -0.228 1.00 0.70 118 GLU A CA 10
ATOM 20739 C C . GLU A 1 118 ? -0.655 15.962 0.812 1.00 0.79 118 GLU A C 10
ATOM 20740 O O . GLU A 1 118 ? -1.595 16.753 0.758 1.00 0.95 118 GLU A O 10
ATOM 20752 N N . GLY A 1 119 ? 0.284 16.020 1.749 1.00 0.75 119 GLY A N 10
ATOM 20753 C CA . GLY A 1 119 ? 0.299 17.082 2.728 1.00 0.86 119 GLY A CA 10
ATOM 20754 C C . GLY A 1 119 ? 0.079 16.568 4.129 1.00 0.87 119 GLY A C 10
ATOM 20755 O O . GLY A 1 119 ? 0.441 17.233 5.102 1.00 1.01 119 GLY A O 10
ATOM 20759 N N . HIS A 1 120 ? -0.490 15.377 4.232 1.00 0.80 120 HIS A N 10
ATOM 20760 C CA . HIS A 1 120 ? -0.736 14.768 5.525 1.00 0.84 120 HIS A CA 10
ATOM 20761 C C . HIS A 1 120 ? 0.361 13.756 5.837 1.00 0.81 120 HIS A C 10
ATOM 20762 O O . HIS A 1 120 ? 0.812 13.026 4.955 1.00 0.84 120 HIS A O 10
ATOM 20777 N N . GLU A 1 121 ? 0.807 13.743 7.079 1.00 0.93 121 GLU A N 10
ATOM 20778 C CA . GLU A 1 121 ? 1.855 12.824 7.512 1.00 1.01 121 GLU A CA 10
ATOM 20779 C C . GLU A 1 121 ? 1.327 11.395 7.631 1.00 0.79 121 GLU A C 10
ATOM 20780 O O . GLU A 1 121 ? 0.117 11.161 7.663 1.00 0.71 121 GLU A O 10
ATOM 20792 N N . LEU A 1 122 ? 2.255 10.447 7.692 1.00 0.92 122 LEU A N 10
ATOM 20793 C CA . LEU A 1 122 ? 1.911 9.042 7.842 1.00 0.87 122 LEU A CA 10
ATOM 20794 C C . LEU A 1 122 ? 1.432 8.761 9.262 1.00 0.82 122 LEU A C 10
ATOM 20795 O O . LEU A 1 122 ? 1.995 9.284 10.229 1.00 0.95 122 LEU A O 10
ATOM 20811 N N . PRO A 1 123 ? 0.418 7.895 9.400 1.00 0.77 123 PRO A N 10
ATOM 20812 C CA . PRO A 1 123 ? -0.240 7.628 10.673 1.00 0.88 123 PRO A CA 10
ATOM 20813 C C . PRO A 1 123 ? 0.419 6.508 11.477 1.00 0.92 123 PRO A C 10
ATOM 20814 O O . PRO A 1 123 ? -0.039 6.177 12.568 1.00 1.10 123 PRO A O 10
ATOM 20825 N N . ALA A 1 124 ? 1.487 5.928 10.929 1.00 0.89 124 ALA A N 10
ATOM 20826 C CA . ALA A 1 124 ? 2.195 4.825 11.581 1.00 1.09 124 ALA A CA 10
ATOM 20827 C C . ALA A 1 124 ? 1.269 3.623 11.776 1.00 1.10 124 ALA A C 10
ATOM 20828 O O . ALA A 1 124 ? 1.449 2.814 12.687 1.00 1.27 124 ALA A O 10
ATOM 20835 N N . ASP A 1 125 ? 0.285 3.513 10.897 1.00 1.00 125 ASP A N 10
ATOM 20836 C CA . ASP A 1 125 ? -0.651 2.400 10.922 1.00 1.03 125 ASP A CA 10
ATOM 20837 C C . ASP A 1 125 ? -0.751 1.802 9.530 1.00 0.87 125 ASP A C 10
ATOM 20838 O O . ASP A 1 125 ? -0.983 2.522 8.558 1.00 0.90 125 ASP A O 10
ATOM 20847 N N . LEU A 1 126 ? -0.539 0.499 9.433 1.00 0.81 126 LEU A N 10
ATOM 20848 C CA . LEU A 1 126 ? -0.573 -0.183 8.149 1.00 0.73 126 LEU A CA 10
ATOM 20849 C C . LEU A 1 126 ? -1.891 -0.943 8.018 1.00 0.76 126 LEU A C 10
ATOM 20850 O O . LEU A 1 126 ? -2.072 -2.001 8.625 1.00 0.86 126 LEU A O 10
ATOM 20866 N N . PRO A 1 127 ? -2.835 -0.400 7.235 1.00 0.77 127 PRO A N 10
ATOM 20867 C CA . PRO A 1 127 ? -4.167 -0.968 7.071 1.00 0.89 127 PRO A CA 10
ATOM 20868 C C . PRO A 1 127 ? -4.229 -2.017 5.953 1.00 0.85 127 PRO A C 10
ATOM 20869 O O . PRO A 1 127 ? -3.331 -2.093 5.115 1.00 0.77 127 PRO A O 10
ATOM 20880 N N . PRO A 1 128 ? -5.307 -2.829 5.926 1.00 0.99 128 PRO A N 10
ATOM 20881 C CA . PRO A 1 128 ? -5.492 -3.901 4.931 1.00 1.06 128 PRO A CA 10
ATOM 20882 C C . PRO A 1 128 ? -5.429 -3.407 3.486 1.00 1.01 128 PRO A C 10
ATOM 20883 O O . PRO A 1 128 ? -5.079 -4.158 2.582 1.00 1.15 128 PRO A O 10
ATOM 20894 N N . HIS A 1 129 ? -5.760 -2.140 3.265 1.00 0.95 129 HIS A N 10
ATOM 20895 C CA . HIS A 1 129 ? -5.703 -1.583 1.916 1.00 0.96 129 HIS A CA 10
ATOM 20896 C C . HIS A 1 129 ? -4.309 -1.058 1.593 1.00 0.94 129 HIS A C 10
ATOM 20897 O O . HIS A 1 129 ? -4.165 -0.195 0.739 1.00 1.22 129 HIS A O 10
ATOM 20912 N N . LEU A 1 130 ? -3.294 -1.570 2.282 1.00 0.73 130 LEU A N 10
ATOM 20913 C CA . LEU A 1 130 ? -1.908 -1.215 1.989 1.00 0.69 130 LEU A CA 10
ATOM 20914 C C . LEU A 1 130 ? -0.966 -2.368 2.313 1.00 0.69 130 LEU A C 10
ATOM 20915 O O . LEU A 1 130 ? 0.244 -2.175 2.382 1.00 0.72 130 LEU A O 10
ATOM 20931 N N . VAL A 1 131 ? -1.512 -3.563 2.503 1.00 0.76 131 VAL A N 10
ATOM 20932 C CA . VAL A 1 131 ? -0.691 -4.712 2.870 1.00 0.84 131 VAL A CA 10
ATOM 20933 C C . VAL A 1 131 ? -0.046 -5.344 1.633 1.00 0.76 131 VAL A C 10
ATOM 20934 O O . VAL A 1 131 ? -0.725 -5.922 0.783 1.00 0.76 131 VAL A O 10
ATOM 20947 N N . PRO A 1 132 ? 1.284 -5.223 1.514 1.00 0.78 132 PRO A N 10
ATOM 20948 C CA . PRO A 1 132 ? 2.026 -5.736 0.359 1.00 0.79 132 PRO A CA 10
ATOM 20949 C C . PRO A 1 132 ? 1.950 -7.253 0.216 1.00 0.83 132 PRO A C 10
ATOM 20950 O O . PRO A 1 132 ? 2.333 -7.996 1.124 1.00 0.85 132 PRO A O 10
ATOM 20961 N N . PRO A 1 133 ? 1.432 -7.742 -0.926 1.00 0.93 133 PRO A N 10
ATOM 20962 C CA . PRO A 1 133 ? 1.484 -9.165 -1.285 1.00 1.05 133 PRO A CA 10
ATOM 20963 C C . PRO A 1 133 ? 2.922 -9.684 -1.427 1.00 1.15 133 PRO A C 10
ATOM 20964 O O . PRO A 1 133 ? 3.140 -10.849 -1.747 1.00 1.44 133 PRO A O 10
ATOM 20975 N N . SER A 1 134 ? 3.891 -8.813 -1.210 1.00 1.15 134 SER A N 10
ATOM 20976 C CA . SER A 1 134 ? 5.291 -9.199 -1.212 1.00 1.40 134 SER A CA 10
ATOM 20977 C C . SER A 1 134 ? 5.690 -9.862 0.114 1.00 1.40 134 SER A C 10
ATOM 20978 O O . SER A 1 134 ? 6.490 -10.796 0.130 1.00 1.65 134 SER A O 10
ATOM 20986 N N . LYS A 1 135 ? 5.093 -9.420 1.228 1.00 1.23 135 LYS A N 10
ATOM 20987 C CA . LYS A 1 135 ? 5.545 -9.863 2.549 1.00 1.34 135 LYS A CA 10
ATOM 20988 C C . LYS A 1 135 ? 4.871 -11.161 3.006 1.00 1.50 135 LYS A C 10
ATOM 20989 O O . LYS A 1 135 ? 5.137 -11.654 4.103 1.00 1.73 135 LYS A O 10
ATOM 21008 N N . ARG A 1 136 ? 4.013 -11.729 2.172 1.00 1.53 136 ARG A N 10
ATOM 21009 C CA . ARG A 1 136 ? 3.339 -12.978 2.525 1.00 1.89 136 ARG A CA 10
ATOM 21010 C C . ARG A 1 136 ? 4.254 -14.183 2.308 1.00 2.31 136 ARG A C 10
ATOM 21011 O O . ARG A 1 136 ? 4.035 -15.002 1.418 1.00 2.51 136 ARG A O 10
ATOM 21032 N N . ARG A 1 137 ? 5.276 -14.290 3.132 1.00 2.57 137 ARG A N 10
ATOM 21033 C CA . ARG A 1 137 ? 6.203 -15.402 3.042 1.00 3.09 137 ARG A CA 10
ATOM 21034 C C . ARG A 1 137 ? 6.466 -15.978 4.425 1.00 3.55 137 ARG A C 10
ATOM 21035 O O . ARG A 1 137 ? 7.113 -15.355 5.268 1.00 3.60 137 ARG A O 10
ATOM 21056 N N . HIS A 1 138 ? 5.919 -17.155 4.667 1.00 4.04 138 HIS A N 10
ATOM 21057 C CA . HIS A 1 138 ? 6.051 -17.802 5.961 1.00 4.60 138 HIS A CA 10
ATOM 21058 C C . HIS A 1 138 ? 7.012 -18.976 5.885 1.00 5.04 138 HIS A C 10
ATOM 21059 O O . HIS A 1 138 ? 7.026 -19.719 4.904 1.00 5.32 138 HIS A O 10
ATOM 21074 N N . GLU A 1 139 ? 7.826 -19.120 6.918 1.00 5.24 139 GLU A N 10
ATOM 21075 C CA . GLU A 1 139 ? 8.710 -20.263 7.047 1.00 5.77 139 GLU A CA 10
ATOM 21076 C C . GLU A 1 139 ? 9.219 -20.340 8.479 1.00 6.32 139 GLU A C 10
ATOM 21077 O O . GLU A 1 139 ? 8.531 -20.952 9.315 1.00 6.61 139 GLU A O 10
#

B-factor: mean 8.43, std 13.57, range [0.16, 43.54]